Protein AF-A0A8T3W7G0-F1 (afdb_monomer_lite)

Secondary structure (DSSP, 8-state):
-TTHHHHHHHHHHHHHTTSSSSHHHHHHHHHHHHHHHHHHHTT--SSHHHHHHHHHTSSS-HHHHHHHHHT-BTTTB--SSSSS---HHHHHHHHHHHHHTT---HHHHHHHHT-EE--SSEEEEEEEE-SS-EEEEEEETTS--EEEEE-TT--EE-S--TTTEEEEGGGTEEEEPGGGTTSEEEEEESS-EEEEEEEEESS-S--EEEEEEEEE-TT-EEEEE----EEEETTEE-HHHHHHHHHHHHHH-TTS--GGGHHHHHHHHT-HHHHTT-HHHHHHHHH--HHHHHHHHT-HHHHHHSS--SSS-HHHHHHHHHHH-TT-S-HHHHHHHHHHS--SSTTTT---SS-HHHHHHHHHHHHS--SS--PPB-SSHHHHHHHT-TTEEE-TTSBEEEPPP---S-HHHHHHHH-TTEEE-TTS-EEE-----BTTBPPPTTEEEETTEEEETTTTTS--SSHHHHHHHH-TTEEE-TTS-EEEPP-S---TTSSS--GGGT-S-BTTB-TT--SGGGSTTT--EE--EEPPTTSTTTTSEEGGGEESS-----BTTBPPPTTEEEETTTTEEEEPP--S-TTSSS--BTBS-BSB--S--GGGGT-SEE--EE--TTSTTTTSEE-TTEE----B-SSHHHHHHHH-SSEEE-TTSBEEETT--EETGGGT-EEE-HHHHHHTT--B-TTEE-STT-EEES-------STTTTTEEEEPTTEEEESSEEE--TT--TT-EEEESSEEEES-SS----HHHHHS--EEESS--TTTEEEEEEEPSTT---EEEEE----S-SSGGG-STT-EEETTEEE------THHHHHHHHHHHHHHHHHHTHHHHHHHHHHHTT---------------------------------------------------PPPPP-------------------PPPPP---SHHHHHHHTTTS--

pLDDT: mean 73.13, std 18.08, range [29.81, 98.44]

Structure (mmCIF, N/CA/C/O backbone):
data_AF-A0A8T3W7G0-F1
#
_entry.id   AF-A0A8T3W7G0-F1
#
loop_
_atom_site.group_PDB
_atom_site.id
_atom_site.type_symbol
_atom_site.label_atom_id
_atom_site.label_alt_id
_atom_site.label_comp_id
_atom_site.label_asym_id
_atom_site.label_entity_id
_atom_site.label_seq_id
_atom_site.pdbx_PDB_ins_code
_atom_site.Cartn_x
_atom_site.Cartn_y
_atom_site.Cartn_z
_atom_site.occupancy
_atom_site.B_iso_or_equiv
_atom_site.auth_seq_id
_atom_site.auth_comp_id
_atom_site.auth_asym_id
_atom_site.auth_atom_id
_atom_site.pdbx_PDB_model_num
ATOM 1 N N . MET A 1 1 ? 11.782 -53.640 -41.001 1.00 47.94 1 MET A N 1
ATOM 2 C CA . MET A 1 1 ? 10.973 -52.915 -39.990 1.00 47.94 1 MET A CA 1
ATOM 3 C C . MET A 1 1 ? 11.774 -52.103 -38.953 1.00 47.94 1 MET A C 1
ATOM 5 O O . MET A 1 1 ? 11.212 -51.154 -38.437 1.00 47.94 1 MET A O 1
ATOM 9 N N . LYS A 1 2 ? 13.072 -52.346 -38.671 1.00 47.50 2 LYS A N 1
ATOM 10 C CA . LYS A 1 2 ? 13.800 -51.604 -37.603 1.00 47.50 2 LYS A CA 1
ATOM 11 C C . LYS A 1 2 ? 14.307 -50.177 -37.926 1.00 47.50 2 LYS A C 1
ATOM 13 O O . LYS A 1 2 ? 14.719 -49.485 -37.009 1.00 47.50 2 LYS A O 1
ATOM 18 N N . LYS A 1 3 ? 14.288 -49.717 -39.188 1.00 45.69 3 LYS A N 1
ATOM 19 C CA . LYS A 1 3 ? 14.789 -48.370 -39.570 1.00 45.69 3 LYS A CA 1
ATOM 20 C C . LYS A 1 3 ? 13.704 -47.288 -39.714 1.00 45.69 3 LYS A C 1
ATOM 22 O O . LYS A 1 3 ? 14.029 -46.114 -39.630 1.00 45.69 3 LYS A O 1
ATOM 27 N N . GLY A 1 4 ? 12.433 -47.667 -39.893 1.00 48.38 4 GLY A N 1
ATOM 28 C CA . GLY A 1 4 ? 11.323 -46.707 -40.011 1.00 48.38 4 GLY A CA 1
ATOM 29 C C . GLY A 1 4 ? 10.913 -46.091 -38.670 1.00 48.38 4 GLY A C 1
ATOM 30 O O . GLY A 1 4 ? 10.711 -44.885 -38.589 1.00 48.38 4 GLY A O 1
ATOM 31 N N . GLY A 1 5 ? 10.874 -46.901 -37.603 1.00 55.25 5 GLY A N 1
ATOM 32 C CA . GLY A 1 5 ? 10.482 -46.439 -36.267 1.00 55.25 5 GLY A CA 1
ATOM 33 C C . GLY A 1 5 ? 11.404 -45.362 -35.688 1.00 55.25 5 GLY A C 1
ATOM 34 O O . GLY A 1 5 ? 10.915 -44.436 -35.061 1.00 55.25 5 GLY A O 1
ATOM 35 N N . VAL A 1 6 ? 12.714 -45.424 -35.957 1.00 58.09 6 VAL A N 1
ATOM 36 C CA . VAL A 1 6 ? 13.671 -44.402 -35.489 1.00 58.09 6 VAL A CA 1
ATOM 37 C C . VAL A 1 6 ? 13.435 -43.058 -36.180 1.00 58.09 6 VAL A C 1
ATOM 39 O O . VAL A 1 6 ? 13.463 -42.029 -35.520 1.00 58.09 6 VAL A O 1
ATOM 42 N N . VAL A 1 7 ? 13.144 -43.053 -37.487 1.00 62.53 7 VAL A N 1
ATOM 43 C CA . VAL A 1 7 ? 12.828 -41.811 -38.214 1.00 62.53 7 VAL A CA 1
ATOM 44 C C . VAL A 1 7 ? 11.517 -41.213 -37.708 1.00 62.53 7 VAL A C 1
ATOM 46 O O . VAL A 1 7 ? 11.458 -40.010 -37.491 1.00 62.53 7 VAL A O 1
ATOM 49 N N . PHE A 1 8 ? 10.495 -42.038 -37.460 1.00 59.75 8 PHE A N 1
ATOM 50 C CA . PHE A 1 8 ? 9.216 -41.559 -36.932 1.00 59.75 8 PHE A CA 1
ATOM 51 C C . PHE A 1 8 ? 9.340 -41.038 -35.491 1.00 59.75 8 PHE A C 1
ATOM 53 O O . PHE A 1 8 ? 8.796 -39.985 -35.185 1.00 59.75 8 PHE A O 1
ATOM 60 N N . LEU A 1 9 ? 10.111 -41.718 -34.632 1.00 62.12 9 LEU A N 1
ATOM 61 C CA . LEU A 1 9 ? 10.384 -41.281 -33.259 1.00 62.12 9 LEU A CA 1
ATOM 62 C C . LEU A 1 9 ? 11.170 -39.963 -33.230 1.00 62.12 9 LEU A C 1
ATOM 64 O O . LEU A 1 9 ? 10.822 -39.073 -32.465 1.00 62.12 9 LEU A O 1
ATOM 68 N N . VAL A 1 10 ? 12.192 -39.809 -34.081 1.00 65.69 10 VAL A N 1
ATOM 69 C CA . VAL A 1 10 ? 12.944 -38.549 -34.202 1.00 65.69 10 VAL A CA 1
ATOM 70 C C . VAL A 1 10 ? 12.051 -37.433 -34.740 1.00 65.69 10 VAL A C 1
ATOM 72 O O . VAL A 1 10 ? 12.089 -36.340 -34.191 1.00 65.69 10 VAL A O 1
ATOM 75 N N . LEU A 1 11 ? 11.198 -37.699 -35.738 1.00 60.66 11 LEU A N 1
ATOM 76 C CA . LEU A 1 11 ? 10.258 -36.698 -36.254 1.00 60.66 11 LEU A CA 1
ATOM 77 C C . LEU A 1 11 ? 9.257 -36.254 -35.172 1.00 60.66 11 LEU A C 1
ATOM 79 O O . LEU A 1 11 ? 9.006 -35.061 -35.013 1.00 60.66 11 LEU A O 1
ATOM 83 N N . PHE A 1 12 ? 8.736 -37.202 -34.388 1.00 59.94 12 PHE A N 1
ATOM 84 C CA . PHE A 1 12 ? 7.802 -36.944 -33.289 1.00 59.94 12 PHE A CA 1
ATOM 85 C C . PHE A 1 12 ? 8.472 -36.196 -32.122 1.00 59.94 12 PHE A C 1
ATOM 87 O O . PHE A 1 12 ? 7.900 -35.245 -31.601 1.00 59.94 12 PHE A O 1
ATOM 94 N N . LEU A 1 13 ? 9.717 -36.541 -31.774 1.00 55.47 13 LEU A N 1
ATOM 95 C CA . LEU A 1 13 ? 10.528 -35.804 -30.796 1.00 55.47 13 LEU A CA 1
ATOM 96 C C . LEU A 1 13 ? 10.877 -34.388 -31.277 1.00 55.47 13 LEU A C 1
ATOM 98 O O . LEU A 1 13 ? 10.836 -33.460 -30.477 1.00 55.47 13 LEU A O 1
ATOM 102 N N . THR A 1 14 ? 11.150 -34.182 -32.572 1.00 55.19 14 THR A N 1
ATOM 103 C CA . THR A 1 14 ? 11.328 -32.821 -33.109 1.00 55.19 14 THR A CA 1
ATOM 104 C C . THR A 1 14 ? 10.027 -32.022 -33.118 1.00 55.19 14 THR A C 1
ATOM 106 O O . THR A 1 14 ? 10.074 -30.827 -32.870 1.00 55.19 14 THR A O 1
ATOM 109 N N . LEU A 1 15 ? 8.867 -32.653 -33.338 1.00 52.75 15 LEU A N 1
ATOM 110 C CA . LEU A 1 15 ? 7.563 -31.980 -33.256 1.00 52.75 15 LEU A CA 1
ATOM 111 C C . LEU A 1 15 ? 7.196 -31.593 -31.814 1.00 52.75 15 LEU A C 1
ATOM 113 O O . LEU A 1 15 ? 6.646 -30.517 -31.603 1.00 52.75 15 LEU A O 1
ATOM 117 N N . LEU A 1 16 ? 7.562 -32.411 -30.822 1.00 47.09 16 LEU A N 1
ATOM 118 C CA . LEU A 1 16 ? 7.404 -32.077 -29.400 1.00 47.09 16 LEU A CA 1
ATOM 119 C C . LEU A 1 16 ? 8.333 -30.937 -28.941 1.00 47.09 16 LEU A C 1
ATOM 121 O O . LEU A 1 16 ? 8.007 -30.244 -27.984 1.00 47.09 16 LEU A O 1
ATOM 125 N N . ALA A 1 17 ? 9.451 -30.698 -29.634 1.00 43.53 17 ALA A N 1
ATOM 126 C CA . ALA A 1 17 ? 10.380 -29.610 -29.320 1.00 43.53 17 ALA A CA 1
ATOM 127 C C . ALA A 1 17 ? 9.919 -28.214 -29.799 1.00 43.53 17 ALA A C 1
ATOM 129 O O . ALA A 1 17 ? 10.539 -27.220 -29.434 1.00 43.53 17 ALA A O 1
ATOM 130 N N . PHE A 1 18 ? 8.844 -28.111 -30.595 1.00 40.91 18 PHE A N 1
ATOM 131 C CA . PHE A 1 18 ? 8.361 -26.833 -31.149 1.00 40.91 18 PHE A CA 1
ATOM 132 C C . PHE A 1 18 ? 7.263 -26.133 -30.327 1.00 40.91 18 PHE A C 1
ATOM 134 O O . PHE A 1 18 ? 6.802 -25.070 -30.730 1.00 40.91 18 PHE A O 1
ATOM 141 N N . VAL A 1 19 ? 6.842 -26.684 -29.183 1.00 41.16 19 VAL A N 1
ATOM 142 C CA . VAL A 1 19 ? 5.737 -26.113 -28.379 1.00 41.16 19 VAL A CA 1
ATOM 143 C C . VAL A 1 19 ? 6.214 -25.057 -27.361 1.00 41.16 19 VAL A C 1
ATOM 145 O O . VAL A 1 19 ? 5.412 -24.257 -26.894 1.00 41.16 19 VAL A O 1
ATOM 148 N N . SER A 1 20 ? 7.516 -24.990 -27.058 1.00 38.31 20 SER A N 1
ATOM 149 C CA . SER A 1 20 ? 8.053 -24.197 -25.932 1.00 38.31 20 SER A CA 1
ATOM 150 C C . SER A 1 20 ? 8.792 -22.903 -26.319 1.00 38.31 20 SER A C 1
ATOM 152 O O . SER A 1 20 ? 9.521 -22.361 -25.494 1.00 38.31 20 SER A O 1
ATOM 154 N N . ALA A 1 21 ? 8.678 -22.431 -27.567 1.00 37.78 21 ALA A N 1
ATOM 155 C CA . ALA A 1 21 ? 9.564 -21.390 -28.117 1.00 37.78 21 ALA A CA 1
ATOM 156 C C . ALA A 1 21 ? 8.918 -20.008 -28.370 1.00 37.78 21 ALA A C 1
ATOM 158 O O . ALA A 1 21 ? 9.632 -19.080 -28.735 1.00 37.78 21 ALA A O 1
ATOM 159 N N . ASP A 1 22 ? 7.599 -19.862 -28.205 1.00 50.66 22 ASP A N 1
ATOM 160 C CA . ASP A 1 22 ? 6.844 -18.673 -28.663 1.00 50.66 22 ASP A CA 1
ATOM 161 C C . ASP A 1 22 ? 6.555 -17.643 -27.544 1.00 50.66 22 ASP A C 1
ATOM 163 O O . ASP A 1 22 ? 6.170 -16.504 -27.806 1.00 50.66 22 ASP A O 1
ATOM 167 N N . GLU A 1 23 ? 6.743 -18.018 -26.270 1.00 52.00 23 GLU A N 1
ATOM 168 C CA . GLU A 1 23 ? 6.421 -17.145 -25.127 1.00 52.00 23 GLU A CA 1
ATOM 169 C C . GLU A 1 23 ? 7.415 -15.983 -24.960 1.00 52.00 23 GLU A C 1
ATOM 171 O O . GLU A 1 23 ? 7.007 -14.864 -24.645 1.00 52.00 23 GLU A O 1
ATOM 176 N N . SER A 1 24 ? 8.708 -16.210 -25.215 1.00 62.31 24 SER A N 1
ATOM 177 C CA . SER A 1 24 ? 9.749 -15.194 -25.012 1.00 62.31 24 SER A CA 1
ATOM 178 C C . SER A 1 24 ? 9.757 -14.100 -26.085 1.00 62.31 24 SER A C 1
ATOM 180 O O . SER A 1 24 ? 10.076 -12.953 -25.777 1.00 62.31 24 SER A O 1
ATOM 182 N N . SER A 1 25 ? 9.381 -14.405 -27.332 1.00 75.50 25 SER A N 1
ATOM 183 C CA . SER A 1 25 ? 9.484 -13.464 -28.460 1.00 75.50 25 SER A CA 1
ATOM 184 C C . SER A 1 25 ? 8.518 -12.284 -28.378 1.00 75.50 25 SER A C 1
ATOM 186 O O . SER A 1 25 ? 8.934 -11.145 -28.591 1.00 75.50 25 SER A O 1
ATOM 188 N N . ASP A 1 26 ? 7.249 -12.531 -28.045 1.00 81.06 26 ASP A N 1
ATOM 189 C CA . ASP A 1 26 ? 6.241 -11.470 -27.910 1.00 81.06 26 ASP A CA 1
ATOM 190 C C . ASP A 1 26 ? 6.548 -10.582 -26.685 1.00 81.06 26 ASP A C 1
ATOM 192 O O . ASP A 1 26 ? 6.463 -9.355 -26.756 1.00 81.06 26 ASP A O 1
ATOM 196 N N . VAL A 1 27 ? 6.988 -11.166 -25.564 1.00 86.00 27 VAL A N 1
ATOM 197 C CA . VAL A 1 27 ? 7.397 -10.397 -24.373 1.00 86.00 27 VAL A CA 1
ATOM 198 C C . VAL A 1 27 ? 8.619 -9.525 -24.688 1.00 86.00 27 VAL A C 1
ATOM 200 O O . VAL A 1 27 ? 8.596 -8.318 -24.435 1.00 86.00 27 VAL A O 1
ATOM 203 N N . GLN A 1 28 ? 9.639 -10.090 -25.343 1.00 85.06 28 GLN A N 1
ATOM 204 C CA . GLN A 1 28 ? 10.830 -9.354 -25.777 1.00 85.06 28 GLN A CA 1
ATOM 205 C C . GLN A 1 28 ? 10.502 -8.233 -26.775 1.00 85.06 28 GLN A C 1
ATOM 207 O O . GLN A 1 28 ? 11.132 -7.176 -26.734 1.00 85.06 28 GLN A O 1
ATOM 212 N N . ASP A 1 29 ? 9.505 -8.405 -27.648 1.00 86.88 29 ASP A N 1
ATOM 213 C CA . ASP A 1 29 ? 9.003 -7.328 -28.508 1.00 86.88 29 ASP A CA 1
ATOM 214 C C . ASP A 1 29 ? 8.464 -6.141 -27.688 1.00 86.88 29 ASP A C 1
ATOM 216 O O . ASP A 1 29 ? 8.715 -4.988 -28.049 1.00 86.88 29 ASP A O 1
ATOM 220 N N . GLY A 1 30 ? 7.790 -6.393 -26.562 1.00 90.81 30 GLY A N 1
ATOM 221 C CA . GLY A 1 30 ? 7.352 -5.355 -25.621 1.00 90.81 30 GLY A CA 1
ATOM 222 C C . GLY A 1 30 ? 8.526 -4.565 -25.033 1.00 90.81 30 GLY A C 1
ATOM 223 O O . GLY A 1 30 ? 8.553 -3.332 -25.130 1.00 90.81 30 GLY A O 1
ATOM 224 N N . TYR A 1 31 ? 9.536 -5.267 -24.510 1.00 89.00 31 TYR A N 1
ATOM 225 C CA . TYR A 1 31 ? 10.785 -4.671 -24.011 1.00 89.00 31 TYR A CA 1
ATOM 226 C C . TYR A 1 31 ? 11.511 -3.852 -25.082 1.00 89.00 31 TYR A C 1
ATOM 228 O O . TYR A 1 31 ? 11.874 -2.695 -24.855 1.00 89.00 31 TYR A O 1
ATOM 236 N N . ASN A 1 32 ? 11.663 -4.413 -26.283 1.00 87.62 32 ASN A N 1
ATOM 237 C CA . ASN A 1 32 ? 12.266 -3.737 -27.431 1.00 87.62 32 ASN A CA 1
ATOM 238 C C . ASN A 1 32 ? 11.495 -2.460 -27.797 1.00 87.62 32 ASN A C 1
ATOM 240 O O . ASN A 1 32 ? 12.108 -1.434 -28.110 1.00 87.62 32 ASN A O 1
ATOM 244 N N . CYS A 1 33 ? 10.160 -2.492 -27.728 1.00 91.81 33 CYS A N 1
ATOM 245 C CA . CYS A 1 33 ? 9.336 -1.319 -27.980 1.00 91.81 33 CYS A CA 1
ATOM 246 C C . CYS A 1 33 ? 9.619 -0.211 -26.959 1.00 91.81 33 CYS A C 1
ATOM 248 O O . CYS A 1 33 ? 9.926 0.917 -27.361 1.00 91.81 33 CYS A O 1
ATOM 250 N N . LEU A 1 34 ? 9.601 -0.529 -25.660 1.00 92.38 34 LEU A N 1
ATOM 251 C CA . LEU A 1 34 ? 9.873 0.430 -24.585 1.00 92.38 34 LEU A CA 1
ATOM 252 C C . LEU A 1 34 ? 11.293 1.015 -24.679 1.00 92.38 34 LEU A C 1
ATOM 254 O O . LEU A 1 34 ? 11.457 2.239 -24.691 1.00 92.38 34 LEU A O 1
ATOM 258 N N . LEU A 1 35 ? 12.307 0.162 -24.855 1.00 88.88 35 LEU A N 1
ATOM 259 C CA . LEU A 1 35 ? 13.700 0.571 -25.063 1.00 88.88 35 LEU A CA 1
ATOM 260 C C . LEU A 1 35 ? 13.852 1.488 -26.285 1.00 88.88 35 LEU A C 1
ATOM 262 O O . LEU A 1 35 ? 14.583 2.477 -26.220 1.00 88.88 35 LEU A O 1
ATOM 266 N N . SER A 1 36 ? 13.119 1.244 -27.378 1.00 85.69 36 SER A N 1
ATOM 267 C CA . SER A 1 36 ? 13.141 2.137 -28.546 1.00 85.69 36 SER A CA 1
ATOM 268 C C . SER A 1 36 ? 12.610 3.541 -28.225 1.00 85.69 36 SER A C 1
ATOM 270 O O . SER A 1 36 ? 13.173 4.536 -28.697 1.00 85.69 36 SER A O 1
ATOM 272 N N . LYS A 1 37 ? 11.571 3.662 -27.380 1.00 90.12 37 LYS A N 1
ATOM 273 C CA . LYS A 1 37 ? 11.037 4.965 -26.940 1.00 90.12 37 LYS A CA 1
ATOM 274 C C . LYS A 1 37 ? 12.015 5.678 -26.010 1.00 90.12 37 LYS A C 1
ATOM 276 O O . LYS A 1 37 ? 12.248 6.873 -26.181 1.00 90.12 37 LYS A O 1
ATOM 281 N N . ILE A 1 38 ? 12.627 4.946 -25.079 1.00 88.94 38 ILE A N 1
ATOM 282 C CA . ILE A 1 38 ? 13.624 5.484 -24.143 1.00 88.94 38 ILE A CA 1
ATOM 283 C C . ILE A 1 38 ? 14.851 5.989 -24.893 1.00 88.94 38 ILE A C 1
ATOM 285 O O . ILE A 1 38 ? 15.254 7.129 -24.677 1.00 88.94 38 ILE A O 1
ATOM 289 N N . ASN A 1 39 ? 15.404 5.196 -25.811 1.00 84.56 39 ASN A N 1
ATOM 290 C CA . ASN A 1 39 ? 16.608 5.554 -26.560 1.00 84.56 39 ASN A CA 1
ATOM 291 C C . ASN A 1 39 ? 16.365 6.711 -27.540 1.00 84.56 39 ASN A C 1
ATOM 293 O O . ASN A 1 39 ? 17.213 7.591 -27.668 1.00 84.56 39 ASN A O 1
ATOM 297 N N . SER A 1 40 ? 15.199 6.762 -28.196 1.00 84.94 40 SER A N 1
ATOM 298 C CA . SER A 1 40 ? 14.859 7.861 -29.116 1.00 84.94 40 SER A CA 1
ATOM 299 C C . SER A 1 40 ? 14.584 9.196 -28.414 1.00 84.94 40 SER A C 1
ATOM 301 O O . SER A 1 40 ? 14.825 10.246 -29.006 1.00 84.94 40 SER A O 1
ATOM 303 N N . GLN A 1 41 ? 14.112 9.175 -27.163 1.00 88.19 41 GLN A N 1
ATOM 304 C CA . GLN A 1 41 ? 13.781 10.381 -26.387 1.00 88.19 41 GLN A CA 1
ATOM 305 C C . GLN A 1 41 ? 14.747 10.650 -25.220 1.00 88.19 41 GLN A C 1
ATOM 307 O O . GLN A 1 41 ? 14.562 11.617 -24.485 1.00 88.19 41 GLN A O 1
ATOM 312 N N . ASN A 1 42 ? 15.771 9.815 -25.018 1.00 86.88 42 ASN A N 1
ATOM 313 C CA . ASN A 1 42 ? 16.686 9.854 -23.868 1.00 86.88 42 ASN A CA 1
ATOM 314 C C . ASN A 1 42 ? 15.945 9.910 -22.506 1.00 86.88 42 ASN A C 1
ATOM 316 O O . ASN A 1 42 ? 16.278 10.717 -21.636 1.00 86.88 42 ASN A O 1
ATOM 320 N N . CYS A 1 43 ? 14.862 9.131 -22.378 1.00 90.69 43 CYS A N 1
ATOM 321 C CA . CYS A 1 43 ? 13.859 9.169 -21.295 1.00 90.69 43 CYS A CA 1
ATOM 322 C C . CYS A 1 43 ? 13.338 10.579 -20.909 1.00 90.69 43 CYS A C 1
ATOM 324 O O . CYS A 1 43 ? 12.854 10.803 -19.799 1.00 90.69 43 CYS A O 1
ATOM 326 N N . ALA A 1 44 ? 13.405 11.561 -21.817 1.00 90.69 44 ALA A N 1
ATOM 327 C CA . ALA A 1 44 ? 12.857 12.907 -21.629 1.00 90.69 44 ALA A CA 1
ATOM 328 C C . ALA A 1 44 ? 11.334 12.945 -21.872 1.00 90.69 44 ALA A C 1
ATOM 330 O O . ALA A 1 44 ? 10.823 13.811 -22.580 1.00 90.69 44 ALA A O 1
ATOM 331 N N . PHE A 1 45 ? 10.621 11.975 -21.298 1.00 90.62 45 PHE A N 1
ATOM 332 C CA . PHE A 1 45 ? 9.175 11.827 -21.422 1.00 90.62 45 PHE A CA 1
ATOM 333 C C . PHE A 1 45 ? 8.413 12.983 -20.760 1.00 90.62 45 PHE A C 1
ATOM 335 O O . PHE A 1 45 ? 8.951 13.706 -19.913 1.00 90.62 45 PHE A O 1
ATOM 342 N N . ALA A 1 46 ? 7.159 13.168 -21.175 1.00 86.00 46 ALA A N 1
ATOM 343 C CA . ALA A 1 46 ? 6.354 14.323 -20.795 1.00 86.00 46 ALA A CA 1
ATOM 344 C C . ALA A 1 46 ? 5.867 14.249 -19.341 1.00 86.00 46 ALA A C 1
ATOM 346 O O . ALA A 1 46 ? 5.833 15.278 -18.662 1.00 86.00 46 ALA A O 1
ATOM 347 N N . THR A 1 47 ? 5.506 13.054 -18.863 1.00 95.31 47 THR A N 1
ATOM 348 C CA . THR A 1 47 ? 4.989 12.845 -17.504 1.00 95.31 47 THR A CA 1
ATOM 349 C C . THR A 1 47 ? 6.001 12.145 -16.600 1.00 95.31 47 THR A C 1
ATOM 351 O O . THR A 1 47 ? 6.882 11.407 -17.050 1.00 95.31 47 THR A O 1
ATOM 354 N N . THR A 1 48 ? 5.863 12.369 -15.295 1.00 95.62 48 THR A N 1
ATOM 355 C CA . THR A 1 48 ? 6.642 11.658 -14.270 1.00 95.62 48 THR A CA 1
ATOM 356 C C . THR A 1 48 ? 6.240 10.183 -14.202 1.00 95.62 48 THR A C 1
ATOM 358 O O . THR A 1 48 ? 7.110 9.327 -14.080 1.00 95.62 48 THR A O 1
ATOM 361 N N . GLU A 1 49 ? 4.948 9.874 -14.370 1.00 95.62 49 GLU A N 1
ATOM 362 C CA . GLU A 1 49 ? 4.409 8.502 -14.390 1.00 95.62 49 GLU A CA 1
ATOM 363 C C . GLU A 1 49 ? 5.067 7.655 -15.500 1.00 95.62 49 GLU A C 1
ATOM 365 O O . GLU A 1 49 ? 5.533 6.546 -15.237 1.00 95.62 49 GLU A O 1
ATOM 370 N N . GLN A 1 50 ? 5.241 8.214 -16.709 1.00 95.88 50 GLN A N 1
ATOM 371 C CA . GLN A 1 50 ? 5.985 7.569 -17.802 1.00 95.88 50 GLN A CA 1
ATOM 372 C C . GLN A 1 50 ? 7.424 7.216 -17.402 1.00 95.88 50 GLN A C 1
ATOM 374 O O . GLN A 1 50 ? 7.894 6.126 -17.723 1.00 95.88 50 GLN A O 1
ATOM 379 N N . LYS A 1 51 ? 8.136 8.117 -16.710 1.00 95.56 51 LYS A N 1
ATOM 380 C CA . LYS A 1 51 ? 9.531 7.903 -16.275 1.00 95.56 51 LYS A CA 1
ATOM 381 C C . LYS A 1 51 ? 9.624 6.877 -15.147 1.00 95.56 51 LYS A C 1
ATOM 383 O O . LYS A 1 51 ? 10.487 6.007 -15.207 1.00 95.56 51 LYS A O 1
ATOM 388 N N . ALA A 1 52 ? 8.735 6.965 -14.158 1.00 96.31 52 ALA A N 1
ATOM 389 C CA . ALA A 1 52 ? 8.683 6.064 -13.010 1.00 96.31 52 ALA A CA 1
ATOM 390 C C . ALA A 1 52 ? 8.384 4.620 -13.432 1.00 96.31 52 ALA A C 1
ATOM 392 O O . ALA A 1 52 ? 9.134 3.712 -13.085 1.00 96.31 52 ALA A O 1
ATOM 393 N N . PHE A 1 53 ? 7.359 4.400 -14.258 1.00 95.88 53 PHE A N 1
ATOM 394 C CA . PHE A 1 53 ? 7.047 3.051 -14.733 1.00 95.88 53 PHE A CA 1
ATOM 395 C C . PHE A 1 53 ? 8.098 2.522 -15.714 1.00 95.88 53 PHE A C 1
ATOM 397 O O . PHE A 1 53 ? 8.445 1.349 -15.642 1.00 95.88 53 PHE A O 1
ATOM 404 N N . SER A 1 54 ? 8.675 3.373 -16.575 1.00 94.75 54 SER A N 1
ATOM 405 C CA . SER A 1 54 ? 9.791 2.962 -17.450 1.00 94.75 54 SER A CA 1
ATOM 406 C C . SER A 1 54 ? 11.034 2.530 -16.671 1.00 94.75 54 SER A C 1
ATOM 408 O O . SER A 1 54 ? 11.809 1.727 -17.182 1.00 94.75 54 SER A O 1
ATOM 410 N N . LEU A 1 55 ? 11.232 3.063 -15.462 1.00 93.06 55 LEU A N 1
ATOM 411 C CA . LEU A 1 55 ? 12.293 2.642 -14.554 1.00 93.06 55 LEU A CA 1
ATOM 412 C C . LEU A 1 55 ? 11.951 1.298 -13.892 1.00 93.06 55 LEU A C 1
ATOM 414 O O . LEU A 1 55 ? 12.738 0.370 -14.010 1.00 93.06 55 LEU A O 1
ATOM 418 N N . LEU A 1 56 ? 10.746 1.160 -13.318 1.00 90.88 56 LEU A N 1
ATOM 419 C CA . LEU A 1 56 ? 10.248 -0.092 -12.714 1.00 90.88 56 LEU A CA 1
ATOM 420 C C . LEU A 1 56 ? 10.254 -1.306 -13.658 1.00 90.88 56 LEU A C 1
ATOM 422 O O . LEU A 1 56 ? 10.316 -2.449 -13.199 1.00 90.88 56 LEU A O 1
ATOM 426 N N . ALA A 1 57 ? 10.112 -1.062 -14.961 1.00 90.62 57 ALA A N 1
ATOM 427 C CA . ALA A 1 57 ? 10.049 -2.095 -15.986 1.00 90.62 57 ALA A CA 1
ATOM 428 C C . ALA A 1 57 ? 11.422 -2.593 -16.467 1.00 90.62 57 ALA A C 1
ATOM 430 O O . ALA A 1 57 ? 11.462 -3.622 -17.129 1.00 90.62 57 ALA A O 1
ATOM 431 N N . LEU A 1 58 ? 12.512 -1.852 -16.224 1.00 83.56 58 LEU A N 1
ATOM 432 C CA . LEU A 1 58 ? 13.809 -2.028 -16.905 1.00 83.56 58 LEU A CA 1
ATOM 433 C C . LEU A 1 58 ? 15.024 -1.937 -15.962 1.00 83.56 58 LEU A C 1
ATOM 435 O O . LEU A 1 58 ? 16.080 -1.495 -16.414 1.00 83.56 58 LEU A O 1
ATOM 439 N N . ASP A 1 59 ? 14.830 -2.250 -14.681 1.00 66.00 59 ASP A N 1
ATOM 440 C CA . ASP A 1 59 ? 15.787 -2.320 -13.560 1.00 66.00 59 ASP A CA 1
ATOM 441 C C . ASP A 1 59 ? 17.275 -2.001 -13.870 1.00 66.00 59 ASP A C 1
ATOM 443 O O . ASP A 1 59 ? 17.928 -2.632 -14.703 1.00 66.00 59 ASP A O 1
ATOM 447 N N . ASP A 1 60 ? 17.842 -1.023 -13.155 1.00 65.38 60 ASP A N 1
ATOM 448 C CA . ASP A 1 60 ? 19.112 -0.323 -13.448 1.00 65.38 60 ASP A CA 1
ATOM 449 C C . ASP A 1 60 ? 19.098 0.483 -14.770 1.00 65.38 60 ASP A C 1
ATOM 451 O O . ASP A 1 60 ? 20.118 0.694 -15.444 1.00 65.38 60 ASP A O 1
ATOM 455 N N . ASN A 1 61 ? 17.931 1.025 -15.149 1.00 78.19 61 ASN A N 1
ATOM 456 C CA . ASN A 1 61 ? 17.834 1.990 -16.248 1.00 78.19 61 ASN A CA 1
ATOM 457 C C . ASN A 1 61 ? 18.355 3.378 -15.831 1.00 78.19 61 ASN A C 1
ATOM 459 O O . ASN A 1 61 ? 17.598 4.326 -15.595 1.00 78.19 61 ASN A O 1
ATOM 463 N N . ALA A 1 62 ? 19.681 3.524 -15.817 1.00 80.44 62 ALA A N 1
ATOM 464 C CA . ALA A 1 62 ? 20.379 4.753 -15.434 1.00 80.44 62 ALA A CA 1
ATOM 465 C C . ALA A 1 62 ? 19.890 6.024 -16.164 1.00 80.44 62 ALA A C 1
ATOM 467 O O . ALA A 1 62 ? 19.958 7.120 -15.600 1.00 80.44 62 ALA A O 1
ATOM 468 N N . ILE A 1 63 ? 19.372 5.908 -17.396 1.00 85.94 63 ILE A N 1
ATOM 469 C CA . ILE A 1 63 ? 18.814 7.043 -18.147 1.00 85.94 63 ILE A CA 1
ATOM 470 C C . ILE A 1 63 ? 17.513 7.518 -17.491 1.00 85.94 63 ILE A C 1
ATOM 472 O O . ILE A 1 63 ? 17.422 8.683 -17.094 1.00 85.94 63 ILE A O 1
ATOM 476 N N . CYS A 1 64 ? 16.516 6.640 -17.345 1.00 90.00 64 CYS A N 1
ATOM 477 C CA . CYS A 1 64 ? 15.243 7.002 -16.723 1.00 90.00 64 CYS A CA 1
ATOM 478 C C . CYS A 1 64 ? 15.408 7.370 -15.246 1.00 90.00 64 CYS A C 1
ATOM 480 O O . CYS A 1 64 ? 14.819 8.361 -14.817 1.00 90.00 64 CYS A O 1
ATOM 482 N N . LYS A 1 65 ? 16.292 6.685 -14.508 1.00 93.31 65 LYS A N 1
ATOM 483 C CA . LYS A 1 65 ? 16.670 7.028 -13.127 1.00 93.31 65 LYS A CA 1
ATOM 484 C C . LYS A 1 65 ? 17.194 8.462 -13.019 1.00 93.31 65 LYS A C 1
ATOM 486 O O . LYS A 1 65 ? 16.660 9.264 -12.255 1.00 93.31 65 LYS A O 1
ATOM 491 N N . THR A 1 66 ? 18.157 8.836 -13.866 1.00 93.12 66 THR A N 1
ATOM 492 C CA . THR A 1 66 ? 18.706 10.205 -13.907 1.00 93.12 66 THR A CA 1
ATOM 493 C C . THR A 1 66 ? 17.640 11.241 -14.280 1.00 93.12 66 THR A C 1
ATOM 495 O O . THR A 1 66 ? 17.601 12.323 -13.695 1.00 93.12 66 THR A O 1
ATOM 498 N N . LYS A 1 67 ? 16.759 10.940 -15.245 1.00 94.44 67 LYS A N 1
ATOM 499 C CA . LYS A 1 67 ? 15.683 11.859 -15.661 1.00 94.44 67 LYS A CA 1
ATOM 500 C C . LYS A 1 67 ? 14.601 12.024 -14.597 1.00 94.44 67 LYS A C 1
ATOM 502 O O . LYS A 1 67 ? 14.122 13.137 -14.417 1.00 94.44 67 LYS A O 1
ATOM 507 N N . LEU A 1 68 ? 14.246 10.960 -13.884 1.00 96.06 68 LEU A N 1
ATOM 508 C CA . LEU A 1 68 ? 13.289 11.008 -12.784 1.00 96.06 68 LEU A CA 1
ATOM 509 C C . LEU A 1 68 ? 13.857 11.804 -11.601 1.00 96.06 68 LEU A C 1
ATOM 511 O O . LEU A 1 68 ? 13.196 12.711 -11.104 1.00 96.06 68 LEU A O 1
ATOM 515 N N . LEU A 1 69 ? 15.110 11.557 -11.208 1.00 95.19 69 LEU A N 1
ATOM 516 C CA . LEU A 1 69 ? 15.788 12.338 -10.166 1.00 95.19 69 LEU A CA 1
ATOM 517 C C . LEU A 1 69 ? 15.923 13.827 -10.531 1.00 95.19 69 LEU A C 1
ATOM 519 O O . LEU A 1 69 ? 15.808 14.675 -9.649 1.00 95.19 69 LEU A O 1
ATOM 523 N N . ALA A 1 70 ? 16.111 14.160 -11.813 1.00 93.69 70 ALA A N 1
ATOM 524 C CA . ALA A 1 70 ? 16.184 15.543 -12.293 1.00 93.69 70 ALA A CA 1
ATOM 525 C C . ALA A 1 70 ? 14.831 16.289 -12.292 1.00 93.69 70 ALA A C 1
ATOM 527 O O . ALA A 1 70 ? 14.821 17.518 -12.232 1.00 93.69 70 ALA A O 1
ATOM 528 N N . ASP A 1 71 ? 13.702 15.575 -12.332 1.00 94.19 71 ASP A N 1
ATOM 529 C CA . ASP A 1 71 ? 12.354 16.155 -12.220 1.00 94.19 71 ASP A CA 1
ATOM 530 C C . ASP A 1 71 ? 11.968 16.502 -10.761 1.00 94.19 71 ASP A C 1
ATOM 532 O O . ASP A 1 71 ? 10.962 17.185 -10.534 1.00 94.19 71 ASP A O 1
ATOM 536 N N . LYS A 1 72 ? 12.747 16.036 -9.770 1.00 95.12 72 LYS A N 1
ATOM 537 C CA . LYS A 1 72 ? 12.469 16.185 -8.332 1.00 95.12 72 LYS A CA 1
ATOM 538 C C . LYS A 1 72 ? 12.479 17.652 -7.897 1.00 95.12 72 LYS A C 1
ATOM 540 O O . LYS A 1 72 ? 13.417 18.402 -8.166 1.00 95.12 72 LYS A O 1
ATOM 545 N N . LYS A 1 73 ? 11.461 18.059 -7.140 1.00 94.75 73 LYS A N 1
ATOM 546 C CA . LYS A 1 73 ? 11.255 19.450 -6.710 1.00 94.75 73 LYS A CA 1
ATOM 547 C C . LYS A 1 73 ? 11.664 19.638 -5.262 1.00 94.75 73 LYS A C 1
ATOM 549 O O . LYS A 1 73 ? 11.177 18.938 -4.378 1.00 94.75 73 LYS A O 1
ATOM 554 N N . ASN A 1 74 ? 12.554 20.605 -5.035 1.00 89.50 74 ASN A N 1
ATOM 555 C CA . ASN A 1 74 ? 13.077 20.985 -3.717 1.00 89.50 74 ASN A CA 1
ATOM 556 C C . ASN A 1 74 ? 13.642 19.809 -2.893 1.00 89.50 74 ASN A C 1
ATOM 558 O O . ASN A 1 74 ? 13.656 19.887 -1.673 1.00 89.50 74 ASN A O 1
ATOM 562 N N . ASP A 1 75 ? 14.087 18.731 -3.553 1.00 90.88 75 ASP A N 1
ATOM 563 C CA . ASP A 1 75 ? 14.488 17.453 -2.936 1.00 90.88 75 ASP A CA 1
ATOM 564 C C . ASP A 1 75 ? 13.359 16.681 -2.202 1.00 90.88 75 ASP A C 1
ATOM 566 O O . ASP A 1 75 ? 13.643 15.705 -1.514 1.00 90.88 75 ASP A O 1
ATOM 570 N N . LEU A 1 76 ? 12.082 17.059 -2.370 1.00 94.50 76 LEU A N 1
ATOM 571 C CA . LEU A 1 76 ? 10.957 16.563 -1.551 1.00 94.50 76 LEU A CA 1
ATOM 572 C C . LEU A 1 76 ? 9.836 15.834 -2.311 1.00 94.50 76 LEU A C 1
ATOM 574 O O . LEU A 1 76 ? 9.201 14.961 -1.733 1.00 94.50 76 LEU A O 1
ATOM 578 N N . CYS A 1 77 ? 9.547 16.190 -3.564 1.00 97.38 77 CYS A N 1
ATOM 579 C CA . CYS A 1 77 ? 8.357 15.687 -4.264 1.00 97.38 77 CYS A CA 1
ATOM 580 C C . CYS A 1 77 ? 8.550 15.626 -5.787 1.00 97.38 77 CYS A C 1
ATOM 582 O O . CYS A 1 77 ? 9.508 16.189 -6.328 1.00 97.38 77 CYS A O 1
ATOM 584 N N . TRP A 1 78 ? 7.573 15.049 -6.485 1.00 97.94 78 TRP A N 1
ATOM 585 C CA . TRP A 1 78 ? 7.396 15.185 -7.932 1.00 97.94 78 TRP A CA 1
ATOM 586 C C . TRP A 1 78 ? 6.027 15.777 -8.262 1.00 97.94 78 TRP A C 1
ATOM 588 O O . TRP A 1 78 ? 5.105 15.730 -7.454 1.00 97.94 78 TRP A O 1
ATOM 598 N N . GLY A 1 79 ? 5.910 16.368 -9.450 1.00 96.69 79 GLY A N 1
ATOM 599 C CA . GLY A 1 79 ? 4.629 16.761 -10.040 1.00 96.69 79 GLY A CA 1
ATOM 600 C C . GLY A 1 79 ? 4.246 15.842 -11.195 1.00 96.69 79 GLY A C 1
ATOM 601 O O . GLY A 1 79 ? 5.082 15.071 -11.670 1.00 96.69 79 GLY A O 1
ATOM 602 N N . LYS A 1 80 ? 3.025 15.985 -11.734 1.00 95.81 80 LYS A N 1
ATOM 603 C CA . LYS A 1 80 ? 2.564 15.202 -12.907 1.00 95.81 80 LYS A CA 1
ATOM 604 C C . LYS A 1 80 ? 3.500 15.317 -14.119 1.00 95.81 80 LYS A C 1
ATOM 606 O O . LYS A 1 80 ? 3.635 14.377 -14.901 1.00 95.81 80 LYS A O 1
ATOM 611 N N . THR A 1 81 ? 4.173 16.458 -14.240 1.00 94.00 81 THR A N 1
ATOM 612 C CA . THR A 1 81 ? 5.273 16.726 -15.172 1.00 94.00 81 THR A CA 1
ATOM 613 C C . THR A 1 81 ? 6.387 17.474 -14.433 1.00 94.00 81 THR A C 1
ATOM 615 O O . THR A 1 81 ? 6.152 18.063 -13.373 1.00 94.00 81 THR A O 1
ATOM 618 N N . SER A 1 82 ? 7.575 17.560 -15.035 1.00 89.44 82 SER A N 1
ATOM 619 C CA . SER A 1 82 ? 8.697 18.353 -14.511 1.00 89.44 82 SER A CA 1
ATOM 620 C C . SER A 1 82 ? 8.364 19.837 -14.280 1.00 89.44 82 SER A C 1
ATOM 622 O O . SER A 1 82 ? 8.970 20.484 -13.424 1.00 89.44 82 SER A O 1
ATOM 624 N N . SER A 1 83 ? 7.376 20.404 -14.984 1.00 89.31 83 SER A N 1
ATOM 625 C CA . SER A 1 83 ? 6.956 21.803 -14.831 1.00 89.31 83 SER A CA 1
ATOM 626 C C . SER A 1 83 ? 5.895 22.022 -13.743 1.00 89.31 83 SER A C 1
ATOM 628 O O . SER A 1 83 ? 5.939 23.049 -13.066 1.00 89.31 83 SER A O 1
ATOM 630 N N . LEU A 1 84 ? 4.998 21.065 -13.491 1.00 93.19 84 LEU A N 1
ATOM 631 C CA . LEU A 1 84 ? 3.878 21.210 -12.543 1.00 93.19 84 LEU A CA 1
ATOM 632 C C . LEU A 1 84 ? 4.290 21.008 -11.074 1.00 93.19 84 LEU A C 1
ATOM 634 O O . LEU A 1 84 ? 5.273 20.332 -10.798 1.00 93.19 84 LEU A O 1
ATOM 638 N N . GLY A 1 85 ? 3.588 21.632 -10.122 1.00 93.88 85 GLY A N 1
ATOM 639 C CA . GLY A 1 85 ? 3.889 21.525 -8.681 1.00 93.88 85 GLY A CA 1
ATOM 640 C C . GLY A 1 85 ? 3.730 20.106 -8.110 1.00 93.88 85 GLY A C 1
ATOM 641 O O . GLY A 1 85 ? 3.287 19.213 -8.828 1.00 93.88 85 GLY A O 1
ATOM 642 N N . CYS A 1 86 ? 4.087 19.913 -6.831 1.00 96.69 86 CYS A N 1
ATOM 643 C CA . CYS A 1 86 ? 3.987 18.612 -6.158 1.00 96.69 86 CYS A CA 1
ATOM 644 C C . CYS A 1 86 ? 2.604 17.969 -6.335 1.00 96.69 86 CYS A C 1
ATOM 646 O O . CYS A 1 86 ? 1.581 18.641 -6.191 1.00 96.69 86 CYS A O 1
ATOM 648 N N . ASP A 1 87 ? 2.594 16.667 -6.582 1.00 97.31 87 ASP A N 1
ATOM 649 C CA . ASP A 1 87 ? 1.421 15.831 -6.798 1.00 97.31 87 ASP A CA 1
ATOM 650 C C . ASP A 1 87 ? 1.625 14.509 -6.049 1.00 97.31 87 ASP A C 1
ATOM 652 O O . ASP A 1 87 ? 2.647 13.839 -6.236 1.00 97.31 87 ASP A O 1
ATOM 656 N N . ILE A 1 88 ? 0.695 14.154 -5.158 1.00 97.81 88 ILE A N 1
ATOM 657 C CA . ILE A 1 88 ? 0.895 13.012 -4.251 1.00 97.81 88 ILE A CA 1
ATOM 658 C C . ILE A 1 88 ? 0.949 11.668 -4.995 1.00 97.81 88 ILE A C 1
ATOM 660 O O . ILE A 1 88 ? 1.826 10.858 -4.697 1.00 97.81 88 ILE A O 1
ATOM 664 N N . LYS A 1 89 ? 0.111 11.462 -6.026 1.00 97.62 89 LYS A N 1
ATOM 665 C CA . LYS A 1 89 ? 0.100 10.237 -6.846 1.00 97.62 89 LYS A CA 1
ATOM 666 C C . LYS A 1 89 ? 1.457 10.012 -7.508 1.00 97.62 89 LYS A C 1
ATOM 668 O O . LYS A 1 89 ? 2.080 8.968 -7.324 1.00 97.62 89 LYS A O 1
ATOM 673 N N . THR A 1 90 ? 1.929 10.990 -8.279 1.00 97.44 90 THR A N 1
ATOM 674 C CA . THR A 1 90 ? 3.191 10.847 -9.019 1.00 97.44 90 THR A CA 1
ATOM 675 C C . THR A 1 90 ? 4.417 10.885 -8.113 1.00 97.44 90 THR A C 1
ATOM 677 O O . THR A 1 90 ? 5.430 10.281 -8.456 1.00 97.44 90 THR A O 1
ATOM 680 N N . THR A 1 91 ? 4.323 11.492 -6.924 1.00 98.31 91 THR A N 1
ATOM 681 C CA . THR A 1 91 ? 5.348 11.347 -5.879 1.00 98.31 91 THR A CA 1
ATOM 682 C C . THR A 1 91 ? 5.409 9.913 -5.351 1.00 98.31 91 THR A C 1
ATOM 684 O O . THR A 1 91 ? 6.497 9.347 -5.319 1.00 98.31 91 THR A O 1
ATOM 687 N N . ALA A 1 92 ? 4.276 9.285 -5.018 1.00 98.44 92 ALA A N 1
ATOM 688 C CA . ALA A 1 92 ? 4.236 7.882 -4.596 1.00 98.44 92 ALA A CA 1
ATOM 689 C C . ALA A 1 92 ? 4.791 6.936 -5.681 1.00 98.44 92 ALA A C 1
ATOM 691 O O . ALA A 1 92 ? 5.637 6.091 -5.397 1.00 98.44 92 ALA A O 1
ATOM 692 N N . GLN A 1 93 ? 4.400 7.126 -6.944 1.00 97.88 93 GLN A N 1
ATOM 693 C CA . GLN A 1 93 ? 4.918 6.338 -8.073 1.00 97.88 93 GLN A CA 1
ATOM 694 C C . GLN A 1 93 ? 6.432 6.521 -8.285 1.00 97.88 93 GLN A C 1
ATOM 696 O O . GLN A 1 93 ? 7.137 5.552 -8.563 1.00 97.88 93 GLN A O 1
ATOM 701 N N . ALA A 1 94 ? 6.951 7.744 -8.134 1.00 98.06 94 ALA A N 1
ATOM 702 C CA . ALA A 1 94 ? 8.386 8.014 -8.223 1.00 98.06 94 ALA A CA 1
ATOM 703 C C . ALA A 1 94 ? 9.169 7.397 -7.051 1.00 98.06 94 ALA A C 1
ATOM 705 O O . ALA A 1 94 ? 10.247 6.849 -7.270 1.00 98.06 94 ALA A O 1
ATOM 706 N N . ILE A 1 95 ? 8.617 7.437 -5.832 1.00 98.00 95 ILE A N 1
ATOM 707 C CA . ILE A 1 95 ? 9.175 6.772 -4.645 1.00 98.00 95 ILE A CA 1
ATOM 708 C C . ILE A 1 95 ? 9.258 5.260 -4.873 1.00 98.00 95 ILE A C 1
ATOM 710 O O . ILE A 1 95 ? 10.326 4.692 -4.679 1.00 98.00 95 ILE A O 1
ATOM 714 N N . LEU A 1 96 ? 8.183 4.623 -5.352 1.00 95.50 96 LEU A N 1
ATOM 715 C CA . LEU A 1 96 ? 8.159 3.189 -5.664 1.00 95.50 96 LEU A CA 1
ATOM 716 C C . LEU A 1 96 ? 9.264 2.801 -6.661 1.00 95.50 96 LEU A C 1
ATOM 718 O O . LEU A 1 96 ? 10.010 1.851 -6.427 1.00 95.50 96 LEU A O 1
ATOM 722 N N . ALA A 1 97 ? 9.399 3.572 -7.745 1.00 94.69 97 ALA A N 1
ATOM 723 C CA . ALA A 1 97 ? 10.415 3.347 -8.770 1.00 94.69 97 ALA A CA 1
ATOM 724 C C . ALA A 1 97 ? 11.849 3.509 -8.246 1.00 94.69 97 ALA A C 1
ATOM 726 O O . ALA A 1 97 ? 12.710 2.686 -8.538 1.00 94.69 97 ALA A O 1
ATOM 727 N N . LEU A 1 98 ? 12.114 4.556 -7.463 1.00 94.81 98 LEU A N 1
ATOM 728 C CA . LEU A 1 98 ? 13.454 4.851 -6.950 1.00 94.81 98 LEU A CA 1
ATOM 729 C C . LEU A 1 98 ? 13.859 3.931 -5.788 1.00 94.81 98 LEU A C 1
ATOM 731 O O . LEU A 1 98 ? 15.023 3.547 -5.701 1.00 94.81 98 LEU A O 1
ATOM 735 N N . TYR A 1 99 ? 12.909 3.522 -4.946 1.00 91.88 99 TYR A N 1
ATOM 736 C CA . TYR A 1 99 ? 13.142 2.562 -3.865 1.00 91.88 99 TYR A CA 1
ATOM 737 C C . TYR A 1 99 ? 13.542 1.183 -4.402 1.00 91.88 99 TYR A C 1
ATOM 739 O O . TYR A 1 99 ? 14.506 0.595 -3.915 1.00 91.88 99 TYR A O 1
ATOM 747 N N . LYS A 1 100 ? 12.862 0.689 -5.452 1.00 85.38 100 LYS A N 1
ATOM 748 C CA . LYS A 1 100 ? 13.233 -0.574 -6.124 1.00 85.38 100 LYS A CA 1
ATOM 749 C C . LYS A 1 100 ? 14.666 -0.527 -6.681 1.00 85.38 100 LYS A C 1
ATOM 751 O O . LYS A 1 100 ? 15.377 -1.523 -6.647 1.00 85.38 100 LYS A O 1
ATOM 756 N N . GLU A 1 101 ? 15.102 0.656 -7.110 1.00 85.75 101 GLU A N 1
ATOM 757 C CA . GLU A 1 101 ? 16.447 0.957 -7.620 1.00 85.75 101 GLU A CA 1
ATOM 758 C C . GLU A 1 101 ? 17.497 1.244 -6.523 1.00 85.75 101 GLU A C 1
ATOM 760 O O . GLU A 1 101 ? 18.590 1.734 -6.836 1.00 85.75 101 GLU A O 1
ATOM 765 N N . GLY A 1 102 ? 17.171 0.996 -5.249 1.00 84.06 102 GLY A N 1
ATOM 766 C CA . GLY A 1 102 ? 18.074 1.161 -4.105 1.00 84.06 102 GLY A CA 1
ATOM 767 C C . GLY A 1 102 ? 18.388 2.609 -3.711 1.00 84.06 102 GLY A C 1
ATOM 768 O O . GLY A 1 102 ? 19.364 2.839 -2.998 1.00 84.06 102 GLY A O 1
ATOM 769 N N . GLU A 1 103 ? 17.614 3.596 -4.171 1.00 89.50 103 GLU A N 1
ATOM 770 C CA . GLU A 1 103 ? 17.805 4.999 -3.779 1.00 89.50 103 GLU A CA 1
ATOM 771 C C . GLU A 1 103 ? 17.190 5.308 -2.408 1.00 89.50 103 GLU A C 1
ATOM 773 O O . GLU A 1 103 ? 16.115 4.817 -2.059 1.00 89.50 103 GLU A O 1
ATOM 778 N N . ASP A 1 104 ? 17.827 6.214 -1.660 1.00 88.31 104 ASP A N 1
ATOM 779 C CA . ASP A 1 104 ? 17.234 6.781 -0.448 1.00 88.31 104 ASP A CA 1
ATOM 780 C C . ASP A 1 104 ? 16.084 7.737 -0.806 1.00 88.31 104 ASP A C 1
ATOM 782 O O . ASP A 1 104 ? 16.286 8.859 -1.283 1.00 88.31 104 ASP A O 1
ATOM 786 N N . VAL A 1 105 ? 14.866 7.265 -0.546 1.00 95.19 105 VAL A N 1
ATOM 787 C CA . VAL A 1 105 ? 13.600 7.983 -0.750 1.00 95.19 105 VAL A CA 1
ATOM 788 C C . VAL A 1 105 ? 13.008 8.553 0.548 1.00 95.19 105 VAL A C 1
ATOM 790 O O . VAL A 1 105 ? 11.886 9.067 0.540 1.00 95.19 105 VAL A O 1
ATOM 793 N N . SER A 1 106 ? 13.725 8.472 1.677 1.00 90.94 106 SER A N 1
ATOM 794 C CA . SER A 1 106 ? 13.172 8.740 3.018 1.00 90.94 106 SER A CA 1
ATOM 795 C C . SER A 1 106 ? 12.587 10.150 3.141 1.00 90.94 106 SER A C 1
ATOM 797 O O . SER A 1 106 ? 11.468 10.325 3.610 1.00 90.94 106 SER A O 1
ATOM 799 N N . LYS A 1 107 ? 13.286 11.168 2.619 1.00 96.06 107 LYS A N 1
ATOM 800 C CA . LYS A 1 107 ? 12.809 12.567 2.624 1.00 96.06 107 LYS A CA 1
ATOM 801 C C . LYS A 1 107 ? 11.489 12.755 1.878 1.00 96.06 107 LYS A C 1
ATOM 803 O O . LYS A 1 107 ? 10.682 13.605 2.249 1.00 96.06 107 LYS A O 1
ATOM 808 N N . GLN A 1 108 ? 11.308 12.027 0.779 1.00 97.56 108 GLN A N 1
ATOM 809 C CA . GLN A 1 108 ? 10.143 12.163 -0.088 1.00 97.56 108 GLN A CA 1
ATOM 810 C C . GLN A 1 108 ? 8.969 11.344 0.459 1.00 97.56 108 GLN A C 1
ATOM 812 O O . GLN A 1 108 ? 7.828 11.798 0.390 1.00 97.56 108 GLN A O 1
ATOM 817 N N . ALA A 1 109 ? 9.250 10.202 1.093 1.00 96.06 109 ALA A N 1
ATOM 818 C CA . ALA A 1 109 ? 8.286 9.446 1.884 1.00 96.06 109 ALA A CA 1
ATOM 819 C C . ALA A 1 109 ? 7.796 10.238 3.113 1.00 96.06 109 ALA A C 1
ATOM 821 O O . ALA A 1 109 ? 6.588 10.352 3.315 1.00 96.06 109 ALA A O 1
ATOM 822 N N . ASP A 1 110 ? 8.692 10.893 3.857 1.00 95.94 110 ASP A N 1
ATOM 823 C CA . ASP A 1 110 ? 8.341 11.796 4.964 1.00 95.94 110 ASP A CA 1
ATOM 824 C C . ASP A 1 110 ? 7.495 12.984 4.487 1.00 95.94 110 ASP A C 1
ATOM 826 O O . ASP A 1 110 ? 6.488 13.339 5.110 1.00 95.94 110 ASP A O 1
ATOM 830 N N . TRP A 1 111 ? 7.860 13.591 3.349 1.00 97.38 111 TRP A N 1
ATOM 831 C CA . TRP A 1 111 ? 7.051 14.642 2.733 1.00 97.38 111 TRP A CA 1
ATOM 832 C C . TRP A 1 111 ? 5.647 14.135 2.384 1.00 97.38 111 TRP A C 1
ATOM 834 O O . TRP A 1 111 ? 4.670 14.814 2.712 1.00 97.38 111 TRP A O 1
ATOM 844 N N . LEU A 1 112 ? 5.537 12.949 1.780 1.00 97.88 112 LEU A N 1
ATOM 845 C CA . LEU A 1 112 ? 4.269 12.340 1.379 1.00 97.88 112 LEU A CA 1
ATOM 846 C C . LEU A 1 112 ? 3.391 12.004 2.594 1.00 97.88 112 LEU A C 1
ATOM 848 O O . LEU A 1 112 ? 2.229 12.402 2.635 1.00 97.88 112 LEU A O 1
ATOM 852 N N . TYR A 1 113 ? 3.959 11.371 3.623 1.00 97.00 113 TYR A N 1
ATOM 853 C CA . TYR A 1 113 ? 3.282 11.063 4.887 1.00 97.00 113 TYR A CA 1
ATOM 854 C C . TYR A 1 113 ? 2.820 12.333 5.625 1.00 97.00 113 TYR A C 1
ATOM 856 O O . TYR A 1 113 ? 1.751 12.360 6.235 1.00 97.00 113 TYR A O 1
ATOM 864 N N . SER A 1 114 ? 3.558 13.443 5.501 1.00 96.31 114 SER A N 1
ATOM 865 C CA . SER A 1 114 ? 3.129 14.740 6.045 1.00 96.31 114 SER A CA 1
ATOM 866 C C . SER A 1 114 ? 1.949 15.389 5.295 1.00 96.31 114 SER A C 1
ATOM 868 O O . SER A 1 114 ? 1.316 16.303 5.836 1.00 96.31 114 SER A O 1
ATOM 870 N N . GLN A 1 115 ? 1.578 14.910 4.096 1.00 97.25 115 GLN A N 1
ATOM 871 C CA . GLN A 1 115 ? 0.414 15.399 3.336 1.00 97.25 115 GLN A CA 1
ATOM 872 C C . GLN A 1 115 ? -0.921 14.847 3.857 1.00 97.25 115 GLN A C 1
ATOM 874 O O . GLN A 1 115 ? -1.816 14.534 3.085 1.00 97.25 115 GLN A O 1
ATOM 879 N N . GLN A 1 116 ? -1.094 14.772 5.173 1.00 95.00 116 GLN A N 1
ATOM 880 C CA . GLN A 1 116 ? -2.305 14.263 5.816 1.00 95.00 116 GLN A CA 1
ATOM 881 C C . GLN A 1 116 ? -3.286 15.377 6.232 1.00 95.00 116 GLN A C 1
ATOM 883 O O . GLN A 1 116 ? -2.888 16.522 6.508 1.00 95.00 116 GLN A O 1
ATOM 888 N N . MET A 1 117 ? -4.578 15.041 6.276 1.00 92.62 117 MET A N 1
ATOM 889 C CA . MET A 1 117 ? -5.655 15.799 6.934 1.00 92.62 117 MET A CA 1
ATOM 890 C C . MET A 1 117 ? -6.799 14.865 7.369 1.00 92.62 117 MET A C 1
ATOM 892 O O . MET A 1 117 ? -6.864 13.721 6.929 1.00 92.62 117 MET A O 1
ATOM 896 N N . VAL A 1 118 ? -7.713 15.354 8.214 1.00 89.50 118 VAL A N 1
ATOM 897 C CA . VAL A 1 118 ? -8.943 14.624 8.573 1.00 89.50 118 VAL A CA 1
ATOM 898 C C . VAL A 1 118 ? -9.937 14.709 7.403 1.00 89.50 118 VAL A C 1
ATOM 900 O O . VAL A 1 118 ? -10.222 15.825 6.956 1.00 89.50 118 VAL A O 1
ATOM 903 N N . PRO A 1 119 ? -10.485 13.584 6.907 1.00 90.56 119 PRO A N 1
ATOM 904 C CA . PRO A 1 119 ? -11.386 13.579 5.761 1.00 90.56 119 PRO A CA 1
ATOM 905 C C . PRO A 1 119 ? -12.748 14.216 6.053 1.00 90.56 119 PRO A C 1
ATOM 907 O O . PRO A 1 119 ? -13.125 14.480 7.200 1.00 90.56 119 PRO A O 1
ATOM 910 N N . GLU A 1 120 ? -13.492 14.467 4.978 1.00 86.25 120 GLU A N 1
ATOM 911 C CA . GLU A 1 120 ? -14.898 14.881 4.987 1.00 86.25 120 GLU A CA 1
ATOM 912 C C . GLU A 1 120 ? -15.753 13.743 4.396 1.00 86.25 120 GLU A C 1
ATOM 914 O O . GLU A 1 120 ? -15.245 12.948 3.605 1.00 86.25 120 GLU A O 1
ATOM 919 N N . GLY A 1 121 ? -17.044 13.669 4.738 1.00 84.69 121 GLY A N 1
ATOM 920 C CA . GLY A 1 121 ? -17.983 12.721 4.112 1.00 84.69 121 GLY A CA 1
ATOM 921 C C . GLY A 1 121 ? -17.933 11.272 4.620 1.00 84.69 121 GLY A C 1
ATOM 922 O O . GLY A 1 121 ? -18.509 10.393 3.982 1.00 84.69 121 GLY A O 1
ATOM 923 N N . ILE A 1 122 ? -17.274 11.021 5.756 1.00 91.06 122 ILE A N 1
ATOM 924 C CA . ILE A 1 122 ? -17.294 9.724 6.448 1.00 91.06 122 ILE A CA 1
ATOM 925 C C . ILE A 1 122 ? -17.988 9.902 7.787 1.00 91.06 122 ILE A C 1
ATOM 927 O O . ILE A 1 122 ? -17.544 10.712 8.601 1.00 91.06 122 ILE A O 1
ATOM 931 N N . ASP A 1 123 ? -19.044 9.127 7.999 1.00 92.19 123 ASP A N 1
ATOM 932 C CA . ASP A 1 123 ? -19.739 9.026 9.274 1.00 92.19 123 ASP A CA 1
ATOM 933 C C . ASP A 1 123 ? -19.156 7.877 10.092 1.00 92.19 123 ASP A C 1
ATOM 935 O O . ASP A 1 123 ? -18.965 6.775 9.576 1.00 92.19 123 ASP A O 1
ATOM 939 N N . TRP A 1 124 ? -18.917 8.139 11.375 1.00 94.50 124 TRP A N 1
ATOM 940 C CA . TRP A 1 124 ? -18.449 7.164 12.358 1.00 94.50 124 TRP A CA 1
ATOM 941 C C . TRP A 1 124 ? -19.526 6.912 13.409 1.00 94.50 124 TRP A C 1
ATOM 943 O O . TRP A 1 124 ? -20.225 7.839 13.823 1.00 94.50 124 TRP A O 1
ATOM 953 N N . PHE A 1 125 ? -19.627 5.674 13.877 1.00 95.69 125 PHE A N 1
ATOM 954 C CA . PHE A 1 125 ? -20.587 5.232 14.879 1.00 95.69 125 PHE A CA 1
ATOM 955 C C . PHE A 1 125 ? -19.881 4.381 15.935 1.00 95.69 125 PHE A C 1
ATOM 957 O O . PHE A 1 125 ? -19.049 3.540 15.608 1.00 95.69 125 PHE A O 1
ATOM 964 N N . LEU A 1 126 ? -20.244 4.570 17.199 1.00 96.88 126 LEU A N 1
ATOM 965 C CA . LEU A 1 126 ? -19.877 3.667 18.284 1.00 96.88 126 LEU A CA 1
ATOM 966 C C . LEU A 1 126 ? -20.959 2.590 18.413 1.00 96.88 126 LEU A C 1
ATOM 968 O O . LEU A 1 126 ? -22.121 2.909 18.695 1.00 96.88 126 LEU A O 1
ATOM 972 N N . GLN A 1 127 ? -20.565 1.332 18.217 1.00 96.38 127 GLN A N 1
ATOM 973 C CA . GLN A 1 127 ? -21.364 0.161 18.560 1.00 96.38 127 GLN A CA 1
ATOM 974 C C . GLN A 1 127 ? -20.994 -0.304 19.971 1.00 96.38 127 GLN A C 1
ATOM 976 O O . GLN A 1 127 ? -19.818 -0.378 20.328 1.00 96.38 127 GLN A O 1
ATOM 981 N N . ILE A 1 128 ? -22.014 -0.624 20.765 1.00 96.31 128 ILE A N 1
ATOM 982 C CA . ILE A 1 128 ? -21.887 -1.250 22.081 1.00 96.31 128 ILE A CA 1
ATOM 983 C C . ILE A 1 128 ? -22.860 -2.429 22.077 1.00 96.31 128 ILE A C 1
ATOM 985 O O . ILE A 1 128 ? -24.033 -2.240 21.760 1.00 96.31 128 ILE A O 1
ATOM 989 N N . GLU A 1 129 ? -22.378 -3.627 22.388 1.00 94.75 129 GLU A N 1
ATOM 990 C CA . GLU A 1 129 ? -23.149 -4.873 22.308 1.00 94.75 129 GLU A CA 1
ATOM 991 C C . GLU A 1 129 ? -23.054 -5.645 23.632 1.00 94.75 129 GLU A C 1
ATOM 993 O O . GLU A 1 129 ? -21.996 -5.686 24.260 1.00 94.75 129 GLU A O 1
ATOM 998 N N . SER A 1 130 ? -24.153 -6.253 24.076 1.00 94.06 130 SER A N 1
ATOM 999 C CA . SER A 1 130 ? -24.243 -6.985 25.348 1.00 94.06 130 SER A CA 1
ATOM 1000 C C . SER A 1 130 ? -25.297 -8.083 25.260 1.00 94.06 130 SER A C 1
ATOM 1002 O O . SER A 1 130 ? -26.342 -7.890 24.640 1.00 94.06 130 SER A O 1
ATOM 1004 N N . SER A 1 131 ? -25.070 -9.236 25.895 1.00 92.00 131 SER A N 1
ATOM 1005 C CA . SER A 1 131 ? -26.027 -10.355 25.850 1.00 92.00 131 SER A CA 1
ATOM 1006 C C . SER A 1 131 ? -27.400 -9.972 26.414 1.00 92.00 131 SER A C 1
ATOM 1008 O O . SER A 1 131 ? -28.420 -10.240 25.782 1.00 92.00 131 SER A O 1
ATOM 1010 N N . ASP A 1 132 ? -27.401 -9.289 27.559 1.00 92.56 132 ASP A N 1
ATOM 1011 C CA . ASP A 1 132 ? -28.587 -8.820 28.276 1.00 92.56 132 ASP A CA 1
ATOM 1012 C C . ASP A 1 132 ? -28.796 -7.301 28.102 1.00 92.56 132 ASP A C 1
ATOM 1014 O O . ASP A 1 132 ? -27.842 -6.588 27.765 1.00 92.56 132 ASP A O 1
ATOM 1018 N N . PRO A 1 133 ? -30.013 -6.772 28.358 1.00 96.88 133 PRO A N 1
ATOM 1019 C CA . PRO A 1 133 ? -30.258 -5.331 28.435 1.00 96.88 133 PRO A CA 1
ATOM 1020 C C . PRO A 1 133 ? -29.355 -4.676 29.484 1.00 96.88 133 PRO A C 1
ATOM 1022 O O . PRO A 1 133 ? -29.265 -5.155 30.615 1.00 96.88 133 PRO A O 1
ATOM 1025 N N . VAL A 1 134 ? -28.701 -3.576 29.115 1.00 97.25 134 VAL A N 1
ATOM 1026 C CA . VAL A 1 134 ? -27.573 -3.016 29.875 1.00 97.25 134 VAL A CA 1
ATOM 1027 C C . VAL A 1 134 ? -27.673 -1.496 29.993 1.00 97.25 134 VAL A C 1
ATOM 1029 O O . VAL A 1 134 ? -28.175 -0.819 29.088 1.00 97.25 134 VAL A O 1
ATOM 1032 N N . THR A 1 135 ? -27.168 -0.935 31.090 1.00 97.75 135 THR A N 1
ATOM 1033 C CA . THR A 1 135 ? -26.928 0.510 31.218 1.00 97.75 135 THR A CA 1
ATOM 1034 C C . THR A 1 135 ? -25.436 0.791 31.111 1.00 97.75 135 THR A C 1
ATOM 1036 O O . THR A 1 135 ? -24.623 0.235 31.850 1.00 97.75 135 THR A O 1
ATOM 1039 N N . CYS A 1 136 ? -25.072 1.688 30.197 1.00 97.62 136 CYS A N 1
ATOM 1040 C CA . CYS A 1 136 ? -23.691 2.059 29.919 1.00 97.62 136 CYS A CA 1
ATOM 1041 C C . CYS A 1 136 ? -23.455 3.550 30.165 1.00 97.62 136 CYS A C 1
ATOM 1043 O O . CYS A 1 136 ? -24.290 4.405 29.864 1.00 97.62 136 CYS A O 1
ATOM 1045 N N . THR A 1 137 ? -22.272 3.868 30.678 1.00 97.75 137 THR A N 1
ATOM 1046 C CA . THR A 1 137 ? -21.738 5.224 30.772 1.00 97.75 137 THR A CA 1
ATOM 1047 C C . THR A 1 137 ? -20.656 5.397 29.713 1.00 97.75 137 THR A C 1
ATOM 1049 O O . THR A 1 137 ? -19.660 4.675 29.718 1.00 97.75 137 THR A O 1
ATOM 1052 N N . VAL A 1 138 ? -20.840 6.366 28.816 1.00 97.12 138 VAL A N 1
ATOM 1053 C CA . VAL A 1 138 ? -19.866 6.724 27.775 1.00 97.12 138 VAL A CA 1
ATOM 1054 C C . VAL A 1 138 ? -19.261 8.077 28.129 1.00 97.12 138 VAL A C 1
ATOM 1056 O O . VAL A 1 138 ? -19.978 9.063 28.298 1.00 97.12 138 VAL A O 1
ATOM 1059 N N . THR A 1 139 ? -17.938 8.133 28.255 1.00 95.75 139 THR A N 1
ATOM 1060 C CA . THR A 1 139 ? -17.195 9.322 28.698 1.00 95.75 139 THR A CA 1
ATOM 1061 C C . THR A 1 139 ? -16.209 9.756 27.614 1.00 95.75 139 THR A C 1
ATOM 1063 O O . THR A 1 139 ? -15.136 9.162 27.505 1.00 95.75 139 THR A O 1
ATOM 1066 N N . PRO A 1 140 ? -16.538 10.767 26.789 1.00 93.06 140 PRO A N 1
ATOM 1067 C CA . PRO A 1 140 ? -15.575 11.361 25.869 1.00 93.06 140 PRO A CA 1
ATOM 1068 C C . PRO A 1 140 ? -14.518 12.171 26.622 1.00 93.06 140 PRO A C 1
ATOM 1070 O O . PRO A 1 140 ? -14.835 12.882 27.577 1.00 93.06 140 PRO A O 1
ATOM 1073 N N . TYR A 1 141 ? -13.279 12.139 26.138 1.00 90.88 141 TYR A N 1
ATOM 1074 C CA . TYR A 1 141 ? -12.174 12.918 26.694 1.00 90.88 141 TYR A CA 1
ATOM 1075 C C . TYR A 1 141 ? -12.502 14.427 26.777 1.00 90.88 141 TYR A C 1
ATOM 1077 O O . TYR A 1 141 ? -13.055 15.012 25.837 1.00 90.88 141 TYR A O 1
ATOM 1085 N N . ASP A 1 142 ? -12.157 15.063 27.901 1.00 88.25 142 ASP A N 1
ATOM 1086 C CA . ASP A 1 142 ? -12.478 16.458 28.263 1.00 88.25 142 ASP A CA 1
ATOM 1087 C C . ASP A 1 142 ? -13.976 16.842 28.213 1.00 88.25 142 ASP A C 1
ATOM 1089 O O . ASP A 1 142 ? -14.315 18.013 28.025 1.00 88.25 142 ASP A O 1
ATOM 1093 N N . LEU A 1 143 ? -14.905 15.888 28.354 1.00 90.50 143 LEU A N 1
ATOM 1094 C CA . LEU A 1 143 ? -16.349 16.157 28.385 1.00 90.50 143 LEU A CA 1
ATOM 1095 C C . LEU A 1 143 ? -17.062 15.386 29.501 1.00 90.50 143 LEU A C 1
ATOM 1097 O O . LEU A 1 143 ? -16.548 14.420 30.060 1.00 90.50 143 LEU A O 1
ATOM 1101 N N . SER A 1 144 ? -18.268 15.842 29.845 1.00 91.62 144 SER A N 1
ATOM 1102 C CA . SER A 1 144 ? -19.115 15.157 30.821 1.00 91.62 144 SER A CA 1
ATOM 1103 C C . SER A 1 144 ? -19.542 13.773 30.309 1.00 91.62 144 SER A C 1
ATOM 1105 O O . SER A 1 144 ? -19.856 13.646 29.121 1.00 91.62 144 SER A O 1
ATOM 1107 N N . PRO A 1 145 ? -19.607 12.755 31.186 1.00 94.50 145 PRO A N 1
ATOM 1108 C CA . PRO A 1 145 ? -20.135 11.447 30.825 1.00 94.50 145 PRO A CA 1
ATOM 1109 C C . PRO A 1 145 ? -21.615 11.536 30.443 1.00 94.50 145 PRO A C 1
ATOM 1111 O O . PRO A 1 145 ? -22.369 12.333 31.009 1.00 94.50 145 PRO A O 1
ATOM 1114 N N . ILE A 1 146 ? -22.031 10.677 29.517 1.00 96.31 146 ILE A N 1
ATOM 1115 C CA . ILE A 1 146 ? -23.436 10.428 29.188 1.00 96.31 146 ILE A CA 1
ATOM 1116 C C . ILE A 1 146 ? -23.832 9.024 29.642 1.00 96.31 146 ILE A C 1
ATOM 1118 O O . ILE A 1 146 ? -23.003 8.113 29.661 1.00 96.31 146 ILE A O 1
ATOM 1122 N N . THR A 1 147 ? -25.105 8.843 29.977 1.00 97.00 147 THR A N 1
ATOM 1123 C CA . THR A 1 147 ? -25.673 7.536 30.326 1.00 97.00 147 THR A CA 1
ATOM 1124 C C . THR A 1 147 ? -26.670 7.124 29.255 1.00 97.00 147 THR A C 1
ATOM 1126 O O . THR A 1 147 ? -27.550 7.906 28.884 1.00 97.00 147 THR A O 1
ATOM 1129 N N . ILE A 1 148 ? -26.522 5.895 28.774 1.00 97.69 148 ILE A N 1
ATOM 1130 C CA . ILE A 1 148 ? -27.383 5.266 27.776 1.00 97.69 148 ILE A CA 1
ATOM 1131 C C . ILE A 1 148 ? -27.896 3.930 28.323 1.00 97.69 148 ILE A C 1
ATOM 1133 O O . ILE A 1 148 ? -27.206 3.269 29.101 1.00 97.69 148 ILE A O 1
ATOM 1137 N N . SER A 1 149 ? -29.074 3.509 27.881 1.00 97.31 149 SER A N 1
ATOM 1138 C CA . SER A 1 149 ? -29.627 2.183 28.163 1.00 97.31 149 SER A CA 1
ATOM 1139 C C . SER A 1 149 ? -29.915 1.467 26.849 1.00 97.31 149 SER A C 1
ATOM 1141 O O . SER A 1 149 ? -30.574 2.033 25.971 1.00 97.31 149 SER A O 1
ATOM 1143 N N . ILE A 1 150 ? -29.418 0.239 26.721 1.00 97.38 150 ILE A N 1
ATOM 1144 C CA . ILE A 1 150 ? -29.582 -0.619 25.546 1.00 97.38 150 ILE A CA 1
ATOM 1145 C C . ILE A 1 150 ? -30.666 -1.650 25.869 1.00 97.38 150 ILE A C 1
ATOM 1147 O O . ILE A 1 150 ? -30.556 -2.397 26.844 1.00 97.38 150 ILE A O 1
ATOM 1151 N N . GLY A 1 151 ? -31.745 -1.644 25.087 1.00 95.31 151 GLY A N 1
ATOM 1152 C CA . GLY A 1 151 ? -32.896 -2.524 25.284 1.00 95.31 151 GLY A CA 1
ATOM 1153 C C . GLY A 1 151 ? -32.652 -3.973 24.854 1.00 95.31 151 GLY A C 1
ATOM 1154 O O . GLY A 1 151 ? -31.666 -4.299 24.196 1.00 95.31 151 GLY A O 1
ATOM 1155 N N . ALA A 1 152 ? -33.610 -4.852 25.164 1.00 94.62 152 ALA A N 1
ATOM 1156 C CA . ALA A 1 152 ? -33.624 -6.232 24.657 1.00 94.62 152 ALA A CA 1
ATOM 1157 C C . ALA A 1 152 ? -33.742 -6.304 23.119 1.00 94.62 152 ALA A C 1
ATOM 1159 O O . ALA A 1 152 ? -33.352 -7.294 22.509 1.00 94.62 152 ALA A O 1
ATOM 1160 N N . ASP A 1 153 ? -34.250 -5.239 22.494 1.00 94.56 153 ASP A N 1
ATOM 1161 C CA . ASP A 1 153 ? -34.304 -5.025 21.045 1.00 94.56 153 ASP A CA 1
ATOM 1162 C C . ASP A 1 153 ? -33.004 -4.436 20.463 1.00 94.56 153 ASP A C 1
ATOM 1164 O O . ASP A 1 153 ? -32.977 -4.069 19.288 1.00 94.56 153 ASP A O 1
ATOM 1168 N N . LYS A 1 154 ? -31.946 -4.329 21.283 1.00 94.75 154 LYS A N 1
ATOM 1169 C CA . LYS A 1 154 ? -30.632 -3.736 20.979 1.00 94.75 154 LYS A CA 1
ATOM 1170 C C . LYS A 1 154 ? -30.660 -2.244 20.637 1.00 94.75 154 LYS A C 1
ATOM 1172 O O . LYS A 1 154 ? -29.659 -1.706 20.170 1.00 94.75 154 LYS A O 1
ATOM 1177 N N . LYS A 1 155 ? -31.772 -1.542 20.883 1.00 95.94 155 LYS A N 1
ATOM 1178 C CA . LYS A 1 155 ? -31.857 -0.099 20.625 1.00 95.94 155 LYS A CA 1
ATOM 1179 C C . LYS A 1 155 ? -31.360 0.711 21.807 1.00 95.94 155 LYS A C 1
ATOM 1181 O O . LYS A 1 155 ? -31.642 0.412 22.967 1.00 95.94 155 LYS A O 1
ATOM 1186 N N . ILE A 1 156 ? -30.642 1.777 21.485 1.00 96.56 156 ILE A N 1
ATOM 1187 C CA . ILE A 1 156 ? -30.088 2.725 22.439 1.00 96.56 156 ILE A CA 1
ATOM 1188 C C . ILE A 1 156 ? -31.149 3.773 22.778 1.00 96.56 156 ILE A C 1
ATOM 1190 O O . ILE A 1 156 ? -31.766 4.387 21.905 1.00 96.56 156 ILE A O 1
ATOM 1194 N N . SER A 1 157 ? -31.321 4.020 24.071 1.00 96.00 157 SER A N 1
ATOM 1195 C CA . SER A 1 157 ? -32.143 5.094 24.622 1.00 96.00 157 SER A CA 1
ATOM 1196 C C . SER A 1 157 ? -31.312 5.947 25.582 1.00 96.00 157 SER A C 1
ATOM 1198 O O . SER A 1 157 ? -30.439 5.441 26.285 1.00 96.00 157 SER A O 1
ATOM 1200 N N . ALA A 1 158 ? -31.539 7.261 25.586 1.00 92.81 158 ALA A N 1
ATOM 1201 C CA . ALA A 1 158 ? -30.806 8.201 26.431 1.00 92.81 158 ALA A CA 1
ATOM 1202 C C . ALA A 1 158 ? -31.613 9.487 26.637 1.00 92.81 158 ALA A C 1
ATOM 1204 O O . ALA A 1 158 ? -32.266 9.966 25.710 1.00 92.81 158 ALA A O 1
ATOM 1205 N N . GLY A 1 159 ? -31.531 10.080 27.831 1.00 83.94 159 GLY A N 1
ATOM 1206 C CA . GLY A 1 159 ? -32.131 11.393 28.105 1.00 83.94 159 GLY A CA 1
ATOM 1207 C C . GLY A 1 159 ? -31.305 12.572 27.573 1.00 83.94 159 GLY A C 1
ATOM 1208 O O . GLY A 1 159 ? -31.850 13.646 27.329 1.00 83.94 159 GLY A O 1
ATOM 1209 N N . ASN A 1 160 ? -29.992 12.386 27.399 1.00 90.50 160 ASN A N 1
ATOM 1210 C CA . ASN A 1 160 ? -29.064 13.383 26.866 1.00 90.50 160 ASN A CA 1
ATOM 1211 C C . ASN A 1 160 ? -27.827 12.676 26.278 1.00 90.50 160 ASN A C 1
ATOM 1213 O O . ASN A 1 160 ? -27.195 11.884 26.973 1.00 90.50 160 ASN A O 1
ATOM 1217 N N . LEU A 1 161 ? -27.479 12.977 25.023 1.00 92.25 161 LEU A N 1
ATOM 1218 C CA . LEU A 1 161 ? -26.316 12.422 24.309 1.00 92.25 161 LEU A CA 1
ATOM 1219 C C . LEU A 1 161 ? -25.093 13.364 24.282 1.00 92.25 161 LEU A C 1
ATOM 1221 O O . LEU A 1 161 ? -24.060 13.045 23.688 1.00 92.25 161 LEU A O 1
ATOM 1225 N N . GLY A 1 162 ? -25.176 14.520 24.946 1.00 91.75 162 GLY A N 1
ATOM 1226 C CA . GLY A 1 162 ? -24.114 15.522 24.954 1.00 91.75 162 GLY A CA 1
ATOM 1227 C C . GLY A 1 162 ? -23.883 16.144 23.573 1.00 91.75 162 GLY A C 1
ATOM 1228 O O . GLY A 1 162 ? -24.792 16.233 22.753 1.00 91.75 162 GLY A O 1
ATOM 1229 N N . SER A 1 163 ? -22.658 16.612 23.322 1.00 93.69 163 SER A N 1
ATOM 1230 C CA . SER A 1 163 ? -22.263 17.231 22.046 1.00 93.69 163 SER A CA 1
ATOM 1231 C C . SER A 1 163 ? -21.539 16.285 21.081 1.00 93.69 163 SER A C 1
ATOM 1233 O O . SER A 1 163 ? -21.439 16.599 19.896 1.00 93.69 163 SER A O 1
ATOM 1235 N N . CYS A 1 164 ? -21.026 15.146 21.564 1.00 94.06 164 CYS A N 1
ATOM 1236 C CA . CYS A 1 164 ? -20.282 14.197 20.731 1.00 94.06 164 CYS A CA 1
ATOM 1237 C C . CYS A 1 164 ? -21.146 13.154 20.030 1.00 94.06 164 CYS A C 1
ATOM 1239 O O . CYS A 1 164 ? -20.646 12.552 19.086 1.00 94.06 164 CYS A O 1
ATOM 1241 N N . PHE A 1 165 ? -22.389 12.920 20.458 1.00 95.94 165 PHE A N 1
ATOM 1242 C CA . PHE A 1 165 ? -23.190 11.815 19.935 1.00 95.94 165 PHE A CA 1
ATOM 1243 C C . PHE A 1 165 ? -24.585 12.244 19.493 1.00 95.94 165 PHE A C 1
ATOM 1245 O O . PHE A 1 165 ? -25.204 13.147 20.053 1.00 95.94 165 PHE A O 1
ATOM 1252 N N . THR A 1 166 ? -25.090 11.528 18.499 1.00 96.00 166 THR A N 1
ATOM 1253 C CA . THR A 1 166 ? -26.480 11.544 18.032 1.00 96.00 166 THR A CA 1
ATOM 1254 C C . THR A 1 166 ? -26.921 10.099 17.790 1.00 96.00 166 THR A C 1
ATOM 1256 O O . THR A 1 166 ? -26.076 9.211 17.678 1.00 96.00 166 THR A O 1
ATOM 1259 N N . PHE A 1 167 ? -28.224 9.819 17.744 1.00 95.25 167 PHE A N 1
ATOM 1260 C CA . PHE A 1 167 ? -28.685 8.471 17.406 1.00 95.25 167 PHE A CA 1
ATOM 1261 C C . PHE A 1 167 ? -28.452 8.194 15.917 1.00 95.25 167 PHE A C 1
ATOM 1263 O O . PHE A 1 167 ? -28.986 8.900 15.064 1.00 95.25 167 PHE A O 1
ATOM 1270 N N . GLY A 1 168 ? -27.668 7.161 15.616 1.00 90.88 168 GLY A N 1
ATOM 1271 C CA . GLY A 1 168 ? -27.462 6.649 14.266 1.00 90.88 168 GLY A CA 1
ATOM 1272 C C . GLY A 1 168 ? -28.366 5.452 13.981 1.00 90.88 168 GLY A C 1
ATOM 1273 O O . GLY A 1 168 ? -28.730 4.712 14.895 1.00 90.88 168 GLY A O 1
ATOM 1274 N N . GLN A 1 169 ? -28.708 5.258 12.703 1.00 88.69 169 GLN A N 1
ATOM 1275 C CA . GLN A 1 169 ? -29.289 4.018 12.162 1.00 88.69 169 GLN A CA 1
ATOM 1276 C C . GLN A 1 169 ? -30.436 3.446 13.016 1.00 88.69 169 GLN A C 1
ATOM 1278 O O . GLN A 1 169 ? -30.293 2.425 13.678 1.00 88.69 169 GLN A O 1
ATOM 1283 N N . GLN A 1 170 ? -31.579 4.141 13.044 1.00 90.38 170 GLN A N 1
ATOM 1284 C CA . GLN A 1 170 ? -32.773 3.757 13.825 1.00 90.38 170 GLN A CA 1
ATOM 1285 C C . GLN A 1 170 ? -32.522 3.509 15.331 1.00 90.38 170 GLN A C 1
ATOM 1287 O O . GLN A 1 170 ? -33.253 2.750 15.972 1.00 90.38 170 GLN A O 1
ATOM 1292 N N . ASN A 1 171 ? -31.520 4.196 15.888 1.00 94.31 171 ASN A N 1
ATOM 1293 C CA . ASN A 1 171 ? -31.057 4.128 17.275 1.00 94.31 171 ASN A CA 1
ATOM 1294 C C . ASN A 1 171 ? -30.297 2.841 17.642 1.00 94.31 171 ASN A C 1
ATOM 1296 O O . ASN A 1 171 ? -30.145 2.566 18.829 1.00 94.31 171 ASN A O 1
ATOM 1300 N N . TYR A 1 172 ? -29.796 2.066 16.676 1.00 93.94 172 TYR A N 1
ATOM 1301 C CA . TYR A 1 172 ? -28.922 0.924 16.979 1.00 93.94 172 TYR A CA 1
ATOM 1302 C C . TYR A 1 172 ? -27.511 1.350 17.413 1.00 93.94 172 TYR A C 1
ATOM 1304 O O . TYR A 1 172 ? -26.896 0.660 18.219 1.00 93.94 172 TYR A O 1
ATOM 1312 N N . TRP A 1 173 ? -27.008 2.499 16.941 1.00 95.88 173 TRP A N 1
ATOM 1313 C CA . TRP A 1 173 ? -25.644 2.968 17.232 1.00 95.88 173 TRP A CA 1
ATOM 1314 C C . TRP A 1 173 ? -25.600 4.447 17.632 1.00 95.88 173 TRP A C 1
ATOM 1316 O O . TRP A 1 173 ? -26.521 5.218 17.345 1.00 95.88 173 TRP A O 1
ATOM 1326 N N . LEU A 1 174 ? -24.504 4.874 18.263 1.00 96.56 174 LEU A N 1
ATOM 1327 C CA . LEU A 1 174 ? -24.236 6.289 18.533 1.00 96.56 174 LEU A CA 1
ATOM 1328 C C . LEU A 1 174 ? -23.407 6.887 17.393 1.00 96.56 174 LEU A C 1
ATOM 1330 O O . LEU A 1 174 ? -22.208 6.637 17.317 1.00 96.56 174 LEU A O 1
ATOM 1334 N N . GLN A 1 175 ? -24.012 7.700 16.525 1.00 95.44 175 GLN A N 1
ATOM 1335 C CA . GLN A 1 175 ? -23.279 8.451 15.502 1.00 95.44 175 GLN A CA 1
ATOM 1336 C C . GLN A 1 175 ? -22.433 9.538 16.165 1.00 95.44 175 GLN A C 1
ATOM 1338 O O . GLN A 1 175 ? -22.946 10.373 16.919 1.00 95.44 175 GLN A O 1
ATOM 1343 N N . ILE A 1 176 ? -21.139 9.527 15.869 1.00 94.75 176 ILE A N 1
ATOM 1344 C CA . ILE A 1 176 ? -20.131 10.387 16.476 1.00 94.75 176 ILE A CA 1
ATOM 1345 C C . ILE A 1 176 ? -20.023 11.680 15.665 1.00 94.75 176 ILE A C 1
ATOM 1347 O O . ILE A 1 176 ? -19.831 11.674 14.449 1.00 94.75 176 ILE A O 1
ATOM 1351 N N . ASN A 1 177 ? -20.119 12.816 16.348 1.00 91.81 177 ASN A N 1
ATOM 1352 C CA . ASN A 1 177 ? -19.932 14.129 15.750 1.00 91.81 177 ASN A CA 1
ATOM 1353 C C . ASN A 1 177 ? -18.461 14.321 15.342 1.00 91.81 177 ASN A C 1
ATOM 1355 O O . ASN A 1 177 ? -17.552 14.072 16.136 1.00 91.81 177 ASN A O 1
ATOM 1359 N N . ARG A 1 178 ? -18.222 14.844 14.133 1.00 87.12 178 ARG A N 1
ATOM 1360 C CA . ARG A 1 178 ? -16.884 15.121 13.578 1.00 87.12 178 ARG A CA 1
ATOM 1361 C C . ARG A 1 178 ? -15.994 15.983 14.483 1.00 87.12 178 ARG A C 1
ATOM 1363 O O . ARG A 1 178 ? -14.778 15.811 14.481 1.00 87.12 178 ARG A O 1
ATOM 1370 N N . ALA A 1 179 ? -16.578 16.849 15.315 1.00 87.81 179 ALA A N 1
ATOM 1371 C CA . ALA A 1 179 ? -15.849 17.620 16.329 1.00 87.81 179 ALA A CA 1
ATOM 1372 C C . ALA A 1 179 ? -15.180 16.756 17.425 1.00 87.81 179 ALA A C 1
ATOM 1374 O O . ALA A 1 179 ? -14.363 17.268 18.192 1.00 87.81 179 ALA A O 1
ATOM 1375 N N . CYS A 1 180 ? -15.513 15.465 17.508 1.00 90.56 180 CYS A N 1
ATOM 1376 C CA . CYS A 1 180 ? -15.018 14.526 18.511 1.00 90.56 180 CYS A CA 1
ATOM 1377 C C . CYS A 1 180 ? -14.163 13.379 17.945 1.00 90.56 180 CYS A C 1
ATOM 1379 O O . CYS A 1 180 ? -13.795 12.506 18.718 1.00 90.56 180 CYS A O 1
ATOM 1381 N N . TYR A 1 181 ? -13.800 13.357 16.653 1.00 86.88 181 TYR A N 1
ATOM 1382 C CA . TYR A 1 181 ? -13.036 12.224 16.087 1.00 86.88 181 TYR A CA 1
ATOM 1383 C C . TYR A 1 181 ? -11.668 12.024 16.756 1.00 86.88 181 TYR A C 1
ATOM 1385 O O . TYR A 1 181 ? -11.323 10.912 17.130 1.00 86.88 181 TYR A O 1
ATOM 1393 N N . ASN A 1 182 ? -10.944 13.107 17.047 1.00 80.44 182 ASN A N 1
ATOM 1394 C CA . ASN A 1 182 ? -9.656 13.037 17.748 1.00 80.44 182 ASN A CA 1
ATOM 1395 C C . ASN A 1 182 ? -9.791 12.876 19.280 1.00 80.44 182 ASN A C 1
ATOM 1397 O O . ASN A 1 182 ? -8.868 13.238 20.012 1.00 80.44 182 ASN A O 1
ATOM 1401 N N . LYS A 1 183 ? -10.939 12.408 19.788 1.00 88.50 183 LYS A N 1
ATOM 1402 C CA . LYS A 1 183 ? -11.160 12.136 21.214 1.00 88.50 183 LYS A CA 1
ATOM 1403 C C . LYS A 1 183 ? -11.184 10.637 21.468 1.00 88.50 183 LYS A C 1
ATOM 1405 O O . LYS A 1 183 ? -11.695 9.862 20.668 1.00 88.50 183 LYS A O 1
ATOM 1410 N N . GLU A 1 184 ? -10.650 10.254 22.618 1.00 93.62 184 GLU A N 1
ATOM 1411 C CA . GLU A 1 184 ? -10.877 8.934 23.190 1.00 93.62 184 GLU A CA 1
ATOM 1412 C C . GLU A 1 184 ? -12.246 8.900 23.883 1.00 93.62 184 GLU A C 1
ATOM 1414 O O . GLU A 1 184 ? -12.666 9.883 24.507 1.00 93.62 184 GLU A O 1
ATOM 1419 N N . PHE A 1 185 ? -12.939 7.774 23.767 1.00 94.44 185 PHE A N 1
ATOM 1420 C CA . PHE A 1 185 ? -14.200 7.484 24.432 1.00 94.44 185 PHE A CA 1
ATOM 1421 C C . PHE A 1 185 ? -13.979 6.313 25.386 1.00 94.44 185 PHE A C 1
ATOM 1423 O O . PHE A 1 185 ? -13.630 5.224 24.944 1.00 94.44 185 PHE A O 1
ATOM 1430 N N . GLN A 1 186 ? -14.197 6.520 26.684 1.00 97.38 186 GLN A N 1
ATOM 1431 C CA . GLN A 1 186 ? -14.196 5.441 27.672 1.00 97.38 186 GLN A CA 1
ATOM 1432 C C . GLN A 1 186 ? -15.631 4.932 27.860 1.00 97.38 186 GLN A C 1
ATOM 1434 O O . GLN A 1 186 ? -16.503 5.709 28.263 1.00 97.38 186 GLN A O 1
ATOM 1439 N N . ILE A 1 187 ? -15.874 3.644 27.626 1.00 97.88 187 ILE A N 1
ATOM 1440 C CA . ILE A 1 187 ? -17.175 2.991 27.830 1.00 97.88 187 ILE A CA 1
ATOM 1441 C C . ILE A 1 187 ? -17.086 2.084 29.059 1.00 97.88 187 ILE A C 1
ATOM 1443 O O . ILE A 1 187 ? -16.080 1.410 29.265 1.00 97.88 187 ILE A O 1
ATOM 1447 N N . GLN A 1 188 ? -18.127 2.085 29.891 1.00 98.06 188 GLN A N 1
ATOM 1448 C CA . GLN A 1 188 ? -18.274 1.216 31.061 1.00 98.06 188 GLN A CA 1
ATOM 1449 C C . GLN A 1 188 ? -19.749 0.836 31.219 1.00 98.06 188 GLN A C 1
ATOM 1451 O O . GLN A 1 188 ? -20.598 1.726 31.201 1.00 98.06 188 GLN A O 1
ATOM 1456 N N . CYS A 1 189 ? -20.061 -0.447 31.402 1.00 97.56 189 CYS A N 1
ATOM 1457 C CA . CYS A 1 189 ? -21.440 -0.939 31.478 1.00 97.56 189 CYS A CA 1
ATOM 1458 C C . CYS A 1 189 ? -21.696 -1.795 32.728 1.00 97.56 189 CYS A C 1
ATOM 1460 O O . CYS A 1 189 ? -20.780 -2.412 33.275 1.00 97.56 189 CYS A O 1
ATOM 1462 N N . ASP A 1 190 ? -22.955 -1.856 33.169 1.00 96.75 190 ASP A N 1
ATOM 1463 C CA . ASP A 1 190 ? -23.384 -2.610 34.358 1.00 96.75 190 ASP A CA 1
ATOM 1464 C C . ASP A 1 190 ? -23.543 -4.130 34.133 1.00 96.75 190 ASP A C 1
ATOM 1466 O O . ASP A 1 190 ? -23.888 -4.857 35.067 1.00 96.75 190 ASP A O 1
ATOM 1470 N N . SER A 1 191 ? -23.225 -4.620 32.934 1.00 94.44 191 SER A N 1
ATOM 1471 C CA . SER A 1 191 ? -23.085 -6.035 32.555 1.00 94.44 191 SER A CA 1
ATOM 1472 C C . SER A 1 191 ? -21.894 -6.204 31.599 1.00 94.44 191 SER A C 1
ATOM 1474 O O . SER A 1 191 ? -21.280 -5.214 31.208 1.00 94.44 191 SER A O 1
ATOM 1476 N N . GLY A 1 192 ? -21.530 -7.443 31.244 1.00 93.88 192 GLY A N 1
ATOM 1477 C CA . GLY A 1 192 ? -20.466 -7.697 30.262 1.00 93.88 192 GLY A CA 1
ATOM 1478 C C . GLY A 1 192 ? -20.840 -7.199 28.861 1.00 93.88 192 GLY A C 1
ATOM 1479 O O . GLY A 1 192 ? -21.993 -7.340 28.450 1.00 93.88 192 GLY A O 1
ATOM 1480 N N . PHE A 1 193 ? -19.879 -6.609 28.149 1.00 97.00 193 PHE A N 1
ATOM 1481 C CA . PHE A 1 193 ? -20.122 -5.902 26.891 1.00 97.00 193 PHE A CA 1
ATOM 1482 C C . PHE A 1 193 ? -18.925 -5.932 25.926 1.00 97.00 193 PHE A C 1
ATOM 1484 O O . PHE A 1 193 ? -17.782 -6.191 26.313 1.00 97.00 193 PHE A O 1
ATOM 1491 N N . LEU A 1 194 ? -19.220 -5.638 24.662 1.00 96.12 194 LEU A N 1
ATOM 1492 C CA . LEU A 1 194 ? -18.290 -5.442 23.552 1.00 96.12 194 LEU A CA 1
ATOM 1493 C C . LEU A 1 194 ? -18.420 -4.013 23.012 1.00 96.12 194 LEU A C 1
ATOM 1495 O O . LEU A 1 194 ? -19.513 -3.443 23.042 1.00 96.12 194 LEU A O 1
ATOM 1499 N N . THR A 1 195 ? -17.336 -3.459 22.468 1.00 96.31 195 THR A N 1
ATOM 1500 C CA . THR A 1 195 ? -17.350 -2.201 21.704 1.00 96.31 195 THR A CA 1
ATOM 1501 C C . THR A 1 195 ? -16.551 -2.316 20.410 1.00 96.31 195 THR A C 1
ATOM 1503 O O . THR A 1 195 ? -15.551 -3.029 20.348 1.00 96.31 195 THR A O 1
ATOM 1506 N N . ASN A 1 196 ? -17.025 -1.634 19.368 1.00 94.81 196 ASN A N 1
ATOM 1507 C CA . ASN A 1 196 ? -16.365 -1.514 18.066 1.00 94.81 196 ASN A CA 1
ATOM 1508 C C . ASN A 1 196 ? -16.761 -0.162 17.433 1.00 94.81 196 ASN A C 1
ATOM 1510 O O . ASN A 1 196 ? -17.805 0.418 17.766 1.00 94.81 196 ASN A O 1
ATOM 1514 N N . LEU A 1 197 ? -15.932 0.351 16.524 1.00 94.75 197 LEU A N 1
ATOM 1515 C CA . LEU A 1 197 ? -16.218 1.535 15.722 1.00 94.75 197 LEU A CA 1
ATOM 1516 C C . LEU A 1 197 ? -16.665 1.139 14.311 1.00 94.75 197 LEU A C 1
ATOM 1518 O O . LEU A 1 197 ? -15.902 0.590 13.522 1.00 94.75 197 LEU A O 1
ATOM 1522 N N . LEU A 1 198 ? -17.886 1.518 13.951 1.00 95.00 198 LEU A N 1
ATOM 1523 C CA . LEU A 1 198 ? -18.417 1.347 12.601 1.00 95.00 198 LEU A CA 1
ATOM 1524 C C . LEU A 1 198 ? -18.251 2.642 11.808 1.00 95.00 198 LEU A C 1
ATOM 1526 O O . LEU A 1 198 ? -18.326 3.735 12.373 1.00 95.00 198 LEU A O 1
ATOM 1530 N N . TYR A 1 199 ? -18.082 2.552 10.494 1.00 94.50 199 TYR A N 1
ATOM 1531 C CA . TYR A 1 199 ? -17.995 3.735 9.641 1.00 94.50 199 TYR A CA 1
ATOM 1532 C C . TYR A 1 199 ? -18.544 3.494 8.237 1.00 94.50 199 TYR A C 1
ATOM 1534 O O . TYR A 1 199 ? -18.608 2.367 7.750 1.00 94.50 199 TYR A O 1
ATOM 1542 N N . LYS A 1 200 ? -18.963 4.568 7.569 1.00 92.94 200 LYS A N 1
ATOM 1543 C CA . LYS A 1 200 ? -19.460 4.522 6.187 1.00 92.94 200 LYS A CA 1
ATOM 1544 C C . LYS A 1 200 ? -19.236 5.842 5.463 1.00 92.94 200 LYS A C 1
ATOM 1546 O O . LYS A 1 200 ? -19.110 6.895 6.087 1.00 92.94 200 LYS A O 1
ATOM 1551 N N . GLU A 1 201 ? -19.256 5.795 4.137 1.00 91.44 201 GLU A N 1
ATOM 1552 C CA . GLU A 1 201 ? -19.464 7.000 3.330 1.00 91.44 201 GLU A CA 1
ATOM 1553 C C . GLU A 1 201 ? -20.898 7.506 3.570 1.00 91.44 201 GLU A C 1
ATOM 1555 O O . GLU A 1 201 ? -21.833 6.705 3.701 1.00 91.44 201 GLU A O 1
ATOM 1560 N N . GLY A 1 202 ? -21.076 8.824 3.702 1.00 82.12 202 GLY A N 1
ATOM 1561 C CA . GLY A 1 202 ? -22.312 9.415 4.232 1.00 82.12 202 GLY A CA 1
ATOM 1562 C C . GLY A 1 202 ? -23.606 8.938 3.557 1.00 82.12 202 GLY A C 1
ATOM 1563 O O . GLY A 1 202 ? -24.586 8.637 4.242 1.00 82.12 202 GLY A O 1
ATOM 1564 N N . SER A 1 203 ? -23.609 8.769 2.234 1.00 79.50 203 SER A N 1
ATOM 1565 C CA . SER A 1 203 ? -24.768 8.282 1.468 1.00 79.50 203 SER A CA 1
ATOM 1566 C C . SER A 1 203 ? -24.790 6.765 1.256 1.00 79.50 203 SER A C 1
ATOM 1568 O O . SER A 1 203 ? -25.857 6.194 1.033 1.00 79.50 203 SER A O 1
ATOM 1570 N N . SER A 1 204 ? -23.636 6.106 1.365 1.00 88.25 204 SER A N 1
ATOM 1571 C CA . SER A 1 204 ? -23.486 4.673 1.104 1.00 88.25 204 SER A CA 1
ATOM 1572 C C . SER A 1 204 ? -24.304 3.800 2.074 1.00 88.25 204 SER A C 1
ATOM 1574 O O . SER A 1 204 ? -24.349 4.094 3.279 1.00 88.25 204 SER A O 1
ATOM 1576 N N . PRO A 1 205 ? -24.952 2.721 1.587 1.00 87.81 205 PRO A N 1
ATOM 1577 C CA . PRO A 1 205 ? -25.601 1.724 2.437 1.00 87.81 205 PRO A CA 1
ATOM 1578 C C . PRO A 1 205 ? -24.584 0.792 3.115 1.00 87.81 205 PRO A C 1
ATOM 1580 O O . PRO A 1 205 ? -24.893 0.196 4.143 1.00 87.81 205 PRO A O 1
ATOM 1583 N N . THR A 1 206 ? -23.376 0.679 2.557 1.00 89.88 206 THR A N 1
ATOM 1584 C CA . THR A 1 206 ? -22.311 -0.197 3.049 1.00 89.88 206 THR A CA 1
ATOM 1585 C C . THR A 1 206 ? -21.711 0.372 4.327 1.00 89.88 206 THR A C 1
ATOM 1587 O O . THR A 1 206 ? -21.211 1.498 4.341 1.00 89.88 206 THR A O 1
ATOM 1590 N N . ILE A 1 207 ? -21.740 -0.421 5.395 1.00 91.00 207 ILE A N 1
ATOM 1591 C CA . ILE A 1 207 ? -21.140 -0.091 6.688 1.00 91.00 207 ILE A CA 1
ATOM 1592 C C . ILE A 1 207 ? -19.937 -1.001 6.889 1.00 91.00 207 ILE A C 1
ATOM 1594 O O . ILE A 1 207 ? -20.050 -2.221 6.803 1.00 91.00 207 ILE A O 1
ATOM 1598 N N . PHE A 1 208 ? -18.793 -0.390 7.157 1.00 91.38 208 PHE A N 1
ATOM 1599 C CA . PHE A 1 208 ? -17.557 -1.073 7.490 1.00 91.38 208 PHE A CA 1
ATOM 1600 C C . PHE A 1 208 ? -17.427 -1.179 9.009 1.00 91.38 208 PHE A C 1
ATOM 1602 O O . PHE A 1 208 ? -17.770 -0.251 9.745 1.00 91.38 208 PHE A O 1
ATOM 1609 N N . VAL A 1 209 ? -16.907 -2.315 9.460 1.00 90.56 209 VAL A N 1
ATOM 1610 C CA . VAL A 1 209 ? -16.569 -2.597 10.858 1.00 90.56 209 VAL A CA 1
ATOM 1611 C C . VAL A 1 209 ? -15.076 -2.309 11.042 1.00 90.56 209 VAL A C 1
ATOM 1613 O O . VAL A 1 209 ? -14.288 -2.637 10.149 1.00 90.56 209 VAL A O 1
ATOM 1616 N N . SER A 1 210 ? -14.650 -1.674 12.141 1.00 83.81 210 SER A N 1
ATOM 1617 C CA . SER A 1 210 ? -13.214 -1.527 12.404 1.00 83.81 210 SER A CA 1
ATOM 1618 C C . SER A 1 210 ? -12.602 -2.873 12.805 1.00 83.81 210 SER A C 1
ATOM 1620 O O . SER A 1 210 ? -13.263 -3.752 13.361 1.00 83.81 210 SER A O 1
ATOM 1622 N N . SER A 1 211 ? -11.312 -3.040 12.514 1.00 72.88 211 SER A N 1
ATOM 1623 C CA . SER A 1 211 ? -10.572 -4.285 12.756 1.00 72.88 211 SER A CA 1
ATOM 1624 C C . SER A 1 211 ? -10.376 -4.626 14.237 1.00 72.88 211 SER A C 1
ATOM 1626 O O . SER A 1 211 ? -9.970 -5.740 14.553 1.00 72.88 211 SER A O 1
ATOM 1628 N N . GLU A 1 212 ? -10.623 -3.680 15.145 1.00 80.50 212 GLU A N 1
ATOM 1629 C CA . GLU A 1 212 ? -10.433 -3.845 16.585 1.00 80.50 212 GLU A CA 1
ATOM 1630 C C . GLU A 1 212 ? -11.802 -3.895 17.276 1.00 80.50 212 GLU A C 1
ATOM 1632 O O . GLU A 1 212 ? -12.599 -2.965 17.175 1.00 80.50 212 GLU A O 1
ATOM 1637 N N . THR A 1 213 ? -12.073 -4.994 17.987 1.00 90.00 213 THR A N 1
ATOM 1638 C CA . THR A 1 213 ? -13.233 -5.126 18.880 1.00 90.00 213 THR A CA 1
ATOM 1639 C C . THR A 1 213 ? -12.725 -5.276 20.303 1.00 90.00 213 THR A C 1
ATOM 1641 O O . THR A 1 213 ? -11.966 -6.201 20.599 1.00 90.00 213 THR A O 1
ATOM 1644 N N . HIS A 1 214 ? -13.157 -4.396 21.196 1.00 91.75 214 HIS A N 1
ATOM 1645 C CA . HIS A 1 214 ? -12.810 -4.459 22.609 1.00 91.75 214 HIS A CA 1
ATOM 1646 C C . HIS A 1 214 ? -13.908 -5.164 23.405 1.00 91.75 214 HIS A C 1
ATOM 1648 O O . HIS A 1 214 ? -15.080 -5.152 23.032 1.00 91.75 214 HIS A O 1
ATOM 1654 N N . SER A 1 215 ? -13.532 -5.774 24.528 1.00 95.38 215 SER A N 1
ATOM 1655 C CA . SER A 1 215 ? -14.465 -6.429 25.446 1.00 95.38 215 SER A CA 1
ATOM 1656 C C . SER A 1 215 ? -14.161 -6.050 26.887 1.00 95.38 215 SER A C 1
ATOM 1658 O O . SER A 1 215 ? -13.007 -5.800 27.245 1.00 95.38 215 SER A O 1
ATOM 1660 N N . ALA A 1 216 ? -15.192 -6.023 27.725 1.00 94.69 216 ALA A N 1
ATOM 1661 C CA . ALA A 1 216 ? -15.035 -5.880 29.161 1.00 94.69 216 ALA A CA 1
ATOM 1662 C C . ALA A 1 216 ? -16.142 -6.622 29.918 1.00 94.69 216 ALA A C 1
ATOM 1664 O O . ALA A 1 216 ? -17.295 -6.704 29.492 1.00 94.69 216 ALA A O 1
ATOM 1665 N N . ALA A 1 217 ? -15.785 -7.155 31.086 1.00 94.62 217 ALA A N 1
ATOM 1666 C CA . ALA A 1 217 ? -16.760 -7.650 32.049 1.00 94.62 217 ALA A CA 1
ATOM 1667 C C . ALA A 1 217 ? -17.576 -6.488 32.652 1.00 94.62 217 ALA A C 1
ATOM 1669 O O . ALA A 1 217 ? -17.230 -5.317 32.483 1.00 94.62 217 ALA A O 1
ATOM 1670 N N . LYS A 1 218 ? -18.627 -6.830 33.409 1.00 94.06 218 LYS A N 1
ATOM 1671 C CA . LYS A 1 218 ? -19.394 -5.885 34.233 1.00 94.06 218 LYS A CA 1
ATOM 1672 C C . LYS A 1 218 ? -18.468 -4.932 35.000 1.00 94.06 218 LYS A C 1
ATOM 1674 O O . LYS A 1 218 ? -17.487 -5.374 35.595 1.00 94.06 218 LYS A O 1
ATOM 1679 N N . ASP A 1 219 ? -18.807 -3.645 34.987 1.00 92.62 219 ASP A N 1
ATOM 1680 C CA . ASP A 1 219 ? -18.066 -2.535 35.600 1.00 92.62 219 ASP A CA 1
ATOM 1681 C C . ASP A 1 219 ? -16.629 -2.332 35.059 1.00 92.62 219 ASP A C 1
ATOM 1683 O O . ASP A 1 219 ? -15.953 -1.381 35.459 1.00 92.62 219 ASP A O 1
ATOM 1687 N N . GLY A 1 220 ? -16.172 -3.164 34.117 1.00 94.25 220 GLY A N 1
ATOM 1688 C CA . GLY A 1 220 ? -14.942 -2.993 33.350 1.00 94.25 220 GLY A CA 1
ATOM 1689 C C . GLY A 1 220 ? -15.054 -1.898 32.286 1.00 94.25 220 GLY A C 1
ATOM 1690 O O . GLY A 1 220 ? -16.118 -1.319 32.068 1.00 94.25 220 GLY A O 1
ATOM 1691 N N . LYS A 1 221 ? -13.931 -1.588 31.631 1.00 96.25 221 LYS A N 1
ATOM 1692 C CA . LYS A 1 221 ? -13.815 -0.454 30.706 1.00 96.25 221 LYS A CA 1
ATOM 1693 C C . LYS A 1 221 ? -13.249 -0.868 29.356 1.00 96.25 221 LYS A C 1
ATOM 1695 O O . LYS A 1 221 ? -12.257 -1.591 29.322 1.00 96.25 221 LYS A O 1
ATOM 1700 N N . THR A 1 222 ? -13.807 -0.315 28.285 1.00 97.12 222 THR A N 1
ATOM 1701 C CA . THR A 1 222 ? -13.184 -0.283 26.955 1.00 97.12 222 THR A CA 1
ATOM 1702 C C . THR A 1 222 ? -12.870 1.161 26.554 1.00 97.12 222 THR A C 1
ATOM 1704 O O . THR A 1 222 ? -13.390 2.113 27.151 1.00 97.12 222 THR A O 1
ATOM 1707 N N . PHE A 1 223 ? -11.980 1.323 25.576 1.00 95.00 223 PHE A N 1
ATOM 1708 C CA . PHE A 1 223 ? -11.495 2.616 25.098 1.00 95.00 223 PHE A CA 1
ATOM 1709 C C . PHE A 1 223 ? -11.523 2.624 23.572 1.00 95.00 223 PHE A C 1
ATOM 1711 O O . PHE A 1 223 ? -10.905 1.772 22.946 1.00 95.00 223 PHE A O 1
ATOM 1718 N N . GLU A 1 224 ? -12.221 3.592 22.984 1.00 94.12 224 GLU A N 1
ATOM 1719 C CA . GLU A 1 224 ? -12.383 3.716 21.532 1.00 94.12 224 GLU A CA 1
ATOM 1720 C C . GLU A 1 224 ? -11.852 5.067 21.043 1.00 94.12 224 GLU A C 1
ATOM 1722 O O . GLU A 1 224 ? -12.016 6.090 21.712 1.00 94.12 224 GLU A O 1
ATOM 1727 N N . ASN A 1 225 ? -11.216 5.101 19.871 1.00 89.25 225 ASN A N 1
ATOM 1728 C CA . ASN A 1 225 ? -10.608 6.311 19.311 1.00 89.25 225 ASN A CA 1
ATOM 1729 C C . ASN A 1 225 ? -10.671 6.291 17.776 1.00 89.25 225 ASN A C 1
ATOM 1731 O O . ASN A 1 225 ? -10.209 5.337 17.152 1.00 89.25 225 ASN A O 1
ATOM 1735 N N . ILE A 1 226 ? -11.204 7.349 17.154 1.00 88.81 226 ILE A N 1
ATOM 1736 C CA . ILE A 1 226 ? -11.291 7.417 15.689 1.00 88.81 226 ILE A CA 1
ATOM 1737 C C . ILE A 1 226 ? -9.969 7.917 15.108 1.00 88.81 226 ILE A C 1
ATOM 1739 O O . ILE A 1 226 ? -9.632 9.098 15.188 1.00 88.81 226 ILE A O 1
ATOM 1743 N N . LYS A 1 227 ? -9.266 7.027 14.407 1.00 80.56 227 LYS A N 1
ATOM 1744 C CA . LYS A 1 227 ? -8.101 7.372 13.584 1.00 80.56 227 LYS A CA 1
ATOM 1745 C C . LYS A 1 227 ? -8.502 7.305 12.115 1.00 80.56 227 LYS A C 1
ATOM 1747 O O . LYS A 1 227 ? -8.439 6.251 11.497 1.00 80.56 227 LYS A O 1
ATOM 1752 N N . SER A 1 228 ? -8.940 8.442 11.575 1.00 87.31 228 SER A N 1
ATOM 1753 C CA . SER A 1 228 ? -9.331 8.582 10.169 1.00 87.31 228 SER A CA 1
ATOM 1754 C C . SER A 1 228 ? -8.620 9.776 9.539 1.00 87.31 228 SER A C 1
ATOM 1756 O O . SER A 1 228 ? -8.814 10.919 9.957 1.00 87.31 228 SER A O 1
ATOM 1758 N N . LEU A 1 229 ? -7.781 9.502 8.544 1.00 91.62 229 LEU A N 1
ATOM 1759 C CA . LEU A 1 229 ? -6.972 10.464 7.805 1.00 91.62 229 LEU A CA 1
ATOM 1760 C C . LEU A 1 229 ? -7.108 10.220 6.298 1.00 91.62 229 LEU A C 1
ATOM 1762 O O . LEU A 1 229 ? -7.447 9.130 5.850 1.00 91.62 229 LEU A O 1
ATOM 1766 N N . CYS A 1 230 ? -6.821 11.242 5.502 1.00 95.81 230 CYS A N 1
ATOM 1767 C CA . CYS A 1 230 ? -6.660 11.138 4.057 1.00 95.81 230 CYS A CA 1
ATOM 1768 C C . CYS A 1 230 ? -5.367 11.836 3.630 1.00 95.81 230 CYS A C 1
ATOM 1770 O O . CYS A 1 230 ? -4.909 12.772 4.295 1.00 95.81 230 CYS A O 1
ATOM 1772 N N . PHE A 1 231 ? -4.807 11.418 2.495 1.00 97.81 231 PHE A N 1
ATOM 1773 C CA . PHE A 1 231 ? -3.775 12.197 1.818 1.00 97.81 231 PHE A CA 1
ATOM 1774 C C . PHE A 1 231 ? -4.428 13.370 1.084 1.00 97.81 231 PHE A C 1
ATOM 1776 O O . PHE A 1 231 ? -5.465 13.204 0.439 1.00 97.81 231 PHE A O 1
ATOM 1783 N N . LYS A 1 232 ? -3.844 14.562 1.197 1.00 96.56 232 LYS A N 1
ATOM 1784 C CA . LYS A 1 232 ? -4.374 15.802 0.626 1.00 96.56 232 LYS A CA 1
ATOM 1785 C C . LYS A 1 232 ? -3.566 16.267 -0.574 1.00 96.56 232 LYS A C 1
ATOM 1787 O O . LYS A 1 232 ? -2.337 16.274 -0.547 1.00 96.56 232 LYS A O 1
ATOM 1792 N N . GLN A 1 233 ? -4.274 16.781 -1.569 1.00 95.12 233 GLN A N 1
ATOM 1793 C CA . GLN A 1 233 ? -3.703 17.547 -2.666 1.00 95.12 233 GLN A CA 1
ATOM 1794 C C . GLN A 1 233 ? -4.254 18.975 -2.565 1.00 95.12 233 GLN A C 1
ATOM 1796 O O . GLN A 1 233 ? -5.435 19.233 -2.795 1.00 95.12 233 GLN A O 1
ATOM 1801 N N . GLY A 1 234 ? -3.409 19.920 -2.147 1.00 91.31 234 GLY A N 1
ATOM 1802 C CA . GLY A 1 234 ? -3.855 21.275 -1.807 1.00 91.31 234 GLY A CA 1
ATOM 1803 C C . GLY A 1 234 ? -4.685 21.303 -0.516 1.00 91.31 234 GLY A C 1
ATOM 1804 O O . GLY A 1 234 ? -4.139 21.108 0.569 1.00 91.31 234 GLY A O 1
ATOM 1805 N N . THR A 1 235 ? -5.986 21.585 -0.626 1.00 91.81 235 THR A N 1
ATOM 1806 C CA . THR A 1 235 ? -6.913 21.757 0.515 1.00 91.81 235 THR A CA 1
ATOM 1807 C C . THR A 1 235 ? -7.954 20.644 0.656 1.00 91.81 235 THR A C 1
ATOM 1809 O O . THR A 1 235 ? -8.798 20.722 1.543 1.00 91.81 235 THR A O 1
ATOM 1812 N N . SER A 1 236 ? -7.926 19.635 -0.214 1.00 94.31 236 SER A N 1
ATOM 1813 C CA . SER A 1 236 ? -8.884 18.524 -0.246 1.00 94.31 236 SER A CA 1
ATOM 1814 C C . SER A 1 236 ? -8.165 17.182 -0.209 1.00 94.31 236 SER A C 1
ATOM 1816 O O . SER A 1 236 ? -7.040 17.073 -0.702 1.00 94.31 236 SER A O 1
ATOM 1818 N N . CYS A 1 237 ? -8.833 16.150 0.311 1.00 95.69 237 CYS A N 1
ATOM 1819 C CA . CYS A 1 237 ? -8.390 14.772 0.124 1.00 95.69 237 CYS A CA 1
ATOM 1820 C C . CYS A 1 237 ? -8.288 14.442 -1.374 1.00 95.69 237 CYS A C 1
ATOM 1822 O O . CYS A 1 237 ? -9.174 14.811 -2.147 1.00 95.69 237 CYS A O 1
ATOM 1824 N N . ASP A 1 238 ? -7.242 13.726 -1.769 1.00 97.00 238 ASP A N 1
ATOM 1825 C CA . ASP A 1 238 ? -7.085 13.150 -3.104 1.00 97.00 238 ASP A CA 1
ATOM 1826 C C . ASP A 1 238 ? -7.108 11.625 -2.958 1.00 97.00 238 ASP A C 1
ATOM 1828 O O . ASP A 1 238 ? -6.256 11.025 -2.301 1.00 97.00 238 ASP A O 1
ATOM 1832 N N . TYR A 1 239 ? -8.159 11.019 -3.510 1.00 97.19 239 TYR A N 1
ATOM 1833 C CA . TYR A 1 239 ? -8.477 9.613 -3.306 1.00 97.19 239 TYR A CA 1
ATOM 1834 C C . TYR A 1 239 ? -7.529 8.688 -4.082 1.00 97.19 239 TYR A C 1
ATOM 1836 O O . TYR A 1 239 ? -6.928 7.796 -3.489 1.00 97.19 239 TYR A O 1
ATOM 1844 N N . GLU A 1 240 ? -7.326 8.937 -5.380 1.00 97.44 240 GLU A N 1
ATOM 1845 C CA . GLU A 1 240 ? -6.410 8.152 -6.222 1.00 97.44 240 GLU A CA 1
ATOM 1846 C C . GLU A 1 240 ? -4.964 8.287 -5.731 1.00 97.44 240 GLU A C 1
ATOM 1848 O O . GLU A 1 240 ? -4.244 7.296 -5.588 1.00 97.44 240 GLU A O 1
ATOM 1853 N N . GLY A 1 241 ? -4.543 9.514 -5.417 1.00 97.88 241 GLY A N 1
ATOM 1854 C CA . GLY A 1 241 ? -3.240 9.765 -4.823 1.00 97.88 241 GLY A CA 1
ATOM 1855 C C . GLY A 1 241 ? -3.091 9.124 -3.446 1.00 97.88 241 GLY A C 1
ATOM 1856 O O . GLY A 1 241 ? -2.009 8.636 -3.125 1.00 97.88 241 GLY A O 1
ATOM 1857 N N . GLY A 1 242 ? -4.165 9.059 -2.657 1.00 98.06 242 GLY A N 1
ATOM 1858 C CA . GLY A 1 242 ? -4.198 8.379 -1.364 1.00 98.06 242 GLY A CA 1
ATOM 1859 C C . GLY A 1 242 ? -4.050 6.860 -1.457 1.00 98.06 242 GLY A C 1
ATOM 1860 O O . GLY A 1 242 ? -3.299 6.296 -0.664 1.00 98.06 242 GLY A O 1
ATOM 1861 N N . LEU A 1 243 ? -4.684 6.214 -2.443 1.00 98.19 243 LEU A N 1
ATOM 1862 C CA . LEU A 1 243 ? -4.520 4.779 -2.723 1.00 98.19 243 LEU A CA 1
ATOM 1863 C C . LEU A 1 243 ? -3.051 4.443 -3.032 1.00 98.19 243 LEU A C 1
ATOM 1865 O O . LEU A 1 243 ? -2.457 3.590 -2.371 1.00 98.19 243 LEU A O 1
ATOM 1869 N N . TRP A 1 244 ? -2.435 5.178 -3.967 1.00 98.12 244 TRP A N 1
ATOM 1870 C CA . TRP A 1 244 ? -1.009 5.031 -4.286 1.00 98.12 244 TRP A CA 1
ATOM 1871 C C . TRP A 1 244 ? -0.105 5.336 -3.084 1.00 98.12 244 TRP A C 1
ATOM 1873 O O . TRP A 1 244 ? 0.855 4.609 -2.843 1.00 98.12 244 TRP A O 1
ATOM 1883 N N . SER A 1 245 ? -0.404 6.387 -2.314 1.00 98.31 245 SER A N 1
ATOM 1884 C CA . SER A 1 245 ? 0.422 6.797 -1.170 1.00 98.31 245 SER A CA 1
ATOM 1885 C C . SER A 1 245 ? 0.406 5.764 -0.046 1.00 98.31 245 SER A C 1
ATOM 1887 O O . SER A 1 245 ? 1.469 5.410 0.454 1.00 98.31 245 SER A O 1
ATOM 1889 N N . ALA A 1 246 ? -0.767 5.244 0.327 1.00 95.88 246 ALA A N 1
ATOM 1890 C CA . ALA A 1 246 ? -0.886 4.220 1.363 1.00 95.88 246 ALA A CA 1
ATOM 1891 C C . ALA A 1 246 ? -0.193 2.910 0.954 1.00 95.88 246 ALA A C 1
ATOM 1893 O O . ALA A 1 246 ? 0.579 2.365 1.741 1.00 95.88 246 ALA A O 1
ATOM 1894 N N . MET A 1 247 ? -0.398 2.451 -0.287 1.00 93.75 247 MET A N 1
ATOM 1895 C CA . MET A 1 247 ? 0.259 1.250 -0.814 1.00 93.75 247 MET A CA 1
ATOM 1896 C C . MET A 1 247 ? 1.790 1.387 -0.795 1.00 93.75 247 MET A C 1
ATOM 1898 O O . MET A 1 247 ? 2.486 0.517 -0.279 1.00 93.75 247 MET A O 1
ATOM 1902 N N . VAL A 1 248 ? 2.329 2.501 -1.306 1.00 94.94 248 VAL A N 1
ATOM 1903 C CA . VAL A 1 248 ? 3.785 2.703 -1.387 1.00 94.94 248 VAL A CA 1
ATOM 1904 C C . VAL A 1 248 ? 4.411 2.918 -0.009 1.00 94.94 248 VAL A C 1
ATOM 1906 O O . VAL A 1 248 ? 5.453 2.332 0.268 1.00 94.94 248 VAL A O 1
ATOM 1909 N N . LEU A 1 249 ? 3.794 3.707 0.876 1.00 91.19 249 LEU A N 1
ATOM 1910 C CA . LEU A 1 249 ? 4.332 3.943 2.222 1.00 91.19 249 LEU A CA 1
ATOM 1911 C C . LEU A 1 249 ? 4.347 2.660 3.066 1.00 91.19 249 LEU A C 1
ATOM 1913 O O . LEU A 1 249 ? 5.337 2.415 3.752 1.00 91.19 249 LEU A O 1
ATOM 1917 N N . GLY A 1 250 ? 3.308 1.821 2.963 1.00 82.56 250 GLY A N 1
ATOM 1918 C CA . GLY A 1 250 ? 3.276 0.503 3.604 1.00 82.56 250 GLY A CA 1
ATOM 1919 C C . GLY A 1 250 ? 4.306 -0.478 3.037 1.00 82.56 250 GLY A C 1
ATOM 1920 O O . GLY A 1 250 ? 4.875 -1.264 3.789 1.00 82.56 250 GLY A O 1
ATOM 1921 N N . TYR A 1 251 ? 4.587 -0.403 1.732 1.00 82.75 251 TYR A N 1
ATOM 1922 C CA . TYR A 1 251 ? 5.582 -1.248 1.067 1.00 82.75 251 TYR A CA 1
ATOM 1923 C C . TYR A 1 251 ? 7.030 -0.900 1.455 1.00 82.75 251 TYR A C 1
ATOM 1925 O O . TYR A 1 251 ? 7.828 -1.799 1.711 1.00 82.75 251 TYR A O 1
ATOM 1933 N N . ILE A 1 252 ? 7.392 0.388 1.511 1.00 80.06 252 ILE A N 1
ATOM 1934 C CA . ILE A 1 252 ? 8.801 0.796 1.686 1.00 80.06 252 ILE A CA 1
ATOM 1935 C C . ILE A 1 252 ? 9.311 0.726 3.133 1.00 80.06 252 ILE A C 1
ATOM 1937 O O . ILE A 1 252 ? 10.524 0.617 3.337 1.00 80.06 252 ILE A O 1
ATOM 1941 N N . SER A 1 253 ? 8.438 0.854 4.143 1.00 75.31 253 SER A N 1
ATOM 1942 C CA . SER A 1 253 ? 8.854 0.826 5.552 1.00 75.31 253 SER A CA 1
ATOM 1943 C C . SER A 1 253 ? 7.693 0.599 6.533 1.00 75.31 253 SER A C 1
ATOM 1945 O O . SER A 1 253 ? 6.723 1.357 6.505 1.00 75.31 253 SER A O 1
ATOM 1947 N N . PRO A 1 254 ? 7.829 -0.321 7.512 1.00 64.06 254 PRO A N 1
ATOM 1948 C CA . PRO A 1 254 ? 6.829 -0.522 8.565 1.00 64.06 254 PRO A CA 1
ATOM 1949 C C . PRO A 1 254 ? 6.715 0.661 9.546 1.00 64.06 254 PRO A C 1
ATOM 1951 O O . PRO A 1 254 ? 5.830 0.665 10.398 1.00 64.06 254 PRO A O 1
ATOM 1954 N N . ASN A 1 255 ? 7.596 1.666 9.454 1.00 75.75 255 ASN A N 1
ATOM 1955 C CA . ASN A 1 255 ? 7.544 2.858 10.305 1.00 75.75 255 ASN A CA 1
ATOM 1956 C C . ASN A 1 255 ? 6.421 3.833 9.905 1.00 75.75 255 ASN A C 1
ATOM 1958 O O . ASN A 1 255 ? 6.010 4.654 10.729 1.00 75.75 255 ASN A O 1
ATOM 1962 N N . TYR A 1 256 ? 5.919 3.768 8.666 1.00 83.44 256 TYR A N 1
ATOM 1963 C CA . TYR A 1 256 ? 4.788 4.585 8.228 1.00 83.44 256 TYR A CA 1
ATOM 1964 C C . TYR A 1 256 ? 3.476 3.891 8.594 1.00 83.44 256 TYR A C 1
ATOM 1966 O O . TYR A 1 256 ? 3.068 2.916 7.966 1.00 83.44 256 TYR A O 1
ATOM 1974 N N . ASN A 1 257 ? 2.788 4.404 9.615 1.00 83.50 257 ASN A N 1
ATOM 1975 C CA . ASN A 1 257 ? 1.502 3.851 10.024 1.00 83.50 257 ASN A CA 1
ATOM 1976 C C . ASN A 1 257 ? 0.402 4.252 9.028 1.00 83.50 257 ASN A C 1
ATOM 1978 O O . ASN A 1 257 ? -0.148 5.351 9.107 1.00 83.50 257 ASN A O 1
ATOM 1982 N N . ILE A 1 258 ? 0.071 3.349 8.104 1.00 90.06 258 ILE A N 1
ATOM 1983 C CA . ILE A 1 258 ? -0.976 3.573 7.099 1.00 90.06 258 ILE A CA 1
ATOM 1984 C C . ILE A 1 258 ? -2.397 3.259 7.596 1.00 90.06 258 ILE A C 1
ATOM 1986 O O . ILE A 1 258 ? -3.360 3.671 6.950 1.00 90.06 258 ILE A O 1
ATOM 1990 N N . ALA A 1 259 ? -2.560 2.592 8.746 1.00 85.62 259 ALA A N 1
ATOM 1991 C CA . ALA A 1 259 ? -3.873 2.178 9.254 1.00 85.62 259 ALA A CA 1
ATOM 1992 C C . ALA A 1 259 ? -4.889 3.336 9.408 1.00 85.62 259 ALA A C 1
ATOM 1994 O O . ALA A 1 259 ? -6.040 3.150 9.016 1.00 85.62 259 ALA A O 1
ATOM 1995 N N . PRO A 1 260 ? -4.516 4.560 9.850 1.00 89.62 260 PRO A N 1
ATOM 1996 C CA . PRO A 1 260 ? -5.443 5.695 9.897 1.00 89.62 260 PRO A CA 1
ATOM 1997 C C . PRO A 1 260 ? -6.028 6.114 8.539 1.00 89.62 260 PRO A C 1
ATOM 1999 O O . PRO A 1 260 ? -7.055 6.789 8.503 1.00 89.62 260 PRO A O 1
ATOM 2002 N N . PHE A 1 261 ? -5.388 5.759 7.422 1.00 93.06 261 PHE A N 1
ATOM 2003 C CA . PHE A 1 261 ? -5.855 6.105 6.075 1.00 93.06 261 PHE A CA 1
ATOM 2004 C C . PHE A 1 261 ? -6.822 5.060 5.506 1.00 93.06 261 PHE A C 1
ATOM 2006 O O . PHE A 1 261 ? -7.649 5.380 4.650 1.00 93.06 261 PHE A O 1
ATOM 2013 N N . VAL A 1 262 ? -6.759 3.823 6.006 1.00 92.12 262 VAL A N 1
ATOM 2014 C CA . VAL A 1 262 ? -7.540 2.680 5.516 1.00 92.12 262 VAL A CA 1
ATOM 2015 C C . VAL A 1 262 ? -9.058 2.939 5.549 1.00 92.12 262 VAL A C 1
ATOM 2017 O O . VAL A 1 262 ? -9.674 2.775 4.495 1.00 92.12 262 VAL A O 1
ATOM 2020 N N . PRO A 1 263 ? -9.673 3.466 6.633 1.00 92.62 263 PRO A N 1
ATOM 2021 C CA . PRO A 1 263 ? -11.110 3.757 6.646 1.00 92.62 263 PRO A CA 1
ATOM 2022 C C . PRO A 1 263 ? -11.559 4.745 5.563 1.00 92.62 263 PRO A C 1
ATOM 2024 O O . PRO A 1 263 ? -12.651 4.610 5.014 1.00 92.62 263 PRO A O 1
ATOM 2027 N N . TYR A 1 264 ? -10.716 5.728 5.216 1.00 94.19 264 TYR A N 1
ATOM 2028 C CA . TYR A 1 264 ? -11.022 6.679 4.144 1.00 94.19 264 TYR A CA 1
ATOM 2029 C C . TYR A 1 264 ? -10.980 6.024 2.764 1.00 94.19 264 TYR A C 1
ATOM 2031 O O . TYR A 1 264 ? -11.870 6.246 1.938 1.00 94.19 264 TYR A O 1
ATOM 2039 N N . LEU A 1 265 ? -9.976 5.180 2.532 1.00 95.75 265 LEU A N 1
ATOM 2040 C CA . LEU A 1 265 ? -9.819 4.465 1.272 1.00 95.75 265 LEU A CA 1
ATOM 2041 C C . LEU A 1 265 ? -10.931 3.414 1.087 1.00 95.75 265 LEU A C 1
ATOM 2043 O O . LEU A 1 265 ? -11.523 3.357 0.007 1.00 95.75 265 LEU A O 1
ATOM 2047 N N . GLN A 1 266 ? -11.287 2.667 2.139 1.00 94.25 266 GLN A N 1
ATOM 2048 C CA . GLN A 1 266 ? -12.383 1.689 2.129 1.00 94.25 266 GLN A CA 1
ATOM 2049 C C . GLN A 1 266 ? -13.750 2.359 1.938 1.00 94.25 266 GLN A C 1
ATOM 2051 O O . GLN A 1 266 ? -14.443 2.036 0.974 1.00 94.25 266 GLN A O 1
ATOM 2056 N N . ALA A 1 267 ? -14.120 3.349 2.760 1.00 94.12 267 ALA A N 1
ATOM 2057 C CA . ALA A 1 267 ? -15.401 4.048 2.613 1.00 94.12 267 ALA A CA 1
ATOM 2058 C C . ALA A 1 267 ? -15.542 4.693 1.223 1.00 94.12 267 ALA A C 1
ATOM 2060 O O . ALA A 1 267 ? -16.564 4.530 0.551 1.00 94.12 267 ALA A O 1
ATOM 2061 N N . GLY A 1 268 ? -14.482 5.357 0.749 1.00 94.38 268 GLY A N 1
ATOM 2062 C CA . GLY A 1 268 ? -14.456 5.994 -0.565 1.00 94.38 268 GLY A CA 1
ATOM 2063 C C . GLY A 1 268 ? -14.514 5.027 -1.753 1.00 94.38 268 GLY A C 1
ATOM 2064 O O . GLY A 1 268 ? -14.865 5.476 -2.842 1.00 94.38 268 GLY A O 1
ATOM 2065 N N . SER A 1 269 ? -14.243 3.727 -1.570 1.00 93.75 269 SER A N 1
ATOM 2066 C CA . SER A 1 269 ? -14.366 2.729 -2.651 1.00 93.75 269 SER A CA 1
ATOM 2067 C C . SER A 1 269 ? -15.817 2.459 -3.046 1.00 93.75 269 SER A C 1
ATOM 2069 O O . SER A 1 269 ? -16.084 2.074 -4.178 1.00 93.75 269 SER A O 1
ATOM 2071 N N . THR A 1 270 ? -16.763 2.747 -2.145 1.00 92.31 270 THR A N 1
ATOM 2072 C CA . THR A 1 270 ? -18.207 2.586 -2.386 1.00 92.31 270 THR A CA 1
ATOM 2073 C C . THR A 1 270 ? -18.817 3.706 -3.236 1.00 92.31 270 THR A C 1
ATOM 2075 O O . THR A 1 270 ? -20.010 3.685 -3.530 1.00 92.31 270 THR A O 1
ATOM 2078 N N . LYS A 1 271 ? -18.011 4.698 -3.638 1.00 90.81 271 LYS A N 1
ATOM 2079 C CA . LYS A 1 271 ? -18.443 5.804 -4.492 1.00 90.81 271 LYS A CA 1
ATOM 2080 C C . LYS A 1 271 ? -18.259 5.450 -5.965 1.00 90.81 271 LYS A C 1
ATOM 2082 O O . LYS A 1 271 ? -17.136 5.217 -6.408 1.00 90.81 271 LYS A O 1
ATOM 2087 N N . THR A 1 272 ? -19.329 5.565 -6.745 1.00 88.69 272 THR A N 1
ATOM 2088 C CA . THR A 1 272 ? -19.318 5.329 -8.201 1.00 88.69 272 THR A CA 1
ATOM 2089 C C . THR A 1 272 ? -18.272 6.173 -8.943 1.00 88.69 272 THR A C 1
ATOM 2091 O O . THR A 1 272 ? -17.606 5.703 -9.861 1.00 88.69 272 THR A O 1
ATOM 2094 N N . GLU A 1 273 ? -18.034 7.411 -8.496 1.00 90.81 273 GLU A N 1
ATOM 2095 C CA . GLU A 1 273 ? -17.009 8.308 -9.053 1.00 90.81 273 GLU A CA 1
ATOM 2096 C C . GLU A 1 273 ? -15.561 7.802 -8.889 1.00 90.81 273 GLU A C 1
ATOM 2098 O O . GLU A 1 273 ? -14.670 8.272 -9.608 1.00 90.81 273 GLU A O 1
ATOM 2103 N N . ASN A 1 274 ? -15.331 6.854 -7.973 1.00 93.88 274 ASN A N 1
ATOM 2104 C CA . ASN A 1 274 ? -14.031 6.268 -7.646 1.00 93.88 274 ASN A CA 1
ATOM 2105 C C . ASN A 1 274 ? -13.814 4.864 -8.232 1.00 93.88 274 ASN A C 1
ATOM 2107 O O . ASN A 1 274 ? -12.666 4.421 -8.268 1.00 93.88 274 ASN A O 1
ATOM 2111 N N . GLU A 1 275 ? -14.852 4.185 -8.739 1.00 90.25 275 GLU A N 1
ATOM 2112 C CA . GLU A 1 275 ? -14.745 2.850 -9.365 1.00 90.25 275 GLU A CA 1
ATOM 2113 C C . GLU A 1 275 ? -13.646 2.807 -10.437 1.00 90.25 275 GLU A C 1
ATOM 2115 O O . GLU A 1 275 ? -12.834 1.883 -10.481 1.00 90.25 275 GLU A O 1
ATOM 2120 N N . LYS A 1 276 ? -13.549 3.881 -11.230 1.00 92.00 276 LYS A N 1
ATOM 2121 C CA . LYS A 1 276 ? -12.548 4.096 -12.289 1.00 92.00 276 LYS A CA 1
ATOM 2122 C C . LYS A 1 276 ? -11.080 4.004 -11.841 1.00 92.00 276 LYS A C 1
ATOM 2124 O O . LYS A 1 276 ? -10.205 3.955 -12.697 1.00 92.00 276 LYS A O 1
ATOM 2129 N N . TYR A 1 277 ? -10.796 4.035 -10.538 1.00 94.81 277 TYR A N 1
ATOM 2130 C CA . TYR A 1 277 ? -9.447 3.889 -9.978 1.00 94.81 277 TYR A CA 1
ATOM 2131 C C . TYR A 1 277 ? -9.103 2.443 -9.588 1.00 94.81 277 TYR A C 1
ATOM 2133 O O . TYR A 1 277 ? -8.028 2.210 -9.044 1.00 94.81 277 TYR A O 1
ATOM 2141 N N . LEU A 1 278 ? -10.015 1.492 -9.829 1.00 93.56 278 LEU A N 1
ATOM 2142 C CA . LEU A 1 278 ? -9.942 0.100 -9.378 1.00 93.56 278 LEU A CA 1
ATOM 2143 C C . LEU A 1 278 ? -9.535 -0.016 -7.887 1.00 93.56 278 LEU A C 1
ATOM 2145 O O . LEU A 1 278 ? -8.522 -0.645 -7.571 1.00 93.56 278 LEU A O 1
ATOM 2149 N N . PRO A 1 279 ? -10.286 0.585 -6.936 1.00 95.75 279 PRO A N 1
ATOM 2150 C CA . PRO A 1 279 ? -9.819 0.707 -5.552 1.00 95.75 279 PRO A CA 1
ATOM 2151 C C . PRO A 1 279 ? -9.568 -0.635 -4.860 1.00 95.75 279 PRO A C 1
ATOM 2153 O O . PRO A 1 279 ? -8.679 -0.722 -4.018 1.00 95.75 279 PRO A O 1
ATOM 2156 N N . ALA A 1 280 ? -10.306 -1.681 -5.247 1.00 92.44 280 ALA A N 1
ATOM 2157 C CA . ALA A 1 280 ? -10.143 -3.035 -4.725 1.00 92.44 280 ALA A CA 1
ATOM 2158 C C . ALA A 1 280 ? -8.713 -3.581 -4.908 1.00 92.44 280 ALA A C 1
ATOM 2160 O O . ALA A 1 280 ? -8.213 -4.229 -3.998 1.00 92.44 280 ALA A O 1
ATOM 2161 N N . ALA A 1 281 ? -8.019 -3.254 -6.008 1.00 91.38 281 ALA A N 1
ATOM 2162 C CA . ALA A 1 281 ? -6.622 -3.647 -6.229 1.00 91.38 281 ALA A CA 1
ATOM 2163 C C . ALA A 1 281 ? -5.704 -3.114 -5.111 1.00 91.38 281 ALA A C 1
ATOM 2165 O O . ALA A 1 281 ? -5.039 -3.869 -4.402 1.00 91.38 281 ALA A O 1
ATOM 2166 N N . PHE A 1 282 ? -5.734 -1.798 -4.887 1.00 94.62 282 PHE A N 1
ATOM 2167 C CA . PHE A 1 282 ? -4.964 -1.158 -3.819 1.00 94.62 282 PHE A CA 1
ATOM 2168 C C . PHE A 1 282 ? -5.404 -1.621 -2.431 1.00 94.62 282 PHE A C 1
ATOM 2170 O O . PHE A 1 282 ? -4.563 -1.884 -1.579 1.00 94.62 282 PHE A O 1
ATOM 2177 N N . LEU A 1 283 ? -6.711 -1.720 -2.186 1.00 92.38 283 LEU A N 1
ATOM 2178 C CA . LEU A 1 283 ? -7.245 -2.098 -0.881 1.00 92.38 283 LEU A CA 1
ATOM 2179 C C . LEU A 1 283 ? -6.916 -3.548 -0.524 1.00 92.38 283 LEU A C 1
ATOM 2181 O O . LEU A 1 283 ? -6.596 -3.804 0.635 1.00 92.38 283 LEU A O 1
ATOM 2185 N N . TYR A 1 284 ? -6.889 -4.465 -1.493 1.00 87.31 284 TYR A N 1
ATOM 2186 C CA . TYR A 1 284 ? -6.337 -5.804 -1.297 1.00 87.31 284 TYR A CA 1
ATOM 2187 C C . TYR A 1 284 ? -4.854 -5.730 -0.908 1.00 87.31 284 TYR A C 1
ATOM 2189 O O . TYR A 1 284 ? -4.484 -6.215 0.157 1.00 87.31 284 TYR A O 1
ATOM 2197 N N . SER A 1 285 ? -4.028 -5.012 -1.678 1.00 82.00 285 SER A N 1
ATOM 2198 C CA . SER A 1 285 ? -2.596 -4.841 -1.371 1.00 82.00 285 SER A CA 1
ATOM 2199 C C . SER A 1 285 ? -2.313 -4.158 -0.021 1.00 82.00 285 SER A C 1
ATOM 2201 O O . SER A 1 285 ? -1.234 -4.356 0.533 1.00 82.00 285 SER A O 1
ATOM 2203 N N . ILE A 1 286 ? -3.232 -3.331 0.488 1.00 84.56 286 ILE A N 1
ATOM 2204 C CA . ILE A 1 286 ? -3.087 -2.581 1.747 1.00 84.56 286 ILE A CA 1
ATOM 2205 C C . ILE A 1 286 ? -3.614 -3.367 2.957 1.00 84.56 286 ILE A C 1
ATOM 2207 O O . ILE A 1 286 ? -3.070 -3.228 4.050 1.00 84.56 286 ILE A O 1
ATOM 2211 N N . THR A 1 287 ? -4.686 -4.149 2.793 1.00 81.25 287 THR A N 1
ATOM 2212 C CA . THR A 1 287 ? -5.417 -4.781 3.914 1.00 81.25 287 THR A CA 1
ATOM 2213 C C . THR A 1 287 ? -5.338 -6.305 3.942 1.00 81.25 287 THR A C 1
ATOM 2215 O O . THR A 1 287 ? -5.718 -6.899 4.946 1.00 81.25 287 THR A O 1
ATOM 2218 N N . ALA A 1 288 ? -4.910 -6.941 2.846 1.00 75.88 288 ALA A N 1
ATOM 2219 C CA . ALA A 1 288 ? -5.043 -8.378 2.592 1.00 75.88 288 ALA A CA 1
ATOM 2220 C C . ALA A 1 288 ? -6.480 -8.928 2.776 1.00 75.88 288 ALA A C 1
ATOM 2222 O O . ALA A 1 288 ? -6.665 -10.129 2.960 1.00 75.88 288 ALA A O 1
ATOM 2223 N N . SER A 1 289 ? -7.514 -8.072 2.736 1.00 78.12 289 SER A N 1
ATOM 2224 C CA . SER A 1 289 ? -8.902 -8.516 2.901 1.00 78.12 289 SER A CA 1
ATOM 2225 C C . SER A 1 289 ? -9.395 -9.276 1.671 1.00 78.12 289 SER A C 1
ATOM 2227 O O . SER A 1 289 ? -9.410 -8.751 0.551 1.00 78.12 289 SER A O 1
ATOM 2229 N N . ASN A 1 290 ? -9.875 -10.497 1.912 1.00 77.75 290 ASN A N 1
ATOM 2230 C CA . ASN A 1 290 ? -10.463 -11.364 0.898 1.00 77.75 290 ASN A CA 1
ATOM 2231 C C . ASN A 1 290 ? -11.675 -10.721 0.192 1.00 77.75 290 ASN A C 1
ATOM 2233 O O . ASN A 1 290 ? -11.910 -10.994 -0.980 1.00 77.75 290 ASN A O 1
ATOM 2237 N N . ASP A 1 291 ? -12.397 -9.798 0.835 1.00 83.62 291 ASP A N 1
ATOM 2238 C CA . ASP A 1 291 ? -13.517 -9.092 0.196 1.00 83.62 291 ASP A CA 1
ATOM 2239 C C . ASP A 1 291 ? -13.055 -8.275 -1.019 1.00 83.62 291 ASP A C 1
ATOM 2241 O O . ASP A 1 291 ? -13.741 -8.222 -2.042 1.00 83.62 291 ASP A O 1
ATOM 2245 N N . PHE A 1 292 ? -11.872 -7.655 -0.941 1.00 85.81 292 PHE A N 1
ATOM 2246 C CA . PHE A 1 292 ? -11.304 -6.915 -2.068 1.00 85.81 292 PHE A CA 1
ATOM 2247 C C . PHE A 1 292 ? -10.691 -7.846 -3.113 1.00 85.81 292 PHE A C 1
ATOM 2249 O O . PHE A 1 292 ? -10.817 -7.565 -4.303 1.00 85.81 292 PHE A O 1
ATOM 2256 N N . TYR A 1 293 ? -10.118 -8.982 -2.705 1.00 82.31 293 TYR A N 1
ATOM 2257 C CA . TYR A 1 293 ? -9.699 -10.042 -3.630 1.00 82.31 293 TYR A CA 1
ATOM 2258 C C . TYR A 1 293 ? -10.872 -10.524 -4.496 1.00 82.31 293 TYR A C 1
ATOM 2260 O O . TYR A 1 293 ? -10.801 -10.514 -5.728 1.00 82.31 293 TYR A O 1
ATOM 2268 N N . LEU A 1 294 ? -11.996 -10.853 -3.854 1.00 82.44 294 LEU A N 1
ATOM 2269 C CA . LEU A 1 294 ? -13.224 -11.271 -4.523 1.00 82.44 294 LEU A CA 1
ATOM 2270 C C . LEU A 1 294 ? -13.817 -10.154 -5.396 1.00 82.44 294 LEU A C 1
ATOM 2272 O O . LEU A 1 294 ? -14.309 -10.449 -6.481 1.00 82.44 294 LEU A O 1
ATOM 2276 N N . GLN A 1 295 ? -13.714 -8.878 -5.007 1.00 85.00 295 GLN A N 1
ATOM 2277 C CA . GLN A 1 295 ? -14.110 -7.752 -5.871 1.00 85.00 295 GLN A CA 1
ATOM 2278 C C . GLN A 1 295 ? -13.224 -7.602 -7.119 1.00 85.00 295 GLN A C 1
ATOM 2280 O O . GLN A 1 295 ? -13.738 -7.254 -8.184 1.00 85.00 295 GLN A O 1
ATOM 2285 N N . ILE A 1 296 ? -11.916 -7.876 -7.028 1.00 84.62 296 ILE A N 1
ATOM 2286 C CA . ILE A 1 296 ? -11.023 -7.885 -8.198 1.00 84.62 296 ILE A CA 1
ATOM 2287 C C . ILE A 1 296 ? -11.451 -9.003 -9.158 1.00 84.62 296 ILE A C 1
ATOM 2289 O O . ILE A 1 296 ? -11.658 -8.738 -10.344 1.00 84.62 296 ILE A O 1
ATOM 2293 N N . LEU A 1 297 ? -11.633 -10.233 -8.664 1.00 81.50 297 LEU A N 1
ATOM 2294 C CA . LEU A 1 297 ? -12.004 -11.387 -9.495 1.00 81.50 297 LEU A CA 1
ATOM 2295 C C . LEU A 1 297 ? -13.446 -11.324 -10.027 1.00 81.50 297 LEU A C 1
ATOM 2297 O O . LEU A 1 297 ? -13.697 -11.692 -11.173 1.00 81.50 297 LEU A O 1
ATOM 2301 N N . GLY A 1 298 ? -14.386 -10.826 -9.226 1.00 72.12 298 GLY A N 1
ATOM 2302 C CA . GLY A 1 298 ? -15.801 -10.667 -9.575 1.00 72.12 298 GLY A CA 1
ATOM 2303 C C . GLY A 1 298 ? -16.094 -9.496 -10.519 1.00 72.12 298 GLY A C 1
ATOM 2304 O O . GLY A 1 298 ? -17.251 -9.249 -10.864 1.00 72.12 298 GLY A O 1
ATOM 2305 N N . HIS A 1 299 ? -15.074 -8.751 -10.954 1.00 74.25 299 HIS A N 1
ATOM 2306 C CA . HIS A 1 299 ? -15.263 -7.621 -11.852 1.00 74.25 299 HIS A CA 1
ATOM 2307 C C . HIS A 1 299 ? -15.789 -8.076 -13.227 1.00 74.25 299 HIS A C 1
ATOM 2309 O O . HIS A 1 299 ? -15.127 -8.831 -13.941 1.00 74.25 299 HIS A O 1
ATOM 2315 N N . LYS A 1 300 ? -16.952 -7.549 -13.642 1.00 57.69 300 LYS A N 1
ATOM 2316 C CA . LYS A 1 300 ? -17.759 -8.013 -14.797 1.00 57.69 300 LYS A CA 1
ATOM 2317 C C . LYS A 1 300 ? -16.971 -8.294 -16.087 1.00 57.69 300 LYS A C 1
ATOM 2319 O O . LYS A 1 300 ? -17.264 -9.256 -16.789 1.00 57.69 300 LYS A O 1
ATOM 2324 N N . ASN A 1 301 ? -15.964 -7.473 -16.396 1.00 56.72 301 ASN A N 1
ATOM 2325 C CA . ASN A 1 301 ? -15.150 -7.632 -17.607 1.00 56.72 301 ASN A CA 1
ATOM 2326 C C . ASN A 1 301 ? -14.129 -8.784 -17.531 1.00 56.72 301 ASN A C 1
ATOM 2328 O O . ASN A 1 301 ? -13.829 -9.376 -18.567 1.00 56.72 301 ASN A O 1
ATOM 2332 N N . PHE A 1 302 ? -13.629 -9.139 -16.343 1.00 59.31 302 PHE A N 1
ATOM 2333 C CA . PHE A 1 302 ? -12.593 -10.164 -16.195 1.00 59.31 302 PHE A CA 1
ATOM 2334 C C . PHE A 1 302 ? -13.130 -11.567 -16.502 1.00 59.31 302 PHE A C 1
ATOM 2336 O O . PHE A 1 302 ? -12.502 -12.307 -17.257 1.00 59.31 302 PHE A O 1
ATOM 2343 N N . PHE A 1 303 ? -14.325 -11.894 -15.999 1.00 51.66 303 PHE A N 1
ATOM 2344 C CA . PHE A 1 303 ? -14.924 -13.228 -16.119 1.00 51.66 303 PHE A CA 1
ATOM 2345 C C . PHE A 1 303 ? -15.147 -13.683 -17.575 1.00 51.66 303 PHE A C 1
ATOM 2347 O O . PHE A 1 303 ? -15.002 -14.864 -17.882 1.00 51.66 303 PHE A O 1
ATOM 2354 N N . PHE A 1 304 ? -15.456 -12.747 -18.484 1.00 52.03 304 PHE A N 1
ATOM 2355 C CA . PHE A 1 304 ? -15.745 -13.049 -19.894 1.00 52.03 304 PHE A CA 1
ATOM 2356 C C . PHE A 1 304 ? -14.648 -12.622 -20.873 1.00 52.03 304 PHE A C 1
ATOM 2358 O O . PHE A 1 304 ? -14.469 -13.275 -21.899 1.00 52.03 304 PHE A O 1
ATOM 2365 N N . ASN A 1 305 ? -13.918 -11.539 -20.583 1.00 57.81 305 ASN A N 1
ATOM 2366 C CA . ASN A 1 305 ? -12.939 -10.967 -21.513 1.00 57.81 305 ASN A CA 1
ATOM 2367 C C . ASN A 1 305 ? -11.479 -11.123 -21.055 1.00 57.81 305 ASN A C 1
ATOM 2369 O O . ASN A 1 305 ? -10.578 -10.757 -21.806 1.00 57.81 305 ASN A O 1
ATOM 2373 N N . GLU A 1 306 ? -11.233 -11.674 -19.861 1.00 74.12 306 GLU A N 1
ATOM 2374 C CA . GLU A 1 306 ? -9.897 -11.962 -19.305 1.00 74.12 306 GLU A CA 1
ATOM 2375 C C . GLU A 1 306 ? -9.030 -10.706 -19.032 1.00 74.12 306 GLU A C 1
ATOM 2377 O O . GLU A 1 306 ? -7.820 -10.817 -18.808 1.00 74.12 306 GLU A O 1
ATOM 2382 N N . TYR A 1 307 ? -9.660 -9.520 -18.994 1.00 83.75 307 TYR A N 1
ATOM 2383 C CA . TYR A 1 307 ? -9.049 -8.215 -18.701 1.00 83.75 307 TYR A CA 1
ATOM 2384 C C . TYR A 1 307 ? -9.954 -7.310 -17.839 1.00 83.75 307 TYR A C 1
ATOM 2386 O O . TYR A 1 307 ? -11.181 -7.440 -17.838 1.00 83.75 307 TYR A O 1
ATOM 2394 N N . TRP A 1 308 ? -9.356 -6.336 -17.148 1.00 87.56 308 TRP A N 1
ATOM 2395 C CA . TRP A 1 308 ? -10.057 -5.250 -16.452 1.00 87.56 308 TRP A CA 1
ATOM 2396 C C . TRP A 1 308 ? -10.070 -3.988 -17.313 1.00 87.56 308 TRP A C 1
ATOM 2398 O O . TRP A 1 308 ? -9.128 -3.715 -18.049 1.00 87.56 308 TRP A O 1
ATOM 2408 N N . SER A 1 309 ? -11.163 -3.232 -17.241 1.00 87.06 309 SER A N 1
ATOM 2409 C CA . SER A 1 309 ? -11.358 -1.979 -17.977 1.00 87.06 309 SER A CA 1
ATOM 2410 C C . SER A 1 309 ? -12.415 -1.164 -17.245 1.00 87.06 309 SER A C 1
ATOM 2412 O O . SER A 1 309 ? -13.608 -1.419 -17.412 1.00 87.06 309 SER A O 1
ATOM 2414 N N . VAL A 1 310 ? -11.957 -0.248 -16.399 1.00 85.88 310 VAL A N 1
ATOM 2415 C CA . VAL A 1 310 ? -12.743 0.558 -15.453 1.00 85.88 310 VAL A CA 1
ATOM 2416 C C . VAL A 1 310 ? -12.373 2.041 -15.561 1.00 85.88 310 VAL A C 1
ATOM 2418 O O . VAL A 1 310 ? -13.255 2.894 -15.523 1.00 85.88 310 VAL A O 1
ATOM 2421 N N . SER A 1 311 ? -11.093 2.367 -15.782 1.00 86.06 311 SER A N 1
ATOM 2422 C CA . SER A 1 311 ? -10.629 3.736 -16.059 1.00 86.06 311 SER A CA 1
ATOM 2423 C C . SER A 1 311 ? -10.867 4.176 -17.508 1.00 86.06 311 SER A C 1
ATOM 2425 O O . SER A 1 311 ? -10.768 5.362 -17.828 1.00 86.06 311 SER A O 1
ATOM 2427 N N . GLY A 1 312 ? -11.165 3.218 -18.392 1.00 84.75 312 GLY A N 1
ATOM 2428 C CA . GLY A 1 312 ? -11.152 3.392 -19.846 1.00 84.75 312 GLY A CA 1
ATOM 2429 C C . GLY A 1 312 ? -9.808 3.038 -20.495 1.00 84.75 312 GLY A C 1
ATOM 2430 O O . GLY A 1 312 ? -9.682 3.160 -21.712 1.00 84.75 312 GLY A O 1
ATOM 2431 N N . ASP A 1 313 ? -8.823 2.575 -19.719 1.00 90.94 313 ASP A N 1
ATOM 2432 C CA . ASP A 1 313 ? -7.556 2.043 -20.222 1.00 90.94 313 ASP A CA 1
ATOM 2433 C C . ASP A 1 313 ? -7.339 0.606 -19.735 1.00 90.94 313 ASP A C 1
ATOM 2435 O O . ASP A 1 313 ? -6.797 0.349 -18.657 1.00 90.94 313 ASP A O 1
ATOM 2439 N N . LYS A 1 314 ? -7.752 -0.358 -20.563 1.00 90.75 314 LYS A N 1
ATOM 2440 C CA . LYS A 1 314 ? -7.744 -1.775 -20.182 1.00 90.75 314 LYS A CA 1
ATOM 2441 C C . LYS A 1 314 ? -6.348 -2.355 -19.964 1.00 90.75 314 LYS A C 1
ATOM 2443 O O . LYS A 1 314 ? -6.213 -3.370 -19.285 1.00 90.75 314 LYS A O 1
ATOM 2448 N N . TYR A 1 315 ? -5.304 -1.743 -20.525 1.00 93.69 315 TYR A N 1
ATOM 2449 C CA . TYR A 1 315 ? -3.932 -2.194 -20.292 1.00 93.69 315 TYR A CA 1
ATOM 2450 C C . TYR A 1 315 ? -3.436 -1.744 -18.923 1.00 93.69 315 TYR A C 1
ATOM 2452 O O . TYR A 1 315 ? -2.865 -2.557 -18.200 1.00 93.69 315 TYR A O 1
ATOM 2460 N N . TYR A 1 316 ? -3.694 -0.488 -18.551 1.00 93.88 316 TYR A N 1
ATOM 2461 C CA . TYR A 1 316 ? -3.380 0.020 -17.218 1.00 93.88 316 TYR A CA 1
ATOM 2462 C C . TYR A 1 316 ? -4.178 -0.703 -16.132 1.00 93.88 316 TYR A C 1
ATOM 2464 O O . TYR A 1 316 ? -3.584 -1.183 -15.172 1.00 93.88 316 TYR A O 1
ATOM 2472 N N . ASP A 1 317 ? -5.492 -0.848 -16.309 1.00 92.31 317 ASP A N 1
ATOM 2473 C CA . ASP A 1 317 ? -6.371 -1.457 -15.304 1.00 92.31 317 ASP A CA 1
ATOM 2474 C C . ASP A 1 317 ? -6.036 -2.937 -15.078 1.00 92.31 317 ASP A C 1
ATOM 2476 O O . ASP A 1 317 ? -5.971 -3.399 -13.941 1.00 92.31 317 ASP A O 1
ATOM 2480 N N . THR A 1 318 ? -5.754 -3.681 -16.154 1.00 92.50 318 THR A N 1
ATOM 2481 C CA . THR A 1 318 ? -5.332 -5.088 -16.057 1.00 92.50 318 THR A CA 1
ATOM 2482 C C . THR A 1 318 ? -3.940 -5.216 -15.444 1.00 92.50 318 THR A C 1
ATOM 2484 O O . THR A 1 318 ? -3.726 -6.097 -14.617 1.00 92.50 318 THR A O 1
ATOM 2487 N N . ALA A 1 319 ? -2.995 -4.337 -15.798 1.00 93.56 319 ALA A N 1
ATOM 2488 C CA . ALA A 1 319 ? -1.671 -4.325 -15.175 1.00 93.56 319 ALA A CA 1
ATOM 2489 C C . ALA A 1 319 ? -1.739 -3.956 -13.685 1.00 93.56 319 ALA A C 1
ATOM 2491 O O . ALA A 1 319 ? -0.979 -4.511 -12.898 1.00 93.56 319 ALA A O 1
ATOM 2492 N N . LEU A 1 320 ? -2.654 -3.069 -13.286 1.00 93.69 320 LEU A N 1
ATOM 2493 C CA . LEU A 1 320 ? -2.885 -2.698 -11.891 1.00 93.69 320 LEU A CA 1
ATOM 2494 C C . LEU A 1 320 ? -3.498 -3.854 -11.094 1.00 93.69 320 LEU A C 1
ATOM 2496 O O . LEU A 1 320 ? -2.985 -4.181 -10.029 1.00 93.69 320 LEU A O 1
ATOM 2500 N N . ALA A 1 321 ? -4.542 -4.501 -11.623 1.00 90.56 321 ALA A N 1
ATOM 2501 C CA . ALA A 1 321 ? -5.135 -5.688 -11.009 1.00 90.56 321 ALA A CA 1
ATOM 2502 C C . ALA A 1 321 ? -4.065 -6.765 -10.776 1.00 90.56 321 ALA A C 1
ATOM 2504 O O . ALA A 1 321 ? -3.828 -7.177 -9.643 1.00 90.56 321 ALA A O 1
ATOM 2505 N N . VAL A 1 322 ? -3.352 -7.145 -11.843 1.00 89.81 322 VAL A N 1
ATOM 2506 C CA . VAL A 1 322 ? -2.276 -8.145 -11.812 1.00 89.81 322 VAL A CA 1
ATOM 2507 C C . VAL A 1 322 ? -1.170 -7.779 -10.821 1.00 89.81 322 VAL A C 1
ATOM 2509 O O . VAL A 1 322 ? -0.738 -8.654 -10.081 1.00 89.81 322 VAL A O 1
ATOM 2512 N N . TYR A 1 323 ? -0.729 -6.516 -10.781 1.00 88.50 323 TYR A N 1
ATOM 2513 C CA . TYR A 1 323 ? 0.326 -6.051 -9.868 1.00 88.50 323 TYR A CA 1
ATOM 2514 C C . TYR A 1 323 ? 0.007 -6.343 -8.398 1.00 88.50 323 TYR A C 1
ATOM 2516 O O . TYR A 1 323 ? 0.899 -6.645 -7.612 1.00 88.50 323 TYR A O 1
ATOM 2524 N N . THR A 1 324 ? -1.274 -6.250 -8.038 1.00 81.69 324 THR A N 1
ATOM 2525 C CA . THR A 1 324 ? -1.750 -6.439 -6.663 1.00 81.69 324 THR A CA 1
ATOM 2526 C C . THR A 1 324 ? -2.130 -7.883 -6.326 1.00 81.69 324 THR A C 1
ATOM 2528 O O . THR A 1 324 ? -2.368 -8.181 -5.162 1.00 81.69 324 THR A O 1
ATOM 2531 N N . LEU A 1 325 ? -2.181 -8.790 -7.309 1.00 77.06 325 LEU A N 1
ATOM 2532 C CA . LEU A 1 325 ? -2.558 -10.192 -7.111 1.00 77.06 325 LEU A CA 1
ATOM 2533 C C . LEU A 1 325 ? -1.319 -11.075 -6.898 1.00 77.06 325 LEU A C 1
ATOM 2535 O O . LEU A 1 325 ? -0.451 -11.175 -7.760 1.00 77.06 325 LEU A O 1
ATOM 2539 N N . GLU A 1 326 ? -1.281 -11.803 -5.782 1.00 54.72 326 GLU A N 1
ATOM 2540 C CA . GLU A 1 326 ? -0.138 -12.640 -5.367 1.00 54.72 326 GLU A CA 1
ATOM 2541 C C . GLU A 1 326 ? 0.234 -13.755 -6.351 1.00 54.72 326 GLU A C 1
ATOM 2543 O O . GLU A 1 326 ? 1.403 -14.110 -6.481 1.00 54.72 326 GLU A O 1
ATOM 2548 N N . GLN A 1 327 ? -0.755 -14.300 -7.063 1.00 59.91 327 GLN A N 1
ATOM 2549 C CA . GLN A 1 327 ? -0.553 -15.339 -8.080 1.00 59.91 327 GLN A CA 1
ATOM 2550 C C . GLN A 1 327 ? 0.021 -14.773 -9.397 1.00 59.91 327 GLN A C 1
ATOM 2552 O O . GLN A 1 327 ? 0.286 -15.522 -10.340 1.00 59.91 327 GLN A O 1
ATOM 2557 N N . GLY A 1 328 ? 0.191 -13.448 -9.485 1.00 65.88 328 GLY A N 1
ATOM 2558 C CA . GLY A 1 328 ? 0.538 -12.734 -10.706 1.00 65.88 328 GLY A CA 1
ATOM 2559 C C . GLY A 1 328 ? -0.522 -12.894 -11.800 1.00 65.88 328 GLY A C 1
ATOM 2560 O O . GLY A 1 328 ? -1.688 -13.211 -11.555 1.00 65.88 328 GLY A O 1
ATOM 2561 N N . ALA A 1 329 ? -0.120 -12.669 -13.052 1.00 73.38 329 ALA A N 1
ATOM 2562 C CA . ALA A 1 329 ? -1.025 -12.838 -14.182 1.00 73.38 329 ALA A CA 1
ATOM 2563 C C . ALA A 1 329 ? -1.288 -14.318 -14.481 1.00 73.38 329 ALA A C 1
ATOM 2565 O O . ALA A 1 329 ? -0.358 -15.080 -14.773 1.00 73.38 329 ALA A O 1
ATOM 2566 N N . SER A 1 330 ? -2.572 -14.685 -14.536 1.00 78.88 330 SER A N 1
ATOM 2567 C CA . SER A 1 330 ? -3.008 -15.972 -15.082 1.00 78.88 330 SER A CA 1
ATOM 2568 C C . SER A 1 330 ? -2.476 -16.175 -16.507 1.00 78.88 330 SER A C 1
ATOM 2570 O O . SER A 1 330 ? -2.284 -15.208 -17.254 1.00 78.88 330 SER A O 1
ATOM 2572 N N . GLN A 1 331 ? -2.290 -17.431 -16.931 1.00 80.88 331 GLN A N 1
ATOM 2573 C CA . GLN A 1 331 ? -1.824 -17.712 -18.293 1.00 80.88 331 GLN A CA 1
ATOM 2574 C C . GLN A 1 331 ? -2.760 -17.108 -19.353 1.00 80.88 331 GLN A C 1
ATOM 2576 O O . GLN A 1 331 ? -2.292 -16.513 -20.316 1.00 80.88 331 GLN A O 1
ATOM 2581 N N . LYS A 1 332 ? -4.078 -17.162 -19.123 1.00 81.12 332 LYS A N 1
ATOM 2582 C CA . LYS A 1 332 ? -5.106 -16.504 -19.947 1.00 81.12 332 LYS A CA 1
ATOM 2583 C C . LYS A 1 332 ? -4.861 -14.997 -20.093 1.00 81.12 332 LYS A C 1
ATOM 2585 O O . LYS A 1 332 ? -4.804 -14.484 -21.207 1.00 81.12 332 LYS A O 1
ATOM 2590 N N . THR A 1 333 ? -4.612 -14.298 -18.986 1.00 85.50 333 THR A N 1
ATOM 2591 C CA . THR A 1 333 ? -4.303 -12.858 -18.980 1.00 85.50 333 THR A CA 1
ATOM 2592 C C . THR A 1 333 ? -2.988 -12.553 -19.710 1.00 85.50 333 THR A C 1
ATOM 2594 O O . THR A 1 333 ? -2.928 -11.611 -20.502 1.00 85.50 333 THR A O 1
ATOM 2597 N N . LYS A 1 334 ? -1.945 -13.378 -19.528 1.00 87.12 334 LYS A N 1
ATOM 2598 C CA . LYS A 1 334 ? -0.685 -13.275 -20.292 1.00 87.12 334 LYS A CA 1
ATOM 2599 C C . LYS A 1 334 ? -0.927 -13.461 -21.793 1.00 87.12 334 LYS A C 1
ATOM 2601 O O . LYS A 1 334 ? -0.426 -12.679 -22.599 1.00 87.12 334 LYS A O 1
ATOM 2606 N N . ASP A 1 335 ? -1.706 -14.468 -22.176 1.00 86.06 335 ASP A N 1
ATOM 2607 C CA . ASP A 1 335 ? -2.076 -14.762 -23.564 1.00 86.06 335 ASP A CA 1
ATOM 2608 C C . ASP A 1 335 ? -2.887 -13.619 -24.190 1.00 86.06 335 ASP A C 1
ATOM 2610 O O . ASP A 1 335 ? -2.669 -13.267 -25.352 1.00 86.06 335 ASP A O 1
ATOM 2614 N N . TRP A 1 336 ? -3.801 -13.012 -23.428 1.00 89.56 336 TRP A N 1
ATOM 2615 C CA . TRP A 1 336 ? -4.549 -11.826 -23.839 1.00 89.56 336 TRP A CA 1
ATOM 2616 C C . TRP A 1 336 ? -3.617 -10.643 -24.118 1.00 89.56 336 TRP A C 1
ATOM 2618 O O . TRP A 1 336 ? -3.662 -10.082 -25.217 1.00 89.56 336 TRP A O 1
ATOM 2628 N N . PHE A 1 337 ? -2.703 -10.314 -23.199 1.00 91.38 337 PHE A N 1
ATOM 2629 C CA . PHE A 1 337 ? -1.721 -9.253 -23.433 1.00 91.38 337 PHE A CA 1
ATOM 2630 C C . PHE A 1 337 ? -0.891 -9.520 -24.699 1.00 91.38 337 PHE A C 1
ATOM 2632 O O . PHE A 1 337 ? -0.755 -8.612 -25.521 1.00 91.38 337 PHE A O 1
ATOM 2639 N N . ARG A 1 338 ? -0.400 -10.750 -24.920 1.00 89.56 338 ARG A N 1
ATOM 2640 C CA . ARG A 1 338 ? 0.363 -11.112 -26.137 1.00 89.56 338 ARG A CA 1
ATOM 2641 C C . ARG A 1 338 ? -0.458 -10.939 -27.425 1.00 89.56 338 ARG A C 1
ATOM 2643 O O . ARG A 1 338 ? 0.047 -10.375 -28.398 1.00 89.56 338 ARG A O 1
ATOM 2650 N N . LYS A 1 339 ? -1.746 -11.310 -27.429 1.00 89.50 339 LYS A N 1
ATOM 2651 C CA . LYS A 1 339 ? -2.670 -11.075 -28.565 1.00 89.50 339 LYS A CA 1
ATOM 2652 C C . LYS A 1 339 ? -2.881 -9.584 -28.857 1.00 89.50 339 LYS A C 1
ATOM 2654 O O . LYS A 1 339 ? -2.963 -9.203 -30.022 1.00 89.50 339 LYS A O 1
ATOM 2659 N N . MET A 1 340 ? -2.959 -8.752 -27.817 1.00 90.31 340 MET A N 1
ATOM 2660 C CA . MET A 1 340 ? -3.286 -7.322 -27.923 1.00 90.31 340 MET A CA 1
ATOM 2661 C C . MET A 1 340 ? -2.092 -6.405 -28.241 1.00 90.31 340 MET A C 1
ATOM 2663 O O . MET A 1 340 ? -2.285 -5.217 -28.511 1.00 90.31 340 MET A O 1
ATOM 2667 N N . GLN A 1 341 ? -0.861 -6.922 -28.240 1.00 91.81 341 GLN A N 1
ATOM 2668 C CA . GLN A 1 341 ? 0.312 -6.157 -28.665 1.00 91.81 341 GLN A CA 1
ATOM 2669 C C . GLN A 1 341 ? 0.203 -5.668 -30.112 1.00 91.81 341 GLN A C 1
ATOM 2671 O O . GLN A 1 341 ? -0.236 -6.379 -31.019 1.00 91.81 341 GLN A O 1
ATOM 2676 N N . THR A 1 342 ? 0.732 -4.475 -30.369 1.00 92.62 342 THR A N 1
ATOM 2677 C CA . THR A 1 342 ? 0.843 -3.942 -31.729 1.00 92.62 342 THR A CA 1
ATOM 2678 C C . THR A 1 342 ? 1.802 -4.801 -32.557 1.00 92.62 342 THR A C 1
ATOM 2680 O O . THR A 1 342 ? 2.995 -4.846 -32.281 1.00 92.62 342 THR A O 1
ATOM 2683 N N . LYS A 1 343 ? 1.321 -5.464 -33.615 1.00 89.25 343 LYS A N 1
ATOM 2684 C CA . LYS A 1 343 ? 2.144 -6.420 -34.389 1.00 89.25 343 LYS A CA 1
ATOM 2685 C C . LYS A 1 343 ? 2.990 -5.812 -35.525 1.00 89.25 343 LYS A C 1
ATOM 2687 O O . LYS A 1 343 ? 3.721 -6.539 -36.193 1.00 89.25 343 LYS A O 1
ATOM 2692 N N . SER A 1 344 ? 2.931 -4.497 -35.783 1.00 86.31 344 SER A N 1
ATOM 2693 C CA . SER A 1 344 ? 3.754 -3.857 -36.832 1.00 86.31 344 SER A CA 1
ATOM 2694 C C . SER A 1 344 ? 3.962 -2.346 -36.650 1.00 86.31 344 SER A C 1
ATOM 2696 O O . SER A 1 344 ? 3.212 -1.683 -35.938 1.00 86.31 344 SER A O 1
ATOM 2698 N N . GLY A 1 345 ? 4.963 -1.789 -37.344 1.00 87.38 345 GLY A N 1
ATOM 2699 C CA . GLY A 1 345 ? 5.270 -0.353 -37.344 1.00 87.38 345 GLY A CA 1
ATOM 2700 C C . GLY A 1 345 ? 6.214 0.083 -36.218 1.00 87.38 345 GLY A C 1
ATOM 2701 O O . GLY A 1 345 ? 6.844 -0.743 -35.566 1.00 87.38 345 GLY A O 1
ATOM 2702 N N . ALA A 1 346 ? 6.312 1.398 -35.996 1.00 82.69 346 ALA A N 1
ATOM 2703 C CA . ALA A 1 346 ? 7.208 2.011 -35.002 1.00 82.69 346 ALA A CA 1
ATOM 2704 C C . ALA A 1 346 ? 6.788 1.786 -33.533 1.00 82.69 346 ALA A C 1
ATOM 2706 O O . ALA A 1 346 ? 7.475 2.240 -32.618 1.00 82.69 346 ALA A O 1
ATOM 2707 N N . ASP A 1 347 ? 5.659 1.108 -33.323 1.00 87.62 347 ASP A N 1
ATOM 2708 C CA . ASP A 1 347 ? 5.121 0.713 -32.023 1.00 87.62 347 ASP A CA 1
ATOM 2709 C C . ASP A 1 347 ? 5.040 -0.823 -31.886 1.00 87.62 347 ASP A C 1
ATOM 2711 O O . ASP A 1 347 ? 4.322 -1.308 -31.016 1.00 87.62 347 ASP A O 1
ATOM 2715 N N . LYS A 1 348 ? 5.716 -1.605 -32.752 1.00 90.56 348 LYS A N 1
ATOM 2716 C CA . LYS A 1 348 ? 5.704 -3.079 -32.677 1.00 90.56 348 LYS A CA 1
ATOM 2717 C C . LYS A 1 348 ? 6.100 -3.543 -31.269 1.00 90.56 348 LYS A C 1
ATOM 2719 O O . LYS A 1 348 ? 7.159 -3.153 -30.797 1.00 90.56 348 LYS A O 1
ATOM 2724 N N . GLY A 1 349 ? 5.257 -4.363 -30.641 1.00 90.81 349 GLY A N 1
ATOM 2725 C CA . GLY A 1 349 ? 5.407 -4.859 -29.269 1.00 90.81 349 GLY A CA 1
ATOM 2726 C C . GLY A 1 349 ? 4.716 -4.012 -28.193 1.00 90.81 349 GLY A C 1
ATOM 2727 O O . GLY A 1 349 ? 4.351 -4.545 -27.152 1.00 90.81 349 GLY A O 1
ATOM 2728 N N . CYS A 1 350 ? 4.455 -2.723 -28.434 1.00 94.56 350 CYS A N 1
ATOM 2729 C CA . CYS A 1 350 ? 3.790 -1.862 -27.453 1.00 94.56 350 CYS A CA 1
ATOM 2730 C C . CYS A 1 350 ? 2.277 -2.131 -27.348 1.00 94.56 350 CYS A C 1
ATOM 2732 O O . CYS A 1 350 ? 1.593 -2.414 -28.345 1.00 94.56 350 CYS A O 1
ATOM 2734 N N . TRP A 1 351 ? 1.735 -1.903 -26.149 1.00 94.75 351 TRP A N 1
ATOM 2735 C CA . TRP A 1 351 ? 0.298 -1.891 -25.867 1.00 94.75 351 TRP A CA 1
ATOM 2736 C C . TRP A 1 351 ? -0.264 -0.480 -26.059 1.00 94.75 351 TRP A C 1
ATOM 2738 O O . TRP A 1 351 ? 0.088 0.458 -25.342 1.00 94.75 351 TRP A O 1
ATOM 2748 N N . ARG A 1 352 ? -1.095 -0.311 -27.095 1.00 87.19 352 ARG A N 1
ATOM 2749 C CA . ARG A 1 352 ? -1.547 1.002 -27.580 1.00 87.19 352 ARG A CA 1
ATOM 2750 C C . ARG A 1 352 ? -2.996 1.290 -27.227 1.00 87.19 352 ARG A C 1
ATOM 2752 O O . ARG A 1 352 ? -3.914 0.878 -27.928 1.00 87.19 352 ARG A O 1
ATOM 2759 N N . GLU A 1 353 ? -3.156 2.069 -26.177 1.00 80.56 353 GLU A N 1
ATOM 2760 C CA . GLU A 1 353 ? -4.351 2.816 -25.789 1.00 80.56 353 GLU A CA 1
ATOM 2761 C C . GLU A 1 353 ? -3.850 3.954 -24.896 1.00 80.56 353 GLU A C 1
ATOM 2763 O O . GLU A 1 353 ? -2.790 3.789 -24.290 1.00 80.56 353 GLU A O 1
ATOM 2768 N N . GLY A 1 354 ? -4.506 5.118 -24.898 1.00 81.56 354 GLY A N 1
ATOM 2769 C CA . GLY A 1 354 ? -4.076 6.271 -24.096 1.00 81.56 354 GLY A CA 1
ATOM 2770 C C . GLY A 1 354 ? -2.560 6.536 -24.132 1.00 81.56 354 GLY A C 1
ATOM 2771 O O . GLY A 1 354 ? -1.980 6.834 -25.182 1.00 81.56 354 GLY A O 1
ATOM 2772 N N . ASP A 1 355 ? -1.916 6.409 -22.970 1.00 87.56 355 ASP A N 1
ATOM 2773 C CA . ASP A 1 355 ? -0.470 6.558 -22.805 1.00 87.56 355 ASP A CA 1
ATOM 2774 C C . ASP A 1 355 ? 0.276 5.241 -23.088 1.00 87.56 355 ASP A C 1
ATOM 2776 O O . ASP A 1 355 ? 0.494 4.400 -22.216 1.00 87.56 355 ASP A O 1
ATOM 2780 N N . THR A 1 356 ? 0.727 5.090 -24.335 1.00 92.56 356 THR A N 1
ATOM 2781 C CA . THR A 1 356 ? 1.454 3.897 -24.804 1.00 92.56 356 THR A CA 1
ATOM 2782 C C . THR A 1 356 ? 2.754 3.624 -24.032 1.00 92.56 356 THR A C 1
ATOM 2784 O O . THR A 1 356 ? 3.129 2.460 -23.888 1.00 92.56 356 THR A O 1
ATOM 2787 N N . ILE A 1 357 ? 3.455 4.656 -23.539 1.00 94.56 357 ILE A N 1
ATOM 2788 C CA . ILE A 1 357 ? 4.725 4.478 -22.807 1.00 94.56 357 ILE A CA 1
ATOM 2789 C C . ILE A 1 357 ? 4.425 3.972 -21.400 1.00 94.56 357 ILE A C 1
ATOM 2791 O O . ILE A 1 357 ? 4.962 2.938 -21.005 1.00 94.56 357 ILE A O 1
ATOM 2795 N N . ARG A 1 358 ? 3.520 4.655 -20.686 1.00 95.12 358 ARG A N 1
ATOM 2796 C CA . ARG A 1 358 ? 3.039 4.238 -19.362 1.00 95.12 358 ARG A CA 1
ATOM 2797 C C . ARG A 1 358 ? 2.524 2.802 -19.396 1.00 95.12 358 ARG A C 1
ATOM 2799 O O . ARG A 1 358 ? 2.943 1.993 -18.577 1.00 95.12 358 ARG A O 1
ATOM 2806 N N . ASN A 1 359 ? 1.649 2.491 -20.351 1.00 95.44 359 ASN A N 1
ATOM 2807 C CA . ASN A 1 359 ? 1.018 1.180 -20.453 1.00 95.44 359 ASN A CA 1
ATOM 2808 C C . ASN A 1 359 ? 2.032 0.093 -20.779 1.00 95.44 359 ASN A C 1
ATOM 2810 O O . ASN A 1 359 ? 2.056 -0.921 -20.098 1.00 95.44 359 ASN A O 1
ATOM 2814 N N . THR A 1 360 ? 2.907 0.306 -21.766 1.00 95.56 360 THR A N 1
ATOM 2815 C CA . THR A 1 360 ? 3.917 -0.705 -22.111 1.00 95.56 360 THR A CA 1
ATOM 2816 C C . THR A 1 360 ? 4.856 -0.964 -20.937 1.00 95.56 360 THR A C 1
ATOM 2818 O O . THR A 1 360 ? 5.128 -2.118 -20.632 1.00 95.56 360 THR A O 1
ATOM 2821 N N . ALA A 1 361 ? 5.295 0.077 -20.229 1.00 95.12 361 ALA A N 1
ATOM 2822 C CA . ALA A 1 361 ? 6.151 -0.092 -19.063 1.00 95.12 361 ALA A CA 1
ATOM 2823 C C . ALA A 1 361 ? 5.440 -0.792 -17.893 1.00 95.12 361 ALA A C 1
ATOM 2825 O O . ALA A 1 361 ? 5.961 -1.764 -17.353 1.00 95.12 361 ALA A O 1
ATOM 2826 N N . PHE A 1 362 ? 4.235 -0.351 -17.524 1.00 94.75 362 PHE A N 1
ATOM 2827 C CA . PHE A 1 362 ? 3.525 -0.925 -16.382 1.00 94.75 362 PHE A CA 1
ATOM 2828 C C . PHE A 1 362 ? 3.035 -2.355 -16.654 1.00 94.75 362 PHE A C 1
ATOM 2830 O O . PHE A 1 362 ? 3.144 -3.201 -15.778 1.00 94.75 362 PHE A O 1
ATOM 2837 N N . VAL A 1 363 ? 2.603 -2.675 -17.881 1.00 94.69 363 VAL A N 1
ATOM 2838 C CA . VAL A 1 363 ? 2.276 -4.056 -18.280 1.00 94.69 363 VAL A CA 1
ATOM 2839 C C . VAL A 1 363 ? 3.487 -4.975 -18.136 1.00 94.69 363 VAL A C 1
ATOM 2841 O O . VAL A 1 363 ? 3.357 -6.042 -17.543 1.00 94.69 363 VAL A O 1
ATOM 2844 N N . LEU A 1 364 ? 4.664 -4.571 -18.629 1.00 92.50 364 LEU A N 1
ATOM 2845 C CA . LEU A 1 364 ? 5.886 -5.367 -18.469 1.00 92.50 364 LEU A CA 1
ATOM 2846 C C . LEU A 1 364 ? 6.224 -5.561 -16.986 1.00 92.50 364 LEU A C 1
ATOM 2848 O O . LEU A 1 364 ? 6.396 -6.695 -16.555 1.00 92.50 364 LEU A O 1
ATOM 2852 N N . HIS A 1 365 ? 6.215 -4.483 -16.196 1.00 91.06 365 HIS A N 1
ATOM 2853 C CA . HIS A 1 365 ? 6.496 -4.544 -14.761 1.00 91.06 365 HIS A CA 1
ATOM 2854 C C . HIS A 1 365 ? 5.542 -5.469 -13.988 1.00 91.06 365 HIS A C 1
ATOM 2856 O O . HIS A 1 365 ? 5.998 -6.257 -13.166 1.00 91.06 365 HIS A O 1
ATOM 2862 N N . SER A 1 366 ? 4.233 -5.389 -14.235 1.00 90.94 366 SER A N 1
ATOM 2863 C CA . SER A 1 366 ? 3.235 -6.140 -13.464 1.00 90.94 366 SER A CA 1
ATOM 2864 C C . SER A 1 366 ? 3.085 -7.594 -13.911 1.00 90.94 366 SER A C 1
ATOM 2866 O O . SER A 1 366 ? 2.863 -8.476 -13.089 1.00 90.94 366 SER A O 1
ATOM 2868 N N . VAL A 1 367 ? 3.159 -7.859 -15.219 1.00 89.56 367 VAL A N 1
ATOM 2869 C CA . VAL A 1 367 ? 2.825 -9.169 -15.814 1.00 89.56 367 VAL A CA 1
ATOM 2870 C C . VAL A 1 367 ? 4.066 -10.047 -15.992 1.00 89.56 367 VAL A C 1
ATOM 2872 O O . VAL A 1 367 ? 3.975 -11.274 -15.884 1.00 89.56 367 VAL A O 1
ATOM 2875 N N . TRP A 1 368 ? 5.216 -9.420 -16.253 1.00 87.31 368 TRP A N 1
ATOM 2876 C CA . TRP A 1 368 ? 6.510 -10.062 -16.484 1.00 87.31 368 TRP A CA 1
ATOM 2877 C C . TRP A 1 368 ? 7.651 -9.325 -15.747 1.00 87.31 368 TRP A C 1
ATOM 2879 O O . TRP A 1 368 ? 8.632 -8.960 -16.391 1.00 87.31 368 TRP A O 1
ATOM 2889 N N . PRO A 1 369 ? 7.565 -9.086 -14.420 1.00 72.56 369 PRO A N 1
ATOM 2890 C CA . PRO A 1 369 ? 8.660 -8.460 -13.674 1.00 72.56 369 PRO A CA 1
ATOM 2891 C C . PRO A 1 369 ? 9.963 -9.244 -13.889 1.00 72.56 369 PRO A C 1
ATOM 2893 O O . PRO A 1 369 ? 10.021 -10.439 -13.596 1.00 72.56 369 PRO A O 1
ATOM 2896 N N . GLU A 1 370 ? 11.002 -8.587 -14.417 1.00 58.75 370 GLU A N 1
ATOM 2897 C CA . GLU A 1 370 ? 12.259 -9.267 -14.740 1.00 58.75 370 GLU A CA 1
ATOM 2898 C C . GLU A 1 370 ? 12.917 -9.846 -13.481 1.00 58.75 370 GLU A C 1
ATOM 2900 O O . GLU A 1 370 ? 13.345 -9.118 -12.588 1.00 58.75 370 GLU A O 1
ATOM 2905 N N . SER A 1 371 ? 13.134 -11.161 -13.465 1.00 42.31 371 SER A N 1
ATOM 2906 C CA . SER A 1 371 ? 14.238 -11.762 -12.712 1.00 42.31 371 SER A CA 1
ATOM 2907 C C . SER A 1 371 ? 15.463 -11.856 -13.632 1.00 42.31 371 SER A C 1
ATOM 2909 O O . SER A 1 371 ? 15.891 -12.954 -13.989 1.00 42.31 371 SER A O 1
ATOM 2911 N N . ALA A 1 372 ? 15.979 -10.684 -14.024 1.00 32.66 372 ALA A N 1
ATOM 2912 C CA . ALA A 1 372 ? 16.956 -10.444 -15.095 1.00 32.66 372 ALA A CA 1
ATOM 2913 C C . ALA A 1 372 ? 16.480 -10.827 -16.520 1.00 32.66 372 ALA A C 1
ATOM 2915 O O . ALA A 1 372 ? 15.718 -11.782 -16.696 1.00 32.66 372 ALA A O 1
ATOM 2916 N N . PRO A 1 373 ? 16.956 -10.130 -17.570 1.00 40.47 373 PRO A N 1
ATOM 2917 C CA . PRO A 1 373 ? 16.618 -10.486 -18.938 1.00 40.47 373 PRO A CA 1
ATOM 2918 C C . PRO A 1 373 ? 17.356 -11.764 -19.351 1.00 40.47 373 PRO A C 1
ATOM 2920 O O . PRO A 1 373 ? 18.590 -11.831 -19.315 1.00 40.47 373 PRO A O 1
ATOM 2923 N N . VAL A 1 374 ? 16.607 -12.755 -19.844 1.00 41.59 374 VAL A N 1
ATOM 2924 C CA . VAL A 1 374 ? 17.170 -13.786 -20.726 1.00 41.59 374 VAL A CA 1
ATOM 2925 C C . VAL A 1 374 ? 17.628 -13.058 -21.984 1.00 41.59 374 VAL A C 1
ATOM 2927 O O . VAL A 1 374 ? 16.817 -12.624 -22.799 1.00 41.59 374 VAL A O 1
ATOM 2930 N N . SER A 1 375 ? 18.932 -12.822 -22.089 1.00 44.28 375 SER A N 1
ATOM 2931 C CA . SER A 1 375 ? 19.456 -11.918 -23.107 1.00 44.28 375 SER A CA 1
ATOM 2932 C C . SER A 1 375 ? 19.288 -12.498 -24.525 1.00 44.28 375 SER A C 1
ATOM 2934 O O . SER A 1 375 ? 19.267 -13.719 -24.692 1.00 44.28 375 SER A O 1
ATOM 2936 N N . PRO A 1 376 ? 19.202 -11.657 -25.569 1.00 51.72 376 PRO A N 1
ATOM 2937 C CA . PRO A 1 376 ? 19.052 -12.124 -26.941 1.00 51.72 376 PRO A CA 1
ATOM 2938 C C . PRO A 1 376 ? 20.293 -12.887 -27.418 1.00 51.72 376 PRO A C 1
ATOM 2940 O O . PRO A 1 376 ? 21.424 -12.456 -27.172 1.00 51.72 376 PRO A O 1
ATOM 2943 N N . GLU A 1 377 ? 20.065 -13.963 -28.181 1.00 52.53 377 GLU A N 1
ATOM 2944 C CA . GLU A 1 377 ? 21.136 -14.749 -28.797 1.00 52.53 377 GLU A CA 1
ATOM 2945 C C . GLU A 1 377 ? 22.056 -13.870 -29.661 1.00 52.53 377 GLU A C 1
ATOM 2947 O O . GLU A 1 377 ? 21.641 -13.223 -30.629 1.00 52.53 377 GLU A O 1
ATOM 2952 N N . CYS A 1 378 ? 23.342 -13.866 -29.325 1.00 64.94 378 CYS A N 1
ATOM 2953 C CA . CYS A 1 378 ? 24.380 -13.100 -29.988 1.00 64.94 378 CYS A CA 1
ATOM 2954 C C . CYS A 1 378 ? 25.439 -14.016 -30.603 1.00 64.94 378 CYS A C 1
ATOM 2956 O O . CYS A 1 378 ? 25.847 -15.029 -30.043 1.00 64.94 378 CYS A O 1
ATOM 2958 N N . THR A 1 379 ? 25.940 -13.621 -31.774 1.00 69.38 379 THR A N 1
ATOM 2959 C CA . THR A 1 379 ? 27.039 -14.325 -32.461 1.00 69.38 379 THR A CA 1
ATOM 2960 C C . THR A 1 379 ? 28.385 -13.617 -32.299 1.00 69.38 379 THR A C 1
ATOM 2962 O O . THR A 1 379 ? 29.422 -14.155 -32.682 1.00 69.38 379 THR A O 1
ATOM 2965 N N . ASN A 1 380 ? 28.384 -12.380 -31.790 1.00 74.88 380 ASN A N 1
ATOM 2966 C CA . ASN A 1 380 ? 29.575 -11.569 -31.540 1.00 74.88 380 ASN A CA 1
ATOM 2967 C C . ASN A 1 380 ? 29.249 -10.331 -30.683 1.00 74.88 380 ASN A C 1
ATOM 2969 O O . ASN A 1 380 ? 28.110 -9.864 -30.629 1.00 74.88 380 ASN A O 1
ATOM 2973 N N . ASN A 1 381 ? 30.290 -9.735 -30.093 1.00 68.44 381 ASN A N 1
ATOM 2974 C CA . ASN A 1 381 ? 30.195 -8.505 -29.298 1.00 68.44 381 ASN A CA 1
ATOM 2975 C C . ASN A 1 381 ? 29.579 -7.321 -30.061 1.00 68.44 381 ASN A C 1
ATOM 2977 O O . ASN A 1 381 ? 28.894 -6.506 -29.451 1.00 68.44 381 ASN A O 1
ATOM 2981 N N . GLN A 1 382 ? 29.798 -7.218 -31.378 1.00 72.69 382 GLN A N 1
ATOM 2982 C CA . GLN A 1 382 ? 29.255 -6.131 -32.202 1.00 72.69 382 GLN A CA 1
ATOM 2983 C C . GLN A 1 382 ? 27.720 -6.092 -32.143 1.00 72.69 382 GLN A C 1
ATOM 2985 O O . GLN A 1 382 ? 27.134 -5.014 -32.092 1.00 72.69 382 GLN A O 1
ATOM 2990 N N . THR A 1 383 ? 27.093 -7.271 -32.081 1.00 72.69 383 THR A N 1
ATOM 2991 C CA . THR A 1 383 ? 25.638 -7.444 -31.972 1.00 72.69 383 THR A CA 1
ATOM 2992 C C . THR A 1 383 ? 25.131 -6.831 -30.663 1.00 72.69 383 THR A C 1
ATOM 2994 O O . THR A 1 383 ? 24.334 -5.895 -30.696 1.00 72.69 383 THR A O 1
ATOM 2997 N N . CYS A 1 384 ? 25.686 -7.240 -29.517 1.00 59.22 384 CYS A N 1
ATOM 2998 C CA . CYS A 1 384 ? 25.319 -6.695 -28.203 1.00 59.22 384 CYS A CA 1
ATOM 2999 C C . CYS A 1 384 ? 25.609 -5.194 -28.067 1.00 59.22 384 CYS A C 1
ATOM 3001 O O . CYS A 1 384 ? 24.815 -4.459 -27.484 1.00 59.22 384 CYS A O 1
ATOM 3003 N N . VAL A 1 385 ? 26.718 -4.717 -28.642 1.00 62.78 385 VAL A N 1
ATOM 3004 C CA . VAL A 1 385 ? 27.067 -3.288 -28.639 1.00 62.78 385 VAL A CA 1
ATOM 3005 C C . VAL A 1 385 ? 26.092 -2.457 -29.478 1.00 62.78 385 VAL A C 1
ATOM 3007 O O . VAL A 1 385 ? 25.858 -1.298 -29.144 1.00 62.78 385 VAL A O 1
ATOM 3010 N N . SER A 1 386 ? 25.502 -3.037 -30.530 1.00 62.53 386 SER A N 1
ATOM 3011 C CA . SER A 1 386 ? 24.479 -2.380 -31.358 1.00 62.53 386 SER A CA 1
ATOM 3012 C C . SER A 1 386 ? 23.061 -2.430 -30.776 1.00 62.53 386 SER A C 1
ATOM 3014 O O . SER A 1 386 ? 22.278 -1.525 -31.046 1.00 62.53 386 SER A O 1
ATOM 3016 N N . LEU A 1 387 ? 22.739 -3.457 -29.978 1.00 52.75 387 LEU A N 1
ATOM 3017 C CA . LEU A 1 387 ? 21.440 -3.611 -29.309 1.00 52.75 387 LEU A CA 1
ATOM 3018 C C . LEU A 1 387 ? 21.345 -2.791 -28.015 1.00 52.75 387 LEU A C 1
ATOM 3020 O O . LEU A 1 387 ? 20.304 -2.199 -27.742 1.00 52.75 387 LEU A O 1
ATOM 3024 N N . TYR A 1 388 ? 22.434 -2.744 -27.242 1.00 65.69 388 TYR A N 1
ATOM 3025 C CA . TYR A 1 388 ? 22.493 -2.074 -25.944 1.00 65.69 388 TYR A CA 1
ATOM 3026 C C . TYR A 1 388 ? 23.418 -0.853 -25.996 1.00 65.69 388 TYR A C 1
ATOM 3028 O O . TYR A 1 388 ? 22.959 0.267 -26.200 1.00 65.69 388 TYR A O 1
ATOM 3036 N N . ASN A 1 389 ? 24.723 -1.057 -25.782 1.00 57.75 389 ASN A N 1
ATOM 3037 C CA . ASN A 1 389 ? 25.798 -0.073 -25.949 1.00 57.75 389 ASN A CA 1
ATOM 3038 C C . ASN A 1 389 ? 27.171 -0.746 -25.718 1.00 57.75 389 ASN A C 1
ATOM 3040 O O . ASN A 1 389 ? 27.270 -1.949 -25.466 1.00 57.75 389 ASN A O 1
ATOM 3044 N N . SER A 1 390 ? 28.253 0.039 -25.748 1.00 60.84 390 SER A N 1
ATOM 3045 C CA . SER A 1 390 ? 29.636 -0.417 -25.532 1.00 60.84 390 SER A CA 1
ATOM 3046 C C . SER A 1 390 ? 29.895 -1.157 -24.212 1.00 60.84 390 SER A C 1
ATOM 3048 O O . SER A 1 390 ? 30.916 -1.842 -24.109 1.00 60.84 390 SER A O 1
ATOM 3050 N N . SER A 1 391 ? 29.008 -1.046 -23.221 1.00 48.34 391 SER A N 1
ATOM 3051 C CA . SER A 1 391 ? 29.103 -1.713 -21.917 1.00 48.34 391 SER A CA 1
ATOM 3052 C C . SER A 1 391 ? 28.576 -3.150 -21.915 1.00 48.34 391 SER A C 1
ATOM 3054 O O . SER A 1 391 ? 28.504 -3.740 -20.848 1.00 48.34 391 SER A O 1
ATOM 3056 N N . TYR A 1 392 ? 28.232 -3.735 -23.066 1.00 69.88 392 TYR A N 1
ATOM 3057 C CA . TYR A 1 392 ? 27.795 -5.134 -23.184 1.00 69.88 392 TYR A CA 1
ATOM 3058 C C . TYR A 1 392 ? 28.764 -5.966 -24.042 1.00 69.88 392 TYR A C 1
ATOM 3060 O O . TYR A 1 392 ? 29.506 -5.433 -24.876 1.00 69.88 392 TYR A O 1
ATOM 3068 N N . TYR A 1 393 ? 28.802 -7.276 -23.804 1.00 66.12 393 TYR A N 1
ATOM 3069 C CA . TYR A 1 393 ? 29.583 -8.266 -24.549 1.00 66.12 393 TYR A CA 1
ATOM 3070 C C . TYR A 1 393 ? 28.781 -9.558 -24.731 1.00 66.12 393 TYR A C 1
ATOM 3072 O O . TYR A 1 393 ? 27.821 -9.804 -24.014 1.00 66.12 393 TYR A O 1
ATOM 3080 N N . CYS A 1 394 ? 29.169 -10.366 -25.709 1.00 66.69 394 CYS A N 1
ATOM 3081 C CA . CYS A 1 394 ? 28.559 -11.652 -26.003 1.00 66.69 394 CYS A CA 1
ATOM 3082 C C . CYS A 1 394 ? 29.296 -12.761 -25.235 1.00 66.69 394 CYS A C 1
ATOM 3084 O O . CYS A 1 394 ? 30.518 -12.883 -25.362 1.00 66.69 394 CYS A O 1
ATOM 3086 N N . SER A 1 395 ? 28.576 -13.536 -24.426 1.00 64.50 395 SER A N 1
ATOM 3087 C CA . SER A 1 395 ? 29.108 -14.673 -23.673 1.00 64.50 395 SER A CA 1
ATOM 3088 C C . SER A 1 395 ? 29.377 -15.878 -24.581 1.00 64.50 395 SER A C 1
ATOM 3090 O O . SER A 1 395 ? 28.972 -15.910 -25.744 1.00 64.50 395 SER A O 1
ATOM 3092 N N . ALA A 1 396 ? 30.058 -16.894 -24.042 1.00 56.34 396 ALA A N 1
ATOM 3093 C CA . ALA A 1 396 ? 30.279 -18.158 -24.747 1.00 56.34 396 ALA A CA 1
ATOM 3094 C C . ALA A 1 396 ? 28.963 -18.894 -25.071 1.00 56.34 396 ALA A C 1
ATOM 3096 O O . ALA A 1 396 ? 28.871 -19.551 -26.104 1.00 56.34 396 ALA A O 1
ATOM 3097 N N . ASP A 1 397 ? 27.943 -18.715 -24.230 1.00 56.56 397 ASP A N 1
ATOM 3098 C CA . ASP A 1 397 ? 26.597 -19.285 -24.374 1.00 56.56 397 ASP A CA 1
ATOM 3099 C C . ASP A 1 397 ? 25.685 -18.427 -25.268 1.00 56.56 397 ASP A C 1
ATOM 3101 O O . ASP A 1 397 ? 24.465 -18.556 -25.220 1.00 56.56 397 ASP A O 1
ATOM 3105 N N . GLY A 1 398 ? 26.260 -17.494 -26.035 1.00 65.38 398 GLY A N 1
ATOM 3106 C CA . GLY A 1 398 ? 25.520 -16.619 -26.939 1.00 65.38 398 GLY A CA 1
ATOM 3107 C C . GLY A 1 398 ? 24.670 -15.561 -26.238 1.00 65.38 398 GLY A C 1
ATOM 3108 O O . GLY A 1 398 ? 23.727 -15.076 -26.843 1.00 65.38 398 GLY A O 1
ATOM 3109 N N . ASN A 1 399 ? 24.974 -15.175 -24.995 1.00 65.75 399 ASN A N 1
ATOM 3110 C CA . ASN A 1 399 ? 24.176 -14.199 -24.246 1.00 65.75 399 ASN A CA 1
ATOM 3111 C C . ASN A 1 399 ? 24.834 -12.805 -24.191 1.00 65.75 399 ASN A C 1
ATOM 3113 O O . ASN A 1 399 ? 26.013 -12.677 -23.860 1.00 65.75 399 ASN A O 1
ATOM 3117 N N . CYS A 1 400 ? 24.081 -11.738 -24.467 1.00 55.38 400 CYS A N 1
ATOM 3118 C CA . CYS A 1 400 ? 24.513 -10.355 -24.261 1.00 55.38 400 CYS A CA 1
ATOM 3119 C C . CYS A 1 400 ? 24.556 -9.983 -22.770 1.00 55.38 400 CYS A C 1
ATOM 3121 O O . CYS A 1 400 ? 23.592 -9.468 -22.209 1.00 55.38 400 CYS A O 1
ATOM 3123 N N . LEU A 1 401 ? 25.714 -10.175 -22.142 1.00 53.25 401 LEU A N 1
ATOM 3124 C CA . LEU A 1 401 ? 25.973 -9.824 -20.749 1.00 53.25 401 LEU A CA 1
ATOM 3125 C C . LEU A 1 401 ? 26.582 -8.421 -20.625 1.00 53.25 401 LEU A C 1
ATOM 3127 O O . LEU A 1 401 ? 27.373 -7.976 -21.464 1.00 53.25 401 LEU A O 1
ATOM 3131 N N . ARG A 1 402 ? 26.256 -7.714 -19.542 1.00 53.84 402 ARG A N 1
ATOM 3132 C CA . ARG A 1 402 ? 26.897 -6.436 -19.211 1.00 53.84 402 ARG A CA 1
ATOM 3133 C C . ARG A 1 402 ? 28.351 -6.692 -18.806 1.00 53.84 402 ARG A C 1
ATOM 3135 O O . ARG A 1 402 ? 28.645 -7.563 -17.992 1.00 53.84 402 ARG A O 1
ATOM 3142 N N . LYS A 1 403 ? 29.276 -5.913 -19.361 1.00 50.44 403 LYS A N 1
ATOM 3143 C CA . LYS A 1 403 ? 30.650 -5.805 -18.862 1.00 50.44 403 LYS A CA 1
ATOM 3144 C C . LYS A 1 403 ? 30.582 -5.175 -17.468 1.00 50.44 403 LYS A C 1
ATOM 3146 O O . LYS A 1 403 ? 30.017 -4.080 -17.366 1.00 50.44 403 LYS A O 1
ATOM 3151 N N . PRO A 1 404 ? 31.171 -5.790 -16.428 1.00 42.47 404 PRO A N 1
ATOM 3152 C CA . PRO A 1 404 ? 31.392 -5.102 -15.163 1.00 42.47 404 PRO A CA 1
ATOM 3153 C C . PRO A 1 404 ? 32.097 -3.768 -15.437 1.00 42.47 404 PRO A C 1
ATOM 3155 O O . PRO A 1 404 ? 33.063 -3.725 -16.206 1.00 42.47 404 PRO A O 1
ATOM 3158 N N . GLN A 1 405 ? 31.583 -2.669 -14.882 1.00 39.03 405 GLN A N 1
ATOM 3159 C CA . GLN A 1 405 ? 32.321 -1.405 -14.911 1.00 39.03 405 GLN A CA 1
ATOM 3160 C C . GLN A 1 405 ? 33.558 -1.548 -14.007 1.00 39.03 405 GLN A C 1
ATOM 3162 O O . GLN A 1 405 ? 33.474 -2.232 -12.989 1.00 39.03 405 GLN A O 1
ATOM 3167 N N . PRO A 1 406 ? 34.709 -0.959 -14.372 1.00 46.47 406 PRO A N 1
ATOM 3168 C CA . PRO A 1 406 ? 35.948 -1.168 -13.637 1.00 46.47 406 PRO A CA 1
ATOM 3169 C C . PRO A 1 406 ? 35.907 -0.402 -12.313 1.00 46.47 406 PRO A C 1
ATOM 3171 O O . PRO A 1 406 ? 35.904 0.829 -12.303 1.00 46.47 406 PRO A O 1
ATOM 3174 N N . GLU A 1 407 ? 35.901 -1.124 -11.197 1.00 55.66 407 GLU A N 1
ATOM 3175 C CA . GLU A 1 407 ? 35.862 -0.517 -9.866 1.00 55.66 407 GLU A CA 1
ATOM 3176 C C . GLU A 1 407 ? 37.206 0.110 -9.475 1.00 55.66 407 GLU A C 1
ATOM 3178 O O . GLU A 1 407 ? 37.228 1.117 -8.775 1.00 55.66 407 GLU A O 1
ATOM 3183 N N . CYS A 1 408 ? 38.338 -0.408 -9.966 1.00 62.47 408 CYS A N 1
ATOM 3184 C CA . CYS A 1 408 ? 39.660 0.096 -9.600 1.00 62.47 408 CYS A CA 1
ATOM 3185 C C . CYS A 1 408 ? 40.410 0.809 -10.732 1.00 62.47 408 CYS A C 1
ATOM 3187 O O . CYS A 1 408 ? 40.526 0.336 -11.860 1.00 62.47 408 CYS A O 1
ATOM 3189 N N . THR A 1 409 ? 41.001 1.954 -10.381 1.00 64.31 409 THR A N 1
ATOM 3190 C CA . THR A 1 409 ? 41.880 2.754 -11.258 1.00 64.31 409 THR A CA 1
ATOM 3191 C C . THR A 1 409 ? 43.358 2.675 -10.863 1.00 64.31 409 THR A C 1
ATOM 3193 O O . THR A 1 409 ? 44.229 3.082 -11.628 1.00 64.31 409 THR A O 1
ATOM 3196 N N . SER A 1 410 ? 43.663 2.166 -9.664 1.00 74.62 410 SER A N 1
ATOM 3197 C CA . SER A 1 410 ? 45.026 1.926 -9.175 1.00 74.62 410 SER A CA 1
ATOM 3198 C C . SER A 1 410 ? 45.022 1.026 -7.935 1.00 74.62 410 SER A C 1
ATOM 3200 O O . SER A 1 410 ? 44.013 0.925 -7.235 1.00 74.62 410 SER A O 1
ATOM 3202 N N . ASN A 1 411 ? 46.175 0.435 -7.602 1.00 72.44 411 ASN A N 1
ATOM 3203 C CA . ASN A 1 411 ? 46.349 -0.291 -6.337 1.00 72.44 411 ASN A CA 1
ATOM 3204 C C . ASN A 1 411 ? 46.100 0.618 -5.125 1.00 72.44 411 ASN A C 1
ATOM 3206 O O . ASN A 1 411 ? 45.464 0.184 -4.176 1.00 72.44 411 ASN A O 1
ATOM 3210 N N . ALA A 1 412 ? 46.523 1.887 -5.178 1.00 75.38 412 ALA A N 1
ATOM 3211 C CA . ALA A 1 412 ? 46.290 2.846 -4.098 1.00 75.38 412 ALA A CA 1
ATOM 3212 C C . ALA A 1 412 ? 44.789 3.052 -3.819 1.00 75.38 412 ALA A C 1
ATOM 3214 O O . ALA A 1 412 ? 44.378 3.095 -2.663 1.00 75.38 412 ALA A O 1
ATOM 3215 N N . TRP A 1 413 ? 43.962 3.099 -4.871 1.00 81.69 413 TRP A N 1
ATOM 3216 C CA . TRP A 1 413 ? 42.507 3.180 -4.731 1.00 81.69 413 TRP A CA 1
ATOM 3217 C C . TRP A 1 413 ? 41.926 1.923 -4.059 1.00 81.69 413 TRP A C 1
ATOM 3219 O O . TRP A 1 413 ? 41.127 2.047 -3.133 1.00 81.69 413 TRP A O 1
ATOM 3229 N N . CYS A 1 414 ? 42.378 0.721 -4.438 1.00 64.19 414 CYS A N 1
ATOM 3230 C CA . CYS A 1 414 ? 41.977 -0.513 -3.748 1.00 64.19 414 CYS A CA 1
ATOM 3231 C C . CYS A 1 414 ? 42.415 -0.532 -2.280 1.00 64.19 414 CYS A C 1
ATOM 3233 O O . CYS A 1 414 ? 41.637 -0.900 -1.404 1.00 64.19 414 CYS A O 1
ATOM 3235 N N . GLN A 1 415 ? 43.646 -0.104 -1.998 1.00 77.25 415 GLN A N 1
ATOM 3236 C CA . GLN A 1 415 ? 44.227 -0.161 -0.659 1.00 77.25 415 GLN A CA 1
ATOM 3237 C C . GLN A 1 415 ? 43.557 0.803 0.324 1.00 77.25 415 GLN A C 1
ATOM 3239 O O . GLN A 1 415 ? 43.426 0.464 1.499 1.00 77.25 415 GLN A O 1
ATOM 3244 N N . SER A 1 416 ? 43.088 1.966 -0.143 1.00 68.81 416 SER A N 1
ATOM 3245 C CA . SER A 1 416 ? 42.317 2.904 0.683 1.00 68.81 416 SER A CA 1
ATOM 3246 C C . SER A 1 416 ? 40.886 2.449 0.981 1.00 68.81 416 SER A C 1
ATOM 3248 O O . SER A 1 416 ? 40.366 2.836 2.022 1.00 68.81 416 SER A O 1
ATOM 3250 N N . ASN A 1 417 ? 40.255 1.652 0.110 1.00 59.44 417 ASN A N 1
ATOM 3251 C CA . ASN A 1 417 ? 38.851 1.239 0.274 1.00 59.44 417 ASN A CA 1
ATOM 3252 C C . ASN A 1 417 ? 38.686 -0.168 0.880 1.00 59.44 417 ASN A C 1
ATOM 3254 O O . ASN A 1 417 ? 37.766 -0.387 1.661 1.00 59.44 417 ASN A O 1
ATOM 3258 N N . TYR A 1 418 ? 39.588 -1.106 0.569 1.00 57.59 418 TYR A N 1
ATOM 3259 C CA . TYR A 1 418 ? 39.496 -2.519 0.979 1.00 57.59 418 TYR A CA 1
ATOM 3260 C C . TYR A 1 418 ? 40.672 -2.977 1.867 1.00 57.59 418 TYR A C 1
ATOM 3262 O O . TYR A 1 418 ? 40.668 -4.090 2.391 1.00 57.59 418 TYR A O 1
ATOM 3270 N N . GLY A 1 419 ? 41.670 -2.114 2.088 1.00 59.09 419 GLY A N 1
ATOM 3271 C CA . GLY A 1 419 ? 42.842 -2.382 2.927 1.00 59.09 419 GLY A CA 1
ATOM 3272 C C . GLY A 1 419 ? 44.096 -2.780 2.140 1.00 59.09 419 GLY A C 1
ATOM 3273 O O . GLY A 1 419 ? 44.044 -3.153 0.969 1.00 59.09 419 GLY A O 1
ATOM 3274 N N . SER A 1 420 ? 45.258 -2.718 2.800 1.00 73.56 420 SER A N 1
ATOM 3275 C CA . SER A 1 420 ? 46.600 -2.782 2.182 1.00 73.56 420 SER A CA 1
ATOM 3276 C C . SER A 1 420 ? 46.881 -3.989 1.277 1.00 73.56 420 SER A C 1
ATOM 3278 O O . SER A 1 420 ? 47.789 -3.927 0.449 1.00 73.56 420 SER A O 1
ATOM 3280 N N . ASN A 1 421 ? 46.123 -5.074 1.433 1.00 62.41 421 ASN A N 1
ATOM 3281 C CA . ASN A 1 421 ? 46.372 -6.369 0.799 1.00 62.41 421 ASN A CA 1
ATOM 3282 C C . ASN A 1 421 ? 45.554 -6.580 -0.491 1.00 62.41 421 ASN A C 1
ATOM 3284 O O . ASN A 1 421 ? 45.530 -7.692 -1.018 1.00 62.41 421 ASN A O 1
ATOM 3288 N N . TYR A 1 422 ? 44.882 -5.538 -0.990 1.00 70.75 422 TYR A N 1
ATOM 3289 C CA . TYR A 1 422 ? 44.139 -5.566 -2.249 1.00 70.75 422 TYR A CA 1
ATOM 3290 C C . TYR A 1 422 ? 44.889 -4.822 -3.354 1.00 70.75 422 TYR A C 1
ATOM 3292 O O . TYR A 1 422 ? 45.358 -3.700 -3.160 1.00 70.75 422 TYR A O 1
ATOM 3300 N N . ILE A 1 423 ? 44.969 -5.432 -4.535 1.00 72.25 423 ILE A N 1
ATOM 3301 C CA . ILE A 1 423 ? 45.579 -4.842 -5.733 1.00 72.25 423 ILE A CA 1
ATOM 3302 C C . ILE A 1 423 ? 44.564 -4.760 -6.869 1.00 72.25 423 ILE A C 1
ATOM 3304 O O . ILE A 1 423 ? 43.628 -5.552 -6.949 1.00 72.25 423 ILE A O 1
ATOM 3308 N N . CYS A 1 424 ? 44.757 -3.795 -7.761 1.00 67.31 424 CYS A N 1
ATOM 3309 C CA . CYS A 1 424 ? 43.919 -3.618 -8.931 1.00 67.31 424 CYS A CA 1
ATOM 3310 C C . CYS A 1 424 ? 44.349 -4.602 -10.025 1.00 67.31 424 CYS A C 1
ATOM 3312 O O . CYS A 1 424 ? 45.477 -4.552 -10.519 1.00 67.31 424 CYS A O 1
ATOM 3314 N N . SER A 1 425 ? 43.458 -5.525 -10.380 1.00 66.62 425 SER A N 1
ATOM 3315 C CA . SER A 1 425 ? 43.679 -6.479 -11.470 1.00 66.62 425 SER A CA 1
ATOM 3316 C C . SER A 1 425 ? 43.664 -5.785 -12.844 1.00 66.62 425 SER A C 1
ATOM 3318 O O . SER A 1 425 ? 43.013 -4.750 -12.999 1.00 66.62 425 SER A O 1
ATOM 3320 N N . PRO A 1 426 ? 44.302 -6.360 -13.886 1.00 51.66 426 PRO A N 1
ATOM 3321 C CA . PRO A 1 426 ? 44.223 -5.842 -15.260 1.00 51.66 426 PRO A CA 1
ATOM 3322 C C . PRO A 1 426 ? 42.795 -5.728 -15.823 1.00 51.66 426 PRO A C 1
ATOM 3324 O O . PRO A 1 426 ? 42.579 -5.040 -16.817 1.00 51.66 426 PRO A O 1
ATOM 3327 N N . GLN A 1 427 ? 41.832 -6.416 -15.205 1.00 56.16 427 GLN A N 1
ATOM 3328 C CA . GLN A 1 427 ? 40.410 -6.413 -15.541 1.00 56.16 427 GLN A CA 1
ATOM 3329 C C . GLN A 1 427 ? 39.604 -5.336 -14.787 1.00 56.16 427 GLN A C 1
ATOM 3331 O O . GLN A 1 427 ? 38.413 -5.201 -15.048 1.00 56.16 427 GLN A O 1
ATOM 3336 N N . GLY A 1 428 ? 40.226 -4.560 -13.890 1.00 59.91 428 GLY A N 1
ATOM 3337 C CA . GLY A 1 428 ? 39.577 -3.444 -13.189 1.00 59.91 428 GLY A CA 1
ATOM 3338 C C . GLY A 1 428 ? 38.915 -3.791 -11.851 1.00 59.91 428 GLY A C 1
ATOM 3339 O O . GLY A 1 428 ? 38.180 -2.962 -11.328 1.00 59.91 428 GLY A O 1
ATOM 3340 N N . ASN A 1 429 ? 39.198 -4.962 -11.268 1.00 67.62 429 ASN A N 1
ATOM 3341 C CA . ASN A 1 429 ? 38.658 -5.385 -9.966 1.00 67.62 429 ASN A CA 1
ATOM 3342 C C . ASN A 1 429 ? 39.726 -5.336 -8.860 1.00 67.62 429 ASN A C 1
ATOM 3344 O O . ASN A 1 429 ? 40.870 -5.741 -9.104 1.00 67.62 429 ASN A O 1
ATOM 3348 N N . CYS A 1 430 ? 39.356 -4.929 -7.640 1.00 56.56 430 CYS A N 1
ATOM 3349 C CA . CYS A 1 430 ? 40.219 -5.039 -6.459 1.00 56.56 430 CYS A CA 1
ATOM 3350 C C . CYS A 1 430 ? 40.267 -6.487 -5.958 1.00 56.56 430 CYS A C 1
ATOM 3352 O O . CYS A 1 430 ? 39.304 -6.982 -5.380 1.00 56.56 430 CYS A O 1
ATOM 3354 N N . VAL A 1 431 ? 41.397 -7.168 -6.152 1.00 66.50 431 VAL A N 1
ATOM 3355 C CA . VAL A 1 431 ? 41.579 -8.570 -5.751 1.00 66.50 431 VAL A CA 1
ATOM 3356 C C . VAL A 1 431 ? 42.497 -8.689 -4.539 1.00 66.50 431 VAL A C 1
ATOM 3358 O O . VAL A 1 431 ? 43.520 -8.007 -4.441 1.00 66.50 431 VAL A O 1
ATOM 3361 N N . LEU A 1 432 ? 42.118 -9.570 -3.614 1.00 57.69 432 LEU A N 1
ATOM 3362 C CA . LEU A 1 432 ? 42.875 -9.889 -2.407 1.00 57.69 432 LEU A CA 1
ATOM 3363 C C . LEU A 1 432 ? 44.128 -10.685 -2.804 1.00 57.69 432 LEU A C 1
ATOM 3365 O O . LEU A 1 432 ? 44.035 -11.668 -3.541 1.00 57.69 432 LEU A O 1
ATOM 3369 N N . GLN A 1 433 ? 45.305 -10.263 -2.345 1.00 55.94 433 GLN A N 1
ATOM 3370 C CA . GLN A 1 433 ? 46.583 -10.871 -2.716 1.00 55.94 433 GLN A CA 1
ATOM 3371 C C . GLN A 1 433 ? 46.756 -12.266 -2.073 1.00 55.94 433 GLN A C 1
ATOM 3373 O O . GLN A 1 433 ? 47.335 -12.396 -0.996 1.00 55.94 433 GLN A O 1
ATOM 3378 N N . GLN A 1 434 ? 46.249 -13.311 -2.737 1.00 45.81 434 GLN A N 1
ATOM 3379 C CA . GLN A 1 434 ? 46.401 -14.723 -2.351 1.00 45.81 434 GLN A CA 1
ATOM 3380 C C . GLN A 1 434 ? 47.391 -15.484 -3.259 1.00 45.81 434 GLN A C 1
ATOM 3382 O O . GLN A 1 434 ? 47.505 -15.161 -4.446 1.00 45.81 434 GLN A O 1
ATOM 3387 N N . PRO A 1 435 ? 48.101 -16.505 -2.731 1.00 44.69 435 PRO A N 1
ATOM 3388 C CA . PRO A 1 435 ? 49.084 -17.276 -3.493 1.00 44.69 435 PRO A CA 1
ATOM 3389 C C . PRO A 1 435 ? 48.445 -18.093 -4.630 1.00 44.69 435 PRO A C 1
ATOM 3391 O O . PRO A 1 435 ? 47.366 -18.663 -4.496 1.00 44.69 435 PRO A O 1
ATOM 3394 N N . GLN A 1 436 ? 49.141 -18.139 -5.763 1.00 55.91 436 GLN A N 1
ATOM 3395 C CA . GLN A 1 436 ? 48.743 -18.706 -7.053 1.00 55.91 436 GLN A CA 1
ATOM 3396 C C . GLN A 1 436 ? 49.383 -20.072 -7.388 1.00 55.91 436 GLN A C 1
ATOM 3398 O O . GLN A 1 436 ? 49.075 -20.620 -8.444 1.00 55.91 436 GLN A O 1
ATOM 3403 N N . CYS A 1 437 ? 50.258 -20.645 -6.549 1.00 60.16 437 CYS A N 1
ATOM 3404 C CA . CYS A 1 437 ? 50.818 -21.988 -6.784 1.00 60.16 437 CYS A CA 1
ATOM 3405 C C . CYS A 1 437 ? 51.118 -22.779 -5.501 1.00 60.16 437 CYS A C 1
ATOM 3407 O O . CYS A 1 437 ? 51.354 -22.208 -4.437 1.00 60.16 437 CYS A O 1
ATOM 3409 N N . SER A 1 438 ? 51.098 -24.110 -5.610 1.00 58.69 438 SER A N 1
ATOM 3410 C CA . SER A 1 438 ? 51.368 -25.059 -4.517 1.00 58.69 438 SER A CA 1
ATOM 3411 C C . SER A 1 438 ? 51.830 -26.419 -5.066 1.00 58.69 438 SER A C 1
ATOM 3413 O O . SER A 1 438 ? 51.820 -26.645 -6.276 1.00 58.69 438 SER A O 1
ATOM 3415 N N . ALA A 1 439 ? 52.173 -27.371 -4.190 1.00 55.22 439 ALA A N 1
ATOM 3416 C CA . ALA A 1 439 ? 52.502 -28.745 -4.596 1.00 55.22 439 ALA A CA 1
ATOM 3417 C C . ALA A 1 439 ? 51.346 -29.482 -5.313 1.00 55.22 439 ALA A C 1
ATOM 3419 O O . ALA A 1 439 ? 51.597 -30.404 -6.085 1.00 55.22 439 ALA A O 1
ATOM 3420 N N . SER A 1 440 ? 50.092 -29.073 -5.083 1.00 52.88 440 SER A N 1
ATOM 3421 C CA . SER A 1 440 ? 48.899 -29.600 -5.760 1.00 52.88 440 SER A CA 1
ATOM 3422 C C . SER A 1 440 ? 48.451 -28.765 -6.968 1.00 52.88 440 SER A C 1
ATOM 3424 O O . SER A 1 440 ? 47.573 -29.205 -7.707 1.00 52.88 440 SER A O 1
ATOM 3426 N N . ASN A 1 441 ? 49.056 -27.595 -7.201 1.00 67.44 441 ASN A N 1
ATOM 3427 C CA . ASN A 1 441 ? 48.806 -26.746 -8.367 1.00 67.44 441 ASN A CA 1
ATOM 3428 C C . ASN A 1 441 ? 50.128 -26.115 -8.870 1.00 67.44 441 ASN A C 1
ATOM 3430 O O . ASN A 1 441 ? 50.453 -24.979 -8.497 1.00 67.44 441 ASN A O 1
ATOM 3434 N N . PRO A 1 442 ? 50.937 -26.866 -9.643 1.00 61.09 442 PRO A N 1
ATOM 3435 C CA . PRO A 1 442 ? 52.265 -26.441 -10.074 1.00 61.09 442 PRO A CA 1
ATOM 3436 C C . PRO A 1 442 ? 52.228 -25.453 -11.249 1.00 61.09 442 PRO A C 1
ATOM 3438 O O . PRO A 1 442 ? 51.340 -25.483 -12.100 1.00 61.09 442 PRO A O 1
ATOM 3441 N N . CYS A 1 443 ? 53.251 -24.601 -11.327 1.00 63.84 443 CYS A N 1
ATOM 3442 C CA . CYS A 1 443 ? 53.403 -23.612 -12.393 1.00 63.84 443 CYS A CA 1
ATOM 3443 C C . CYS A 1 443 ? 53.687 -24.244 -13.773 1.00 63.84 443 CYS A C 1
ATOM 3445 O O . CYS A 1 443 ? 54.259 -25.335 -13.847 1.00 63.84 443 CYS A O 1
ATOM 3447 N N . PRO A 1 444 ? 53.382 -23.542 -14.885 1.00 70.06 444 PRO A N 1
ATOM 3448 C CA . PRO A 1 444 ? 53.788 -23.962 -16.225 1.00 70.06 444 PRO A CA 1
ATOM 3449 C C . PRO A 1 444 ? 55.307 -24.158 -16.326 1.00 70.06 444 PRO A C 1
ATOM 3451 O O . PRO A 1 444 ? 56.070 -23.400 -15.736 1.00 70.06 444 PRO A O 1
ATOM 3454 N N . ASN A 1 445 ? 55.762 -25.115 -17.144 1.00 62.62 445 ASN A N 1
ATOM 3455 C CA . ASN A 1 445 ? 57.162 -25.579 -17.198 1.00 62.62 445 ASN A CA 1
ATOM 3456 C C . ASN A 1 445 ? 58.245 -24.491 -17.404 1.00 62.62 445 ASN A C 1
ATOM 3458 O O . ASN A 1 445 ? 59.420 -24.747 -17.129 1.00 62.62 445 ASN A O 1
ATOM 3462 N N . THR A 1 446 ? 57.878 -23.299 -17.878 1.00 54.91 446 THR A N 1
ATOM 3463 C CA . THR A 1 446 ? 58.740 -22.114 -18.059 1.00 54.91 446 THR A CA 1
ATOM 3464 C C . THR A 1 446 ? 58.905 -21.248 -16.796 1.00 54.91 446 THR A C 1
ATOM 3466 O O . THR A 1 446 ? 59.607 -20.235 -16.834 1.00 54.91 446 THR A O 1
ATOM 3469 N N . GLN A 1 447 ? 58.254 -21.609 -15.690 1.00 69.00 447 GLN A N 1
ATOM 3470 C CA . GLN A 1 447 ? 58.200 -20.866 -14.429 1.00 69.00 447 GLN A CA 1
ATOM 3471 C C . GLN A 1 447 ? 58.491 -21.786 -13.225 1.00 69.00 447 GLN A C 1
ATOM 3473 O O . GLN A 1 447 ? 58.279 -22.996 -13.303 1.00 69.00 447 GLN A O 1
ATOM 3478 N N . ASP A 1 448 ? 58.973 -21.200 -12.130 1.00 64.75 448 ASP A N 1
ATOM 3479 C CA . ASP A 1 448 ? 59.141 -21.821 -10.810 1.00 64.75 448 ASP A CA 1
ATOM 3480 C C . ASP A 1 448 ? 58.105 -21.247 -9.832 1.00 64.75 448 ASP A C 1
ATOM 3482 O O . ASP A 1 448 ? 57.693 -20.095 -9.973 1.00 64.75 448 ASP A O 1
ATOM 3486 N N . CYS A 1 449 ? 57.696 -22.028 -8.829 1.00 57.31 449 CYS A N 1
ATOM 3487 C CA . CYS A 1 449 ? 56.838 -21.552 -7.741 1.00 57.31 449 CYS A CA 1
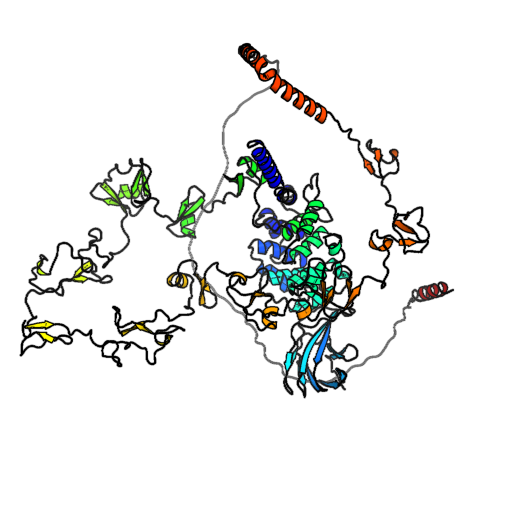ATOM 3488 C C . CYS A 1 449 ? 57.709 -21.067 -6.574 1.00 57.31 449 CYS A C 1
ATOM 3490 O O . CYS A 1 449 ? 58.414 -21.873 -5.969 1.00 57.31 449 CYS A O 1
ATOM 3492 N N . VAL A 1 450 ? 57.657 -19.772 -6.251 1.00 57.34 450 VAL A N 1
ATOM 3493 C CA . VAL A 1 450 ? 58.381 -19.167 -5.117 1.00 57.34 450 VAL A CA 1
ATOM 3494 C C . VAL A 1 450 ? 57.369 -18.449 -4.231 1.00 57.34 450 VAL A C 1
ATOM 3496 O O . VAL A 1 450 ? 56.620 -17.611 -4.727 1.00 57.34 450 VAL A O 1
ATOM 3499 N N . ASP A 1 451 ? 57.299 -18.822 -2.950 1.00 51.84 451 ASP A N 1
ATOM 3500 C CA . ASP A 1 451 ? 56.338 -18.311 -1.953 1.00 51.84 451 ASP A CA 1
ATOM 3501 C C . ASP A 1 451 ? 54.886 -18.229 -2.462 1.00 51.84 451 ASP A C 1
ATOM 3503 O O . ASP A 1 451 ? 54.131 -17.297 -2.180 1.00 51.84 451 ASP A O 1
ATOM 3507 N N . GLY A 1 452 ? 54.492 -19.232 -3.251 1.00 55.94 452 GLY A N 1
ATOM 3508 C CA . GLY A 1 452 ? 53.162 -19.319 -3.834 1.00 55.94 452 GLY A CA 1
ATOM 3509 C C . GLY A 1 452 ? 52.926 -18.411 -5.044 1.00 55.94 452 GLY A C 1
ATOM 3510 O O . GLY A 1 452 ? 51.772 -18.181 -5.382 1.00 55.94 452 GLY A O 1
ATOM 3511 N N . VAL A 1 453 ? 53.952 -17.906 -5.735 1.00 51.88 453 VAL A N 1
ATOM 3512 C CA . VAL A 1 453 ? 53.802 -17.177 -7.010 1.00 51.88 453 VAL A CA 1
ATOM 3513 C C . VAL A 1 453 ? 54.643 -17.818 -8.118 1.00 51.88 453 VAL A C 1
ATOM 3515 O O . VAL A 1 453 ? 55.812 -18.144 -7.918 1.00 51.88 453 VAL A O 1
ATOM 3518 N N . CYS A 1 454 ? 54.057 -17.974 -9.310 1.00 57.56 454 CYS A N 1
ATOM 3519 C CA . CYS A 1 454 ? 54.762 -18.472 -10.491 1.00 57.56 454 CYS A CA 1
ATOM 3520 C C . CYS A 1 454 ? 55.643 -17.386 -11.123 1.00 57.56 454 CYS A C 1
ATOM 3522 O O . CYS A 1 454 ? 55.135 -16.412 -11.683 1.00 57.56 454 CYS A O 1
ATOM 3524 N N . VAL A 1 455 ? 56.963 -17.570 -11.083 1.00 59.44 455 VAL A N 1
ATOM 3525 C CA . VAL A 1 455 ? 57.962 -16.634 -11.627 1.00 59.44 455 VAL A CA 1
ATOM 3526 C C . VAL A 1 455 ? 58.769 -17.273 -12.766 1.00 59.44 455 VAL A C 1
ATOM 3528 O O . VAL A 1 455 ? 59.100 -18.452 -12.686 1.00 59.44 455 VAL A O 1
ATOM 3531 N N . PRO A 1 456 ? 59.110 -16.556 -13.855 1.00 59.47 456 PRO A N 1
ATOM 3532 C CA . PRO A 1 456 ? 59.936 -17.102 -14.937 1.00 59.47 456 PRO A CA 1
ATOM 3533 C C . PRO A 1 456 ? 61.289 -17.649 -14.457 1.00 59.47 456 PRO A C 1
ATOM 3535 O O . PRO A 1 456 ? 62.043 -16.933 -13.800 1.00 59.47 456 PRO A O 1
ATOM 3538 N N . LYS A 1 457 ? 61.646 -18.866 -14.895 1.00 57.78 457 LYS A N 1
ATOM 3539 C CA . LYS A 1 457 ? 62.906 -19.572 -14.553 1.00 57.78 457 LYS A CA 1
ATOM 3540 C C . LYS A 1 457 ? 64.198 -18.792 -14.842 1.00 57.78 457 LYS A C 1
ATOM 3542 O O . LYS A 1 457 ? 65.249 -19.098 -14.295 1.00 57.78 457 LYS A O 1
ATOM 3547 N N . ASN A 1 458 ? 64.128 -17.770 -15.694 1.00 49.91 458 ASN A N 1
ATOM 3548 C CA . ASN A 1 458 ? 65.267 -16.907 -16.009 1.00 49.91 458 ASN A CA 1
ATOM 3549 C C . ASN A 1 458 ? 65.538 -15.824 -14.941 1.00 49.91 458 ASN A C 1
ATOM 3551 O O . ASN A 1 458 ? 66.576 -15.170 -15.007 1.00 49.91 458 ASN A O 1
ATOM 3555 N N . ILE A 1 459 ? 64.633 -15.605 -13.978 1.00 46.97 459 ILE A N 1
ATOM 3556 C CA . ILE A 1 459 ? 64.775 -14.566 -12.937 1.00 46.97 459 ILE A CA 1
ATOM 3557 C C . ILE A 1 459 ? 65.490 -15.112 -11.691 1.00 46.97 459 ILE A C 1
ATOM 3559 O O . ILE A 1 459 ? 66.254 -14.387 -11.060 1.00 46.97 459 ILE A O 1
ATOM 3563 N N . THR A 1 460 ? 65.345 -16.404 -11.386 1.00 45.91 460 THR A N 1
ATOM 3564 C CA . THR A 1 460 ? 65.999 -17.087 -10.251 1.00 45.91 460 THR A CA 1
ATOM 3565 C C . THR A 1 460 ? 67.513 -17.296 -10.421 1.00 45.91 460 THR A C 1
ATOM 3567 O O . THR A 1 460 ? 68.170 -17.719 -9.474 1.00 45.91 460 THR A O 1
ATOM 3570 N N . GLN A 1 461 ? 68.097 -16.967 -11.584 1.00 47.72 461 GLN A N 1
ATOM 3571 C CA . GLN A 1 461 ? 69.545 -17.078 -11.843 1.00 47.72 461 GLN A CA 1
ATOM 3572 C C . GLN A 1 461 ? 70.341 -15.766 -11.721 1.00 47.72 461 GLN A C 1
ATOM 3574 O O . GLN A 1 461 ? 71.572 -15.808 -11.747 1.00 47.72 461 GLN A O 1
ATOM 3579 N N . GLN A 1 462 ? 69.700 -14.599 -11.577 1.00 53.12 462 GLN A N 1
ATOM 3580 C CA . GLN A 1 462 ? 70.440 -13.358 -11.315 1.00 53.12 462 GLN A CA 1
ATOM 3581 C C . GLN A 1 462 ? 70.703 -13.200 -9.819 1.00 53.12 462 GLN A C 1
ATOM 3583 O O . GLN A 1 462 ? 69.918 -12.589 -9.097 1.00 53.12 462 GLN A O 1
ATOM 3588 N N . GLY A 1 463 ? 71.834 -13.755 -9.376 1.00 58.62 463 GLY A N 1
ATOM 3589 C CA . GLY A 1 463 ? 72.294 -13.641 -7.997 1.00 58.62 463 GLY A CA 1
ATOM 3590 C C . GLY A 1 463 ? 72.355 -12.180 -7.543 1.00 58.62 463 GLY A C 1
ATOM 3591 O O . GLY A 1 463 ? 73.064 -11.364 -8.140 1.00 58.62 463 GLY A O 1
ATOM 3592 N N . CYS A 1 464 ? 71.610 -11.839 -6.494 1.00 67.31 464 CYS A N 1
ATOM 3593 C CA . CYS A 1 464 ? 71.690 -10.521 -5.884 1.00 67.31 464 CYS A CA 1
ATOM 3594 C C . CYS A 1 464 ? 73.056 -10.340 -5.214 1.00 67.31 464 CYS A C 1
ATOM 3596 O O . CYS A 1 464 ? 73.614 -11.265 -4.625 1.00 67.31 464 CYS A O 1
ATOM 3598 N N . THR A 1 465 ? 73.598 -9.126 -5.294 1.00 71.50 465 THR A N 1
ATOM 3599 C CA . THR A 1 465 ? 74.860 -8.760 -4.622 1.00 71.50 465 THR A CA 1
ATOM 3600 C C . THR A 1 465 ? 74.647 -7.802 -3.449 1.00 71.50 465 THR A C 1
ATOM 3602 O O . THR A 1 465 ? 75.560 -7.561 -2.665 1.00 71.50 465 THR A O 1
ATOM 3605 N N . SER A 1 466 ? 73.434 -7.260 -3.297 1.00 71.81 466 SER A N 1
ATOM 3606 C CA . SER A 1 466 ? 73.035 -6.435 -2.154 1.00 71.81 466 SER A CA 1
ATOM 3607 C C . SER A 1 466 ? 71.517 -6.433 -1.961 1.00 71.81 466 SER A C 1
ATOM 3609 O O . SER A 1 466 ? 70.754 -6.565 -2.920 1.00 71.81 466 SER A O 1
ATOM 3611 N N . SER A 1 467 ? 71.059 -6.208 -0.727 1.00 69.44 467 SER A N 1
ATOM 3612 C CA . SER A 1 467 ? 69.628 -6.056 -0.416 1.00 69.44 467 SER A CA 1
ATOM 3613 C C . SER A 1 467 ? 68.973 -4.895 -1.171 1.00 69.44 467 SER A C 1
ATOM 3615 O O . SER A 1 467 ? 67.803 -4.981 -1.526 1.00 69.44 467 SER A O 1
ATOM 3617 N N . THR A 1 468 ? 69.720 -3.838 -1.503 1.00 75.06 468 THR A N 1
ATOM 3618 C CA . THR A 1 468 ? 69.226 -2.710 -2.311 1.00 75.06 468 THR A CA 1
ATOM 3619 C C . THR A 1 468 ? 68.771 -3.152 -3.705 1.00 75.06 468 THR A C 1
ATOM 3621 O O . THR A 1 468 ? 67.774 -2.645 -4.213 1.00 75.06 468 THR A O 1
ATOM 3624 N N . GLN A 1 469 ? 69.452 -4.138 -4.300 1.00 73.44 469 GLN A N 1
ATOM 3625 C CA . GLN A 1 469 ? 69.073 -4.730 -5.585 1.00 73.44 469 GLN A CA 1
ATOM 3626 C C . GLN A 1 469 ? 67.743 -5.496 -5.476 1.00 73.44 469 GLN A C 1
ATOM 3628 O O . GLN A 1 469 ? 66.892 -5.378 -6.354 1.00 73.44 469 GLN A O 1
ATOM 3633 N N . CYS A 1 470 ? 67.522 -6.207 -4.365 1.00 67.44 470 CYS A N 1
ATOM 3634 C CA . CYS A 1 470 ? 66.252 -6.875 -4.071 1.00 67.44 470 CYS A CA 1
ATOM 3635 C C . CYS A 1 470 ? 65.107 -5.880 -3.845 1.00 67.44 470 CYS A C 1
ATOM 3637 O O . CYS A 1 470 ? 64.025 -6.063 -4.397 1.00 67.44 470 CYS A O 1
ATOM 3639 N N . VAL A 1 471 ? 65.348 -4.795 -3.098 1.00 72.19 471 VAL A N 1
ATOM 3640 C CA . VAL A 1 471 ? 64.342 -3.745 -2.860 1.00 72.19 471 VAL A CA 1
ATOM 3641 C C . VAL A 1 471 ? 63.935 -3.040 -4.156 1.00 72.19 471 VAL A C 1
ATOM 3643 O O . VAL A 1 471 ? 62.759 -2.738 -4.345 1.00 72.19 471 VAL A O 1
ATOM 3646 N N . ALA A 1 472 ? 64.879 -2.809 -5.072 1.00 64.25 472 ALA A N 1
ATOM 3647 C CA . ALA A 1 472 ? 64.596 -2.189 -6.366 1.00 64.25 472 ALA A CA 1
ATOM 3648 C C . ALA A 1 472 ? 63.751 -3.075 -7.305 1.00 64.25 472 ALA A C 1
ATOM 3650 O O . ALA A 1 472 ? 63.024 -2.542 -8.140 1.00 64.25 472 ALA A O 1
ATOM 3651 N N . LEU A 1 473 ? 63.841 -4.405 -7.174 1.00 61.47 473 LEU A N 1
ATOM 3652 C CA . LEU A 1 473 ? 63.114 -5.368 -8.013 1.00 61.47 473 LEU A CA 1
ATOM 3653 C C . LEU A 1 473 ? 61.768 -5.808 -7.413 1.00 61.47 473 LEU A C 1
ATOM 3655 O O . LEU A 1 473 ? 60.807 -5.991 -8.155 1.00 61.47 473 LEU A O 1
ATOM 3659 N N . PHE A 1 474 ? 61.690 -5.971 -6.088 1.00 67.50 474 PHE A N 1
ATOM 3660 C CA . PHE A 1 474 ? 60.553 -6.604 -5.396 1.00 67.50 474 PHE A CA 1
ATOM 3661 C C . PHE A 1 474 ? 59.890 -5.714 -4.326 1.00 67.50 474 PHE A C 1
ATOM 3663 O O . PHE A 1 474 ? 58.925 -6.126 -3.678 1.00 67.50 474 PHE A O 1
ATOM 3670 N N . GLY A 1 475 ? 60.363 -4.475 -4.163 1.00 62.88 475 GLY A N 1
ATOM 3671 C CA . GLY A 1 475 ? 59.821 -3.490 -3.228 1.00 62.88 475 GLY A CA 1
ATOM 3672 C C . GLY A 1 475 ? 60.420 -3.562 -1.820 1.00 62.88 475 GLY A C 1
ATOM 3673 O O . GLY A 1 475 ? 61.331 -4.335 -1.528 1.00 62.88 475 GLY A O 1
ATOM 3674 N N . ALA A 1 476 ? 59.918 -2.715 -0.919 1.00 58.88 476 ALA A N 1
ATOM 3675 C CA . ALA A 1 476 ? 60.410 -2.647 0.456 1.00 58.88 476 ALA A CA 1
ATOM 3676 C C . ALA A 1 476 ? 60.250 -3.984 1.214 1.00 58.88 476 ALA A C 1
ATOM 3678 O O . ALA A 1 476 ? 59.323 -4.756 0.962 1.00 58.88 476 ALA A O 1
ATOM 3679 N N . ASN A 1 477 ? 61.138 -4.208 2.189 1.00 61.97 477 ASN A N 1
ATOM 3680 C CA . ASN A 1 477 ? 61.224 -5.396 3.055 1.00 61.97 477 ASN A CA 1
ATOM 3681 C C . ASN A 1 477 ? 61.774 -6.679 2.396 1.00 61.97 477 ASN A C 1
ATOM 3683 O O . ASN A 1 477 ? 61.587 -7.763 2.944 1.00 61.97 477 ASN A O 1
ATOM 3687 N N . TRP A 1 478 ? 62.486 -6.574 1.269 1.00 73.69 478 TRP A N 1
ATOM 3688 C CA . TRP A 1 478 ? 63.262 -7.679 0.686 1.00 73.69 478 TRP A CA 1
ATOM 3689 C C . TRP A 1 478 ? 64.767 -7.502 0.930 1.00 73.69 478 TRP A C 1
ATOM 3691 O O . TRP A 1 478 ? 65.316 -6.423 0.718 1.00 73.69 478 TRP A O 1
ATOM 3701 N N . ILE A 1 479 ? 65.443 -8.568 1.355 1.00 71.06 479 ILE A N 1
ATOM 3702 C CA . ILE A 1 479 ? 66.886 -8.612 1.622 1.00 71.06 479 ILE A CA 1
ATOM 3703 C C . ILE A 1 479 ? 67.578 -9.642 0.730 1.00 71.06 479 ILE A C 1
ATOM 3705 O O . ILE A 1 479 ? 66.963 -10.615 0.302 1.00 71.06 479 ILE A O 1
ATOM 3709 N N . CYS A 1 480 ? 68.866 -9.436 0.460 1.00 72.88 480 CYS A N 1
ATOM 3710 C CA . CYS A 1 480 ? 69.691 -10.416 -0.234 1.00 72.88 480 CYS A CA 1
ATOM 3711 C C . CYS A 1 480 ? 70.307 -11.380 0.789 1.00 72.88 480 CYS A C 1
ATOM 3713 O O . CYS A 1 480 ? 71.027 -10.951 1.693 1.00 72.88 480 CYS A O 1
ATOM 3715 N N . LEU A 1 481 ? 70.008 -12.670 0.660 1.00 69.75 481 LEU A N 1
ATOM 3716 C CA . LEU A 1 481 ? 70.588 -13.741 1.466 1.00 69.75 481 LEU A CA 1
ATOM 3717 C C . LEU A 1 481 ? 72.005 -14.079 0.978 1.00 69.75 481 LEU A C 1
ATOM 3719 O O . LEU A 1 481 ? 72.357 -13.830 -0.174 1.00 69.75 481 LEU A O 1
ATOM 3723 N N . GLN A 1 482 ? 72.827 -14.700 1.832 1.00 59.72 482 GLN A N 1
ATOM 3724 C CA . GLN A 1 482 ? 74.232 -14.997 1.495 1.00 59.72 482 GLN A CA 1
ATOM 3725 C C . GLN A 1 482 ? 74.424 -15.986 0.330 1.00 59.72 482 GLN A C 1
ATOM 3727 O O . GLN A 1 482 ? 75.507 -16.046 -0.242 1.00 59.72 482 GLN A O 1
ATOM 3732 N N . ASN A 1 483 ? 73.383 -16.726 -0.060 1.00 63.84 483 ASN A N 1
ATOM 3733 C CA . ASN A 1 483 ? 73.377 -17.568 -1.260 1.00 63.84 483 ASN A CA 1
ATOM 3734 C C . ASN A 1 483 ? 73.064 -16.784 -2.559 1.00 63.84 483 ASN A C 1
ATOM 3736 O O . ASN A 1 483 ? 72.908 -17.400 -3.610 1.00 63.84 483 ASN A O 1
ATOM 3740 N N . GLY A 1 484 ? 72.928 -15.453 -2.497 1.00 65.12 484 GLY A N 1
ATOM 3741 C CA . GLY A 1 484 ? 72.603 -14.603 -3.644 1.00 65.12 484 GLY A CA 1
ATOM 3742 C C . GLY A 1 484 ? 71.120 -14.593 -4.031 1.00 65.12 484 GLY A C 1
ATOM 3743 O O . GLY A 1 484 ? 70.802 -14.202 -5.150 1.00 65.12 484 GLY A O 1
ATOM 3744 N N . THR A 1 485 ? 70.199 -15.001 -3.151 1.00 72.62 485 THR A N 1
ATOM 3745 C CA . THR A 1 485 ? 68.746 -14.949 -3.424 1.00 72.62 485 THR A CA 1
ATOM 3746 C C . THR A 1 485 ? 68.044 -13.840 -2.639 1.00 72.62 485 THR A C 1
ATOM 3748 O O . THR A 1 485 ? 68.407 -13.537 -1.503 1.00 72.62 485 THR A O 1
ATOM 3751 N N . CYS A 1 486 ? 67.039 -13.206 -3.249 1.00 67.31 486 CYS A N 1
ATOM 3752 C CA . CYS A 1 486 ? 66.216 -12.194 -2.588 1.00 67.31 486 CYS A CA 1
ATOM 3753 C C . CYS A 1 486 ? 65.098 -12.862 -1.777 1.00 67.31 486 CYS A C 1
ATOM 3755 O O . CYS A 1 486 ? 64.312 -13.614 -2.345 1.00 67.31 486 CYS A O 1
ATOM 3757 N N . ALA A 1 487 ? 64.988 -12.548 -0.485 1.00 68.62 487 ALA A N 1
ATOM 3758 C CA . ALA A 1 487 ? 63.951 -13.068 0.411 1.00 68.62 487 ALA A CA 1
ATOM 3759 C C . ALA A 1 487 ? 63.292 -11.949 1.229 1.00 68.62 487 ALA A C 1
ATOM 3761 O O . ALA A 1 487 ? 63.911 -10.918 1.507 1.00 68.62 487 ALA A O 1
ATOM 3762 N N . ARG A 1 488 ? 62.027 -12.132 1.616 1.00 61.12 488 ARG A N 1
ATOM 3763 C CA . ARG A 1 488 ? 61.249 -11.124 2.349 1.00 61.12 488 ARG A CA 1
ATOM 3764 C C . ARG A 1 488 ? 61.476 -11.239 3.858 1.00 61.12 488 ARG A C 1
ATOM 3766 O O . ARG A 1 488 ? 61.473 -12.336 4.405 1.00 61.12 488 ARG A O 1
ATOM 3773 N N . GLN A 1 489 ? 61.653 -10.114 4.545 1.00 56.25 489 GLN A N 1
ATOM 3774 C CA . GLN A 1 489 ? 61.896 -10.093 5.989 1.00 56.25 489 GLN A CA 1
ATOM 3775 C C . GLN A 1 489 ? 60.583 -10.369 6.765 1.00 56.25 489 GLN A C 1
ATOM 3777 O O . GLN A 1 489 ? 59.606 -9.640 6.558 1.00 56.25 489 GLN A O 1
ATOM 3782 N N . PRO A 1 490 ? 60.514 -11.405 7.630 1.00 47.28 490 PRO A N 1
ATOM 3783 C CA . PRO A 1 490 ? 59.271 -11.821 8.287 1.00 47.28 490 PRO A CA 1
ATOM 3784 C C . PRO A 1 490 ? 58.877 -10.924 9.474 1.00 47.28 490 PRO A C 1
ATOM 3786 O O . PRO A 1 490 ? 59.724 -10.343 10.150 1.00 47.28 490 PRO A O 1
ATOM 3789 N N . THR A 1 491 ? 57.568 -10.826 9.736 1.00 46.31 491 THR A N 1
ATOM 3790 C CA . THR A 1 491 ? 56.953 -9.870 10.684 1.00 46.31 491 THR A CA 1
ATOM 3791 C C . THR A 1 491 ? 56.083 -10.544 11.762 1.00 46.31 491 THR A C 1
ATOM 3793 O O . THR A 1 491 ? 55.005 -10.047 12.098 1.00 46.31 491 THR A O 1
ATOM 3796 N N . GLN A 1 492 ? 56.503 -11.701 12.280 1.00 48.91 492 GLN A N 1
ATOM 3797 C CA . GLN A 1 492 ? 55.833 -12.429 13.371 1.00 48.91 492 GLN A CA 1
ATOM 3798 C C . GLN A 1 492 ? 56.878 -13.018 14.342 1.00 48.91 492 GLN A C 1
ATOM 3800 O O . GLN A 1 492 ? 57.955 -13.401 13.884 1.00 48.91 492 GLN A O 1
ATOM 3805 N N . PRO A 1 493 ? 56.594 -13.088 15.658 1.00 49.91 493 PRO A N 1
ATOM 3806 C CA . PRO A 1 493 ? 57.426 -13.816 16.619 1.00 49.91 493 PRO A CA 1
ATOM 3807 C C . PRO A 1 493 ? 57.255 -15.351 16.484 1.00 49.91 493 PRO A C 1
ATOM 3809 O O . PRO A 1 493 ? 56.289 -15.784 15.851 1.00 49.91 493 PRO A O 1
ATOM 3812 N N . PRO A 1 494 ? 58.153 -16.170 17.080 1.00 53.56 494 PRO A N 1
ATOM 3813 C CA . PRO A 1 494 ? 58.134 -17.639 16.956 1.00 53.56 494 PRO A CA 1
ATOM 3814 C C . PRO A 1 494 ? 56.867 -18.305 17.537 1.00 53.56 494 PRO A C 1
ATOM 3816 O O . PRO A 1 494 ? 56.074 -17.642 18.219 1.00 53.56 494 PRO A O 1
ATOM 3819 N N . ARG A 1 495 ? 56.660 -19.610 17.310 1.00 60.66 495 ARG A N 1
ATOM 3820 C CA . ARG A 1 495 ? 55.434 -20.331 17.720 1.00 60.66 495 ARG A CA 1
ATOM 3821 C C . ARG A 1 495 ? 55.736 -21.634 18.460 1.00 60.66 495 ARG A C 1
ATOM 3823 O O . ARG A 1 495 ? 55.644 -22.714 17.903 1.00 60.66 495 ARG A O 1
ATOM 3830 N N . CYS A 1 496 ? 55.948 -21.514 19.766 1.00 62.22 496 CYS A N 1
ATOM 3831 C CA . CYS A 1 496 ? 56.200 -22.684 20.599 1.00 62.22 496 CYS A CA 1
ATOM 3832 C C . CYS A 1 496 ? 55.022 -23.641 20.770 1.00 62.22 496 CYS A C 1
ATOM 3834 O O . CYS A 1 496 ? 53.911 -23.219 21.095 1.00 62.22 496 CYS A O 1
ATOM 3836 N N . GLY A 1 497 ? 55.346 -24.928 20.767 1.00 65.56 497 GLY A N 1
ATOM 3837 C CA . GLY A 1 497 ? 54.481 -26.058 21.061 1.00 65.56 497 GLY A CA 1
ATOM 3838 C C . GLY A 1 497 ? 53.883 -26.729 19.826 1.00 65.56 497 GLY A C 1
ATOM 3839 O O . GLY A 1 497 ? 52.923 -27.480 19.996 1.00 65.56 497 GLY A O 1
ATOM 3840 N N . ASP A 1 498 ? 54.387 -26.462 18.616 1.00 72.50 498 ASP A N 1
ATOM 3841 C CA . ASP A 1 498 ? 53.871 -27.076 17.381 1.00 72.50 498 ASP A CA 1
ATOM 3842 C C . ASP A 1 498 ? 54.505 -28.440 17.037 1.00 72.50 498 ASP A C 1
ATOM 3844 O O . ASP A 1 498 ? 53.987 -29.182 16.197 1.00 72.50 498 ASP A O 1
ATOM 3848 N N . GLY A 1 499 ? 55.570 -28.811 17.751 1.00 69.44 499 GLY A N 1
ATOM 3849 C CA . GLY A 1 499 ? 56.292 -30.071 17.626 1.00 69.44 499 GLY A CA 1
ATOM 3850 C C . GLY A 1 499 ? 57.559 -30.014 16.770 1.00 69.44 499 GLY A C 1
ATOM 3851 O O . GLY A 1 499 ? 58.279 -31.016 16.739 1.00 69.44 499 GLY A O 1
ATOM 3852 N N . ASN A 1 500 ? 57.877 -28.895 16.112 1.00 74.25 500 ASN A N 1
ATOM 3853 C CA . ASN A 1 500 ? 59.057 -28.732 15.251 1.00 74.25 500 ASN A CA 1
ATOM 3854 C C . ASN A 1 500 ? 59.994 -27.648 15.797 1.00 74.25 500 ASN A C 1
ATOM 3856 O O . ASN A 1 500 ? 59.537 -26.681 16.379 1.00 74.25 500 ASN A O 1
ATOM 3860 N N . ILE A 1 501 ? 61.311 -27.793 15.608 1.00 76.19 501 ILE A N 1
ATOM 3861 C CA . ILE A 1 501 ? 62.282 -26.763 16.023 1.00 76.19 501 ILE A CA 1
ATOM 3862 C C . ILE A 1 501 ? 62.637 -25.908 14.806 1.00 76.19 501 ILE A C 1
ATOM 3864 O O . ILE A 1 501 ? 63.492 -26.303 14.002 1.00 76.19 501 ILE A O 1
ATOM 3868 N N . ASP A 1 502 ? 62.024 -24.732 14.677 1.00 75.56 502 ASP A N 1
ATOM 3869 C CA . ASP A 1 502 ? 62.244 -23.849 13.531 1.00 75.56 502 ASP A CA 1
ATOM 3870 C C . ASP A 1 502 ? 63.525 -23.018 13.702 1.00 75.56 502 ASP A C 1
ATOM 3872 O O . ASP A 1 502 ? 63.540 -21.861 14.136 1.00 75.56 502 ASP A O 1
ATOM 3876 N N . LEU A 1 503 ? 64.649 -23.610 13.287 1.00 67.19 503 LEU A N 1
ATOM 3877 C CA . LEU A 1 503 ? 65.981 -22.988 13.330 1.00 67.19 503 LEU A CA 1
ATOM 3878 C C . LEU A 1 503 ? 66.042 -21.631 12.599 1.00 67.19 503 LEU A C 1
ATOM 3880 O O . LEU A 1 503 ? 66.821 -20.759 12.982 1.00 67.19 503 LEU A O 1
ATOM 3884 N N . THR A 1 504 ? 65.207 -21.415 11.578 1.00 60.69 504 THR A N 1
ATOM 3885 C CA . THR A 1 504 ? 65.086 -20.135 10.852 1.00 60.69 504 THR A CA 1
ATOM 3886 C C . THR A 1 504 ? 64.416 -19.020 11.659 1.00 60.69 504 THR A C 1
ATOM 3888 O O . THR A 1 504 ? 64.551 -17.852 11.297 1.00 60.69 504 THR A O 1
ATOM 3891 N N . LEU A 1 505 ? 63.729 -19.356 12.755 1.00 62.56 505 LEU A N 1
ATOM 3892 C CA . LEU A 1 505 ? 63.147 -18.424 13.728 1.00 62.56 505 LEU A CA 1
ATOM 3893 C C . LEU A 1 505 ? 63.954 -18.366 15.040 1.00 62.56 505 LEU A C 1
ATOM 3895 O O . LEU A 1 505 ? 63.537 -17.719 16.001 1.00 62.56 505 LEU A O 1
ATOM 3899 N N . ASN A 1 506 ? 65.151 -18.968 15.046 1.00 64.75 506 ASN A N 1
ATOM 3900 C CA . ASN A 1 506 ? 66.102 -18.994 16.160 1.00 64.75 506 ASN A CA 1
ATOM 3901 C C . ASN A 1 506 ? 65.598 -19.765 17.402 1.00 64.75 506 ASN A C 1
ATOM 3903 O O . ASN A 1 506 ? 66.008 -19.486 18.534 1.00 64.75 506 ASN A O 1
ATOM 3907 N N . GLU A 1 507 ? 64.729 -20.752 17.185 1.00 80.44 507 GLU A N 1
ATOM 3908 C CA . GLU A 1 507 ? 64.293 -21.702 18.207 1.00 80.44 507 GLU A CA 1
ATOM 3909 C C . GLU A 1 507 ? 65.398 -22.730 18.502 1.00 80.44 507 GLU A C 1
ATOM 3911 O O . GLU A 1 507 ? 66.184 -23.103 17.630 1.00 80.44 507 GLU A O 1
ATOM 3916 N N . THR A 1 508 ? 65.482 -23.188 19.752 1.00 82.12 508 THR A N 1
ATOM 3917 C CA . THR A 1 508 ? 66.439 -24.236 20.180 1.00 82.12 508 THR A CA 1
ATOM 3918 C C . THR A 1 508 ? 65.755 -25.475 20.753 1.00 82.12 508 THR A C 1
ATOM 3920 O O . THR A 1 508 ? 66.389 -26.520 20.872 1.00 82.12 508 THR A O 1
ATOM 3923 N N . CYS A 1 509 ? 64.464 -25.374 21.061 1.00 82.62 509 CYS A N 1
ATOM 3924 C CA . CYS A 1 509 ? 63.567 -26.475 21.379 1.00 82.62 509 CYS A CA 1
ATOM 3925 C C . CYS A 1 509 ? 62.127 -26.045 21.089 1.00 82.62 509 CYS A C 1
ATOM 3927 O O . CYS A 1 509 ? 61.834 -24.849 21.087 1.00 82.62 509 CYS A O 1
ATOM 3929 N N . ASP A 1 510 ? 61.240 -27.021 20.931 1.00 82.62 510 ASP A N 1
ATOM 3930 C CA . ASP A 1 510 ? 59.802 -26.812 20.834 1.00 82.62 510 ASP A CA 1
ATOM 3931 C C . ASP A 1 510 ? 59.078 -27.824 21.728 1.00 82.62 510 ASP A C 1
ATOM 3933 O O . ASP A 1 510 ? 59.171 -29.034 21.527 1.00 82.62 510 ASP A O 1
ATOM 3937 N N . GLY A 1 511 ? 58.407 -27.342 22.778 1.00 76.25 511 GLY A N 1
ATOM 3938 C CA . GLY A 1 511 ? 57.700 -28.194 23.737 1.00 76.25 511 GLY A CA 1
ATOM 3939 C C . GLY A 1 511 ? 58.572 -29.326 24.313 1.00 76.25 511 GLY A C 1
ATOM 3940 O O . GLY A 1 511 ? 59.489 -29.090 25.108 1.00 76.25 511 GLY A O 1
ATOM 3941 N N . ALA A 1 512 ? 58.257 -30.565 23.924 1.00 72.56 512 ALA A N 1
ATOM 3942 C CA . ALA A 1 512 ? 59.006 -31.776 24.280 1.00 72.56 512 ALA A CA 1
ATOM 3943 C C . ALA A 1 512 ? 60.027 -32.219 23.208 1.00 72.56 512 ALA A C 1
ATOM 3945 O O . ALA A 1 512 ? 60.822 -33.123 23.463 1.00 72.56 512 ALA A O 1
ATOM 3946 N N . ASN A 1 513 ? 60.024 -31.606 22.022 1.00 78.94 513 ASN A N 1
ATOM 3947 C CA . ASN A 1 513 ? 61.014 -31.846 20.981 1.00 78.94 513 ASN A CA 1
ATOM 3948 C C . ASN A 1 513 ? 62.258 -30.981 21.237 1.00 78.94 513 ASN A C 1
ATOM 3950 O O . ASN A 1 513 ? 62.232 -29.752 21.159 1.00 78.94 513 ASN A O 1
ATOM 3954 N N . TRP A 1 514 ? 63.361 -31.637 21.590 1.00 80.44 514 TRP A N 1
ATOM 3955 C CA . TRP A 1 514 ? 64.632 -31.001 21.962 1.00 80.44 514 TRP A CA 1
ATOM 3956 C C . TRP A 1 514 ? 65.747 -31.261 20.931 1.00 80.44 514 TRP A C 1
ATOM 3958 O O . TRP A 1 514 ? 66.913 -30.921 21.153 1.00 80.44 514 TRP A O 1
ATOM 3968 N N . GLY A 1 515 ? 65.403 -31.878 19.795 1.00 80.81 515 GLY A N 1
ATOM 3969 C CA . GLY A 1 515 ? 66.346 -32.213 18.734 1.00 80.81 515 GLY A CA 1
ATOM 3970 C C . GLY A 1 515 ? 67.433 -33.167 19.231 1.00 80.81 515 GLY A C 1
ATOM 3971 O O . GLY A 1 515 ? 67.144 -34.244 19.744 1.00 80.81 515 GLY A O 1
ATOM 3972 N N . ALA A 1 516 ? 68.699 -32.772 19.078 1.00 76.19 516 ALA A N 1
ATOM 3973 C CA . ALA A 1 516 ? 69.847 -33.579 19.497 1.00 76.19 516 ALA A CA 1
ATOM 3974 C C . ALA A 1 516 ? 70.171 -33.495 21.006 1.00 76.19 516 ALA A C 1
ATOM 3976 O O . ALA A 1 516 ? 71.021 -34.245 21.488 1.00 76.19 516 ALA A O 1
ATOM 3977 N N . ILE A 1 517 ? 69.539 -32.587 21.759 1.00 80.00 517 ILE A N 1
ATOM 3978 C CA . ILE A 1 517 ? 69.753 -32.436 23.204 1.00 80.00 517 ILE A CA 1
ATOM 3979 C C . ILE A 1 517 ? 68.753 -33.325 23.943 1.00 80.00 517 ILE A C 1
ATOM 3981 O O . ILE A 1 517 ? 67.553 -33.098 23.877 1.00 80.00 517 ILE A O 1
ATOM 3985 N N . THR A 1 518 ? 69.231 -34.323 24.686 1.00 77.06 518 THR A N 1
ATOM 3986 C CA . THR A 1 518 ? 68.352 -35.305 25.352 1.00 77.06 518 THR A CA 1
ATOM 3987 C C . THR A 1 518 ? 68.204 -35.103 26.861 1.00 77.06 518 THR A C 1
ATOM 3989 O O . THR A 1 518 ? 67.331 -35.709 27.475 1.00 77.06 518 THR A O 1
ATOM 3992 N N . SER A 1 519 ? 69.052 -34.286 27.492 1.00 80.44 519 SER A N 1
ATOM 3993 C CA . SER A 1 519 ? 68.987 -33.993 28.931 1.00 80.44 519 SER A CA 1
ATOM 3994 C C . SER A 1 519 ? 69.777 -32.729 29.298 1.00 80.44 519 SER A C 1
ATOM 3996 O O . SER A 1 519 ? 70.531 -32.188 28.488 1.00 80.44 519 SER A O 1
ATOM 3998 N N . CYS A 1 520 ? 69.675 -32.300 30.562 1.00 79.75 520 CYS A N 1
ATOM 3999 C CA . CYS A 1 520 ? 70.510 -31.236 31.128 1.00 79.75 520 CYS A CA 1
ATOM 4000 C C . CYS A 1 520 ? 72.019 -31.466 30.928 1.00 79.75 520 CYS A C 1
ATOM 4002 O O . CYS A 1 520 ? 72.746 -30.505 30.684 1.00 79.75 520 CYS A O 1
ATOM 4004 N N . SER A 1 521 ? 72.496 -32.715 31.005 1.00 77.00 521 SER A N 1
ATOM 4005 C CA . SER A 1 521 ? 73.922 -33.044 30.857 1.00 77.00 521 SER A CA 1
ATOM 4006 C C . SER A 1 521 ? 74.414 -33.061 29.408 1.00 77.00 521 SER A C 1
ATOM 4008 O O . SER A 1 521 ? 75.621 -33.048 29.175 1.00 77.00 521 SER A O 1
ATOM 4010 N N . SER A 1 522 ? 73.508 -33.028 28.426 1.00 76.31 522 SER A N 1
ATOM 4011 C CA . SER A 1 522 ? 73.846 -32.854 27.007 1.00 76.31 522 SER A CA 1
ATOM 4012 C C . SER A 1 522 ? 74.129 -31.391 26.628 1.00 76.31 522 SER A C 1
ATOM 4014 O O . SER A 1 522 ? 74.649 -31.130 25.544 1.00 76.31 522 SER A O 1
ATOM 4016 N N . LEU A 1 523 ? 73.803 -30.423 27.494 1.00 77.06 523 LEU A N 1
ATOM 4017 C CA . LEU A 1 523 ? 74.098 -29.005 27.274 1.00 77.06 523 LEU A CA 1
ATOM 4018 C C . LEU A 1 523 ? 75.552 -28.688 27.650 1.00 77.06 523 LEU A C 1
ATOM 4020 O O . LEU A 1 523 ? 76.001 -29.009 28.749 1.00 77.06 523 LEU A O 1
ATOM 4024 N N . GLN A 1 524 ? 76.269 -27.946 26.798 1.00 66.12 524 GLN A N 1
ATOM 4025 C CA . GLN A 1 524 ? 77.689 -27.594 27.004 1.00 66.12 524 GLN A CA 1
ATOM 4026 C C . GLN A 1 524 ? 77.971 -26.611 28.168 1.00 66.12 524 GLN A C 1
ATOM 4028 O O . GLN A 1 524 ? 79.043 -26.020 28.240 1.00 66.12 524 GLN A O 1
ATOM 4033 N N . GLN A 1 525 ? 77.021 -26.423 29.089 1.00 68.00 525 GLN A N 1
ATOM 4034 C CA . GLN A 1 525 ? 77.099 -25.482 30.215 1.00 68.00 525 GLN A CA 1
ATOM 4035 C C . GLN A 1 525 ? 77.408 -26.155 31.569 1.00 68.00 525 GLN A C 1
ATOM 4037 O O . GLN A 1 525 ? 77.428 -25.479 32.593 1.00 68.00 525 GLN A O 1
ATOM 4042 N N . GLY A 1 526 ? 77.686 -27.467 31.592 1.00 60.53 526 GLY A N 1
ATOM 4043 C CA . GLY A 1 526 ? 78.242 -28.151 32.771 1.00 60.53 526 GLY A CA 1
ATOM 4044 C C . GLY A 1 526 ? 77.232 -28.601 33.835 1.00 60.53 526 GLY A C 1
ATOM 4045 O O . GLY A 1 526 ? 77.590 -28.711 35.007 1.00 60.53 526 GLY A O 1
ATOM 4046 N N . PHE A 1 527 ? 75.978 -28.866 33.456 1.00 74.69 527 PHE A N 1
ATOM 4047 C CA . PHE A 1 527 ? 74.997 -29.495 34.348 1.00 74.69 527 PHE A CA 1
ATOM 4048 C C . PHE A 1 527 ? 75.208 -31.013 34.421 1.00 74.69 527 PHE A C 1
ATOM 4050 O O . PHE A 1 527 ? 75.506 -31.651 33.416 1.00 74.69 527 PHE A O 1
ATOM 4057 N N . ASN A 1 528 ? 75.007 -31.608 35.601 1.00 70.50 528 ASN A N 1
ATOM 4058 C CA . ASN A 1 528 ? 75.252 -33.041 35.816 1.00 70.50 528 ASN A CA 1
ATOM 4059 C C . ASN A 1 528 ? 73.960 -33.870 35.857 1.00 70.50 528 ASN A C 1
ATOM 4061 O O . ASN A 1 528 ? 73.994 -35.064 35.568 1.00 70.50 528 ASN A O 1
ATOM 4065 N N . ASN A 1 529 ? 72.829 -33.270 36.242 1.00 58.03 529 ASN A N 1
ATOM 4066 C CA . ASN A 1 529 ? 71.533 -33.947 36.322 1.00 58.03 529 ASN A CA 1
ATOM 4067 C C . ASN A 1 529 ? 70.364 -32.936 36.285 1.00 58.03 529 ASN A C 1
ATOM 4069 O O . ASN A 1 529 ? 70.580 -31.734 36.127 1.00 58.03 529 ASN A O 1
ATOM 4073 N N . GLY A 1 530 ? 69.130 -33.409 36.460 1.00 71.81 530 GLY A N 1
ATOM 4074 C CA . GLY A 1 530 ? 67.925 -32.577 36.562 1.00 71.81 530 GLY A CA 1
ATOM 4075 C C . GLY A 1 530 ? 67.026 -32.627 35.325 1.00 71.81 530 GLY A C 1
ATOM 4076 O O . GLY A 1 530 ? 67.290 -33.356 34.368 1.00 71.81 530 GLY A O 1
ATOM 4077 N N . THR A 1 531 ? 65.939 -31.858 35.366 1.00 74.62 531 THR A N 1
ATOM 4078 C CA . THR A 1 531 ? 64.895 -31.841 34.331 1.00 74.62 531 THR A CA 1
ATOM 4079 C C . THR A 1 531 ? 65.089 -30.651 33.401 1.00 74.62 531 THR A C 1
ATOM 4081 O O . THR A 1 531 ? 64.938 -29.499 33.812 1.00 74.62 531 THR A O 1
ATOM 4084 N N . LEU A 1 532 ? 65.398 -30.934 32.137 1.00 79.94 532 LEU A N 1
ATOM 4085 C CA . LEU A 1 532 ? 65.391 -29.934 31.077 1.00 79.94 532 LEU A CA 1
ATOM 4086 C C . LEU A 1 532 ? 63.955 -29.749 30.570 1.00 79.94 532 LEU A C 1
ATOM 4088 O O . LEU A 1 532 ? 63.162 -30.687 30.575 1.00 79.94 532 LEU A O 1
ATOM 4092 N N . SER A 1 533 ? 63.606 -28.537 30.154 1.00 81.38 533 SER A N 1
ATOM 4093 C CA . SER A 1 533 ? 62.324 -28.234 29.509 1.00 81.38 533 SER A CA 1
ATOM 4094 C C . SER A 1 533 ? 62.512 -27.103 28.502 1.00 81.38 533 SER A C 1
ATOM 4096 O O . SER A 1 533 ? 63.556 -26.449 28.500 1.00 81.38 533 SER A O 1
ATOM 4098 N N . CYS A 1 534 ? 61.517 -26.852 27.656 1.00 82.56 534 CYS A N 1
ATOM 4099 C CA . CYS A 1 534 ? 61.484 -25.658 26.819 1.00 82.56 534 CYS A CA 1
ATOM 4100 C C . CYS A 1 534 ? 60.602 -24.577 27.462 1.00 82.56 534 CYS A C 1
ATOM 4102 O O . CYS A 1 534 ? 59.608 -24.903 28.114 1.00 82.56 534 CYS A O 1
ATOM 4104 N N . TYR A 1 535 ? 60.935 -23.293 27.300 1.00 81.69 535 TYR A N 1
ATOM 4105 C CA . TYR A 1 535 ? 60.039 -22.215 27.734 1.00 81.69 535 TYR A CA 1
ATOM 4106 C C . TYR A 1 535 ? 58.758 -22.195 26.886 1.00 81.69 535 TYR A C 1
ATOM 4108 O O . TYR A 1 535 ? 58.823 -22.066 25.663 1.00 81.69 535 TYR A O 1
ATOM 4116 N N . SER A 1 536 ? 57.607 -22.268 27.559 1.00 72.81 536 SER A N 1
AT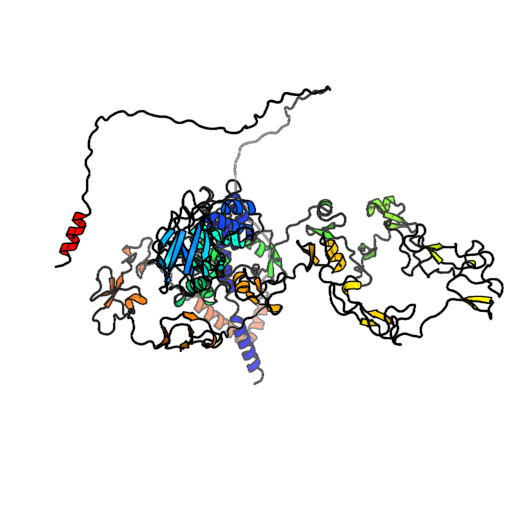OM 4117 C CA . SER A 1 536 ? 56.264 -22.259 26.968 1.00 72.81 536 SER A CA 1
ATOM 4118 C C . SER A 1 536 ? 55.998 -21.036 26.082 1.00 72.81 536 SER A C 1
ATOM 4120 O O . SER A 1 536 ? 56.548 -19.955 26.322 1.00 72.81 536 SER A O 1
ATOM 4122 N N . SER A 1 537 ? 55.089 -21.171 25.110 1.00 65.31 537 SER A N 1
ATOM 4123 C CA . SER A 1 537 ? 54.635 -20.037 24.296 1.00 65.31 537 SER A CA 1
ATOM 4124 C C . SER A 1 537 ? 54.079 -18.910 25.174 1.00 65.31 537 SER A C 1
ATOM 4126 O O . SER A 1 537 ? 53.320 -19.164 26.111 1.00 65.31 537 SER A O 1
ATOM 4128 N N . GLY A 1 538 ? 54.446 -17.666 24.869 1.00 66.38 538 GLY A N 1
ATOM 4129 C CA . GLY A 1 538 ? 54.098 -16.481 25.662 1.00 66.38 538 GLY A CA 1
ATOM 4130 C C . GLY A 1 538 ? 55.125 -16.090 26.733 1.00 66.38 538 GLY A C 1
ATOM 4131 O O . GLY A 1 538 ? 55.034 -14.994 27.284 1.00 66.38 538 GLY A O 1
ATOM 4132 N N . ALA A 1 539 ? 56.141 -16.916 27.009 1.00 68.19 539 ALA A N 1
ATOM 4133 C CA . ALA A 1 539 ? 57.289 -16.496 27.814 1.00 68.19 539 ALA A CA 1
ATOM 4134 C C . ALA A 1 539 ? 58.221 -15.562 27.015 1.00 68.19 539 ALA A C 1
ATOM 4136 O O . ALA A 1 539 ? 58.429 -15.746 25.817 1.00 68.19 539 ALA A O 1
ATOM 4137 N N . SER A 1 540 ? 58.889 -14.616 27.687 1.00 68.69 540 SER A N 1
ATOM 4138 C CA . SER A 1 540 ? 59.847 -13.684 27.051 1.00 68.69 540 SER A CA 1
ATOM 4139 C C . SER A 1 540 ? 61.091 -14.351 26.440 1.00 68.69 540 SER A C 1
ATOM 4141 O O . SER A 1 540 ? 61.864 -13.696 25.744 1.00 68.69 540 SER A O 1
ATOM 4143 N N . LYS A 1 541 ? 61.279 -15.650 26.700 1.00 74.44 541 LYS A N 1
ATOM 4144 C CA . LYS A 1 541 ? 62.308 -16.523 26.123 1.00 74.44 541 LYS A CA 1
ATOM 4145 C C . LYS A 1 541 ? 61.712 -17.811 25.531 1.00 74.44 541 LYS A C 1
ATOM 4147 O O . LYS A 1 541 ? 62.367 -18.851 25.589 1.00 74.44 541 LYS A O 1
ATOM 4152 N N . GLN A 1 542 ? 60.467 -17.776 25.041 1.00 77.12 542 GLN A N 1
ATOM 4153 C CA . GLN A 1 542 ? 59.825 -18.956 24.445 1.00 77.12 542 GLN A CA 1
ATOM 4154 C C . GLN A 1 542 ? 60.738 -19.633 23.407 1.00 77.12 542 GLN A C 1
ATOM 4156 O O . GLN A 1 542 ? 61.524 -18.967 22.732 1.00 77.12 542 GLN A O 1
ATOM 4161 N N . CYS A 1 543 ? 60.635 -20.954 23.309 1.00 76.88 543 CYS A N 1
ATOM 4162 C CA . CYS A 1 543 ? 61.382 -21.791 22.354 1.00 76.88 543 CYS A CA 1
ATOM 4163 C C . CYS A 1 543 ? 62.897 -21.782 22.566 1.00 76.88 543 CYS A C 1
ATOM 4165 O O . CYS A 1 543 ? 63.699 -22.077 21.675 1.00 76.88 543 CYS A O 1
ATOM 4167 N N . THR A 1 544 ? 63.296 -21.471 23.800 1.00 85.25 544 THR A N 1
ATOM 4168 C CA . THR A 1 544 ? 64.647 -21.712 24.287 1.00 85.25 544 THR A CA 1
ATOM 4169 C C . THR A 1 544 ? 64.648 -22.633 25.496 1.00 85.25 544 THR A C 1
ATOM 4171 O O . THR A 1 544 ? 63.665 -22.721 26.239 1.00 85.25 544 THR A O 1
ATOM 4174 N N . PHE A 1 545 ? 65.756 -23.353 25.670 1.00 86.25 545 PHE A N 1
ATOM 4175 C CA . PHE A 1 545 ? 65.926 -24.297 26.768 1.00 86.25 545 PHE A CA 1
ATOM 4176 C C . PHE A 1 545 ? 65.822 -23.601 28.130 1.00 86.25 545 PHE A C 1
ATOM 4178 O O . PHE A 1 545 ? 66.636 -22.746 28.488 1.00 86.25 545 PHE A O 1
ATOM 4185 N N . ASN A 1 546 ? 64.841 -24.022 28.921 1.00 82.25 546 ASN A N 1
ATOM 4186 C CA . ASN A 1 546 ? 64.672 -23.627 30.307 1.00 82.25 546 ASN A CA 1
ATOM 4187 C C . ASN A 1 546 ? 65.500 -24.549 31.212 1.00 82.25 546 ASN A C 1
ATOM 4189 O O . ASN A 1 546 ? 65.088 -25.659 31.557 1.00 82.25 546 ASN A O 1
ATOM 4193 N N . THR A 1 547 ? 66.674 -24.066 31.611 1.00 83.44 547 THR A N 1
ATOM 4194 C CA . THR A 1 547 ? 67.639 -24.806 32.435 1.00 83.44 547 THR A CA 1
ATOM 4195 C C . THR A 1 547 ? 67.409 -24.669 33.944 1.00 83.44 547 THR A C 1
ATOM 4197 O O . THR A 1 547 ? 68.213 -25.178 34.718 1.00 83.44 547 THR A O 1
ATOM 4200 N N . THR A 1 548 ? 66.326 -24.031 34.416 1.00 78.62 548 THR A N 1
ATOM 4201 C CA . THR A 1 548 ? 66.088 -23.860 35.870 1.00 78.62 548 THR A CA 1
ATOM 4202 C C . THR A 1 548 ? 65.810 -25.166 36.619 1.00 78.62 548 THR A C 1
ATOM 4204 O O . THR A 1 548 ? 66.027 -25.223 37.827 1.00 78.62 548 THR A O 1
ATOM 4207 N N . GLY A 1 549 ? 65.384 -26.222 35.917 1.00 67.44 549 GLY A N 1
ATOM 4208 C CA . GLY A 1 549 ? 65.282 -27.582 36.458 1.00 67.44 549 GLY A CA 1
ATOM 4209 C C . GLY A 1 549 ? 66.580 -28.398 36.377 1.00 67.44 549 GLY A C 1
ATOM 4210 O O . GLY A 1 549 ? 66.592 -29.548 36.815 1.00 67.44 549 GLY A O 1
ATOM 4211 N N . CYS A 1 550 ? 67.663 -27.841 35.822 1.00 78.88 550 CYS A N 1
ATOM 4212 C CA . CYS A 1 550 ? 68.965 -28.496 35.724 1.00 78.88 550 CYS A CA 1
ATOM 4213 C C . CYS A 1 550 ? 69.827 -28.211 36.957 1.00 78.88 550 CYS A C 1
ATOM 4215 O O . CYS A 1 550 ? 69.992 -27.066 37.378 1.00 78.88 550 CYS A O 1
ATOM 4217 N N . PHE A 1 551 ? 70.439 -29.258 37.510 1.00 67.06 551 PHE A N 1
ATOM 4218 C CA . PHE A 1 551 ? 71.212 -29.197 38.747 1.00 67.06 551 PHE A CA 1
ATOM 4219 C C . PHE A 1 551 ? 72.619 -29.776 38.551 1.00 67.06 551 PHE A C 1
ATOM 4221 O O . PHE A 1 551 ? 72.844 -30.736 37.812 1.00 67.06 551 PHE A O 1
ATOM 4228 N N . THR A 1 552 ? 73.596 -29.213 39.256 1.00 64.25 552 THR A N 1
ATOM 4229 C CA . THR A 1 552 ? 74.980 -29.715 39.270 1.00 64.25 552 THR A CA 1
ATOM 4230 C C . THR A 1 552 ? 75.237 -30.734 40.393 1.00 64.25 552 THR A C 1
ATOM 4232 O O . THR A 1 552 ? 76.252 -31.431 40.352 1.00 64.25 552 THR A O 1
ATOM 4235 N N . SER A 1 553 ? 74.321 -30.872 41.368 1.00 49.69 553 SER A N 1
ATOM 4236 C CA . SER A 1 553 ? 74.352 -31.877 42.450 1.00 49.69 553 SER A CA 1
ATOM 4237 C C . SER A 1 553 ? 72.964 -32.099 43.106 1.00 49.69 553 SER A C 1
ATOM 4239 O O . SER A 1 553 ? 72.085 -31.256 42.923 1.00 49.69 553 SER A O 1
ATOM 4241 N N . PRO A 1 554 ? 72.727 -33.220 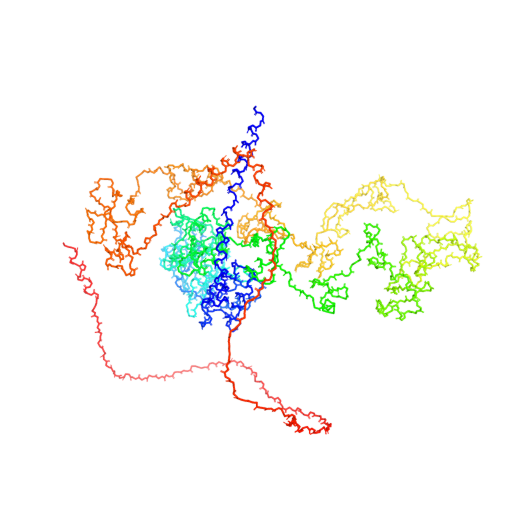43.826 1.00 49.12 554 PRO A N 1
ATOM 4242 C CA . PRO A 1 554 ? 71.386 -33.796 44.023 1.00 49.12 554 PRO A CA 1
ATOM 4243 C C . PRO A 1 554 ? 70.631 -33.369 45.300 1.00 49.12 554 PRO A C 1
ATOM 4245 O O . PRO A 1 554 ? 71.231 -33.051 46.327 1.00 49.12 554 PRO A O 1
ATOM 4248 N N . ARG A 1 555 ? 69.290 -33.485 45.275 1.00 46.59 555 ARG A N 1
ATOM 4249 C CA . ARG A 1 555 ? 68.425 -33.447 46.480 1.00 46.59 555 ARG A CA 1
ATOM 4250 C C . ARG A 1 555 ? 67.324 -34.525 46.559 1.00 46.59 555 ARG A C 1
ATOM 4252 O O . ARG A 1 555 ? 66.582 -34.520 47.545 1.00 46.59 555 ARG A O 1
ATOM 4259 N N . ASP A 1 556 ? 67.282 -35.475 45.621 1.00 56.12 556 ASP A N 1
ATOM 4260 C CA . ASP A 1 556 ? 66.140 -36.386 45.378 1.00 56.12 556 ASP A CA 1
ATOM 4261 C C . ASP A 1 556 ? 66.059 -37.651 46.257 1.00 56.12 556 ASP A C 1
ATOM 4263 O O . ASP A 1 556 ? 65.193 -38.499 46.045 1.00 56.12 556 ASP A O 1
ATOM 4267 N N . GLU A 1 557 ? 66.940 -37.807 47.245 1.00 56.50 557 GLU A N 1
ATOM 4268 C CA . GLU A 1 557 ? 66.880 -38.947 48.169 1.00 56.50 557 GLU A CA 1
ATOM 4269 C C . GLU A 1 557 ? 65.893 -38.684 49.316 1.00 56.50 557 GLU A C 1
ATOM 4271 O O . GLU A 1 557 ? 66.004 -37.669 50.019 1.00 56.50 557 GLU A O 1
ATOM 4276 N N . CYS A 1 558 ? 64.950 -39.609 49.515 1.00 66.88 558 CYS A N 1
ATOM 4277 C CA . CYS A 1 558 ? 64.072 -39.683 50.685 1.00 66.88 558 CYS A CA 1
ATOM 4278 C C . CYS A 1 558 ? 64.399 -40.933 51.508 1.00 66.88 558 CYS A C 1
ATOM 4280 O O . CYS A 1 558 ? 64.795 -41.966 50.970 1.00 66.88 558 CYS A O 1
ATOM 4282 N N . ASN A 1 559 ? 64.251 -40.838 52.826 1.00 72.62 559 ASN A N 1
ATOM 4283 C CA . ASN A 1 559 ? 64.470 -41.946 53.755 1.00 72.62 559 ASN A CA 1
ATOM 4284 C C . ASN A 1 559 ? 63.587 -41.757 55.004 1.00 72.62 559 ASN A C 1
ATOM 4286 O O . ASN A 1 559 ? 62.785 -40.824 55.073 1.00 72.62 559 ASN A O 1
ATOM 4290 N N . SER A 1 560 ? 63.753 -42.612 56.015 1.00 61.16 560 SER A N 1
ATOM 4291 C CA . SER A 1 560 ? 62.979 -42.564 57.265 1.00 61.16 560 SER A CA 1
ATOM 4292 C C . SER A 1 560 ? 63.112 -41.266 58.079 1.00 61.16 560 SER A C 1
ATOM 4294 O O . SER A 1 560 ? 62.315 -41.056 58.990 1.00 61.16 560 SER A O 1
ATOM 4296 N N . THR A 1 561 ? 64.072 -40.387 57.769 1.00 60.25 561 THR A N 1
ATOM 4297 C CA . THR A 1 561 ? 64.280 -39.096 58.450 1.00 60.25 561 THR A CA 1
ATOM 4298 C C . THR A 1 561 ? 64.153 -37.873 57.532 1.00 60.25 561 THR A C 1
ATOM 4300 O O . THR A 1 561 ? 64.273 -36.745 58.010 1.00 60.25 561 THR A O 1
ATOM 4303 N N . LYS A 1 562 ? 63.860 -38.057 56.236 1.00 71.19 562 LYS A N 1
ATOM 4304 C CA . LYS A 1 562 ? 63.688 -36.974 55.255 1.00 71.19 562 LYS A CA 1
ATOM 4305 C C . LYS A 1 562 ? 62.455 -37.229 54.362 1.00 71.19 562 LYS A C 1
ATOM 4307 O O . LYS A 1 562 ? 62.556 -38.008 53.409 1.00 71.19 562 LYS A O 1
ATOM 4312 N N . PRO A 1 563 ? 61.302 -36.593 54.656 1.00 65.19 563 PRO A N 1
ATOM 4313 C CA . PRO A 1 563 ? 60.048 -36.820 53.938 1.00 65.19 563 PRO A CA 1
ATOM 4314 C C . PRO A 1 563 ? 60.007 -36.153 52.553 1.00 65.19 563 PRO A C 1
ATOM 4316 O O . PRO A 1 563 ? 60.764 -35.226 52.258 1.00 65.19 563 PRO A O 1
ATOM 4319 N N . CYS A 1 564 ? 59.086 -36.629 51.714 1.00 64.81 564 CYS A N 1
ATOM 4320 C CA . CYS A 1 564 ? 58.801 -36.084 50.385 1.00 64.81 564 CYS A CA 1
ATOM 4321 C C . CYS A 1 564 ? 57.925 -34.815 50.440 1.00 64.81 564 CYS A C 1
ATOM 4323 O O . CYS A 1 564 ? 57.190 -34.629 51.412 1.00 64.81 564 CYS A O 1
ATOM 4325 N N . PRO A 1 565 ? 57.947 -33.963 49.395 1.00 62.00 565 PRO A N 1
ATOM 4326 C CA . PRO A 1 565 ? 56.983 -32.873 49.237 1.00 62.00 565 PRO A CA 1
ATOM 4327 C C . PRO A 1 565 ? 55.531 -33.371 49.129 1.00 62.00 565 PRO A C 1
ATOM 4329 O O . PRO A 1 565 ? 55.278 -34.496 48.694 1.00 62.00 565 PRO A O 1
ATOM 4332 N N . SER A 1 566 ? 54.574 -32.511 49.492 1.00 53.38 566 SER A N 1
ATOM 4333 C CA . SER A 1 566 ? 53.138 -32.820 49.459 1.00 53.38 566 SER A CA 1
ATOM 4334 C C . SER A 1 566 ? 52.659 -33.285 48.079 1.00 53.38 566 SER A C 1
ATOM 4336 O O . SER A 1 566 ? 53.012 -32.694 47.062 1.00 53.38 566 SER A O 1
ATOM 4338 N N . GLY A 1 567 ? 51.821 -34.327 48.061 1.00 58.38 567 GLY A N 1
ATOM 4339 C CA . GLY A 1 567 ? 51.331 -34.983 46.839 1.00 58.38 567 GLY A CA 1
ATOM 4340 C C . GLY A 1 567 ? 52.148 -36.204 46.392 1.00 58.38 567 GLY A C 1
ATOM 4341 O O . GLY A 1 567 ? 51.784 -36.849 45.410 1.00 58.38 567 GLY A O 1
ATOM 4342 N N . MET A 1 568 ? 53.226 -36.553 47.106 1.00 71.62 568 MET A N 1
ATOM 4343 C CA . MET A 1 568 ? 54.068 -37.720 46.817 1.00 71.62 568 MET A CA 1
ATOM 4344 C C . MET A 1 568 ? 54.346 -38.566 48.067 1.00 71.62 568 MET A C 1
ATOM 4346 O O . MET A 1 568 ? 54.427 -38.050 49.181 1.00 71.62 568 MET A O 1
ATOM 4350 N N . GLN A 1 569 ? 54.568 -39.865 47.870 1.00 67.88 569 GLN A N 1
ATOM 4351 C CA . GLN A 1 569 ? 54.951 -40.825 48.906 1.00 67.88 569 GLN A CA 1
ATOM 4352 C C . GLN A 1 569 ? 56.365 -41.372 48.639 1.00 67.88 569 GLN A C 1
ATOM 4354 O O . GLN A 1 569 ? 56.760 -41.573 47.491 1.00 67.88 569 GLN A O 1
ATOM 4359 N N . CYS A 1 570 ? 57.153 -41.599 49.696 1.00 63.72 570 CYS A N 1
ATOM 4360 C CA . CYS A 1 570 ? 58.504 -42.159 49.575 1.00 63.72 570 CYS A CA 1
ATOM 4361 C C . CYS A 1 570 ? 58.434 -43.674 49.326 1.00 63.72 570 CYS A C 1
ATOM 4363 O O . CYS A 1 570 ? 57.907 -44.417 50.157 1.00 63.72 570 CYS A O 1
ATOM 4365 N N . ASN A 1 571 ? 58.988 -44.143 48.208 1.00 72.31 571 ASN A N 1
ATOM 4366 C CA . ASN A 1 571 ? 59.158 -45.564 47.937 1.00 72.31 571 ASN A CA 1
ATOM 4367 C C . ASN A 1 571 ? 60.425 -46.070 48.642 1.00 72.31 571 ASN A C 1
ATOM 4369 O O . ASN A 1 571 ? 61.543 -45.849 48.174 1.00 72.31 571 ASN A O 1
ATOM 4373 N N . LEU A 1 572 ? 60.240 -46.766 49.766 1.00 63.25 572 LEU A N 1
ATOM 4374 C CA . LEU A 1 572 ? 61.320 -47.271 50.623 1.00 63.25 572 LEU A CA 1
ATOM 4375 C C . LEU A 1 572 ? 62.160 -48.397 49.990 1.00 63.25 572 LEU A C 1
ATOM 4377 O O . LEU A 1 572 ? 63.226 -48.710 50.509 1.00 63.25 572 LEU A O 1
ATOM 4381 N N . ALA A 1 573 ? 61.726 -48.991 48.873 1.00 60.03 573 ALA A N 1
ATOM 4382 C CA . ALA A 1 573 ? 62.548 -49.942 48.119 1.00 60.03 573 ALA A CA 1
ATOM 4383 C C . ALA A 1 573 ? 63.578 -49.243 47.209 1.00 60.03 573 ALA A C 1
ATOM 4385 O O . ALA A 1 573 ? 64.569 -49.855 46.820 1.00 60.03 573 ALA A O 1
ATOM 4386 N N . THR A 1 574 ? 63.354 -47.968 46.867 1.00 61.69 574 THR A N 1
ATOM 4387 C CA . THR A 1 574 ? 64.201 -47.195 45.937 1.00 61.69 574 THR A CA 1
ATOM 4388 C C . THR A 1 574 ? 64.687 -45.854 46.503 1.00 61.69 574 THR A C 1
ATOM 4390 O O . THR A 1 574 ? 65.376 -45.124 45.795 1.00 61.69 574 THR A O 1
ATOM 4393 N N . ASN A 1 575 ? 64.319 -45.509 47.744 1.00 66.56 575 ASN A N 1
ATOM 4394 C CA . ASN A 1 575 ? 64.637 -44.255 48.449 1.00 66.56 575 ASN A CA 1
ATOM 4395 C C . ASN A 1 575 ? 64.334 -42.972 47.643 1.00 66.56 575 ASN A C 1
ATOM 4397 O O . ASN A 1 575 ? 65.089 -41.997 47.677 1.00 66.56 575 ASN A O 1
ATOM 4401 N N . ARG A 1 576 ? 63.217 -42.973 46.897 1.00 66.25 576 ARG A N 1
ATOM 4402 C CA . ARG A 1 576 ? 62.768 -41.856 46.039 1.00 66.25 576 ARG A CA 1
ATOM 4403 C C . ARG A 1 576 ? 61.259 -41.615 46.136 1.00 66.25 576 ARG A C 1
ATOM 4405 O O . ARG A 1 576 ? 60.497 -42.535 46.419 1.00 66.25 576 ARG A O 1
ATOM 4412 N N . CYS A 1 577 ? 60.842 -40.375 45.896 1.00 68.12 577 CYS A N 1
ATOM 4413 C CA . CYS A 1 577 ? 59.446 -39.928 45.963 1.00 68.12 577 CYS A CA 1
ATOM 4414 C C . CYS A 1 577 ? 58.661 -40.256 44.679 1.00 68.12 577 CYS A C 1
ATOM 4416 O O . CYS A 1 577 ? 59.207 -40.114 43.586 1.00 68.12 577 CYS A O 1
ATOM 4418 N N . ALA A 1 578 ? 57.385 -40.642 44.798 1.00 68.12 578 ALA A N 1
ATOM 4419 C CA . ALA A 1 578 ? 56.488 -40.916 43.666 1.00 68.12 578 ALA A CA 1
ATOM 4420 C C . ALA A 1 578 ? 55.030 -40.449 43.928 1.00 68.12 578 ALA A C 1
ATOM 4422 O O . ALA A 1 578 ? 54.630 -40.391 45.093 1.00 68.12 578 ALA A O 1
ATOM 4423 N N . PRO A 1 579 ? 54.223 -40.119 42.894 1.00 53.94 579 PRO A N 1
ATOM 4424 C CA . PRO A 1 579 ? 52.832 -39.666 43.053 1.00 53.94 579 PRO A CA 1
ATOM 4425 C C . PRO A 1 579 ? 51.844 -40.782 43.435 1.00 53.94 579 PRO A C 1
ATOM 4427 O O . PRO A 1 579 ? 52.102 -41.963 43.206 1.00 53.94 579 PRO A O 1
ATOM 4430 N N . ILE A 1 580 ? 50.683 -40.395 43.974 1.00 58.69 580 ILE A N 1
ATOM 4431 C CA . ILE A 1 580 ? 49.585 -41.299 44.357 1.00 58.69 580 ILE A CA 1
ATOM 4432 C C . ILE A 1 580 ? 48.607 -41.451 43.174 1.00 58.69 580 ILE A C 1
ATOM 4434 O O . ILE A 1 580 ? 48.080 -40.452 42.691 1.00 58.69 580 ILE A O 1
ATOM 4438 N N . ASN A 1 581 ? 48.346 -42.683 42.718 1.00 51.56 581 ASN A N 1
ATOM 4439 C CA . ASN A 1 581 ? 47.419 -42.974 41.609 1.00 51.56 581 ASN A CA 1
ATOM 4440 C C . ASN A 1 581 ? 46.003 -43.318 42.106 1.00 51.56 581 ASN A C 1
ATOM 4442 O O . ASN A 1 581 ? 45.855 -44.157 42.994 1.00 51.56 581 ASN A O 1
ATOM 4446 N N . ALA A 1 582 ? 44.973 -42.753 41.466 1.00 48.03 582 ALA A N 1
ATOM 4447 C CA . ALA A 1 582 ? 43.559 -43.041 41.729 1.00 48.03 582 ALA A CA 1
ATOM 4448 C C . ALA A 1 582 ? 42.805 -43.360 40.421 1.00 48.03 582 ALA A C 1
ATOM 4450 O O . ALA A 1 582 ? 42.617 -42.480 39.587 1.00 48.03 582 ALA A O 1
ATOM 4451 N N . THR A 1 583 ? 42.389 -44.619 40.237 1.00 47.50 583 THR A N 1
ATOM 4452 C CA . THR A 1 583 ? 41.688 -45.113 39.026 1.00 47.50 583 THR A CA 1
ATOM 4453 C C . THR A 1 583 ? 40.733 -46.292 39.319 1.00 47.50 583 THR A C 1
ATOM 4455 O O . THR A 1 583 ? 40.593 -47.197 38.501 1.00 47.50 583 THR A O 1
ATOM 4458 N N . SER A 1 584 ? 40.107 -46.346 40.507 1.00 54.25 584 SER A N 1
ATOM 4459 C CA . SER A 1 584 ? 39.535 -47.605 41.038 1.00 54.25 584 SER A CA 1
ATOM 4460 C C . SER A 1 584 ? 38.078 -47.573 41.544 1.00 54.25 584 SER A C 1
ATOM 4462 O O . SER A 1 584 ? 37.625 -48.619 42.010 1.00 54.25 584 SER A O 1
ATOM 4464 N N . LEU A 1 585 ? 37.346 -46.449 41.513 1.00 63.78 585 LEU A N 1
ATOM 4465 C CA . LEU A 1 585 ? 36.067 -46.346 42.250 1.00 63.78 585 LEU A CA 1
ATOM 4466 C C . LEU A 1 585 ? 34.829 -45.859 41.472 1.00 63.78 585 LEU A C 1
ATOM 4468 O O . LEU A 1 585 ? 33.725 -46.078 41.961 1.00 63.78 585 LEU A O 1
ATOM 4472 N N . CYS A 1 586 ? 34.980 -45.368 40.241 1.00 68.25 586 CYS A N 1
ATOM 4473 C CA . CYS A 1 586 ? 33.870 -44.877 39.421 1.00 68.25 586 CYS A CA 1
ATOM 4474 C C . CYS A 1 586 ? 32.711 -45.882 39.205 1.00 68.25 586 CYS A C 1
ATOM 4476 O O . CYS A 1 586 ? 32.863 -46.918 38.541 1.00 68.25 586 CYS A O 1
ATOM 4478 N N . GLY A 1 587 ? 31.519 -45.521 39.683 1.00 68.69 587 GLY A N 1
ATOM 4479 C CA . GLY A 1 587 ? 30.259 -46.264 39.587 1.00 68.69 587 GLY A CA 1
ATOM 4480 C C . GLY A 1 587 ? 29.850 -47.008 40.868 1.00 68.69 587 GLY A C 1
ATOM 4481 O O . GLY A 1 587 ? 29.208 -48.057 40.752 1.00 68.69 587 GLY A O 1
ATOM 4482 N N . ASN A 1 588 ? 30.244 -46.538 42.058 1.00 75.88 588 ASN A N 1
ATOM 4483 C CA . ASN A 1 588 ? 30.101 -47.262 43.335 1.00 75.88 588 ASN A CA 1
ATOM 4484 C C . ASN A 1 588 ? 28.898 -46.848 44.215 1.00 75.88 588 ASN A C 1
ATOM 4486 O O . ASN A 1 588 ? 28.550 -47.564 45.157 1.00 75.88 588 ASN A O 1
ATOM 4490 N N . GLY A 1 589 ? 28.242 -45.731 43.905 1.00 72.62 589 GLY A N 1
ATOM 4491 C CA . GLY A 1 589 ? 27.147 -45.106 44.652 1.00 72.62 589 GLY A CA 1
ATOM 4492 C C . GLY A 1 589 ? 27.480 -43.737 45.279 1.00 72.62 589 GLY A C 1
ATOM 4493 O O . GLY A 1 589 ? 26.540 -43.019 45.662 1.00 72.62 589 GLY A O 1
ATOM 4494 N N . GLN A 1 590 ? 28.762 -43.368 45.398 1.00 73.62 590 GLN A N 1
ATOM 4495 C CA . GLN A 1 590 ? 29.274 -42.137 46.016 1.00 73.62 590 GLN A CA 1
ATOM 4496 C C . GLN A 1 590 ? 30.321 -41.434 45.139 1.00 73.62 590 GLN A C 1
ATOM 4498 O O . GLN A 1 590 ? 31.065 -42.076 44.415 1.00 73.62 590 GLN A O 1
ATOM 4503 N N . VAL A 1 591 ? 30.381 -40.098 45.218 1.00 74.00 591 VAL A N 1
ATOM 4504 C CA . VAL A 1 591 ? 31.371 -39.290 44.484 1.00 74.00 591 VAL A CA 1
ATOM 4505 C C . VAL A 1 591 ? 32.641 -39.180 45.325 1.00 74.00 591 VAL A C 1
ATOM 4507 O O . VAL A 1 591 ? 32.651 -38.472 46.337 1.00 74.00 591 VAL A O 1
ATOM 4510 N N . ASP A 1 592 ? 33.692 -39.891 44.923 1.00 77.00 592 ASP A N 1
ATOM 4511 C CA . ASP A 1 592 ? 34.963 -39.952 45.651 1.00 77.00 592 ASP A CA 1
ATOM 4512 C C . ASP A 1 592 ? 35.907 -38.765 45.328 1.00 77.00 592 ASP A C 1
ATOM 4514 O O . ASP A 1 592 ? 35.767 -38.112 44.289 1.00 77.00 592 ASP A O 1
ATOM 4518 N N . PRO A 1 593 ? 36.901 -38.442 46.188 1.00 65.75 593 PRO A N 1
ATOM 4519 C CA . PRO A 1 593 ? 37.804 -37.306 45.979 1.00 65.75 593 PRO A CA 1
ATOM 4520 C C . PRO A 1 593 ? 38.612 -37.387 44.669 1.00 65.75 593 PRO A C 1
ATOM 4522 O O . PRO A 1 593 ? 39.630 -38.072 44.584 1.00 65.75 593 PRO A O 1
ATOM 4525 N N . GLY A 1 594 ? 38.175 -36.629 43.660 1.00 65.44 594 GLY A N 1
ATOM 4526 C CA . GLY A 1 594 ? 38.750 -36.604 42.309 1.00 65.44 594 GLY A CA 1
ATOM 4527 C C . GLY A 1 594 ? 37.724 -36.869 41.201 1.00 65.44 594 GLY A C 1
ATOM 4528 O O . GLY A 1 594 ? 37.981 -36.540 40.041 1.00 65.44 594 GLY A O 1
ATOM 4529 N N . GLU A 1 595 ? 36.554 -37.397 41.549 1.00 81.25 595 GLU A N 1
ATOM 4530 C CA . GLU A 1 595 ? 35.410 -37.604 40.660 1.00 81.25 595 GLU A CA 1
ATOM 4531 C C . GLU A 1 595 ? 34.465 -36.391 40.704 1.00 81.25 595 GLU A C 1
ATOM 4533 O O . GLU A 1 595 ? 34.359 -35.715 41.728 1.00 81.25 595 GLU A O 1
ATOM 4538 N N . ASP A 1 596 ? 33.787 -36.094 39.591 1.00 81.75 596 ASP A N 1
ATOM 4539 C CA . ASP A 1 596 ? 32.781 -35.018 39.535 1.00 81.75 596 ASP A CA 1
ATOM 4540 C C . ASP A 1 596 ? 31.353 -35.583 39.662 1.00 81.75 596 ASP A C 1
ATOM 4542 O O . ASP A 1 596 ? 30.450 -34.925 40.180 1.00 81.75 596 ASP A O 1
ATOM 4546 N N . CYS A 1 597 ? 31.139 -36.814 39.189 1.00 82.38 597 CYS A N 1
ATOM 4547 C CA . CYS A 1 597 ? 29.878 -37.546 39.268 1.00 82.38 597 CYS A CA 1
ATOM 4548 C C . CYS A 1 597 ? 30.142 -39.050 39.281 1.00 82.38 597 CYS A C 1
ATOM 4550 O O . CYS A 1 597 ? 31.077 -39.508 38.643 1.00 82.38 597 CYS A O 1
ATOM 4552 N N . ASP A 1 598 ? 29.290 -39.826 39.946 1.00 81.00 598 ASP A N 1
ATOM 4553 C CA . ASP A 1 598 ? 29.495 -41.263 40.142 1.00 81.00 598 ASP A CA 1
ATOM 4554 C C . ASP A 1 598 ? 28.474 -42.077 39.328 1.00 81.00 598 ASP A C 1
ATOM 4556 O O . ASP A 1 598 ? 27.403 -42.464 39.800 1.00 81.00 598 ASP A O 1
ATOM 4560 N N . GLY A 1 599 ? 28.737 -42.205 38.023 1.00 73.50 599 GLY A N 1
ATOM 4561 C CA . GLY A 1 599 ? 27.882 -42.894 37.039 1.00 73.50 599 GLY A CA 1
ATOM 4562 C C . GLY A 1 599 ? 26.484 -42.289 36.801 1.00 73.50 599 GLY A C 1
ATOM 4563 O O . GLY A 1 599 ? 25.872 -42.545 35.767 1.00 73.50 599 GLY A O 1
ATOM 4564 N N . THR A 1 600 ? 25.984 -41.458 37.715 1.00 76.25 600 THR A N 1
ATOM 4565 C CA . THR A 1 600 ? 24.711 -40.734 37.658 1.00 76.25 600 THR A CA 1
ATOM 4566 C C . THR A 1 600 ? 24.891 -39.320 38.206 1.00 76.25 600 THR A C 1
ATOM 4568 O O . THR A 1 600 ? 25.631 -39.094 39.164 1.00 76.25 600 THR A O 1
ATOM 4571 N N . VAL A 1 601 ? 24.208 -38.349 37.598 1.00 83.44 601 VAL A N 1
ATOM 4572 C CA . VAL A 1 601 ? 24.221 -36.953 38.055 1.00 83.44 601 VAL A CA 1
ATOM 4573 C C . VAL A 1 601 ? 23.156 -36.766 39.133 1.00 83.44 601 VAL A C 1
ATOM 4575 O O . VAL A 1 601 ? 21.990 -37.090 38.915 1.00 83.44 601 VAL A O 1
ATOM 4578 N N . LYS A 1 602 ? 23.539 -36.224 40.294 1.00 76.44 602 LYS A N 1
ATOM 4579 C CA . LYS A 1 602 ? 22.618 -35.863 41.384 1.00 76.44 602 LYS A CA 1
ATOM 4580 C C . LYS A 1 602 ? 22.638 -34.344 41.579 1.00 76.44 602 LYS A C 1
ATOM 4582 O O . LYS A 1 602 ? 23.694 -33.771 41.813 1.00 76.44 602 LYS A O 1
ATOM 4587 N N . ASN A 1 603 ? 21.465 -33.711 41.502 1.00 70.25 603 ASN A N 1
ATOM 4588 C CA . ASN A 1 603 ? 21.216 -32.289 41.801 1.00 70.25 603 ASN A CA 1
ATOM 4589 C C . ASN A 1 603 ? 22.027 -31.235 41.009 1.00 70.25 603 ASN A C 1
ATOM 4591 O O . ASN A 1 603 ? 22.143 -30.100 41.468 1.00 70.25 603 ASN A O 1
ATOM 4595 N N . ILE A 1 604 ? 22.537 -31.560 39.816 1.00 80.06 604 ILE A N 1
ATOM 4596 C CA . ILE A 1 604 ? 23.150 -30.583 38.899 1.00 80.06 604 ILE A CA 1
ATOM 4597 C C . ILE A 1 604 ? 22.428 -30.616 37.547 1.00 80.06 604 ILE A C 1
ATOM 4599 O O . ILE A 1 604 ? 22.052 -31.679 37.058 1.00 80.06 604 ILE A O 1
ATOM 4603 N N . THR A 1 605 ? 22.229 -29.438 36.957 1.00 84.31 605 THR A N 1
ATOM 4604 C CA . THR A 1 605 ? 21.593 -29.210 35.650 1.00 84.31 605 THR A CA 1
ATOM 4605 C C . THR A 1 605 ? 22.529 -28.421 34.733 1.00 84.31 605 THR A C 1
ATOM 4607 O O . THR A 1 605 ? 23.476 -27.794 35.203 1.00 84.31 605 THR A O 1
ATOM 4610 N N . CYS A 1 606 ? 22.252 -28.399 33.425 1.00 80.75 606 CYS A N 1
ATOM 4611 C CA . CYS A 1 606 ? 23.060 -27.687 32.422 1.00 80.75 606 CYS A CA 1
ATOM 4612 C C . CYS A 1 606 ? 23.328 -26.200 32.755 1.00 80.75 606 CYS A C 1
ATOM 4614 O O . CYS A 1 606 ? 24.412 -25.689 32.471 1.00 80.75 606 CYS A O 1
ATOM 4616 N N . SER A 1 607 ? 22.399 -25.535 33.450 1.00 77.31 607 SER A N 1
ATOM 4617 C CA . SER A 1 607 ? 22.546 -24.154 33.933 1.00 77.31 607 SER A CA 1
ATOM 4618 C C . SER A 1 607 ? 23.738 -23.925 34.868 1.00 77.31 607 SER A C 1
ATOM 4620 O O . SER A 1 607 ? 24.301 -22.833 34.863 1.00 77.31 607 SER A O 1
ATOM 4622 N N . TYR A 1 608 ? 24.190 -24.942 35.612 1.00 81.25 608 TYR A N 1
ATOM 4623 C CA . TYR A 1 608 ? 25.385 -24.851 36.463 1.00 81.25 608 TYR A CA 1
ATOM 4624 C C . TYR A 1 608 ? 26.666 -24.575 35.655 1.00 81.25 608 TYR A C 1
ATOM 4626 O O . TYR A 1 608 ? 27.593 -23.941 36.151 1.00 81.25 608 TYR A O 1
ATOM 4634 N N . PHE A 1 609 ? 26.695 -25.003 34.389 1.00 76.94 609 PHE A N 1
ATOM 4635 C CA . PHE A 1 609 ? 27.800 -24.784 33.454 1.00 76.94 609 PHE A CA 1
ATOM 4636 C C . PHE A 1 609 ? 27.515 -23.648 32.454 1.00 76.94 609 PHE A C 1
ATOM 4638 O O . PHE A 1 609 ? 28.158 -23.563 31.408 1.00 76.94 609 PHE A O 1
ATOM 4645 N N . SER A 1 610 ? 26.561 -22.764 32.770 1.00 70.38 610 SER A N 1
ATOM 4646 C CA . SER A 1 610 ? 26.154 -21.626 31.933 1.00 70.38 610 SER A CA 1
ATOM 4647 C C . SER A 1 610 ? 25.605 -22.031 30.555 1.00 70.38 610 SER A C 1
ATOM 4649 O O . SER A 1 610 ? 25.955 -21.413 29.546 1.00 70.38 610 SER A O 1
ATOM 4651 N N . TYR A 1 611 ? 24.761 -23.065 30.516 1.00 75.94 611 TYR A N 1
ATOM 4652 C CA . TYR A 1 611 ? 23.936 -23.458 29.366 1.00 75.94 611 TYR A CA 1
ATOM 4653 C C . TYR A 1 611 ? 22.452 -23.243 29.694 1.00 75.94 611 TYR A C 1
ATOM 4655 O O . TYR A 1 611 ? 22.017 -23.545 30.806 1.00 75.94 611 TYR A O 1
ATOM 4663 N N . ASP A 1 612 ? 21.673 -22.758 28.733 1.00 73.94 612 ASP A N 1
ATOM 4664 C CA . ASP A 1 612 ? 20.292 -22.303 28.953 1.00 73.94 612 ASP A CA 1
ATOM 4665 C C . ASP A 1 612 ? 19.266 -23.453 28.988 1.00 73.94 612 ASP A C 1
ATOM 4667 O O . ASP A 1 612 ? 18.160 -23.286 29.500 1.00 73.94 612 ASP A O 1
ATOM 4671 N N . GLY A 1 613 ? 19.637 -24.648 28.511 1.00 74.00 613 GLY A N 1
ATOM 4672 C CA . GLY A 1 613 ? 18.785 -25.837 28.569 1.00 74.00 613 GLY A CA 1
ATOM 4673 C C . GLY A 1 613 ? 19.509 -27.157 28.284 1.00 74.00 613 GLY A C 1
ATOM 4674 O O . GLY A 1 613 ? 20.736 -27.219 28.193 1.00 74.00 613 GLY A O 1
ATOM 4675 N N . GLY A 1 614 ? 18.732 -28.231 28.124 1.00 78.81 614 GLY A N 1
ATOM 4676 C CA . GLY A 1 614 ? 19.220 -29.581 27.811 1.00 78.81 614 GLY A CA 1
ATOM 4677 C C . GLY A 1 614 ? 19.360 -30.510 29.022 1.00 78.81 614 GLY A C 1
ATOM 4678 O O . GLY A 1 614 ? 18.915 -30.202 30.128 1.00 78.81 614 GLY A O 1
ATOM 4679 N N . THR A 1 615 ? 19.964 -31.678 28.802 1.00 79.31 615 THR A N 1
ATOM 4680 C CA . THR A 1 615 ? 20.124 -32.735 29.816 1.00 79.31 615 THR A CA 1
ATOM 4681 C C . THR A 1 615 ? 21.605 -33.000 30.046 1.00 79.31 615 THR A C 1
ATOM 4683 O O . THR A 1 615 ? 22.340 -33.234 29.097 1.00 79.31 615 THR A O 1
ATOM 4686 N N . ILE A 1 616 ? 22.049 -32.987 31.302 1.00 84.88 616 ILE A N 1
ATOM 4687 C CA . ILE A 1 616 ? 23.429 -33.320 31.676 1.00 84.88 616 ILE A CA 1
ATOM 4688 C C . ILE A 1 616 ? 23.515 -34.790 32.098 1.00 84.88 616 ILE A C 1
ATOM 4690 O O . ILE A 1 616 ? 22.596 -35.311 32.734 1.00 84.88 616 ILE A O 1
ATOM 4694 N N . SER A 1 617 ? 24.608 -35.467 31.754 1.00 87.50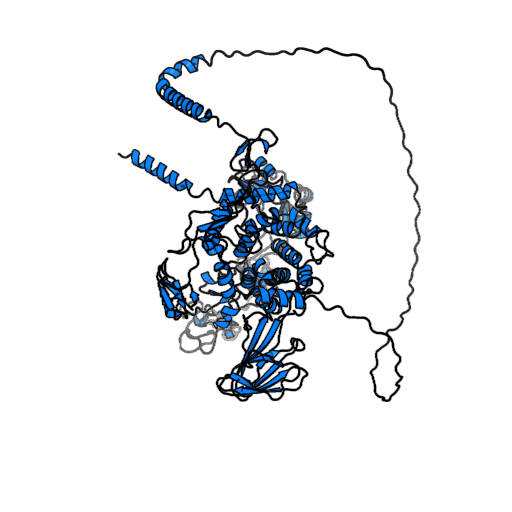 617 SER A N 1
ATOM 4695 C CA . SER A 1 617 ? 24.848 -36.859 32.153 1.00 87.50 617 SER A CA 1
ATOM 4696 C C . SER A 1 617 ? 26.264 -37.048 32.712 1.00 87.50 617 SER A C 1
ATOM 4698 O O . SER A 1 617 ? 27.007 -36.082 32.880 1.00 87.50 617 SER A O 1
ATOM 4700 N N . CYS A 1 618 ? 26.620 -38.275 33.089 1.00 87.62 618 CYS A N 1
ATOM 4701 C CA . CYS A 1 618 ? 27.946 -38.614 33.602 1.00 87.62 618 CYS A CA 1
ATOM 4702 C C . CYS A 1 618 ? 28.635 -39.545 32.601 1.00 87.62 618 CYS A C 1
ATOM 4704 O O . CYS A 1 618 ? 28.014 -40.514 32.153 1.00 87.62 618 CYS A O 1
ATOM 4706 N N . TYR A 1 619 ? 29.895 -39.279 32.248 1.00 82.25 619 TYR A N 1
ATOM 4707 C CA . TYR A 1 619 ? 30.620 -40.114 31.290 1.00 82.25 619 TYR A CA 1
ATOM 4708 C C . TYR A 1 619 ? 30.716 -41.568 31.790 1.00 82.25 619 TYR A C 1
ATOM 4710 O O . TYR A 1 619 ? 31.042 -41.805 32.960 1.00 82.25 619 TYR A O 1
ATOM 4718 N N . PRO A 1 620 ? 30.472 -42.568 30.920 1.00 75.44 620 PRO A N 1
ATOM 4719 C CA . PRO A 1 620 ? 30.428 -43.962 31.333 1.00 75.44 620 PRO A CA 1
ATOM 4720 C C . PRO A 1 620 ? 31.788 -44.435 31.858 1.00 75.44 620 PRO A C 1
ATOM 4722 O O . PRO A 1 620 ? 32.840 -44.090 31.314 1.00 75.44 620 PRO A O 1
ATOM 4725 N N . LYS A 1 621 ? 31.744 -45.304 32.875 1.00 73.94 621 LYS A N 1
ATOM 4726 C CA . LYS A 1 621 ? 32.896 -45.843 33.628 1.00 73.94 621 LYS A CA 1
ATOM 4727 C C . LYS A 1 621 ? 34.023 -46.490 32.804 1.00 73.94 621 LYS A C 1
ATOM 4729 O O . LYS A 1 621 ? 35.115 -46.683 33.318 1.00 73.94 621 LYS A O 1
ATOM 4734 N N . ASN A 1 622 ? 33.762 -46.827 31.540 1.00 68.12 622 ASN A N 1
ATOM 4735 C CA . ASN A 1 622 ? 34.732 -47.433 30.621 1.00 68.12 622 ASN A CA 1
ATOM 4736 C C . ASN A 1 622 ? 35.385 -46.404 29.666 1.00 68.12 622 ASN A C 1
ATOM 4738 O O . ASN A 1 622 ? 36.058 -46.801 28.717 1.00 68.12 622 ASN A O 1
ATOM 4742 N N . SER A 1 623 ? 35.147 -45.102 29.854 1.00 73.81 623 SER A N 1
ATOM 4743 C CA . SER A 1 623 ? 35.731 -44.028 29.036 1.00 73.81 623 SER A CA 1
ATOM 4744 C C . SER A 1 623 ? 36.978 -43.419 29.685 1.00 73.81 623 SER A C 1
ATOM 4746 O O . SER A 1 623 ? 37.171 -43.512 30.895 1.00 73.81 623 SER A O 1
ATOM 4748 N N . SER A 1 624 ? 37.810 -42.730 28.896 1.00 72.12 624 SER A N 1
ATOM 4749 C CA . SER A 1 624 ? 38.968 -41.978 29.411 1.00 72.12 624 SER A CA 1
ATOM 4750 C C . SER A 1 624 ? 38.591 -40.818 30.343 1.00 72.12 624 SER A C 1
ATOM 4752 O O . SER A 1 624 ? 39.449 -40.320 31.062 1.00 72.12 624 SER A O 1
ATOM 4754 N N . ASN A 1 625 ? 37.318 -40.407 30.331 1.00 75.00 625 ASN A N 1
ATOM 4755 C CA . ASN A 1 625 ? 36.759 -39.333 31.152 1.00 75.00 625 ASN A CA 1
ATOM 4756 C C . ASN A 1 625 ? 35.776 -39.887 32.203 1.00 75.00 625 ASN A C 1
ATOM 4758 O O . ASN A 1 625 ? 34.848 -39.187 32.603 1.00 75.00 625 ASN A O 1
ATOM 4762 N N . ALA A 1 626 ? 35.930 -41.155 32.603 1.00 75.94 626 ALA A N 1
ATOM 4763 C CA . ALA A 1 626 ? 35.060 -41.816 33.572 1.00 75.94 626 ALA A CA 1
ATOM 4764 C C . ALA A 1 626 ? 34.830 -40.948 34.824 1.00 75.94 626 ALA A C 1
ATOM 4766 O O . ALA A 1 626 ? 35.770 -40.383 35.383 1.00 75.94 626 ALA A O 1
ATOM 4767 N N . CYS A 1 627 ? 33.568 -40.850 35.249 1.00 76.56 627 CYS A N 1
ATOM 4768 C CA . CYS A 1 627 ? 33.152 -40.069 36.415 1.00 76.56 627 CYS A CA 1
ATOM 4769 C C . CYS A 1 627 ? 33.439 -38.551 36.341 1.00 76.56 627 CYS A C 1
ATOM 4771 O O . CYS A 1 627 ? 33.595 -37.864 37.354 1.00 76.56 627 CYS A O 1
ATOM 4773 N N . LYS A 1 628 ? 33.441 -38.006 35.116 1.00 86.06 628 LYS A N 1
ATOM 4774 C CA . LYS A 1 628 ? 33.329 -36.570 34.813 1.00 86.06 628 LYS A CA 1
ATOM 4775 C C . LYS A 1 628 ? 31.975 -36.249 34.171 1.00 86.06 628 LYS A C 1
ATOM 4777 O O . LYS A 1 628 ? 31.355 -37.120 33.557 1.00 86.06 628 LYS A O 1
ATOM 4782 N N . PHE A 1 629 ? 31.512 -35.005 34.301 1.00 87.44 629 PHE A N 1
ATOM 4783 C CA . PHE A 1 629 ? 30.249 -34.573 33.691 1.00 87.44 629 PHE A CA 1
ATOM 4784 C C . PHE A 1 629 ? 30.323 -34.563 32.159 1.00 87.44 629 PHE A C 1
ATOM 4786 O O . PHE A 1 629 ? 31.241 -33.988 31.573 1.00 87.44 629 PHE A O 1
ATOM 4793 N N . ASP A 1 630 ? 29.307 -35.136 31.516 1.00 85.50 630 ASP A N 1
ATOM 4794 C CA . ASP A 1 630 ? 29.069 -35.020 30.081 1.00 85.50 630 ASP A CA 1
ATOM 4795 C C . ASP A 1 630 ? 28.000 -33.947 29.825 1.00 85.50 630 ASP A C 1
ATOM 4797 O O . ASP A 1 630 ? 26.805 -34.136 30.084 1.00 85.50 630 ASP A O 1
ATOM 4801 N N . VAL A 1 631 ? 28.469 -32.802 29.325 1.00 84.38 631 VAL A N 1
ATOM 4802 C CA . VAL A 1 631 ? 27.666 -31.628 28.954 1.00 84.38 631 VAL A CA 1
ATOM 4803 C C . VAL A 1 631 ? 27.317 -31.587 27.460 1.00 84.38 631 VAL A C 1
ATOM 4805 O O . VAL A 1 631 ? 26.743 -30.603 27.002 1.00 84.38 631 VAL A O 1
ATOM 4808 N N . SER A 1 632 ? 27.626 -32.629 26.677 1.00 81.19 632 SER A N 1
ATOM 4809 C CA . SER A 1 632 ? 27.408 -32.648 25.215 1.00 81.19 632 SER A CA 1
ATOM 4810 C C . SER A 1 632 ? 25.938 -32.533 24.789 1.00 81.19 632 SER A C 1
ATOM 4812 O O . SER A 1 632 ? 25.656 -32.164 23.651 1.00 81.19 632 SER A O 1
ATOM 4814 N N . GLN A 1 633 ? 25.004 -32.830 25.698 1.00 76.75 633 GLN A N 1
ATOM 4815 C CA . GLN A 1 633 ? 23.554 -32.722 25.498 1.00 76.75 633 GLN A CA 1
ATOM 4816 C C . GLN A 1 633 ? 22.944 -31.450 26.134 1.00 76.75 633 GLN A C 1
ATOM 4818 O O . GLN A 1 633 ? 21.721 -31.265 26.116 1.00 76.75 633 GLN A O 1
ATOM 4823 N N . CYS A 1 634 ? 23.780 -30.552 26.669 1.00 81.38 634 CYS A N 1
ATOM 4824 C CA . CYS A 1 634 ? 23.385 -29.207 27.085 1.00 81.38 634 CYS A CA 1
ATOM 4825 C C . CYS A 1 634 ? 23.337 -28.254 25.878 1.00 81.38 634 CYS A C 1
ATOM 4827 O O . CYS A 1 634 ? 24.126 -28.371 24.941 1.00 81.38 634 CYS A O 1
ATOM 4829 N N . ARG A 1 635 ? 22.405 -27.296 25.892 1.00 75.50 635 ARG A N 1
ATOM 4830 C CA . ARG A 1 635 ? 22.155 -26.342 24.797 1.00 75.50 635 ARG A CA 1
ATOM 4831 C C . ARG A 1 635 ? 22.283 -24.914 25.305 1.00 75.50 635 ARG A C 1
ATOM 4833 O O . ARG A 1 635 ? 21.920 -24.638 26.446 1.00 75.50 635 ARG A O 1
ATOM 4840 N N . LYS A 1 636 ? 22.821 -24.030 24.468 1.00 67.31 636 LYS A N 1
ATOM 4841 C CA . LYS A 1 636 ? 23.038 -22.620 24.792 1.00 67.31 636 LYS A CA 1
ATOM 4842 C C . LYS A 1 636 ? 22.363 -21.760 23.736 1.00 67.31 636 LYS A C 1
ATOM 4844 O O . LYS A 1 636 ? 22.834 -21.701 22.601 1.00 67.31 636 LYS A O 1
ATOM 4849 N N . ASP A 1 637 ? 21.257 -21.140 24.112 1.00 59.41 637 ASP A N 1
ATOM 4850 C CA . ASP A 1 637 ? 20.372 -20.442 23.193 1.00 59.41 637 ASP A CA 1
ATOM 4851 C C . ASP A 1 637 ? 20.597 -18.936 23.332 1.00 59.41 637 ASP A C 1
ATOM 4853 O O . ASP A 1 637 ? 20.140 -18.281 24.265 1.00 59.41 637 ASP A O 1
ATOM 4857 N N . SER A 1 638 ? 21.283 -18.393 22.323 1.00 56.72 638 SER A N 1
ATOM 4858 C CA . SER A 1 638 ? 21.769 -17.015 22.160 1.00 56.72 638 SER A CA 1
ATOM 4859 C C . SER A 1 638 ? 23.047 -16.627 22.921 1.00 56.72 638 SER A C 1
ATOM 4861 O O . SER A 1 638 ? 23.113 -16.557 24.142 1.00 56.72 638 SER A O 1
ATOM 4863 N N . VAL A 1 639 ? 24.073 -16.290 22.133 1.00 60.09 639 VAL A N 1
ATOM 4864 C CA . VAL A 1 639 ? 25.260 -15.546 22.569 1.00 60.09 639 VAL A CA 1
ATOM 4865 C C . VAL A 1 639 ? 25.008 -14.070 22.276 1.00 60.09 639 VAL A C 1
ATOM 4867 O O . VAL A 1 639 ? 24.617 -13.737 21.152 1.00 60.09 639 VAL A O 1
ATOM 4870 N N . GLU A 1 640 ? 25.225 -13.212 23.274 1.00 68.06 640 GLU A N 1
ATOM 4871 C CA . GLU A 1 640 ? 25.168 -11.763 23.087 1.00 68.06 640 GLU A CA 1
ATOM 4872 C C . GLU A 1 640 ? 26.367 -11.254 22.273 1.00 68.06 640 GLU A C 1
ATOM 4874 O O . GLU A 1 640 ? 27.493 -11.734 22.420 1.00 68.06 640 GLU A O 1
ATOM 4879 N N . CYS A 1 641 ? 26.124 -10.271 21.412 1.00 75.69 641 CYS A N 1
ATOM 4880 C CA . CYS A 1 641 ? 27.105 -9.669 20.517 1.00 75.69 641 CYS A CA 1
ATOM 4881 C C . CYS A 1 641 ? 26.890 -8.157 20.406 1.00 75.69 641 CYS A C 1
ATOM 4883 O O . CYS A 1 641 ? 25.781 -7.657 20.578 1.00 75.69 641 CYS A O 1
ATOM 4885 N N . LEU A 1 642 ? 27.952 -7.428 20.076 1.00 73.50 642 LEU A N 1
ATOM 4886 C CA . LEU A 1 642 ? 27.901 -6.003 19.735 1.00 73.50 642 LEU A CA 1
ATOM 4887 C C . LEU A 1 642 ? 28.343 -5.749 18.287 1.00 73.50 642 LEU A C 1
ATOM 4889 O O . LEU A 1 642 ? 28.055 -4.693 17.726 1.00 73.50 642 LEU A O 1
ATOM 4893 N N . LEU A 1 643 ? 29.065 -6.695 17.674 1.00 72.00 643 LEU A N 1
ATOM 4894 C CA . LEU A 1 643 ? 29.591 -6.595 16.311 1.00 72.00 643 LEU A CA 1
ATOM 4895 C C . LEU A 1 643 ? 29.570 -7.962 15.607 1.00 72.00 643 LEU A C 1
ATOM 4897 O O . LEU A 1 643 ? 29.958 -8.970 16.193 1.00 72.00 643 LEU A O 1
ATOM 4901 N N . ASN A 1 644 ? 29.243 -7.999 14.307 1.00 73.62 644 ASN A N 1
ATOM 4902 C CA . ASN A 1 644 ? 29.151 -9.237 13.501 1.00 73.62 644 ASN A CA 1
ATOM 4903 C C . ASN A 1 644 ? 30.376 -10.165 13.631 1.00 73.62 644 ASN A C 1
ATOM 4905 O O . ASN A 1 644 ? 30.235 -11.385 13.629 1.00 73.62 644 ASN A O 1
ATOM 4909 N N . LYS A 1 645 ? 31.578 -9.596 13.800 1.00 78.62 645 LYS A N 1
ATOM 4910 C CA . LYS A 1 645 ? 32.837 -10.338 13.994 1.00 78.62 645 LYS A CA 1
ATOM 4911 C C . LYS A 1 645 ? 32.797 -11.326 15.174 1.00 78.62 645 LYS A C 1
ATOM 4913 O O . LYS A 1 645 ? 33.469 -12.349 15.120 1.00 78.62 645 LYS A O 1
ATOM 4918 N N . GLU A 1 646 ? 32.034 -11.024 16.227 1.00 77.69 646 GLU A N 1
ATOM 4919 C CA . GLU A 1 646 ? 31.888 -11.878 17.414 1.00 77.69 646 GLU A CA 1
ATOM 4920 C C . GLU A 1 646 ? 31.042 -13.112 17.080 1.00 77.69 646 GLU A C 1
ATOM 4922 O O . GLU A 1 646 ? 31.401 -14.228 17.443 1.00 77.69 646 GLU A O 1
ATOM 4927 N N . CYS A 1 647 ? 29.994 -12.936 16.273 1.00 70.62 647 CYS A N 1
ATOM 4928 C CA . CYS A 1 647 ? 29.179 -14.033 15.762 1.00 70.62 647 CYS A CA 1
ATOM 4929 C C . CYS A 1 647 ? 29.943 -14.928 14.786 1.00 70.62 647 CYS A C 1
ATOM 4931 O O . CYS A 1 647 ? 29.873 -16.150 14.905 1.00 70.62 647 CYS A O 1
ATOM 4933 N N . VAL A 1 648 ? 30.731 -14.339 13.880 1.00 73.56 648 VAL A N 1
ATOM 4934 C CA . VAL A 1 648 ? 31.589 -15.098 12.955 1.00 73.56 648 VAL A CA 1
ATOM 4935 C C . VAL A 1 648 ? 32.651 -15.911 13.704 1.00 73.56 648 VAL A C 1
ATOM 4937 O O . VAL A 1 648 ? 32.960 -17.029 13.298 1.00 73.56 648 VAL A O 1
ATOM 4940 N N . ALA A 1 649 ? 33.183 -15.395 14.817 1.00 68.25 649 ALA A N 1
ATOM 4941 C CA . ALA A 1 649 ? 34.167 -16.106 15.634 1.00 68.25 649 ALA A CA 1
ATOM 4942 C C . ALA A 1 649 ? 33.588 -17.322 16.386 1.00 68.25 649 ALA A C 1
ATOM 4944 O O . ALA A 1 649 ? 34.331 -18.262 16.659 1.00 68.25 649 ALA A O 1
ATOM 4945 N N . VAL A 1 650 ? 32.289 -17.314 16.713 1.00 66.94 650 VAL A N 1
ATOM 4946 C CA . VAL A 1 650 ? 31.618 -18.405 17.450 1.00 66.94 650 VAL A CA 1
ATOM 4947 C C . VAL A 1 650 ? 30.930 -19.407 16.514 1.00 66.94 650 VAL A C 1
ATOM 4949 O O . VAL A 1 650 ? 31.011 -20.609 16.753 1.00 66.94 650 VAL A O 1
ATOM 4952 N N . TYR A 1 651 ? 30.275 -18.936 15.448 1.00 71.44 651 TYR A N 1
ATOM 4953 C CA . TYR A 1 651 ? 29.413 -19.753 14.576 1.00 71.44 651 TYR A CA 1
ATOM 4954 C C . TYR A 1 651 ? 29.922 -19.905 13.130 1.00 71.44 651 TYR A C 1
ATOM 4956 O O . TYR A 1 651 ? 29.344 -20.662 12.351 1.00 71.44 651 TYR A O 1
ATOM 4964 N N . GLY A 1 652 ? 31.018 -19.233 12.767 1.00 70.06 652 GLY A N 1
ATOM 4965 C CA . GLY A 1 652 ? 31.608 -19.281 11.428 1.00 70.06 652 GLY A CA 1
ATOM 4966 C C . GLY A 1 652 ? 31.058 -18.232 10.455 1.00 70.06 652 GLY A C 1
ATOM 4967 O O . GLY A 1 652 ? 30.243 -17.377 10.799 1.00 70.06 652 GLY A O 1
ATOM 4968 N N . ALA A 1 653 ? 31.554 -18.267 9.216 1.00 68.75 653 ALA A N 1
ATOM 4969 C CA . ALA A 1 653 ? 31.197 -17.293 8.184 1.00 68.75 653 ALA A CA 1
ATOM 4970 C C . ALA A 1 653 ? 29.700 -17.341 7.825 1.00 68.75 653 ALA A C 1
ATOM 4972 O O . ALA A 1 653 ? 29.096 -18.412 7.767 1.00 68.75 653 ALA A O 1
ATOM 4973 N N . GLY A 1 654 ? 29.122 -16.167 7.555 1.00 66.50 654 GLY A N 1
ATOM 4974 C CA . GLY A 1 654 ? 27.687 -16.015 7.322 1.00 66.50 654 GLY A CA 1
ATOM 4975 C C . GLY A 1 654 ? 26.858 -15.996 8.608 1.00 66.50 654 GLY A C 1
ATOM 4976 O O . GLY A 1 654 ? 25.748 -16.515 8.610 1.00 66.50 654 GLY A O 1
ATOM 4977 N N . PHE A 1 655 ? 27.368 -15.416 9.700 1.00 74.69 655 PHE A N 1
ATOM 4978 C CA . PHE A 1 655 ? 26.578 -15.057 10.883 1.00 74.69 655 PHE A CA 1
ATOM 4979 C C . PHE A 1 655 ? 26.817 -13.588 11.263 1.00 74.69 655 PHE A C 1
ATOM 4981 O O . PHE A 1 655 ? 27.955 -13.157 11.438 1.00 74.69 655 PHE A O 1
ATOM 4988 N N . ILE A 1 656 ? 25.735 -12.830 11.423 1.00 79.31 656 ILE A N 1
ATOM 4989 C CA . ILE A 1 656 ? 25.712 -11.406 11.777 1.00 79.31 656 ILE A CA 1
ATOM 4990 C C . ILE A 1 656 ? 25.131 -11.197 13.177 1.00 79.31 656 ILE A C 1
ATOM 4992 O O . ILE A 1 656 ? 24.419 -12.053 13.703 1.00 79.31 656 ILE A O 1
ATOM 4996 N N . CYS A 1 657 ? 25.426 -10.050 13.782 1.00 76.25 657 CYS A N 1
ATOM 4997 C CA . CYS A 1 657 ? 24.809 -9.631 15.031 1.00 76.25 657 CYS A CA 1
ATOM 4998 C C . CYS A 1 657 ? 23.488 -8.912 14.724 1.00 76.25 657 CYS A C 1
ATOM 5000 O O . CYS A 1 657 ? 23.474 -7.913 14.007 1.00 76.25 657 CYS A O 1
ATOM 5002 N N . GLY A 1 658 ? 22.371 -9.442 15.222 1.00 66.00 658 GLY A N 1
ATOM 5003 C CA . GLY A 1 658 ? 21.058 -8.813 15.108 1.00 66.00 658 GLY A CA 1
ATOM 5004 C C . GLY A 1 658 ? 20.920 -7.583 16.008 1.00 66.00 658 GLY A C 1
ATOM 5005 O O . GLY A 1 658 ? 21.656 -7.426 16.978 1.00 66.00 658 GLY A O 1
ATOM 5006 N N . ALA A 1 659 ? 19.935 -6.727 15.716 1.00 65.94 659 ALA A N 1
ATOM 5007 C CA . ALA A 1 659 ? 19.642 -5.516 16.498 1.00 65.94 659 ALA A CA 1
ATOM 5008 C C . ALA A 1 659 ? 19.194 -5.791 17.953 1.00 65.94 659 ALA A C 1
ATOM 5010 O O . ALA A 1 659 ? 19.165 -4.888 18.781 1.00 65.94 659 ALA A O 1
ATOM 5011 N N . ASP A 1 660 ? 18.863 -7.044 18.262 1.00 69.19 660 ASP A N 1
ATOM 5012 C CA . ASP A 1 660 ? 18.629 -7.596 19.597 1.00 69.19 660 ASP A CA 1
ATOM 5013 C C . ASP A 1 660 ? 19.922 -8.045 20.304 1.00 69.19 660 ASP A C 1
ATOM 5015 O O . ASP A 1 660 ? 19.853 -8.757 21.303 1.00 69.19 660 ASP A O 1
ATOM 5019 N N . ASN A 1 661 ? 21.093 -7.654 19.785 1.00 78.38 661 ASN A N 1
ATOM 5020 C CA . ASN A 1 661 ? 22.422 -8.073 20.233 1.00 78.38 661 ASN A CA 1
ATOM 5021 C C . ASN A 1 661 ? 22.608 -9.602 20.219 1.00 78.38 661 ASN A C 1
ATOM 5023 O O . ASN A 1 661 ? 23.302 -10.138 21.074 1.00 78.38 661 ASN A O 1
ATOM 5027 N N . LYS A 1 662 ? 21.996 -10.330 19.270 1.00 75.25 662 LYS A N 1
ATOM 5028 C CA . LYS A 1 662 ? 22.075 -11.805 19.182 1.00 75.25 662 LYS A CA 1
ATOM 5029 C C . LYS A 1 662 ? 22.539 -12.292 17.813 1.00 75.25 662 LYS A C 1
ATOM 5031 O O . LYS A 1 662 ? 22.110 -11.781 16.780 1.00 75.25 662 LYS A O 1
ATOM 5036 N N . CYS A 1 663 ? 23.383 -13.320 17.796 1.00 70.56 663 CYS A N 1
ATOM 5037 C CA . CYS A 1 663 ? 23.937 -13.880 16.561 1.00 70.56 663 CYS A CA 1
ATOM 5038 C C . CYS A 1 663 ? 22.902 -14.637 15.709 1.00 70.56 663 CYS A C 1
ATOM 5040 O O . CYS A 1 663 ? 22.210 -15.522 16.209 1.00 70.56 663 CYS A O 1
ATOM 5042 N N . LYS A 1 664 ? 22.825 -14.312 14.411 1.00 76.50 664 LYS A N 1
ATOM 5043 C CA . LYS A 1 664 ? 21.857 -14.840 13.426 1.00 76.50 664 LYS A CA 1
ATOM 5044 C C . LYS A 1 664 ? 22.544 -15.132 12.092 1.00 76.50 664 LYS A C 1
ATOM 5046 O O . LYS A 1 664 ? 23.516 -14.466 11.754 1.00 76.50 664 LYS A O 1
ATOM 5051 N N . LYS A 1 665 ? 22.066 -16.117 11.326 1.00 67.56 665 LYS A N 1
ATOM 5052 C CA . LYS A 1 665 ? 22.711 -16.529 10.067 1.00 67.56 665 LYS A CA 1
ATOM 5053 C C . LYS A 1 665 ? 22.376 -15.570 8.915 1.00 67.56 665 LYS A C 1
ATOM 5055 O O . LYS A 1 665 ? 21.213 -15.279 8.654 1.00 67.56 665 LYS A O 1
ATOM 5060 N N . GLU A 1 666 ? 23.399 -15.094 8.221 1.00 53.69 666 GLU A N 1
ATOM 5061 C CA . GLU A 1 666 ? 23.311 -14.175 7.086 1.00 53.69 666 GLU A CA 1
ATOM 5062 C C . GLU A 1 666 ? 22.702 -14.886 5.864 1.00 53.69 666 GLU A C 1
ATOM 5064 O O . GLU A 1 666 ? 23.128 -15.980 5.492 1.00 53.69 666 GLU A O 1
ATOM 5069 N N . GLY A 1 667 ? 21.672 -14.287 5.257 1.00 57.41 667 GLY A N 1
ATOM 5070 C CA . GLY A 1 667 ? 21.018 -14.810 4.049 1.00 57.41 667 GLY A CA 1
ATOM 5071 C C . GLY A 1 667 ? 20.074 -16.008 4.243 1.00 57.41 667 GLY A C 1
ATOM 5072 O O . GLY A 1 667 ? 19.507 -16.480 3.263 1.00 57.41 667 GLY A O 1
ATOM 5073 N N . ALA A 1 668 ? 19.864 -16.490 5.472 1.00 41.50 668 ALA A N 1
ATOM 5074 C CA . ALA A 1 668 ? 18.941 -17.590 5.763 1.00 41.50 668 ALA A CA 1
ATOM 5075 C C . ALA A 1 668 ? 17.682 -17.102 6.493 1.00 41.50 668 ALA A C 1
ATOM 5077 O O . ALA A 1 668 ? 17.472 -17.417 7.663 1.00 41.50 668 ALA A O 1
ATOM 5078 N N . ALA A 1 669 ? 16.814 -16.386 5.777 1.00 47.25 669 ALA A N 1
ATOM 5079 C CA . ALA A 1 669 ? 15.394 -16.474 6.088 1.00 47.25 669 ALA A CA 1
ATOM 5080 C C . ALA A 1 669 ? 14.919 -17.826 5.539 1.00 47.25 669 ALA A C 1
ATOM 5082 O O . ALA A 1 669 ? 14.786 -17.978 4.322 1.00 47.25 669 ALA A O 1
ATOM 5083 N N . LEU A 1 670 ? 14.751 -18.838 6.401 1.00 56.84 670 LEU A N 1
ATOM 5084 C CA . LEU A 1 670 ? 14.205 -20.121 5.946 1.00 56.84 670 LEU A CA 1
ATOM 5085 C C . LEU A 1 670 ? 12.823 -19.858 5.341 1.00 56.84 670 LEU A C 1
ATOM 5087 O O . LEU A 1 670 ? 12.048 -19.084 5.902 1.00 56.84 670 LEU A O 1
ATOM 5091 N N . LYS A 1 671 ? 12.481 -20.492 4.216 1.00 66.38 671 LYS A N 1
ATOM 5092 C CA . LYS A 1 671 ? 11.098 -20.413 3.741 1.00 66.38 671 LYS A CA 1
ATOM 5093 C C . LYS A 1 671 ? 10.198 -21.020 4.811 1.00 66.38 671 LYS A C 1
ATOM 5095 O O . LYS A 1 671 ? 10.458 -22.125 5.288 1.00 66.38 671 LYS A O 1
ATOM 5100 N N . CYS A 1 672 ? 9.168 -20.276 5.192 1.00 76.00 672 CYS A N 1
ATOM 5101 C CA . CYS A 1 672 ? 8.251 -20.665 6.258 1.00 76.00 672 CYS A CA 1
ATOM 5102 C C . CYS A 1 672 ? 7.635 -22.052 5.982 1.00 76.00 672 CYS A C 1
ATOM 5104 O O . CYS A 1 672 ? 7.745 -22.962 6.802 1.00 76.00 672 CYS A O 1
ATOM 5106 N N . VAL A 1 673 ? 7.139 -22.240 4.754 1.00 72.06 673 VAL A N 1
ATOM 5107 C CA . VAL A 1 673 ? 6.531 -23.489 4.266 1.00 72.06 673 VAL A CA 1
ATOM 5108 C C . VAL A 1 673 ? 7.521 -24.662 4.279 1.00 72.06 673 VAL A C 1
ATOM 5110 O O . VAL A 1 673 ? 7.195 -25.733 4.784 1.00 72.06 673 VAL A O 1
ATOM 5113 N N . ASP A 1 674 ? 8.765 -24.451 3.830 1.00 73.50 674 ASP A N 1
ATOM 5114 C CA . ASP A 1 674 ? 9.826 -25.477 3.849 1.00 73.50 674 ASP A CA 1
ATOM 5115 C C . ASP A 1 674 ? 10.225 -25.896 5.284 1.00 73.50 674 ASP A C 1
ATOM 5117 O O . ASP A 1 674 ? 10.934 -26.886 5.471 1.00 73.50 674 ASP A O 1
ATOM 5121 N N . SER A 1 675 ? 9.784 -25.141 6.297 1.00 72.06 675 SER A N 1
ATOM 5122 C CA . SER A 1 675 ? 10.060 -25.369 7.722 1.00 72.06 675 SER A CA 1
ATOM 5123 C C . SER A 1 675 ? 8.875 -25.978 8.484 1.00 72.06 675 SER A C 1
ATOM 5125 O O . SER A 1 675 ? 8.980 -26.169 9.694 1.00 72.06 675 SER A O 1
ATOM 5127 N N . GLY A 1 676 ? 7.766 -26.286 7.800 1.00 67.12 676 GLY A N 1
ATOM 5128 C CA . GLY A 1 676 ? 6.538 -26.801 8.419 1.00 67.12 676 GLY A CA 1
ATOM 5129 C C . GLY A 1 676 ? 5.655 -25.729 9.069 1.00 67.12 676 GLY A C 1
ATOM 5130 O O . GLY A 1 676 ? 4.866 -26.056 9.947 1.00 67.12 676 GLY A O 1
ATOM 5131 N N . PHE A 1 677 ? 5.804 -24.466 8.658 1.00 84.12 677 PHE A N 1
ATOM 5132 C CA . PHE A 1 677 ? 5.046 -23.314 9.153 1.00 84.12 677 PHE A CA 1
ATOM 5133 C C . PHE A 1 677 ? 4.256 -22.630 8.021 1.00 84.12 677 PHE A C 1
ATOM 5135 O O . PHE A 1 677 ? 4.507 -22.860 6.836 1.00 84.12 677 PHE A O 1
ATOM 5142 N N . PHE A 1 678 ? 3.330 -21.736 8.375 1.00 80.62 678 PHE A N 1
ATOM 5143 C CA . PHE A 1 678 ? 2.324 -21.189 7.458 1.00 80.62 678 PHE A CA 1
ATOM 5144 C C . PHE A 1 678 ? 2.534 -19.700 7.198 1.00 80.62 678 PHE A C 1
ATOM 5146 O O . PHE A 1 678 ? 2.722 -18.915 8.124 1.00 80.62 678 PHE A O 1
ATOM 5153 N N . CYS A 1 679 ? 2.474 -19.291 5.931 1.00 72.19 679 CYS A N 1
ATOM 5154 C CA . CYS A 1 679 ? 2.490 -17.878 5.561 1.00 72.19 679 CYS A CA 1
ATOM 5155 C C . CYS A 1 679 ? 1.078 -17.300 5.650 1.00 72.19 679 CYS A C 1
ATOM 5157 O O . CYS A 1 679 ? 0.210 -17.703 4.881 1.00 72.19 679 CYS A O 1
ATOM 5159 N N . ARG A 1 680 ? 0.852 -16.365 6.577 1.00 76.69 680 ARG A N 1
ATOM 5160 C CA . ARG A 1 680 ? -0.432 -15.667 6.772 1.00 76.69 680 ARG A CA 1
ATOM 5161 C C . ARG A 1 680 ? -0.199 -14.169 6.983 1.00 76.69 680 ARG A C 1
ATOM 5163 O O . ARG A 1 680 ? 0.928 -13.733 7.219 1.00 76.69 680 ARG A O 1
ATOM 5170 N N . SER A 1 681 ? -1.247 -13.349 6.905 1.00 72.38 681 SER A N 1
ATOM 5171 C CA . SER A 1 681 ? -1.145 -11.948 7.341 1.00 72.38 681 SER A CA 1
ATOM 5172 C C . SER A 1 681 ? -0.827 -11.893 8.838 1.00 72.38 681 SER A C 1
ATOM 5174 O O . SER A 1 681 ? -1.147 -12.822 9.585 1.00 72.38 681 SER A O 1
ATOM 5176 N N . ARG A 1 682 ? -0.181 -10.813 9.295 1.00 72.62 682 ARG A N 1
ATOM 5177 C CA . ARG A 1 682 ? 0.111 -10.619 10.727 1.00 72.62 682 ARG A CA 1
ATOM 5178 C C . ARG A 1 682 ? -1.176 -10.643 11.553 1.00 72.62 682 ARG A C 1
ATOM 5180 O O . ARG A 1 682 ? -1.202 -11.191 12.651 1.00 72.62 682 ARG A O 1
ATOM 5187 N N . GLU A 1 683 ? -2.241 -10.099 10.988 1.00 62.03 683 GLU A N 1
ATOM 5188 C CA . GLU A 1 683 ? -3.580 -10.056 11.554 1.00 62.03 683 GLU A CA 1
ATOM 5189 C C . GLU A 1 683 ? -4.230 -11.446 11.536 1.00 62.03 683 GLU A C 1
ATOM 5191 O O . GLU A 1 683 ? -4.740 -11.862 12.568 1.00 62.03 683 GLU A O 1
ATOM 5196 N N . GLY A 1 684 ? -4.121 -12.213 10.443 1.00 63.09 684 GLY A N 1
ATOM 5197 C CA . GLY A 1 684 ? -4.602 -13.600 10.381 1.00 63.09 684 GLY A CA 1
ATOM 5198 C C . GLY A 1 684 ? -3.921 -14.501 11.413 1.00 63.09 684 GLY A C 1
ATOM 5199 O O . GLY A 1 684 ? -4.593 -15.120 12.228 1.00 63.09 684 GLY A O 1
ATOM 5200 N N . CYS A 1 685 ? -2.585 -14.473 11.479 1.00 72.44 685 CYS A N 1
ATOM 5201 C CA . CYS A 1 685 ? -1.828 -15.230 12.482 1.00 72.44 685 CYS A CA 1
ATOM 5202 C C . CYS A 1 685 ? -2.251 -14.876 13.924 1.00 72.44 685 CYS A C 1
ATOM 5204 O O . CYS A 1 685 ? -2.358 -15.759 14.769 1.00 72.44 685 CYS A O 1
ATOM 5206 N N . ARG A 1 686 ? -2.559 -13.599 14.200 1.00 70.06 686 ARG A N 1
ATOM 5207 C CA . ARG A 1 686 ? -3.051 -13.137 15.512 1.00 70.06 686 ARG A CA 1
ATOM 5208 C C . ARG A 1 686 ? -4.495 -13.538 15.815 1.00 70.06 686 ARG A C 1
ATOM 5210 O O . ARG A 1 686 ? -4.788 -13.840 16.969 1.00 70.06 686 ARG A O 1
ATOM 5217 N N . LEU A 1 687 ? -5.385 -13.510 14.824 1.00 60.69 687 LEU A N 1
ATOM 5218 C CA . LEU A 1 687 ? -6.787 -13.918 14.973 1.00 60.69 687 LEU A CA 1
ATOM 5219 C C . LEU A 1 687 ? -6.898 -15.427 15.232 1.00 60.69 687 LEU A C 1
ATOM 5221 O O . LEU A 1 687 ? -7.672 -15.846 16.090 1.00 60.69 687 LEU A O 1
ATOM 5225 N N . ASP A 1 688 ? -6.047 -16.220 14.580 1.00 59.12 688 ASP A N 1
ATOM 5226 C CA . ASP A 1 688 ? -6.004 -17.683 14.692 1.00 59.12 688 ASP A CA 1
ATOM 5227 C C . ASP A 1 688 ? -5.289 -18.185 15.972 1.00 59.12 688 ASP A C 1
ATOM 5229 O O . ASP A 1 688 ? -5.055 -19.380 16.130 1.00 59.12 688 ASP A O 1
ATOM 5233 N N . SER A 1 689 ? -4.932 -17.290 16.907 1.00 59.19 689 SER A N 1
ATOM 5234 C CA . SER A 1 689 ? -4.118 -17.576 18.112 1.00 59.19 689 SER A CA 1
ATOM 5235 C C . SER A 1 689 ? -2.704 -18.125 17.845 1.00 59.19 689 SER A C 1
ATOM 5237 O O . SER A 1 689 ? -2.044 -18.609 18.768 1.00 59.19 689 SER A O 1
ATOM 5239 N N . GLY A 1 690 ? -2.213 -18.014 16.609 1.00 68.12 690 GLY A N 1
ATOM 5240 C CA . GLY A 1 690 ? -0.855 -18.384 16.222 1.00 68.12 690 GLY A CA 1
ATOM 5241 C C . GLY A 1 690 ? 0.191 -17.330 16.603 1.00 68.12 690 GLY A C 1
ATOM 5242 O O . GLY A 1 690 ? -0.100 -16.156 16.851 1.00 68.12 690 GLY A O 1
ATOM 5243 N N . ASN A 1 691 ? 1.455 -17.748 16.649 1.00 79.94 691 ASN A N 1
ATOM 5244 C CA . ASN A 1 691 ? 2.586 -16.908 17.029 1.00 79.94 691 ASN A CA 1
ATOM 5245 C C . ASN A 1 691 ? 3.483 -16.608 15.825 1.00 79.94 691 ASN A C 1
ATOM 5247 O O . ASN A 1 691 ? 4.069 -17.508 15.221 1.00 79.94 691 ASN A O 1
ATOM 5251 N N . GLU A 1 692 ? 3.687 -15.318 15.551 1.00 84.44 692 GLU A N 1
ATOM 5252 C CA . GLU A 1 692 ? 4.592 -14.849 14.499 1.00 84.44 692 GLU A CA 1
ATOM 5253 C C . GLU A 1 692 ? 6.036 -15.351 14.722 1.00 84.44 692 GLU A C 1
ATOM 5255 O O . GLU A 1 692 ? 6.709 -14.999 15.698 1.00 84.44 692 GLU A O 1
ATOM 5260 N N . LYS A 1 693 ? 6.543 -16.164 13.789 1.00 77.88 693 LYS A N 1
ATOM 5261 C CA . LYS A 1 693 ? 7.919 -16.672 13.772 1.00 77.88 693 LYS A CA 1
ATOM 5262 C C . LYS A 1 693 ? 8.826 -15.742 12.979 1.00 77.88 693 LYS A C 1
ATOM 5264 O O . LYS A 1 693 ? 8.857 -15.743 11.750 1.00 77.88 693 LYS A O 1
ATOM 5269 N N . SER A 1 694 ? 9.634 -14.979 13.708 1.00 69.81 694 SER A N 1
ATOM 5270 C CA . SER A 1 694 ? 10.732 -14.208 13.121 1.00 69.81 694 SER A CA 1
ATOM 5271 C C . SER A 1 694 ? 11.853 -15.121 12.594 1.00 69.81 694 SER A C 1
ATOM 5273 O O . SER A 1 694 ? 12.085 -16.208 13.119 1.00 69.81 694 SER A O 1
ATOM 5275 N N . GLY A 1 695 ? 12.561 -14.673 11.550 1.00 64.44 695 GLY A N 1
ATOM 5276 C CA . GLY A 1 695 ? 13.655 -15.431 10.920 1.00 64.44 695 GLY A CA 1
ATOM 5277 C C . GLY A 1 695 ? 13.242 -16.345 9.759 1.00 64.44 695 GLY A C 1
ATOM 5278 O O . GLY A 1 695 ? 14.101 -17.019 9.193 1.00 64.44 695 GLY A O 1
ATOM 5279 N N . TYR A 1 696 ? 11.967 -16.331 9.367 1.00 76.50 696 TYR A N 1
ATOM 5280 C CA . TYR A 1 696 ? 11.447 -17.050 8.203 1.00 76.50 696 TYR A CA 1
ATOM 5281 C C . TYR A 1 696 ? 10.952 -16.067 7.135 1.00 76.50 696 TYR A C 1
ATOM 5283 O O . TYR A 1 696 ? 10.536 -14.955 7.456 1.00 76.50 696 TYR A O 1
ATOM 5291 N N . SER A 1 697 ? 11.008 -16.467 5.864 1.00 67.88 697 SER A N 1
ATOM 5292 C CA . SER A 1 697 ? 10.502 -15.692 4.726 1.00 67.88 697 SER A CA 1
ATOM 5293 C C . SER A 1 697 ? 9.208 -16.295 4.189 1.00 67.88 697 SER A C 1
ATOM 5295 O O . SER A 1 697 ? 9.089 -17.514 4.021 1.00 67.88 697 SER A O 1
ATOM 5297 N N . CYS A 1 698 ? 8.272 -15.401 3.888 1.00 70.12 698 CYS A N 1
ATOM 5298 C CA . CYS A 1 698 ? 7.046 -15.656 3.152 1.00 70.12 698 CYS A CA 1
ATOM 5299 C C . CYS A 1 698 ? 7.003 -14.788 1.883 1.00 70.12 698 CYS A C 1
ATOM 5301 O O . CYS A 1 698 ? 7.676 -13.754 1.840 1.00 70.12 698 CYS A O 1
ATOM 5303 N N . PRO A 1 699 ? 6.243 -15.184 0.846 1.00 63.09 699 PRO A N 1
ATOM 5304 C CA . PRO A 1 699 ? 5.953 -14.312 -0.290 1.00 63.09 699 PRO A CA 1
ATOM 5305 C C . PRO A 1 699 ? 5.165 -13.066 0.144 1.00 63.09 699 PRO A C 1
ATOM 5307 O O . PRO A 1 699 ? 4.369 -13.128 1.080 1.00 63.09 699 PRO A O 1
ATOM 5310 N N . GLY A 1 700 ? 5.346 -11.948 -0.564 1.00 61.91 700 GLY A N 1
ATOM 5311 C CA . GLY A 1 700 ? 4.568 -10.726 -0.337 1.00 61.91 700 GLY A CA 1
ATOM 5312 C C . GLY A 1 700 ? 4.799 -10.086 1.038 1.00 61.91 700 GLY A C 1
ATOM 5313 O O . GLY A 1 700 ? 5.932 -9.963 1.497 1.00 61.91 700 GLY A O 1
ATOM 5314 N N . THR A 1 701 ? 3.714 -9.644 1.676 1.00 59.88 701 THR A N 1
ATOM 5315 C CA . THR A 1 701 ? 3.699 -8.940 2.974 1.00 59.88 701 THR A CA 1
ATOM 5316 C C . THR A 1 701 ? 3.420 -9.860 4.171 1.00 59.88 701 THR A C 1
ATOM 5318 O O . THR A 1 701 ? 3.240 -9.384 5.293 1.00 59.88 701 THR A O 1
ATOM 5321 N N . PHE A 1 702 ? 3.369 -11.176 3.951 1.00 68.50 702 PHE A N 1
ATOM 5322 C CA . PHE A 1 702 ? 2.988 -12.155 4.966 1.00 68.50 702 PHE A CA 1
ATOM 5323 C C . PHE A 1 702 ? 4.073 -12.426 6.012 1.00 68.50 702 PHE A C 1
ATOM 5325 O O . PHE A 1 702 ? 5.274 -12.309 5.762 1.00 68.50 702 PHE A O 1
ATOM 5332 N N . VAL A 1 703 ? 3.624 -12.862 7.187 1.00 82.44 703 VAL A N 1
ATOM 5333 C CA . VAL A 1 703 ? 4.465 -13.339 8.284 1.00 82.44 703 VAL A CA 1
ATOM 5334 C C . VAL A 1 703 ? 4.353 -14.857 8.414 1.00 82.44 703 VAL A C 1
ATOM 5336 O O . VAL A 1 703 ? 3.384 -15.471 7.966 1.00 82.44 703 VAL A O 1
ATOM 5339 N N . CYS A 1 704 ? 5.356 -15.471 9.033 1.00 83.81 704 CYS A N 1
ATOM 5340 C CA . CYS A 1 704 ? 5.362 -16.905 9.289 1.00 83.81 704 CYS A CA 1
ATOM 5341 C C . CYS A 1 704 ? 4.637 -17.227 10.604 1.00 83.81 704 CYS A C 1
ATOM 5343 O O . CYS A 1 704 ? 4.882 -16.553 11.602 1.00 83.81 704 CYS A O 1
ATOM 5345 N N . CYS A 1 705 ? 3.772 -18.239 10.619 1.00 87.00 705 CYS A N 1
ATOM 5346 C CA . CYS A 1 705 ? 2.893 -18.606 11.734 1.00 87.00 705 CYS A CA 1
ATOM 5347 C C . CYS A 1 705 ? 3.022 -20.106 12.066 1.00 87.00 705 CYS A C 1
ATOM 5349 O O . CYS A 1 705 ? 3.264 -20.906 11.160 1.00 87.00 705 CYS A O 1
ATOM 5351 N N . ASP A 1 706 ? 2.896 -20.498 13.338 1.00 86.19 706 ASP A N 1
ATOM 5352 C CA . ASP A 1 706 ? 3.169 -21.874 13.797 1.00 86.19 706 ASP A CA 1
ATOM 5353 C C . ASP A 1 706 ? 1.992 -22.843 13.854 1.00 86.19 706 ASP A C 1
ATOM 5355 O O . ASP A 1 706 ? 2.235 -24.048 13.837 1.00 86.19 706 ASP A O 1
ATOM 5359 N N . GLU A 1 707 ? 0.760 -22.352 13.899 1.00 71.31 707 GLU A N 1
ATOM 5360 C CA . GLU A 1 707 ? -0.432 -23.199 13.963 1.00 71.31 707 GLU A CA 1
ATOM 5361 C C . GLU A 1 707 ? -1.110 -23.314 12.592 1.00 71.31 707 GLU A C 1
ATOM 5363 O O . GLU A 1 707 ? -1.280 -22.318 11.882 1.00 71.31 707 GLU A O 1
ATOM 5368 N N . ASP A 1 708 ? -1.545 -24.531 12.254 1.00 58.47 708 ASP A N 1
ATOM 5369 C CA . ASP A 1 708 ? -2.505 -24.779 11.177 1.00 58.47 708 ASP A CA 1
ATOM 5370 C C . ASP A 1 708 ? -3.836 -25.188 11.789 1.00 58.47 708 ASP A C 1
ATOM 5372 O O . ASP A 1 708 ? -4.109 -26.371 12.034 1.00 58.47 708 ASP A O 1
ATOM 5376 N N . LEU A 1 709 ? -4.690 -24.200 12.047 1.00 49.25 709 LEU A N 1
ATOM 5377 C CA . LEU A 1 709 ? -6.089 -24.504 12.281 1.00 49.25 709 LEU A CA 1
ATOM 5378 C C . LEU A 1 709 ? -6.737 -24.863 10.948 1.00 49.25 709 LEU A C 1
ATOM 5380 O O . LEU A 1 709 ? -7.287 -24.027 10.229 1.00 49.25 709 LEU A O 1
ATOM 5384 N N . THR A 1 710 ? -6.684 -26.171 10.703 1.00 44.66 710 THR A N 1
ATOM 5385 C CA . THR A 1 710 ? -7.622 -26.955 9.901 1.00 44.66 710 THR A CA 1
ATOM 5386 C C . THR A 1 710 ? -9.063 -26.667 10.334 1.00 44.66 710 THR A C 1
ATOM 5388 O O . THR A 1 710 ? -9.744 -27.465 10.977 1.00 44.66 710 THR A O 1
ATOM 5391 N N . THR A 1 711 ? -9.568 -25.511 9.911 1.00 48.19 711 THR A N 1
ATOM 5392 C CA . THR A 1 711 ? -10.926 -25.485 9.383 1.00 48.19 711 THR A CA 1
ATOM 5393 C C . THR A 1 711 ? -10.924 -26.455 8.211 1.00 48.19 711 THR A C 1
ATOM 5395 O O . THR A 1 711 ? -10.048 -26.405 7.348 1.00 48.19 711 THR A O 1
ATOM 5398 N N . ASP A 1 712 ? -11.829 -27.429 8.252 1.00 53.94 712 ASP A N 1
ATOM 5399 C CA . ASP A 1 712 ? -11.995 -28.359 7.147 1.00 53.94 712 ASP A CA 1
ATOM 5400 C C . ASP A 1 712 ? -12.422 -27.544 5.923 1.00 53.94 712 ASP A C 1
ATOM 5402 O O . ASP A 1 712 ? -13.567 -27.106 5.832 1.00 53.94 712 ASP A O 1
ATOM 5406 N N . ASN A 1 713 ? -11.478 -27.321 5.007 1.00 65.19 713 ASN A N 1
ATOM 5407 C CA . ASN A 1 713 ? -11.694 -26.588 3.764 1.00 65.19 713 ASN A CA 1
ATOM 5408 C C . ASN A 1 713 ? -12.620 -27.345 2.795 1.00 65.19 713 ASN A C 1
ATOM 5410 O O . ASN A 1 713 ? -12.829 -26.894 1.668 1.00 65.19 713 ASN A O 1
ATOM 5414 N N . SER A 1 714 ? -13.189 -28.491 3.183 1.00 74.50 714 SER A N 1
ATOM 5415 C CA . SER A 1 714 ? -14.364 -29.026 2.509 1.00 74.50 714 SER A CA 1
ATOM 5416 C C . SER A 1 714 ? -15.539 -28.046 2.609 1.00 74.50 714 SER A C 1
ATOM 5418 O O . SER A 1 714 ? -15.727 -27.344 3.603 1.00 74.50 714 SER A O 1
ATOM 5420 N N . CYS A 1 715 ? -16.388 -28.027 1.584 1.00 78.25 715 CYS A N 1
ATOM 5421 C CA . CYS A 1 715 ? -17.569 -27.167 1.579 1.00 78.25 715 CYS A CA 1
ATOM 5422 C C . CYS A 1 715 ? -18.485 -27.410 2.797 1.00 78.25 715 CYS A C 1
ATOM 5424 O O . CYS A 1 715 ? -19.009 -26.474 3.401 1.00 78.25 715 CYS A O 1
ATOM 5426 N N . SER A 1 716 ? -18.593 -28.674 3.220 1.00 75.38 716 SER A N 1
ATOM 5427 C CA . SER A 1 716 ? -19.343 -29.084 4.408 1.00 75.38 716 SER A CA 1
ATOM 5428 C C . SER A 1 716 ? -18.718 -28.579 5.712 1.00 75.38 716 SER A C 1
ATOM 5430 O O . SER A 1 716 ? -19.451 -28.214 6.628 1.00 75.38 716 SER A O 1
ATOM 5432 N N . GLY A 1 717 ? -17.385 -28.520 5.798 1.00 70.25 717 GLY A N 1
ATOM 5433 C CA . GLY A 1 717 ? -16.661 -27.975 6.951 1.00 70.25 717 GLY A CA 1
ATOM 5434 C C . GLY A 1 717 ? -16.860 -26.468 7.130 1.00 70.25 717 GLY A C 1
ATOM 5435 O O . GLY A 1 717 ? -16.906 -25.979 8.258 1.00 70.25 717 GLY A O 1
ATOM 5436 N N . MET A 1 718 ? -17.099 -25.751 6.030 1.00 74.88 718 MET A N 1
ATOM 5437 C CA . MET A 1 718 ? -17.477 -24.332 6.014 1.00 74.88 718 MET A CA 1
ATOM 5438 C C . MET A 1 718 ? -19.001 -24.099 6.072 1.00 74.88 718 MET A C 1
ATOM 5440 O O . MET A 1 718 ? -19.466 -22.976 5.882 1.00 74.88 718 MET A O 1
ATOM 5444 N N . ASN A 1 719 ? -19.781 -25.142 6.388 1.00 80.75 719 ASN A N 1
ATOM 5445 C CA . ASN A 1 719 ? -21.240 -25.105 6.534 1.00 80.75 719 ASN A CA 1
ATOM 5446 C C . ASN A 1 719 ? -21.963 -24.584 5.268 1.00 80.75 719 ASN A C 1
ATOM 5448 O O . ASN A 1 719 ? -22.912 -23.798 5.356 1.00 80.75 719 ASN A O 1
ATOM 5452 N N . GLY A 1 720 ? -21.486 -25.019 4.096 1.00 83.62 720 GLY A N 1
ATOM 5453 C CA . GLY A 1 720 ? -22.072 -24.746 2.785 1.00 83.62 720 GLY A CA 1
ATOM 5454 C C . GLY A 1 720 ? -22.384 -26.003 1.971 1.00 83.62 720 GLY A C 1
ATOM 5455 O O . GLY A 1 720 ? -21.915 -27.106 2.271 1.00 83.62 720 GLY A O 1
ATOM 5456 N N . ASP A 1 721 ? -23.159 -25.803 0.907 1.00 91.94 721 ASP A N 1
ATOM 5457 C CA . ASP A 1 721 ? -23.588 -26.834 -0.040 1.00 91.94 721 ASP A CA 1
ATOM 5458 C C . ASP A 1 721 ? -22.787 -26.759 -1.349 1.00 91.94 721 ASP A C 1
ATOM 5460 O O . ASP A 1 721 ? -22.470 -25.676 -1.842 1.00 91.94 721 ASP A O 1
ATOM 5464 N N . ILE A 1 722 ? -22.462 -27.908 -1.947 1.00 91.44 722 ILE A N 1
ATOM 5465 C CA . ILE A 1 722 ? -21.791 -27.953 -3.256 1.00 91.44 722 ILE A CA 1
ATOM 5466 C C . ILE A 1 722 ? -22.846 -27.854 -4.358 1.00 91.44 722 ILE A C 1
ATOM 5468 O O . ILE A 1 722 ? -23.665 -28.760 -4.500 1.00 91.44 722 ILE A O 1
ATOM 5472 N N . CYS A 1 723 ? -22.789 -26.796 -5.166 1.00 87.50 723 CYS A N 1
ATOM 5473 C CA . CYS A 1 723 ? -23.635 -26.650 -6.346 1.00 87.50 723 CYS A CA 1
ATOM 5474 C C . CYS A 1 723 ? -22.974 -27.309 -7.559 1.00 87.50 723 CYS A C 1
ATOM 5476 O O . CYS A 1 723 ? -21.785 -27.097 -7.831 1.00 87.50 723 CYS A O 1
ATOM 5478 N N . GLU A 1 724 ? -23.756 -28.090 -8.300 1.00 84.75 724 GLU A N 1
ATOM 5479 C CA . GLU A 1 724 ? -23.321 -28.739 -9.537 1.00 84.75 724 GLU A CA 1
ATOM 5480 C C . GLU A 1 724 ? -23.276 -27.774 -10.731 1.00 84.75 724 GLU A C 1
ATOM 5482 O O . GLU A 1 724 ? -23.814 -26.672 -10.699 1.00 84.75 724 GLU A O 1
ATOM 5487 N N . SER A 1 725 ? -22.682 -28.216 -11.842 1.00 75.62 725 SER A N 1
ATOM 5488 C CA . SER A 1 725 ? -22.471 -27.418 -13.071 1.00 75.62 725 SER A CA 1
ATOM 5489 C C . SER A 1 725 ? -23.717 -26.774 -13.717 1.00 75.62 725 SER A C 1
ATOM 5491 O O . SER A 1 725 ? -23.589 -25.964 -14.634 1.00 75.62 725 SER A O 1
ATOM 5493 N N . ASN A 1 726 ? -24.919 -27.148 -13.274 1.00 73.94 726 ASN A N 1
ATOM 5494 C CA . ASN A 1 726 ? -26.221 -26.652 -13.731 1.00 73.94 726 ASN A CA 1
ATOM 5495 C C . ASN A 1 726 ? -27.006 -25.905 -12.628 1.00 73.94 726 ASN A C 1
ATOM 5497 O O . ASN A 1 726 ? -28.206 -25.646 -12.789 1.00 73.94 726 ASN A O 1
ATOM 5501 N N . GLU A 1 727 ? -26.348 -25.607 -11.510 1.00 78.50 727 GLU A N 1
ATOM 5502 C CA . GLU A 1 727 ? -26.884 -24.966 -10.312 1.00 78.50 727 GLU A CA 1
ATOM 5503 C C . GLU A 1 727 ? -26.038 -23.737 -9.944 1.00 78.50 727 GLU A C 1
ATOM 5505 O O . GLU A 1 727 ? -24.850 -23.662 -10.257 1.00 78.50 727 GLU A O 1
ATOM 5510 N N . PHE A 1 728 ? -26.650 -22.749 -9.297 1.00 80.12 728 PHE A N 1
ATOM 5511 C CA . PHE A 1 728 ? -25.974 -21.545 -8.818 1.00 80.12 728 PHE A CA 1
ATOM 5512 C C . PHE A 1 728 ? -26.307 -21.294 -7.347 1.00 80.12 728 PHE A C 1
ATOM 5514 O O . PHE A 1 728 ? -27.373 -21.669 -6.864 1.00 80.12 728 PHE A O 1
ATOM 5521 N N . CYS A 1 729 ? -25.381 -20.656 -6.634 1.00 80.50 729 CYS A N 1
ATOM 5522 C CA . CYS A 1 729 ? -25.576 -20.271 -5.242 1.00 80.50 729 CYS A CA 1
ATOM 5523 C C . CYS A 1 729 ? -26.508 -19.055 -5.169 1.00 80.50 729 CYS A C 1
ATOM 5525 O O . CYS A 1 729 ? -26.127 -17.964 -5.599 1.00 80.50 729 CYS A O 1
ATOM 5527 N N . GLN A 1 730 ? -27.719 -19.237 -4.647 1.00 82.44 730 GLN A N 1
ATOM 5528 C CA . GLN A 1 730 ? -28.676 -18.160 -4.408 1.00 82.44 730 GLN A CA 1
ATOM 5529 C C . GLN A 1 730 ? -28.589 -17.686 -2.956 1.00 82.44 730 GLN A C 1
ATOM 5531 O O . GLN A 1 730 ? -28.531 -18.503 -2.038 1.00 82.44 730 GLN A O 1
ATOM 5536 N N . ASP A 1 731 ? -28.558 -16.364 -2.768 1.00 76.88 731 ASP A N 1
ATOM 5537 C CA . ASP A 1 731 ? -28.484 -15.662 -1.475 1.00 76.88 731 ASP A CA 1
ATOM 5538 C C . ASP A 1 731 ? -27.297 -16.043 -0.557 1.00 76.88 731 ASP A C 1
ATOM 5540 O O . ASP A 1 731 ? -27.254 -15.639 0.604 1.00 76.88 731 ASP A O 1
ATOM 5544 N N . GLY A 1 732 ? -26.294 -16.754 -1.088 1.00 76.00 732 GLY A N 1
ATOM 5545 C CA . GLY A 1 732 ? -25.084 -17.178 -0.375 1.00 76.00 732 GLY A CA 1
ATOM 5546 C C . GLY A 1 732 ? -23.779 -16.731 -1.030 1.00 76.00 732 GLY A C 1
ATOM 5547 O O . GLY A 1 732 ? -23.749 -16.156 -2.119 1.00 76.00 732 GLY A O 1
ATOM 5548 N N . LEU A 1 733 ? -22.672 -17.026 -0.353 1.00 61.59 733 LEU A N 1
ATOM 5549 C CA . LEU A 1 733 ? -21.315 -16.747 -0.810 1.00 61.59 733 LEU A CA 1
ATOM 5550 C C . LEU A 1 733 ? -20.734 -17.955 -1.542 1.00 61.59 733 LEU A C 1
ATOM 5552 O O . LEU A 1 733 ? -20.682 -19.055 -0.992 1.00 61.59 733 LEU A O 1
ATOM 5556 N N . ILE A 1 734 ? -20.232 -17.730 -2.759 1.00 72.44 734 ILE A N 1
ATOM 5557 C CA . ILE A 1 734 ? -19.424 -18.728 -3.463 1.00 72.44 734 ILE A CA 1
ATOM 5558 C C . ILE A 1 734 ? -17.994 -18.672 -2.927 1.00 72.44 734 ILE A C 1
ATOM 5560 O O . ILE A 1 734 ? -17.325 -17.644 -3.046 1.00 72.44 734 ILE A O 1
ATOM 5564 N N . ILE A 1 735 ? -17.518 -19.787 -2.378 1.00 67.38 735 ILE A N 1
ATOM 5565 C CA . ILE A 1 735 ? -16.161 -19.929 -1.842 1.00 67.38 735 ILE A CA 1
ATOM 5566 C C . ILE A 1 735 ? -15.404 -21.089 -2.504 1.00 67.38 735 ILE A C 1
ATOM 5568 O O . ILE A 1 735 ? -15.997 -21.996 -3.094 1.00 67.38 735 ILE A O 1
ATOM 5572 N N . SER A 1 736 ? -14.074 -21.057 -2.408 1.00 69.12 736 SER A N 1
ATOM 5573 C CA . SER A 1 736 ? -13.217 -22.173 -2.820 1.00 69.12 736 SER A CA 1
ATOM 5574 C C . SER A 1 736 ? -13.157 -23.215 -1.707 1.00 69.12 736 SER A C 1
ATOM 5576 O O . SER A 1 736 ? -12.975 -22.855 -0.549 1.00 69.12 736 SER A O 1
ATOM 5578 N N . ALA A 1 737 ? -13.278 -24.492 -2.065 1.00 74.56 737 ALA A N 1
ATOM 5579 C CA . ALA A 1 737 ? -13.213 -25.615 -1.138 1.00 74.56 737 ALA A CA 1
ATOM 5580 C C . ALA A 1 737 ? -12.413 -26.779 -1.746 1.00 74.56 737 ALA A C 1
ATOM 5582 O O . ALA A 1 737 ? -12.477 -27.026 -2.953 1.00 74.56 737 ALA A O 1
ATOM 5583 N N . ASP A 1 738 ? -11.683 -27.515 -0.910 1.00 72.19 738 ASP A N 1
ATOM 5584 C CA . ASP A 1 738 ? -10.711 -28.536 -1.342 1.00 72.19 738 ASP A CA 1
ATOM 5585 C C . ASP A 1 738 ? -11.373 -29.808 -1.906 1.00 72.19 738 ASP A C 1
ATOM 5587 O O . ASP A 1 738 ? -10.717 -30.635 -2.541 1.00 72.19 738 ASP A O 1
ATOM 5591 N N . ASN A 1 739 ? -12.684 -29.971 -1.698 1.00 77.19 739 ASN A N 1
ATOM 5592 C CA . ASN A 1 739 ? -13.473 -31.104 -2.184 1.00 77.19 739 ASN A CA 1
ATOM 5593 C C . ASN A 1 739 ? -14.256 -30.829 -3.486 1.00 77.19 739 ASN A C 1
ATOM 5595 O O . ASN A 1 739 ? -15.109 -31.637 -3.854 1.00 77.19 739 ASN A O 1
ATOM 5599 N N . LEU A 1 740 ? -13.977 -29.723 -4.185 1.00 78.62 740 LEU A N 1
ATOM 5600 C CA . LEU A 1 740 ? -14.631 -29.362 -5.449 1.00 78.62 740 LEU A CA 1
ATOM 5601 C C . LEU A 1 740 ? -13.948 -30.006 -6.669 1.00 78.62 740 LEU A C 1
ATOM 5603 O O . LEU A 1 740 ? -12.724 -29.998 -6.807 1.00 78.62 740 LEU A O 1
ATOM 5607 N N . THR A 1 741 ? -14.745 -30.511 -7.612 1.00 78.50 741 THR A N 1
ATOM 5608 C CA . THR A 1 741 ? -14.275 -30.890 -8.959 1.00 78.50 741 THR A CA 1
ATOM 5609 C C . THR A 1 741 ? -14.359 -29.707 -9.936 1.00 78.50 741 THR A C 1
ATOM 5611 O O . THR A 1 741 ? -14.923 -28.664 -9.613 1.00 78.50 741 THR A O 1
ATOM 5614 N N . SER A 1 742 ? -13.807 -29.830 -11.155 1.00 65.69 742 SER A N 1
ATOM 5615 C CA . SER A 1 742 ? -13.610 -28.698 -12.092 1.00 65.69 742 SER A CA 1
ATOM 5616 C C . SER A 1 742 ? -14.887 -28.091 -12.711 1.00 65.69 742 SER A C 1
ATOM 5618 O O . SER A 1 742 ? -14.815 -27.443 -13.757 1.00 65.69 742 SER A O 1
ATOM 5620 N N . SER A 1 743 ? -16.051 -28.347 -12.122 1.00 68.75 743 SER A N 1
ATOM 5621 C CA . SER A 1 743 ? -17.360 -27.831 -12.529 1.00 68.75 743 SER A CA 1
ATOM 5622 C C . SER A 1 743 ? -18.337 -27.707 -11.349 1.00 68.75 743 SER A C 1
ATOM 5624 O O . SER A 1 743 ? -19.545 -27.708 -11.565 1.00 68.75 743 SER A O 1
ATOM 5626 N N . GLN A 1 744 ? -17.820 -27.646 -10.119 1.00 80.19 744 GLN A N 1
ATOM 5627 C CA . GLN A 1 744 ? -18.582 -27.501 -8.878 1.00 80.19 744 GLN A CA 1
ATOM 5628 C C . GLN A 1 744 ? -18.145 -26.230 -8.140 1.00 80.19 744 GLN A C 1
ATOM 5630 O O . GLN A 1 744 ? -16.991 -25.811 -8.247 1.00 80.19 744 GLN A O 1
ATOM 5635 N N . VAL A 1 745 ? -19.052 -25.637 -7.365 1.00 82.62 745 VAL A N 1
ATOM 5636 C CA . VAL A 1 745 ? -18.776 -24.469 -6.509 1.00 82.62 745 VAL A CA 1
ATOM 5637 C C . VAL A 1 745 ? -19.356 -24.681 -5.114 1.00 82.62 745 VAL A C 1
ATOM 5639 O O . VAL A 1 745 ? -20.385 -25.335 -4.979 1.00 82.62 745 VAL A O 1
ATOM 5642 N N . CYS A 1 746 ? -18.722 -24.140 -4.073 1.00 87.38 746 CYS A N 1
ATOM 5643 C CA . CYS A 1 746 ? -19.250 -24.221 -2.711 1.00 87.38 746 CYS A CA 1
ATOM 5644 C C . CYS A 1 746 ? -20.074 -22.976 -2.363 1.00 87.38 746 CYS A C 1
ATOM 5646 O O . CYS A 1 746 ? -19.582 -21.863 -2.531 1.00 87.38 746 CYS A O 1
ATOM 5648 N N . CYS A 1 747 ? -21.294 -23.165 -1.866 1.00 89.31 747 CYS A N 1
ATOM 5649 C CA . CYS A 1 747 ? -22.260 -22.131 -1.509 1.00 89.31 747 CYS A CA 1
ATOM 5650 C C . CYS A 1 747 ? -22.454 -22.072 0.012 1.00 89.31 747 CYS A C 1
ATOM 5652 O O . CYS A 1 747 ? -23.140 -22.916 0.587 1.00 89.31 747 CYS A O 1
ATOM 5654 N N . VAL A 1 748 ? -21.862 -21.080 0.680 1.00 83.12 748 VAL A N 1
ATOM 5655 C CA . VAL A 1 748 ? -21.994 -20.880 2.134 1.00 83.12 748 VAL A CA 1
ATOM 5656 C C . VAL A 1 748 ? -23.045 -19.818 2.432 1.00 83.12 748 VAL A C 1
ATOM 5658 O O . VAL A 1 748 ? -22.987 -18.706 1.911 1.00 83.12 748 VAL A O 1
ATOM 5661 N N . GLY A 1 749 ? -24.000 -20.147 3.304 1.00 73.25 749 GLY A N 1
ATOM 5662 C CA . GLY A 1 749 ? -25.052 -19.219 3.738 1.00 73.25 749 GLY A CA 1
ATOM 5663 C C . GLY A 1 749 ? -26.187 -18.991 2.730 1.00 73.25 749 GLY A C 1
ATOM 5664 O O . GLY A 1 749 ? -27.028 -18.135 2.981 1.00 73.25 749 GLY A O 1
ATOM 5665 N N . GLY A 1 750 ? -26.231 -19.757 1.638 1.00 82.06 750 GLY A N 1
ATOM 5666 C CA . GLY A 1 750 ? -27.302 -19.742 0.636 1.00 82.06 750 GLY A CA 1
ATOM 5667 C C . GLY A 1 750 ? -27.680 -21.150 0.181 1.00 82.06 750 GLY A C 1
ATOM 5668 O O . GLY A 1 750 ? -27.277 -22.129 0.806 1.00 82.06 750 GLY A O 1
ATOM 5669 N N . THR A 1 751 ? -28.438 -21.259 -0.910 1.00 88.38 751 THR A N 1
ATOM 5670 C CA . THR A 1 751 ? -28.916 -22.545 -1.448 1.00 88.38 751 THR A CA 1
ATOM 5671 C C . THR A 1 751 ? -28.585 -22.715 -2.925 1.00 88.38 751 THR A C 1
ATOM 5673 O O . THR A 1 751 ? -28.693 -21.771 -3.704 1.00 88.38 751 THR A O 1
ATOM 5676 N N . CYS A 1 752 ? -28.232 -23.936 -3.330 1.00 87.94 752 CYS A N 1
ATOM 5677 C CA . CYS A 1 752 ? -28.015 -24.277 -4.735 1.00 87.94 752 CYS A CA 1
ATOM 5678 C C . CYS A 1 752 ? -29.349 -24.392 -5.490 1.00 87.94 752 CYS A C 1
ATOM 5680 O O . CYS A 1 752 ? -30.104 -25.346 -5.289 1.00 87.94 752 CYS A O 1
ATOM 5682 N N . GLU A 1 753 ? -29.633 -23.443 -6.381 1.00 85.94 753 GLU A N 1
ATOM 5683 C CA . GLU A 1 753 ? -30.813 -23.467 -7.250 1.00 85.94 753 GLU A CA 1
ATOM 5684 C C . GLU A 1 753 ? -30.445 -23.842 -8.690 1.00 85.94 753 GLU A C 1
ATOM 5686 O O . GLU A 1 753 ? -29.435 -23.403 -9.241 1.00 85.94 753 GLU A O 1
ATOM 5691 N N . LYS A 1 754 ? -31.278 -24.670 -9.331 1.00 75.19 754 LYS A N 1
ATOM 5692 C CA . LYS A 1 754 ? -31.109 -25.026 -10.749 1.00 75.19 754 LYS A CA 1
ATOM 5693 C C . LYS A 1 754 ? -31.427 -23.819 -11.610 1.00 75.19 754 LYS A C 1
ATOM 5695 O O . LYS A 1 754 ? -32.414 -23.137 -11.358 1.00 75.19 754 LYS A O 1
ATOM 5700 N N . SER A 1 755 ? -30.644 -23.595 -12.666 1.00 59.09 755 SER A N 1
ATOM 5701 C CA . SER A 1 755 ? -30.902 -22.492 -13.597 1.00 59.09 755 SER A CA 1
ATOM 5702 C C . SER A 1 755 ? -32.274 -22.663 -14.272 1.00 59.09 755 SER A C 1
ATOM 5704 O O . SER A 1 755 ? -32.445 -23.456 -15.199 1.00 59.09 755 SER A O 1
ATOM 5706 N N . GLY A 1 756 ? -33.276 -21.963 -13.734 1.00 47.16 756 GLY A N 1
ATOM 5707 C CA . GLY A 1 756 ? -34.684 -22.160 -14.048 1.00 47.16 756 GLY A CA 1
ATOM 5708 C C . GLY A 1 756 ? -35.555 -21.058 -13.447 1.00 47.16 756 GLY A C 1
ATOM 5709 O O . GLY A 1 756 ? -35.974 -21.145 -12.301 1.00 47.16 756 GLY A O 1
ATOM 5710 N N . THR A 1 757 ? -35.876 -20.058 -14.275 1.00 47.12 757 THR A N 1
ATOM 5711 C CA . THR A 1 757 ? -36.885 -18.999 -14.046 1.00 47.12 757 THR A CA 1
ATOM 5712 C C . THR A 1 757 ? -36.672 -18.069 -12.838 1.00 47.12 757 THR A C 1
ATOM 5714 O O . THR A 1 757 ? -37.252 -18.285 -11.781 1.00 47.12 757 THR A O 1
ATOM 5717 N N . GLY A 1 758 ? -35.946 -16.954 -13.033 1.00 34.81 758 GLY A N 1
ATOM 5718 C CA . GLY A 1 758 ? -35.760 -15.955 -11.965 1.00 34.81 758 GLY A CA 1
ATOM 5719 C C . GLY A 1 758 ? -35.169 -14.579 -12.326 1.00 34.81 758 GLY A C 1
ATOM 5720 O O . GLY A 1 758 ? -34.649 -13.923 -11.434 1.00 34.81 758 GLY A O 1
ATOM 5721 N N . GLY A 1 759 ? -35.223 -14.111 -13.581 1.00 36.59 759 GLY A N 1
ATOM 5722 C CA . GLY A 1 759 ? -34.738 -12.762 -13.941 1.00 36.59 759 GLY A CA 1
ATOM 5723 C C . GLY A 1 759 ? -34.134 -12.682 -15.343 1.00 36.59 759 GLY A C 1
ATOM 5724 O O . GLY A 1 759 ? -32.971 -13.016 -15.541 1.00 36.59 759 GLY A O 1
ATOM 5725 N N . SER A 1 760 ? -34.938 -12.259 -16.320 1.00 39.09 760 SER A N 1
ATOM 5726 C CA . SER A 1 760 ? -34.561 -12.228 -17.738 1.00 39.09 760 SER A CA 1
ATOM 5727 C C . SER A 1 760 ? -33.749 -10.974 -18.085 1.00 39.09 760 SER A C 1
ATOM 5729 O O . SER A 1 760 ? -34.274 -9.862 -18.035 1.00 39.09 760 SER A O 1
ATOM 5731 N N . TYR A 1 761 ? -32.482 -11.158 -18.463 1.00 47.41 761 TYR A N 1
ATOM 5732 C CA . TYR A 1 761 ? -31.750 -10.227 -19.326 1.00 47.41 761 TYR A CA 1
ATOM 5733 C C . TYR A 1 761 ? -31.649 -10.874 -20.707 1.00 47.41 761 TYR A C 1
ATOM 5735 O O . TYR A 1 761 ? -31.262 -12.038 -20.810 1.00 47.41 761 TYR A O 1
ATOM 5743 N N . THR A 1 762 ? -31.999 -10.146 -21.769 1.00 56.94 762 THR A N 1
ATOM 5744 C CA . THR A 1 762 ? -32.026 -10.727 -23.123 1.00 56.94 762 THR A CA 1
ATOM 5745 C C . THR A 1 762 ? -30.651 -10.706 -23.794 1.00 56.94 762 THR A C 1
ATOM 5747 O O . THR A 1 762 ? -29.838 -9.808 -23.556 1.00 56.94 762 THR A O 1
ATOM 5750 N N . ASP A 1 763 ? -30.410 -11.649 -24.712 1.00 64.81 763 ASP A N 1
ATOM 5751 C CA . ASP A 1 763 ? -29.162 -11.746 -25.487 1.00 64.81 763 ASP A CA 1
ATOM 5752 C C . ASP A 1 763 ? -28.781 -10.435 -26.201 1.00 64.81 763 ASP A C 1
ATOM 5754 O O . ASP A 1 763 ? -27.597 -10.130 -26.368 1.00 64.81 763 ASP A O 1
ATOM 5758 N N . CYS A 1 764 ? -29.779 -9.648 -26.616 1.00 70.69 764 CYS A N 1
ATOM 5759 C CA . CYS A 1 764 ? -29.584 -8.351 -27.260 1.00 70.69 764 CYS A CA 1
ATOM 5760 C C . CYS A 1 764 ? -28.882 -7.331 -26.346 1.00 70.69 764 CYS A C 1
ATOM 5762 O O . CYS A 1 764 ? -27.961 -6.632 -26.778 1.00 70.69 764 CYS A O 1
ATOM 5764 N N . GLU A 1 765 ? -29.297 -7.263 -25.082 1.00 62.19 765 GLU A N 1
ATOM 5765 C CA . GLU A 1 765 ? -28.758 -6.322 -24.096 1.00 62.19 765 GLU A CA 1
ATOM 5766 C C . GLU A 1 765 ? -27.392 -6.790 -23.580 1.00 62.19 765 GLU A C 1
ATOM 5768 O O . GLU A 1 765 ? -26.480 -5.978 -23.410 1.00 62.19 765 GLU A O 1
ATOM 5773 N N . TRP A 1 766 ? -27.230 -8.104 -23.389 1.00 49.69 766 TRP A N 1
ATOM 5774 C CA . TRP A 1 766 ? -26.034 -8.694 -22.791 1.00 49.69 766 TRP A CA 1
ATOM 5775 C C . TRP A 1 766 ? -24.852 -8.845 -23.764 1.00 49.69 766 TRP A C 1
ATOM 5777 O O . TRP A 1 766 ? -23.735 -8.450 -23.432 1.00 49.69 766 TRP A O 1
ATOM 5787 N N . TYR A 1 767 ? -25.063 -9.389 -24.970 1.00 45.78 767 TYR A N 1
ATOM 5788 C CA . TYR A 1 767 ? -23.950 -9.783 -25.853 1.00 45.78 767 TYR A CA 1
ATOM 5789 C C . TYR A 1 767 ? -23.519 -8.727 -26.876 1.00 45.78 767 TYR A C 1
ATOM 5791 O O . TYR A 1 767 ? -22.386 -8.779 -27.355 1.00 45.78 767 TYR A O 1
ATOM 5799 N N . VAL A 1 768 ? -24.403 -7.799 -27.257 1.00 54.44 768 VAL A N 1
ATOM 5800 C CA . VAL A 1 768 ? -24.140 -6.830 -28.344 1.00 54.44 768 VAL A CA 1
ATOM 5801 C C . VAL A 1 768 ? -24.412 -5.371 -27.965 1.00 54.44 768 VAL A C 1
ATOM 5803 O O . VAL A 1 768 ? -24.293 -4.495 -28.820 1.00 54.44 768 VAL A O 1
ATOM 5806 N N . SER A 1 769 ? -24.757 -5.101 -26.698 1.00 62.75 769 SER A N 1
ATOM 5807 C CA . SER A 1 769 ? -25.157 -3.770 -26.204 1.00 62.75 769 SER A CA 1
ATOM 5808 C C . SER A 1 769 ? -26.252 -3.114 -27.061 1.00 62.75 769 SER A C 1
ATOM 5810 O O . SER A 1 769 ? -26.258 -1.898 -27.265 1.00 62.75 769 SER A O 1
ATOM 5812 N N . GLY A 1 770 ? -27.153 -3.934 -27.606 1.00 76.75 770 GLY A N 1
ATOM 5813 C CA . GLY A 1 770 ? -28.295 -3.486 -28.390 1.00 76.75 770 GLY A CA 1
ATOM 5814 C C . GLY A 1 770 ? -29.489 -3.137 -27.511 1.00 76.75 770 GLY A C 1
ATOM 5815 O O . GLY A 1 770 ? -29.506 -3.382 -26.307 1.00 76.75 770 GLY A O 1
ATOM 5816 N N . THR A 1 771 ? -30.515 -2.564 -28.129 1.00 81.88 771 THR A N 1
ATOM 5817 C CA . THR A 1 771 ? -31.810 -2.322 -27.484 1.00 81.88 771 THR A CA 1
ATOM 5818 C C . THR A 1 771 ? -32.895 -3.056 -28.256 1.00 81.88 771 THR A C 1
ATOM 5820 O O . THR A 1 771 ? -32.999 -2.898 -29.475 1.00 81.88 771 THR A O 1
ATOM 5823 N N . CYS A 1 772 ? -33.720 -3.833 -27.555 1.00 84.06 772 CYS A N 1
ATOM 5824 C CA . CYS A 1 772 ? -34.908 -4.449 -28.137 1.00 84.06 772 CYS A CA 1
ATOM 5825 C C . CYS A 1 772 ? -35.979 -3.389 -28.419 1.00 84.06 772 CYS A C 1
ATOM 5827 O O . CYS A 1 772 ? -36.358 -2.617 -27.537 1.00 84.06 772 CYS A O 1
ATOM 5829 N N . LYS A 1 773 ? -36.433 -3.318 -29.674 1.00 84.44 773 LYS A N 1
ATOM 5830 C CA . LYS A 1 773 ? -37.476 -2.393 -30.143 1.00 84.44 773 LYS A CA 1
ATOM 5831 C C . LYS A 1 773 ? -38.321 -3.077 -31.212 1.00 84.44 773 LYS A C 1
ATOM 5833 O O . LYS A 1 773 ? -37.809 -3.904 -31.957 1.00 84.44 773 LYS A O 1
ATOM 5838 N N . SER A 1 774 ? -39.569 -2.659 -31.395 1.00 84.81 774 SER A N 1
ATOM 5839 C CA . SER A 1 774 ? -40.442 -3.197 -32.454 1.00 84.81 774 SER A CA 1
ATOM 5840 C C . SER A 1 774 ? -39.928 -2.952 -33.884 1.00 84.81 774 SER A C 1
ATOM 5842 O O . SER A 1 774 ? -40.237 -3.710 -34.803 1.00 84.81 774 SER A O 1
ATOM 5844 N N . SER A 1 775 ? -39.097 -1.924 -34.087 1.00 84.94 775 SER A N 1
ATOM 5845 C CA . SER A 1 775 ? -38.326 -1.703 -35.317 1.00 84.94 775 SER A CA 1
ATOM 5846 C C . SER A 1 775 ? -37.137 -0.772 -35.068 1.00 84.94 775 SER A C 1
ATOM 5848 O O . SER A 1 775 ? -37.275 0.191 -34.315 1.00 84.94 775 SER A O 1
ATOM 5850 N N . CYS A 1 776 ? -36.011 -1.005 -35.745 1.00 87.25 776 CYS A N 1
ATOM 5851 C CA . CYS A 1 776 ? -34.820 -0.151 -35.650 1.00 87.25 776 CYS A CA 1
ATOM 5852 C C . CYS A 1 776 ? -34.931 1.109 -36.517 1.00 87.25 776 CYS A C 1
ATOM 5854 O O . CYS A 1 776 ? -35.495 1.062 -37.616 1.00 87.25 776 CYS A O 1
ATOM 5856 N N . ASP A 1 777 ? -34.325 2.216 -36.082 1.00 83.00 777 ASP A N 1
ATOM 5857 C CA . ASP A 1 777 ? -34.236 3.434 -36.893 1.00 83.00 777 ASP A CA 1
ATOM 5858 C C . ASP A 1 777 ? -33.364 3.196 -38.137 1.00 83.00 777 ASP A C 1
ATOM 5860 O O . ASP A 1 777 ? -32.145 3.052 -38.067 1.00 83.00 777 ASP A O 1
ATOM 5864 N N . SER A 1 778 ? -33.988 3.204 -39.315 1.00 72.81 778 SER A N 1
ATOM 5865 C CA . SER A 1 778 ? -33.308 2.948 -40.592 1.00 72.81 778 SER A CA 1
ATOM 5866 C C . SER A 1 778 ? -32.124 3.880 -40.909 1.00 72.81 778 SER A C 1
ATOM 5868 O O . SER A 1 778 ? -31.275 3.513 -41.730 1.00 72.81 778 SER A O 1
ATOM 5870 N N . THR A 1 779 ? -32.028 5.052 -40.274 1.00 64.88 779 THR A N 1
ATOM 5871 C CA . THR A 1 779 ? -30.987 6.058 -40.529 1.00 64.88 779 THR A CA 1
ATOM 5872 C C . THR A 1 779 ? -29.752 5.884 -39.648 1.00 64.88 779 THR A C 1
ATOM 5874 O O . THR A 1 779 ? -28.636 5.994 -40.157 1.00 64.88 779 THR A O 1
ATOM 5877 N N . ILE A 1 780 ? -29.936 5.562 -38.364 1.00 71.25 780 ILE A N 1
ATOM 5878 C CA . ILE A 1 780 ? -28.863 5.518 -37.354 1.00 71.25 780 ILE A CA 1
ATOM 5879 C C . ILE A 1 780 ? -28.681 4.154 -36.678 1.00 71.25 780 ILE A C 1
ATOM 5881 O O . ILE A 1 780 ? -27.682 3.966 -35.993 1.00 71.25 780 ILE A O 1
ATOM 5885 N N . GLU A 1 781 ? -29.572 3.188 -36.901 1.00 82.06 781 GLU A N 1
ATOM 5886 C CA . GLU A 1 781 ? -29.512 1.840 -36.322 1.00 82.06 781 GLU A CA 1
ATOM 5887 C C . GLU A 1 781 ? -29.560 0.747 -37.402 1.00 82.06 781 GLU A C 1
ATOM 5889 O O . GLU A 1 781 ? -30.066 0.946 -38.511 1.00 82.06 781 GLU A O 1
ATOM 5894 N N . GLU A 1 782 ? -29.043 -0.438 -37.096 1.00 82.94 782 GLU A N 1
ATOM 5895 C CA . GLU A 1 782 ? -29.224 -1.652 -37.891 1.00 82.94 782 GLU A CA 1
ATOM 5896 C C . GLU A 1 782 ? -29.777 -2.803 -37.052 1.00 82.94 782 GLU A C 1
ATOM 5898 O O . GLU A 1 782 ? -29.510 -2.913 -35.855 1.00 82.94 782 GLU A O 1
ATOM 5903 N N . LYS A 1 783 ? -30.584 -3.649 -37.704 1.00 85.69 783 LYS A N 1
ATOM 5904 C CA . LYS A 1 783 ? -31.127 -4.866 -37.106 1.00 85.69 783 LYS A CA 1
ATOM 5905 C C . LYS A 1 783 ? -30.076 -5.966 -37.177 1.00 85.69 783 LYS A C 1
ATOM 5907 O O . LYS A 1 783 ? -29.631 -6.310 -38.273 1.00 85.69 783 LYS A O 1
ATOM 5912 N N . VAL A 1 784 ? -29.769 -6.566 -36.035 1.00 80.56 784 VAL A N 1
ATOM 5913 C CA . VAL A 1 784 ? -28.929 -7.767 -35.947 1.00 80.56 784 VAL A CA 1
ATOM 5914 C C . VAL A 1 784 ? -29.774 -9.026 -35.722 1.00 80.56 784 VAL A C 1
ATOM 5916 O O . VAL A 1 784 ? -30.988 -8.960 -35.521 1.00 80.56 784 VAL A O 1
ATOM 5919 N N . SER A 1 785 ? -29.148 -10.194 -35.872 1.00 71.06 785 SER A N 1
ATOM 5920 C CA . SER A 1 785 ? -29.800 -11.513 -35.897 1.00 71.06 785 SER A CA 1
ATOM 5921 C C . SER A 1 785 ? -30.107 -12.108 -34.519 1.00 71.06 785 SER A C 1
ATOM 5923 O O . SER A 1 785 ? -30.712 -13.173 -34.448 1.00 71.06 785 SER A O 1
ATOM 5925 N N . GLN A 1 786 ? -29.652 -11.464 -33.447 1.00 75.25 786 GLN A N 1
ATOM 5926 C CA . GLN A 1 786 ? -29.883 -11.856 -32.061 1.00 75.25 786 GLN A CA 1
ATOM 5927 C C . GLN A 1 786 ? -31.362 -11.668 -31.698 1.00 75.25 786 GLN A C 1
ATOM 5929 O O . GLN A 1 786 ? -31.988 -10.682 -32.099 1.00 75.25 786 GLN A O 1
ATOM 5934 N N . GLY A 1 787 ? -31.912 -12.626 -30.952 1.00 68.06 787 GLY A N 1
ATOM 5935 C CA . GLY A 1 787 ? -33.295 -12.581 -30.492 1.00 68.06 787 GLY A CA 1
ATOM 5936 C C . GLY A 1 787 ? -33.509 -11.535 -29.398 1.00 68.06 787 GLY A C 1
ATOM 5937 O O . GLY A 1 787 ? -32.652 -11.323 -28.541 1.00 68.06 787 GLY A O 1
ATOM 5938 N N . CYS A 1 788 ? -34.680 -10.907 -29.434 1.00 75.75 788 CYS A N 1
ATOM 5939 C CA . CYS A 1 788 ? -35.331 -10.407 -28.229 1.00 75.75 788 CYS A CA 1
ATOM 5940 C C . CYS A 1 788 ? -36.142 -11.556 -27.604 1.00 75.75 788 CYS A C 1
ATOM 5942 O O . CYS A 1 788 ? -36.316 -12.592 -28.244 1.00 75.75 788 CYS A O 1
ATOM 5944 N N . GLU A 1 789 ? -36.594 -11.384 -26.360 1.00 79.44 789 GLU A N 1
ATOM 5945 C CA . GLU A 1 789 ? -37.211 -12.425 -25.521 1.00 79.44 789 GLU A CA 1
ATOM 5946 C C . GLU A 1 789 ? -38.225 -13.327 -26.259 1.00 79.44 789 GLU A C 1
ATOM 5948 O O . GLU A 1 789 ? -39.036 -12.837 -27.056 1.00 79.44 789 GLU A O 1
ATOM 5953 N N . ASP A 1 790 ? -38.174 -14.639 -25.990 1.00 54.69 790 ASP A N 1
ATOM 5954 C CA . ASP A 1 790 ? -38.942 -15.671 -26.701 1.00 54.69 790 ASP A CA 1
ATOM 5955 C C . ASP A 1 790 ? -40.455 -15.384 -26.686 1.00 54.69 790 ASP A C 1
ATOM 5957 O O . ASP A 1 790 ? -41.136 -15.500 -25.667 1.00 54.69 790 ASP A O 1
ATOM 5961 N N . GLY A 1 791 ? -40.994 -15.034 -27.858 1.00 58.31 791 GLY A N 1
ATOM 5962 C CA . GLY A 1 791 ? -42.407 -14.693 -28.057 1.00 58.31 791 GLY A CA 1
ATOM 5963 C C . GLY A 1 791 ? -42.690 -13.203 -28.281 1.00 58.31 791 GLY A C 1
ATOM 5964 O O . GLY A 1 791 ? -43.806 -12.860 -28.676 1.00 58.31 791 GLY A O 1
ATOM 5965 N N . SER A 1 792 ? -41.703 -12.320 -28.105 1.00 67.50 792 SER A N 1
ATOM 5966 C CA . SER A 1 792 ? -41.804 -10.916 -28.522 1.00 67.50 792 SER A CA 1
ATOM 5967 C C . SER A 1 792 ? -41.703 -10.767 -30.050 1.00 67.50 792 SER A C 1
ATOM 5969 O O . SER A 1 792 ? -41.037 -11.542 -30.736 1.00 67.50 792 SER A O 1
ATOM 5971 N N . SER A 1 793 ? -42.362 -9.747 -30.610 1.00 71.94 793 SER A N 1
ATOM 5972 C CA . SER A 1 793 ? -42.203 -9.358 -32.024 1.00 71.94 793 SER A CA 1
ATOM 5973 C C . SER A 1 793 ? -41.016 -8.417 -32.264 1.00 71.94 793 SER A C 1
ATOM 5975 O O . SER A 1 793 ? -40.849 -7.903 -33.373 1.00 71.94 793 SER A O 1
ATOM 5977 N N . ASP A 1 794 ? -40.240 -8.144 -31.218 1.00 83.50 794 ASP A N 1
ATOM 5978 C CA . ASP A 1 794 ? -39.231 -7.098 -31.207 1.00 83.50 794 ASP A CA 1
ATOM 5979 C C . ASP A 1 794 ? -37.914 -7.570 -31.824 1.00 83.50 794 ASP A C 1
ATOM 5981 O O . ASP A 1 794 ? -37.622 -8.758 -31.975 1.00 83.50 794 ASP A O 1
ATOM 5985 N N . VAL A 1 795 ? -37.123 -6.598 -32.260 1.00 84.69 795 VAL A N 1
ATOM 5986 C CA . VAL A 1 795 ? -35.890 -6.804 -33.005 1.00 84.69 795 VAL A CA 1
ATOM 5987 C C . VAL A 1 795 ? -34.736 -6.119 -32.289 1.00 84.69 795 VAL A C 1
ATOM 5989 O O . VAL A 1 795 ? -34.874 -5.007 -31.779 1.00 84.69 795 VAL A O 1
ATOM 5992 N N . CYS A 1 796 ? -33.584 -6.787 -32.256 1.00 88.94 796 CYS A N 1
ATOM 5993 C CA . CYS A 1 796 ? -32.393 -6.230 -31.637 1.00 88.94 796 CYS A CA 1
ATOM 5994 C C . CYS A 1 796 ? -31.775 -5.146 -32.532 1.00 88.94 796 CYS A C 1
ATOM 5996 O O . CYS A 1 796 ? -31.410 -5.417 -33.684 1.00 88.94 796 CYS A O 1
ATOM 5998 N N . CYS A 1 797 ? -31.663 -3.928 -32.001 1.00 87.44 797 CYS A N 1
ATOM 5999 C CA . CYS A 1 797 ? -31.180 -2.750 -32.717 1.00 87.44 797 CYS A CA 1
ATOM 6000 C C . CYS A 1 797 ? -29.859 -2.245 -32.132 1.00 87.44 797 CYS A C 1
ATOM 6002 O O . CYS A 1 797 ? -29.764 -2.016 -30.925 1.00 87.44 797 CYS A O 1
ATOM 6004 N N . ILE A 1 798 ? -28.862 -2.024 -32.993 1.00 83.75 798 ILE A N 1
ATOM 6005 C CA . ILE A 1 798 ? -27.563 -1.430 -32.632 1.00 83.75 798 ILE A CA 1
ATOM 6006 C C . ILE A 1 798 ? -27.274 -0.192 -33.486 1.00 83.75 798 ILE A C 1
ATOM 6008 O O . ILE A 1 798 ? -27.719 -0.106 -34.629 1.00 83.75 798 ILE A O 1
ATOM 6012 N N . SER A 1 799 ? -26.503 0.761 -32.962 1.00 79.88 799 SER A N 1
ATOM 6013 C CA . SER A 1 799 ? -26.128 1.980 -33.690 1.00 79.88 799 SER A CA 1
ATOM 6014 C C . SER A 1 799 ? -25.188 1.690 -34.867 1.00 79.88 799 SER A C 1
ATOM 6016 O O . SER A 1 799 ? -24.114 1.113 -34.691 1.00 79.88 799 SER A O 1
ATOM 6018 N N . LYS A 1 800 ? -25.539 2.170 -36.064 1.00 73.00 800 LYS A N 1
ATOM 6019 C CA . LYS A 1 800 ? -24.703 2.090 -37.269 1.00 73.00 800 LYS A CA 1
ATOM 6020 C C . LYS A 1 800 ? -23.401 2.866 -37.082 1.00 73.00 800 LYS A C 1
ATOM 6022 O O . LYS A 1 800 ? -23.401 4.088 -36.923 1.00 73.00 800 LYS A O 1
ATOM 6027 N N . SER A 1 801 ? -22.275 2.169 -37.212 1.00 58.94 801 SER A N 1
ATOM 6028 C CA . SER A 1 801 ? -20.961 2.798 -37.366 1.00 58.94 801 SER A CA 1
ATOM 6029 C C . SER A 1 801 ? -20.937 3.639 -38.649 1.00 58.94 801 SER A C 1
ATOM 6031 O O . SER A 1 801 ? -21.058 3.099 -39.748 1.00 58.94 801 SER A O 1
ATOM 6033 N N . THR A 1 802 ? -20.790 4.962 -38.537 1.00 52.38 802 THR A N 1
ATOM 6034 C CA . THR A 1 802 ? -20.730 5.852 -39.705 1.00 52.38 802 THR A CA 1
ATOM 6035 C C . THR A 1 802 ? -19.409 5.659 -40.471 1.00 52.38 802 THR A C 1
ATOM 6037 O O . THR A 1 802 ? -18.332 5.915 -39.926 1.00 52.38 802 THR A O 1
ATOM 6040 N N . PRO A 1 803 ? -19.440 5.206 -41.741 1.00 50.09 803 PRO A N 1
ATOM 6041 C CA . PRO A 1 803 ? -18.223 4.914 -42.492 1.00 50.09 803 PRO A CA 1
ATOM 6042 C C . PRO A 1 803 ? -17.523 6.192 -42.974 1.00 50.09 803 PRO A C 1
ATOM 6044 O O . PRO A 1 803 ? -18.163 7.157 -43.389 1.00 50.09 803 PRO A O 1
ATOM 6047 N N . ALA A 1 804 ? -16.187 6.175 -42.997 1.00 59.59 804 ALA A N 1
ATOM 6048 C CA . ALA A 1 804 ? -15.365 7.321 -43.400 1.00 59.59 804 ALA A CA 1
ATOM 6049 C C . ALA A 1 804 ? -15.392 7.605 -44.917 1.00 59.59 804 ALA A C 1
ATOM 6051 O O . ALA A 1 804 ? -14.992 8.683 -45.355 1.00 59.59 804 ALA A O 1
ATOM 6052 N N . CYS A 1 805 ? -15.850 6.651 -45.730 1.00 67.44 805 CYS A N 1
ATOM 6053 C CA . CYS A 1 805 ? -16.142 6.844 -47.147 1.00 67.44 805 CYS A CA 1
ATOM 6054 C C . CYS A 1 805 ? -17.314 5.952 -47.583 1.00 67.44 805 CYS A C 1
ATOM 6056 O O . CYS A 1 805 ? -17.508 4.861 -47.052 1.00 67.44 805 CYS A O 1
ATOM 6058 N N . THR A 1 806 ? -18.072 6.394 -48.587 1.00 75.62 806 THR A N 1
ATOM 6059 C CA . THR A 1 806 ? -19.161 5.616 -49.218 1.00 75.62 806 THR A CA 1
ATOM 6060 C C . THR A 1 806 ? -18.914 5.338 -50.704 1.00 75.62 806 THR A C 1
ATOM 6062 O O . THR A 1 806 ? -19.652 4.590 -51.336 1.00 75.62 806 THR A O 1
ATOM 6065 N N . SER A 1 807 ? -17.873 5.941 -51.286 1.00 78.69 807 SER A N 1
ATOM 6066 C CA . SER A 1 807 ? -17.484 5.789 -52.691 1.00 78.69 807 SER A CA 1
ATOM 6067 C C . SER A 1 807 ? -16.014 6.171 -52.892 1.00 78.69 807 SER A C 1
ATOM 6069 O O . SER A 1 807 ? -15.432 6.887 -52.074 1.00 78.69 807 SER A O 1
ATOM 6071 N N . ASN A 1 808 ? -15.407 5.728 -53.998 1.00 77.19 808 ASN A N 1
ATOM 6072 C CA . ASN A 1 808 ? -13.998 6.010 -54.315 1.00 77.19 808 ASN A CA 1
ATOM 6073 C C . ASN A 1 808 ? -13.687 7.514 -54.435 1.00 77.19 808 ASN A C 1
ATOM 6075 O O . ASN A 1 808 ? -12.574 7.927 -54.130 1.00 77.19 808 ASN A O 1
ATOM 6079 N N . SER A 1 809 ? -14.662 8.344 -54.816 1.00 77.38 809 SER A N 1
ATOM 6080 C CA . SER A 1 809 ? -14.529 9.809 -54.854 1.00 77.38 809 SER A CA 1
ATOM 6081 C C . SER A 1 809 ? -14.365 10.459 -53.475 1.00 77.38 809 SER A C 1
ATOM 6083 O O . SER A 1 809 ? -13.903 11.592 -53.402 1.00 77.38 809 SER A O 1
ATOM 6085 N N . GLY A 1 810 ? -14.697 9.756 -52.386 1.00 74.81 810 GLY A N 1
ATOM 6086 C CA . GLY A 1 810 ? -14.407 10.194 -51.016 1.00 74.81 810 GLY A CA 1
ATOM 6087 C C . GLY A 1 810 ? -12.955 9.960 -50.575 1.00 74.81 810 GLY A C 1
ATOM 6088 O O . GLY A 1 810 ? -12.596 10.329 -49.461 1.00 74.81 810 GLY A O 1
ATOM 6089 N N . CYS A 1 811 ? -12.118 9.345 -51.417 1.00 76.56 811 CYS A N 1
ATOM 6090 C CA . CYS A 1 811 ? -10.741 8.983 -51.093 1.00 76.56 811 CYS A CA 1
ATOM 6091 C C . CYS A 1 811 ? -9.730 9.771 -51.941 1.00 76.56 811 CYS A C 1
ATOM 6093 O O . CYS A 1 811 ? -9.670 9.627 -53.161 1.00 76.56 811 CYS A O 1
ATOM 6095 N N . THR A 1 812 ? -8.872 10.560 -51.294 1.00 73.88 812 THR A N 1
ATOM 6096 C CA . THR A 1 812 ? -7.730 11.227 -51.943 1.00 73.88 812 THR A CA 1
ATOM 6097 C C . THR A 1 812 ? -6.537 10.270 -52.139 1.00 73.88 812 THR A C 1
ATOM 6099 O O . THR A 1 812 ? -6.526 9.139 -51.641 1.00 73.88 812 THR A O 1
ATOM 6102 N N . ASP A 1 813 ? -5.521 10.695 -52.902 1.00 73.19 813 ASP A N 1
ATOM 6103 C CA . ASP A 1 813 ? -4.293 9.932 -53.211 1.00 73.19 813 ASP A CA 1
ATOM 6104 C C . ASP A 1 813 ? -4.492 8.560 -53.891 1.00 73.19 813 ASP A C 1
ATOM 6106 O O . ASP A 1 813 ? -3.758 7.601 -53.616 1.00 73.19 813 ASP A O 1
ATOM 6110 N N . GLY A 1 814 ? -5.476 8.452 -54.792 1.00 66.62 814 GLY A N 1
ATOM 6111 C CA . GLY A 1 814 ? -5.663 7.267 -55.644 1.00 66.62 814 GLY A CA 1
ATOM 6112 C C . GLY A 1 814 ? -5.991 5.984 -54.871 1.00 66.62 814 GLY A C 1
ATOM 6113 O O . GLY A 1 814 ? -5.669 4.884 -55.323 1.00 66.62 814 GLY A O 1
ATOM 6114 N N . ARG A 1 815 ? -6.582 6.122 -53.681 1.00 78.12 815 ARG A N 1
ATOM 6115 C CA . ARG A 1 815 ? -7.076 5.012 -52.856 1.00 78.12 815 ARG A CA 1
ATOM 6116 C C . ARG A 1 815 ? -8.506 4.665 -53.261 1.00 78.12 815 ARG A C 1
ATOM 6118 O O . ARG A 1 815 ? -9.241 5.532 -53.722 1.00 78.12 815 ARG A O 1
ATOM 6125 N N . ILE A 1 816 ? -8.911 3.418 -53.044 1.00 80.69 816 ILE A N 1
ATOM 6126 C CA . ILE A 1 816 ? -10.298 2.984 -53.254 1.00 80.69 816 ILE A CA 1
ATOM 6127 C C . ILE A 1 816 ? -11.006 2.813 -51.911 1.00 80.69 816 ILE A C 1
ATOM 6129 O O . ILE A 1 816 ? -10.391 2.413 -50.920 1.00 80.69 816 ILE A O 1
ATOM 6133 N N . CYS A 1 817 ? -12.292 3.143 -51.879 1.00 75.81 817 CYS A N 1
ATOM 6134 C CA . CYS A 1 817 ? -13.145 2.940 -50.723 1.00 75.81 817 CYS A CA 1
ATOM 6135 C C . CYS A 1 817 ? -13.594 1.479 -50.698 1.00 75.81 817 CYS A C 1
ATOM 6137 O O . CYS A 1 817 ? -14.242 1.008 -51.634 1.00 75.81 817 CYS A O 1
ATOM 6139 N N . LYS A 1 818 ? -13.251 0.763 -49.631 1.00 76.56 818 LYS A N 1
ATOM 6140 C CA . LYS A 1 818 ? -13.716 -0.599 -49.385 1.00 76.56 818 LYS A CA 1
ATOM 6141 C C . LYS A 1 818 ? -14.123 -0.713 -47.922 1.00 76.56 818 LYS A C 1
ATOM 6143 O O . LYS A 1 818 ? -13.385 -0.255 -47.052 1.00 76.56 818 LYS A O 1
ATOM 6148 N N . ASP A 1 819 ? -15.310 -1.256 -47.672 1.00 76.25 819 ASP A N 1
ATOM 6149 C CA . ASP A 1 819 ? -15.851 -1.497 -46.327 1.00 76.25 819 ASP A CA 1
ATOM 6150 C C . ASP A 1 819 ? -15.777 -0.241 -45.424 1.00 76.25 819 ASP A C 1
ATOM 6152 O O . ASP A 1 819 ? -15.351 -0.273 -44.270 1.00 76.25 819 ASP A O 1
ATOM 6156 N N . GLY A 1 820 ? -16.121 0.914 -46.008 1.00 70.25 820 GLY A N 1
ATOM 6157 C CA . GLY A 1 820 ? -16.135 2.215 -45.335 1.00 70.25 820 GLY A CA 1
ATOM 6158 C C . GLY A 1 820 ? -14.774 2.890 -45.121 1.00 70.25 820 GLY A C 1
ATOM 6159 O O . GLY A 1 820 ? -14.720 3.921 -44.446 1.00 70.25 820 GLY A O 1
ATOM 6160 N N . LYS A 1 821 ? -13.669 2.338 -45.653 1.00 76.75 821 LYS A N 1
ATOM 6161 C CA . LYS A 1 821 ? -12.292 2.825 -45.429 1.00 76.75 821 LYS A CA 1
ATOM 6162 C C . LYS A 1 821 ? -11.493 2.961 -46.738 1.00 76.75 821 LYS A C 1
ATOM 6164 O O . LYS A 1 821 ? -11.596 2.137 -47.643 1.00 76.75 821 LYS A O 1
ATOM 6169 N N . CYS A 1 822 ? -10.648 3.991 -46.833 1.00 76.56 822 CYS A N 1
ATOM 6170 C CA . CYS A 1 822 ? -9.818 4.263 -48.017 1.00 76.56 822 CYS A CA 1
ATOM 6171 C C . CYS A 1 822 ? -8.500 3.462 -48.009 1.00 76.56 822 CYS A C 1
ATOM 6173 O O . CYS A 1 822 ? -7.538 3.840 -47.329 1.00 76.56 822 CYS A O 1
ATOM 6175 N N . ILE A 1 823 ? -8.418 2.395 -48.808 1.00 81.25 823 ILE A N 1
ATOM 6176 C CA . ILE A 1 823 ? -7.277 1.462 -48.854 1.00 81.25 823 ILE A CA 1
ATOM 6177 C C . ILE A 1 823 ? -6.479 1.538 -50.170 1.00 81.25 823 ILE A C 1
ATOM 6179 O O . ILE A 1 823 ? -6.966 2.006 -51.199 1.00 81.25 823 ILE A O 1
ATOM 6183 N N . ARG A 1 824 ? -5.223 1.066 -50.143 1.00 66.62 824 ARG A N 1
ATOM 6184 C CA . ARG A 1 824 ? -4.378 0.868 -51.337 1.00 66.62 824 ARG A CA 1
ATOM 6185 C C . ARG A 1 824 ? -4.330 -0.616 -51.695 1.00 66.62 824 ARG A C 1
ATOM 6187 O O . ARG A 1 824 ? -3.948 -1.421 -50.849 1.00 66.62 824 ARG A O 1
ATOM 6194 N N . GLU A 1 825 ? -4.635 -0.976 -52.941 1.00 51.84 825 GLU A N 1
ATOM 6195 C CA . GLU A 1 825 ? -4.411 -2.347 -53.410 1.00 51.84 825 GLU A CA 1
ATOM 6196 C C . GLU A 1 825 ? -2.912 -2.669 -53.508 1.00 51.84 825 GLU A C 1
ATOM 6198 O O . GLU A 1 825 ? -2.150 -1.983 -54.191 1.00 51.84 825 GLU A O 1
ATOM 6203 N N . LYS A 1 826 ? -2.501 -3.783 -52.896 1.00 52.66 826 LYS A N 1
ATOM 6204 C CA . LYS A 1 826 ? -1.299 -4.523 -53.295 1.00 52.66 826 LYS A CA 1
ATOM 6205 C C . LYS A 1 826 ? -1.745 -5.772 -54.047 1.00 52.66 826 LYS A C 1
ATOM 6207 O O . LYS A 1 826 ? -2.307 -6.679 -53.441 1.00 52.66 826 LYS A O 1
ATOM 6212 N N . LYS A 1 827 ? -1.443 -5.853 -55.345 1.00 42.25 827 LYS A N 1
ATOM 6213 C CA . LYS A 1 827 ? -1.574 -7.109 -56.098 1.00 42.25 827 LYS A CA 1
ATOM 6214 C C . LYS A 1 827 ? -0.569 -8.122 -55.547 1.00 42.25 827 LYS A C 1
ATOM 6216 O O . LYS A 1 827 ? 0.639 -7.936 -55.696 1.00 42.25 827 LYS A O 1
ATOM 6221 N N . GLY A 1 828 ? -1.065 -9.171 -54.894 1.00 44.88 828 GLY A N 1
ATOM 6222 C CA . GLY A 1 828 ? -0.243 -10.290 -54.438 1.00 44.88 828 GLY A CA 1
ATOM 6223 C C . GLY A 1 828 ? 0.381 -11.012 -55.632 1.00 44.88 828 GLY A C 1
ATOM 6224 O O . GLY A 1 828 ? -0.324 -11.409 -56.556 1.00 44.88 828 GLY A O 1
ATOM 6225 N N . SER A 1 829 ? 1.706 -11.161 -55.629 1.00 54.84 829 SER A N 1
ATOM 6226 C CA . SER A 1 829 ? 2.429 -11.843 -56.703 1.00 54.84 829 SER A CA 1
ATOM 6227 C C . SER A 1 829 ? 2.738 -13.282 -56.302 1.00 54.84 829 SER A C 1
ATOM 6229 O O . SER A 1 829 ? 3.570 -13.527 -55.431 1.00 54.84 829 SER A O 1
ATOM 6231 N N . TYR A 1 830 ? 2.110 -14.247 -56.978 1.00 64.94 830 TYR A N 1
ATOM 6232 C CA . TYR A 1 830 ? 2.327 -15.687 -56.770 1.00 64.94 830 TYR A CA 1
ATOM 6233 C C . TYR A 1 830 ? 3.717 -16.187 -57.232 1.00 64.94 830 TYR A C 1
ATOM 6235 O O . TYR A 1 830 ? 3.977 -17.389 -57.224 1.00 64.94 830 TYR A O 1
ATOM 6243 N N . LEU A 1 831 ? 4.629 -15.282 -57.615 1.00 65.06 831 LEU A N 1
ATOM 6244 C CA . LEU A 1 831 ? 5.975 -15.583 -58.117 1.00 65.06 831 LEU A CA 1
ATOM 6245 C C . LEU A 1 831 ? 6.779 -16.495 -57.171 1.00 65.06 831 LEU A C 1
ATOM 6247 O O . LEU A 1 831 ? 7.490 -17.384 -57.630 1.00 65.06 831 LEU A O 1
ATOM 6251 N N . TRP A 1 832 ? 6.632 -16.310 -55.854 1.00 64.44 832 TRP A N 1
ATOM 6252 C CA . TRP A 1 832 ? 7.344 -17.097 -54.838 1.00 64.44 832 TRP A CA 1
ATOM 6253 C C . TRP A 1 832 ? 6.977 -18.592 -54.877 1.00 64.44 832 TRP A C 1
ATOM 6255 O O . TRP A 1 832 ? 7.863 -19.436 -54.765 1.00 64.44 832 TRP A O 1
ATOM 6265 N N . LEU A 1 833 ? 5.707 -18.932 -55.141 1.00 71.81 833 LEU A N 1
ATOM 6266 C CA . LEU A 1 833 ? 5.257 -20.326 -55.258 1.00 71.81 833 LEU A CA 1
ATOM 6267 C C . LEU A 1 833 ? 5.823 -20.997 -56.516 1.00 71.81 833 LEU A C 1
ATOM 6269 O O . LEU A 1 833 ? 6.241 -22.151 -56.461 1.00 71.81 833 LEU A O 1
ATOM 6273 N N . TRP A 1 834 ? 5.912 -20.264 -57.630 1.00 81.38 834 TRP A N 1
ATOM 6274 C CA . TRP A 1 834 ? 6.535 -20.763 -58.860 1.00 81.38 834 TRP A CA 1
ATOM 6275 C C . TRP A 1 834 ? 8.052 -20.947 -58.722 1.00 81.38 834 TRP A C 1
ATOM 6277 O O . TRP A 1 834 ? 8.596 -21.937 -59.218 1.00 81.38 834 TRP A O 1
ATOM 6287 N N . ILE A 1 835 ? 8.738 -20.052 -58.004 1.00 82.06 835 ILE A N 1
ATOM 6288 C CA . ILE A 1 835 ? 10.168 -20.195 -57.683 1.00 82.06 835 ILE A CA 1
ATOM 6289 C C . ILE A 1 835 ? 10.400 -21.429 -56.796 1.00 82.06 835 ILE A C 1
ATOM 6291 O O . ILE A 1 835 ? 11.291 -22.229 -57.089 1.00 82.06 835 ILE A O 1
ATOM 6295 N N . LEU A 1 836 ? 9.569 -21.631 -55.767 1.00 81.31 836 LEU A N 1
ATOM 6296 C CA . LEU A 1 836 ? 9.649 -22.790 -54.873 1.00 81.31 836 LEU A CA 1
ATOM 6297 C C . LEU A 1 836 ? 9.418 -24.113 -55.626 1.00 81.31 836 LEU A C 1
ATOM 6299 O O . LEU A 1 836 ? 10.218 -25.040 -55.497 1.00 81.31 836 LEU A O 1
ATOM 6303 N N . LEU A 1 837 ? 8.382 -24.182 -56.471 1.00 83.31 837 LEU A N 1
ATOM 6304 C CA . LEU A 1 837 ? 8.095 -25.354 -57.308 1.00 83.31 837 LEU A CA 1
ATOM 6305 C C . LEU A 1 837 ? 9.271 -25.680 -58.247 1.00 83.31 837 LEU A C 1
ATOM 6307 O O . LEU A 1 837 ? 9.673 -26.836 -58.375 1.00 83.31 837 LEU A O 1
ATOM 6311 N N . THR A 1 838 ? 9.862 -24.652 -58.862 1.00 85.00 838 THR A N 1
ATOM 6312 C CA . THR A 1 838 ? 11.004 -24.803 -59.777 1.00 85.00 838 THR A CA 1
ATOM 6313 C C . THR A 1 838 ? 12.247 -25.323 -59.048 1.00 85.00 838 THR A C 1
ATOM 6315 O O . THR A 1 838 ? 12.931 -26.209 -59.561 1.00 85.00 838 THR A O 1
ATOM 6318 N N . LEU A 1 839 ? 12.522 -24.842 -57.830 1.00 85.00 839 LEU A N 1
ATOM 6319 C CA . LEU A 1 839 ? 13.632 -25.332 -57.002 1.00 85.00 839 LEU A CA 1
ATOM 6320 C C . LEU A 1 839 ? 13.462 -26.802 -56.595 1.00 85.00 839 LEU A C 1
ATOM 6322 O O . LEU A 1 839 ? 14.434 -27.556 -56.649 1.00 85.00 839 LEU A O 1
ATOM 6326 N N . ILE A 1 840 ? 12.244 -27.233 -56.253 1.00 89.94 840 ILE A N 1
ATOM 6327 C CA . ILE A 1 840 ? 11.947 -28.640 -55.933 1.00 89.94 840 ILE A CA 1
ATOM 6328 C C . ILE A 1 840 ? 12.206 -29.535 -57.155 1.00 89.94 840 ILE A C 1
ATOM 6330 O O . ILE A 1 840 ? 12.881 -30.559 -57.040 1.00 89.94 840 ILE A O 1
ATOM 6334 N N . ILE A 1 841 ? 11.748 -29.125 -58.343 1.00 87.50 841 ILE A N 1
ATOM 6335 C CA . ILE A 1 841 ? 11.983 -29.859 -59.597 1.00 87.50 841 ILE A CA 1
ATOM 6336 C C . ILE A 1 841 ? 13.487 -29.951 -59.907 1.00 87.50 841 ILE A C 1
ATOM 6338 O O . ILE A 1 841 ? 13.985 -31.033 -60.223 1.00 87.50 841 ILE A O 1
ATOM 6342 N N . LEU A 1 842 ? 14.240 -28.856 -59.757 1.00 85.81 842 LEU A N 1
ATOM 6343 C CA . LEU A 1 842 ? 15.694 -28.848 -59.964 1.00 85.81 842 LEU A CA 1
ATOM 6344 C C . LEU A 1 842 ? 16.444 -29.734 -58.958 1.00 85.81 842 LEU A C 1
ATOM 6346 O O . LEU A 1 842 ? 17.399 -30.407 -59.347 1.00 85.81 842 LEU A O 1
ATOM 6350 N N . ALA A 1 843 ? 16.008 -29.793 -57.697 1.00 86.62 843 ALA A N 1
ATOM 6351 C CA . ALA A 1 843 ? 16.589 -30.686 -56.695 1.00 86.62 843 ALA A CA 1
ATOM 6352 C C . ALA A 1 843 ? 16.365 -32.168 -57.049 1.00 86.62 843 ALA A C 1
ATOM 6354 O O . ALA A 1 843 ? 17.309 -32.960 -57.008 1.00 86.62 843 ALA A O 1
ATOM 6355 N N . VAL A 1 844 ? 15.152 -32.539 -57.475 1.00 87.50 844 VAL A N 1
ATOM 6356 C CA . VAL A 1 844 ? 14.830 -33.908 -57.923 1.00 87.50 844 VAL A CA 1
ATOM 6357 C C . VAL A 1 844 ? 15.641 -34.289 -59.167 1.00 87.50 844 VAL A C 1
ATOM 6359 O O . VAL A 1 844 ? 16.262 -35.353 -59.194 1.00 87.50 844 VAL A O 1
ATOM 6362 N N . ILE A 1 845 ? 15.730 -33.404 -60.166 1.00 83.44 845 ILE A N 1
ATOM 6363 C CA . ILE A 1 845 ? 16.562 -33.615 -61.364 1.00 83.44 845 ILE A CA 1
ATOM 6364 C C . ILE A 1 845 ? 18.048 -33.741 -60.990 1.00 83.44 845 ILE A C 1
ATOM 6366 O O . ILE A 1 845 ? 18.740 -34.612 -61.517 1.00 83.44 845 ILE A O 1
ATOM 6370 N N . GLY A 1 846 ? 18.541 -32.929 -60.050 1.00 80.00 846 GLY A N 1
ATOM 6371 C CA . GLY A 1 846 ? 19.919 -32.988 -59.551 1.00 80.00 846 GLY A CA 1
ATOM 6372 C C . GLY A 1 846 ? 20.257 -34.295 -58.825 1.00 80.00 846 GLY A C 1
ATOM 6373 O O . GLY A 1 846 ? 21.384 -34.781 -58.937 1.00 80.00 846 GLY A O 1
ATOM 6374 N N . ILE A 1 847 ? 19.287 -34.900 -58.134 1.00 81.62 847 ILE A N 1
ATOM 6375 C CA . ILE A 1 847 ? 19.425 -36.223 -57.506 1.00 81.62 847 ILE A CA 1
ATOM 6376 C C . ILE A 1 847 ? 19.438 -37.332 -58.571 1.00 81.62 847 ILE A C 1
ATOM 6378 O O . ILE A 1 847 ? 20.294 -38.213 -58.511 1.00 81.62 847 ILE A O 1
ATOM 6382 N N . ILE A 1 848 ? 18.556 -37.267 -59.574 1.00 81.19 848 ILE A N 1
ATOM 6383 C CA . ILE A 1 848 ? 18.449 -38.278 -60.644 1.00 81.19 848 ILE A CA 1
ATOM 6384 C C . ILE A 1 848 ? 19.660 -38.240 -61.595 1.00 81.19 848 ILE A C 1
ATOM 6386 O O . ILE A 1 848 ? 20.194 -39.282 -61.969 1.00 81.19 848 ILE A O 1
ATOM 6390 N N . LEU A 1 849 ? 20.153 -37.053 -61.965 1.00 73.31 849 LEU A N 1
ATOM 6391 C CA . LEU A 1 849 ? 21.304 -36.881 -62.868 1.00 73.31 849 LEU A CA 1
ATOM 6392 C C . LEU A 1 849 ? 22.664 -36.853 -62.148 1.00 73.31 849 LEU A C 1
ATOM 6394 O O . LEU A 1 849 ? 23.697 -36.611 -62.784 1.00 73.31 849 LEU A O 1
ATOM 6398 N N . ARG A 1 850 ? 22.699 -37.141 -60.839 1.00 70.31 850 ARG A N 1
ATOM 6399 C CA . ARG A 1 850 ? 23.898 -37.063 -59.984 1.00 70.31 850 ARG A CA 1
ATOM 6400 C C . ARG A 1 850 ? 25.094 -37.857 -60.521 1.00 70.31 850 ARG A C 1
ATOM 6402 O O . ARG A 1 850 ? 26.234 -37.418 -60.372 1.00 70.31 850 ARG A O 1
ATOM 6409 N N . GLU A 1 851 ? 24.850 -38.994 -61.171 1.00 71.31 851 GLU A N 1
ATOM 6410 C CA . GLU A 1 851 ? 25.910 -39.829 -61.757 1.00 71.31 851 GLU A CA 1
ATOM 6411 C C . GLU A 1 851 ? 26.377 -39.345 -63.140 1.00 71.31 851 GLU A C 1
ATOM 6413 O O . GLU A 1 851 ? 27.537 -39.537 -63.501 1.00 71.31 851 GLU A O 1
ATOM 6418 N N . ARG A 1 852 ? 25.520 -38.643 -63.895 1.00 69.06 852 ARG A N 1
ATOM 6419 C CA . ARG A 1 852 ? 25.825 -38.111 -65.239 1.00 69.06 852 ARG A CA 1
ATOM 6420 C C . ARG A 1 852 ? 26.528 -36.748 -65.212 1.00 69.06 852 ARG A C 1
ATOM 6422 O O . ARG A 1 852 ? 27.228 -36.416 -66.164 1.00 69.06 852 ARG A O 1
ATOM 6429 N N . LEU A 1 853 ? 26.378 -35.966 -64.138 1.00 60.59 853 LEU A N 1
ATOM 6430 C CA . LEU A 1 853 ? 26.933 -34.604 -64.024 1.00 60.59 853 LEU A CA 1
ATOM 6431 C C . LEU A 1 853 ? 28.405 -34.545 -63.568 1.00 60.59 853 LEU A C 1
ATOM 6433 O O . LEU A 1 853 ? 29.099 -33.568 -63.860 1.00 60.59 853 LEU A O 1
ATOM 6437 N N . ARG A 1 854 ? 28.915 -35.592 -62.902 1.00 59.16 854 ARG A N 1
ATOM 6438 C CA . ARG A 1 854 ? 30.306 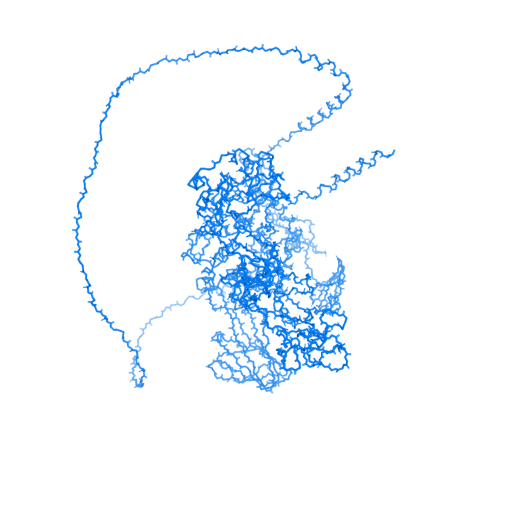-35.664 -62.405 1.00 59.16 854 ARG A CA 1
ATOM 6439 C C . ARG A 1 854 ? 31.399 -35.339 -63.450 1.00 59.16 854 ARG A C 1
ATOM 6441 O O . ARG A 1 854 ? 32.276 -34.547 -63.107 1.00 59.16 854 ARG A O 1
ATOM 6448 N N . PRO A 1 855 ? 31.377 -35.855 -64.698 1.00 60.09 855 PRO A N 1
ATOM 6449 C CA . PRO A 1 855 ? 32.422 -35.547 -65.684 1.00 60.09 855 PRO A CA 1
ATOM 6450 C C . PRO A 1 855 ? 32.345 -34.131 -66.288 1.00 60.09 855 PRO A C 1
ATOM 6452 O O . PRO A 1 855 ? 33.347 -33.645 -66.811 1.00 60.09 855 PRO A O 1
ATOM 6455 N N . LEU A 1 856 ? 31.199 -33.441 -66.220 1.00 61.59 856 LEU A N 1
ATOM 6456 C CA . LEU A 1 856 ? 31.050 -32.083 -66.773 1.00 61.59 856 LEU A CA 1
ATOM 6457 C C . LEU A 1 856 ? 31.636 -31.008 -65.848 1.00 61.59 856 LEU A C 1
ATOM 6459 O O . LEU A 1 856 ? 32.310 -30.089 -66.313 1.00 61.59 856 LEU A O 1
ATOM 6463 N N . ILE A 1 857 ? 31.460 -31.166 -64.533 1.00 59.44 857 ILE A N 1
ATOM 6464 C CA . ILE A 1 857 ? 31.986 -30.236 -63.518 1.00 59.44 857 ILE A CA 1
ATOM 6465 C C . ILE A 1 857 ? 33.527 -30.182 -63.546 1.00 59.44 857 ILE A C 1
ATOM 6467 O O . ILE A 1 857 ? 34.118 -29.140 -63.267 1.00 59.44 857 ILE A O 1
ATOM 6471 N N . MET A 1 858 ? 34.190 -31.268 -63.959 1.00 58.28 858 MET A N 1
ATOM 6472 C CA . MET A 1 858 ? 35.651 -31.314 -64.101 1.00 58.28 858 MET A CA 1
ATOM 6473 C C . MET A 1 858 ? 36.185 -30.560 -65.332 1.00 58.28 858 MET A C 1
ATOM 6475 O O . MET A 1 858 ? 37.331 -30.121 -65.300 1.00 58.28 858 MET A O 1
ATOM 6479 N N . LYS A 1 859 ? 35.378 -30.341 -66.383 1.00 56.53 859 LYS A N 1
ATOM 6480 C CA . LYS A 1 859 ? 35.780 -29.520 -67.545 1.00 56.53 859 LYS A CA 1
ATOM 6481 C C . LYS A 1 859 ? 35.571 -28.021 -67.326 1.00 56.53 859 LYS A C 1
ATOM 6483 O O . LYS A 1 859 ? 36.344 -27.218 -67.834 1.00 56.53 859 LYS A O 1
ATOM 6488 N N . LEU A 1 860 ? 34.568 -27.622 -66.541 1.00 53.00 860 LEU A N 1
ATOM 6489 C CA . LEU A 1 860 ? 34.285 -26.198 -66.312 1.00 53.00 860 LEU A CA 1
ATOM 6490 C C . LEU A 1 860 ? 35.343 -25.501 -65.430 1.00 53.00 860 LEU A C 1
ATOM 6492 O O . LEU A 1 860 ? 35.459 -24.280 -65.445 1.00 53.00 860 LEU A O 1
ATOM 6496 N N . LYS A 1 861 ? 36.155 -26.269 -64.689 1.00 48.38 861 LYS A N 1
ATOM 6497 C CA . LYS A 1 861 ? 37.195 -25.746 -63.788 1.00 48.38 861 LYS A CA 1
ATOM 6498 C C . LYS A 1 861 ? 38.541 -25.437 -64.473 1.00 48.38 861 LYS A C 1
ATOM 6500 O O . LYS A 1 861 ? 39.489 -25.085 -63.780 1.00 48.38 861 LYS A O 1
ATOM 6505 N N . SER A 1 862 ? 38.640 -25.558 -65.804 1.00 48.66 862 SER A N 1
ATOM 6506 C CA . SER A 1 862 ? 39.894 -25.382 -66.563 1.00 48.66 862 SER A CA 1
ATOM 6507 C C . SER A 1 862 ? 39.906 -24.217 -67.568 1.00 48.66 862 SER A C 1
ATOM 6509 O O . SER A 1 862 ? 40.843 -24.125 -68.356 1.00 48.66 862 SER A O 1
ATOM 6511 N N . MET A 1 863 ? 38.894 -23.337 -67.580 1.00 46.59 863 MET A N 1
ATOM 6512 C CA . MET A 1 863 ? 38.749 -22.262 -68.589 1.00 46.59 863 MET A CA 1
ATOM 6513 C C . MET A 1 863 ? 38.772 -20.824 -68.028 1.00 46.59 863 MET A C 1
ATOM 6515 O O . MET A 1 863 ? 38.212 -19.920 -68.640 1.00 46.59 863 MET A O 1
ATOM 6519 N N . LEU A 1 864 ? 39.436 -20.581 -66.891 1.00 43.12 864 LEU A N 1
ATOM 6520 C CA . LEU A 1 864 ? 39.637 -19.225 -66.347 1.00 43.12 864 LEU A CA 1
ATOM 6521 C C . LEU A 1 864 ? 41.134 -18.882 -66.187 1.00 43.12 864 LEU A C 1
ATOM 6523 O O . LEU A 1 864 ? 41.719 -19.165 -65.140 1.00 43.12 864 LEU A O 1
ATOM 6527 N N . PRO A 1 865 ? 41.768 -18.284 -67.216 1.00 43.62 865 PRO A N 1
ATOM 6528 C CA . PRO A 1 865 ? 43.110 -17.705 -67.134 1.00 43.62 865 PRO A CA 1
ATOM 6529 C C . PRO A 1 865 ? 43.086 -16.277 -66.551 1.00 43.62 865 PRO A C 1
ATOM 6531 O O . PRO A 1 865 ? 42.084 -15.572 -66.646 1.00 43.62 865 PRO A O 1
ATOM 6534 N N . GLY A 1 866 ? 44.204 -15.827 -65.969 1.00 44.53 866 GLY A N 1
ATOM 6535 C CA . GLY A 1 866 ? 44.336 -14.486 -65.374 1.00 44.53 866 GLY A CA 1
ATOM 6536 C C . GLY A 1 866 ? 45.049 -13.445 -66.255 1.00 44.53 866 GLY A C 1
ATOM 6537 O O . GLY A 1 866 ? 45.891 -13.789 -67.079 1.00 44.53 866 GLY A O 1
ATOM 6538 N N . SER A 1 867 ? 44.755 -12.158 -66.020 1.00 34.47 867 SER A N 1
ATOM 6539 C CA . SER A 1 867 ? 45.462 -10.959 -66.530 1.00 34.47 867 SER A CA 1
ATOM 6540 C C . SER A 1 867 ? 45.087 -9.765 -65.628 1.00 34.47 867 SER A C 1
ATOM 6542 O O . SER A 1 867 ? 43.909 -9.579 -65.351 1.00 34.47 867 SER A O 1
ATOM 6544 N N . LYS A 1 868 ? 46.010 -9.102 -64.911 1.00 33.66 868 LYS A N 1
ATOM 6545 C CA . LYS A 1 868 ? 46.831 -7.919 -65.293 1.00 33.66 868 LYS A CA 1
ATOM 6546 C C . LYS A 1 868 ? 46.050 -6.685 -65.816 1.00 33.66 868 LYS A C 1
ATOM 6548 O O . LYS A 1 868 ? 45.375 -6.810 -66.825 1.00 33.66 868 LYS A O 1
ATOM 6553 N N . ARG A 1 869 ? 46.263 -5.549 -65.103 1.00 36.56 869 ARG A N 1
ATOM 6554 C CA . ARG A 1 869 ? 46.294 -4.082 -65.434 1.00 36.56 869 ARG A CA 1
ATOM 6555 C C . ARG A 1 869 ? 45.532 -3.574 -66.690 1.00 36.56 869 ARG A C 1
ATOM 6557 O O . ARG A 1 869 ? 45.587 -4.213 -67.723 1.00 36.56 869 ARG A O 1
ATOM 6564 N N . ASP A 1 870 ? 44.854 -2.414 -66.707 1.00 32.38 870 ASP A N 1
ATOM 6565 C CA . ASP A 1 870 ? 45.397 -1.048 -66.498 1.00 32.38 870 ASP A CA 1
ATOM 6566 C C . ASP A 1 870 ? 44.301 0.058 -66.353 1.00 32.38 870 ASP A C 1
ATOM 6568 O O . ASP A 1 870 ? 43.111 -0.209 -66.504 1.00 32.38 870 ASP A O 1
ATOM 6572 N N . MET A 1 871 ? 44.702 1.313 -66.069 1.00 38.25 871 MET A N 1
ATOM 6573 C CA . MET A 1 871 ? 43.829 2.514 -65.975 1.00 38.25 871 MET A CA 1
ATOM 6574 C C . MET A 1 871 ? 43.597 3.251 -67.317 1.00 38.25 871 MET A C 1
ATOM 6576 O O . MET A 1 871 ? 44.491 3.258 -68.163 1.00 38.25 871 MET A O 1
ATOM 6580 N N . PRO A 1 872 ? 42.529 4.074 -67.429 1.00 41.62 872 PRO A N 1
ATOM 6581 C CA . PRO A 1 872 ? 42.493 5.278 -68.275 1.00 41.62 872 PRO A CA 1
ATOM 6582 C C . PRO A 1 872 ? 42.596 6.599 -67.471 1.00 41.62 872 PRO A C 1
ATOM 6584 O O . PRO A 1 872 ? 42.241 6.664 -66.295 1.00 41.62 872 PRO A O 1
ATOM 6587 N N . ARG A 1 873 ? 43.076 7.678 -68.114 1.00 33.69 873 ARG A N 1
ATOM 6588 C CA . ARG A 1 873 ? 43.346 9.008 -67.511 1.00 33.69 873 ARG A CA 1
ATOM 6589 C C . ARG A 1 873 ? 42.291 10.088 -67.845 1.00 33.69 873 ARG A C 1
ATOM 6591 O O . ARG A 1 873 ? 41.560 9.982 -68.821 1.00 33.69 873 ARG A O 1
ATOM 6598 N N . ARG A 1 874 ? 42.324 11.164 -67.039 1.00 37.12 874 ARG A N 1
ATOM 6599 C CA . ARG A 1 874 ? 41.714 12.513 -67.194 1.00 37.12 874 ARG A CA 1
ATOM 6600 C C . ARG A 1 874 ? 41.868 13.169 -68.585 1.00 37.12 874 ARG A C 1
ATOM 6602 O O . ARG A 1 874 ? 42.849 12.896 -69.273 1.00 37.12 874 ARG A O 1
ATOM 6609 N N . PRO A 1 875 ? 41.001 14.148 -68.918 1.00 41.59 875 PRO A N 1
ATOM 6610 C CA . PRO A 1 875 ? 41.274 15.597 -68.710 1.00 41.59 875 PRO A CA 1
ATOM 6611 C C . PRO A 1 875 ? 40.569 16.172 -67.449 1.00 41.59 875 PRO A C 1
ATOM 6613 O O . PRO A 1 875 ? 39.901 15.423 -66.744 1.00 41.59 875 PRO A O 1
ATOM 6616 N N . GLY A 1 876 ? 40.710 17.441 -67.028 1.00 31.95 876 GLY A N 1
ATOM 6617 C CA . GLY A 1 876 ? 41.523 18.585 -67.498 1.00 31.95 876 GLY A CA 1
ATOM 6618 C C . GLY A 1 876 ? 41.422 19.793 -66.525 1.00 31.95 876 GLY A C 1
ATOM 6619 O O . GLY A 1 876 ? 40.688 19.706 -65.547 1.00 31.95 876 GLY A O 1
ATOM 6620 N N . PHE A 1 877 ? 42.169 20.883 -66.766 1.00 38.25 877 PHE A N 1
ATOM 6621 C CA . PHE A 1 877 ? 42.138 22.210 -66.081 1.00 38.25 877 PHE A CA 1
ATOM 6622 C C . PHE A 1 877 ? 42.812 23.253 -67.014 1.00 38.25 877 PHE A C 1
ATOM 6624 O O . PHE A 1 877 ? 43.631 22.803 -67.823 1.00 38.25 877 PHE A O 1
ATOM 6631 N N . PRO A 1 878 ? 42.507 24.582 -66.987 1.00 51.00 878 PRO A N 1
ATOM 6632 C CA . PRO A 1 878 ? 43.033 25.544 -65.972 1.00 51.00 878 PRO A CA 1
ATOM 6633 C C . PRO A 1 878 ? 42.136 26.822 -65.780 1.00 51.00 878 PRO A C 1
ATOM 6635 O O . PRO A 1 878 ? 40.996 26.784 -66.242 1.00 51.00 878 PRO A O 1
ATOM 6638 N N . PRO A 1 879 ? 42.580 27.981 -65.208 1.00 45.72 879 PRO A N 1
ATOM 6639 C CA . PRO A 1 879 ? 43.709 28.299 -64.300 1.00 45.72 879 PRO A CA 1
ATOM 6640 C C . PRO A 1 879 ? 43.307 29.014 -62.970 1.00 45.72 879 PRO A C 1
ATOM 6642 O O . PRO A 1 879 ? 42.185 29.481 -62.805 1.00 45.72 879 PRO A O 1
ATOM 6645 N N . MET A 1 880 ? 44.272 29.182 -62.047 1.00 41.97 880 MET A N 1
ATOM 6646 C CA . MET A 1 880 ? 44.247 30.176 -60.943 1.00 41.97 880 MET A CA 1
ATOM 6647 C C . MET A 1 880 ? 45.088 31.422 -61.289 1.00 41.97 880 MET A C 1
ATOM 6649 O O . MET A 1 880 ? 45.984 31.334 -62.131 1.00 41.97 880 MET A O 1
ATOM 6653 N N . PRO A 1 881 ? 44.889 32.542 -60.569 1.00 42.94 881 PRO A N 1
ATOM 6654 C CA . PRO A 1 881 ? 46.006 33.186 -59.845 1.00 42.94 881 PRO A CA 1
ATOM 6655 C C . PRO A 1 881 ? 45.604 33.653 -58.418 1.00 42.94 881 PRO A C 1
ATOM 6657 O O . PRO A 1 881 ? 44.435 33.917 -58.169 1.00 42.94 881 PRO A O 1
ATOM 6660 N N . GLY A 1 882 ? 46.494 33.798 -57.425 1.00 31.92 882 GLY A N 1
ATOM 6661 C CA . GLY A 1 882 ? 47.955 33.645 -57.403 1.00 31.92 882 GLY A CA 1
ATOM 6662 C C . GLY A 1 882 ? 48.531 33.561 -55.968 1.00 31.92 882 GLY A C 1
ATOM 6663 O O . GLY A 1 882 ? 47.791 33.500 -54.992 1.00 31.92 882 GLY A O 1
ATOM 6664 N N . MET A 1 883 ? 49.864 33.504 -55.861 1.00 39.34 883 MET A N 1
ATOM 6665 C CA . MET A 1 883 ? 50.661 33.291 -54.627 1.00 39.34 883 MET A CA 1
ATOM 6666 C C . MET A 1 883 ? 50.732 34.591 -53.765 1.00 39.34 883 MET A C 1
ATOM 6668 O O . MET A 1 883 ? 50.323 35.639 -54.250 1.00 39.34 883 MET A O 1
ATOM 6672 N N . MET A 1 884 ? 51.208 34.649 -52.505 1.00 34.56 884 MET A N 1
ATOM 6673 C CA . MET A 1 884 ? 52.596 34.379 -52.067 1.00 34.56 884 MET A CA 1
ATOM 6674 C C . MET A 1 884 ? 52.815 34.530 -50.530 1.00 34.56 884 MET A C 1
ATOM 6676 O O . MET A 1 884 ? 52.041 35.188 -49.845 1.00 34.56 884 MET A O 1
ATOM 6680 N N . SER A 1 885 ? 53.961 34.009 -50.053 1.00 32.59 885 SER A N 1
ATOM 6681 C CA . SER A 1 885 ? 54.773 34.424 -48.873 1.00 32.59 885 SER A CA 1
ATOM 6682 C C . SER A 1 885 ? 54.260 34.321 -47.412 1.00 32.59 885 SER A C 1
ATOM 6684 O O . SER A 1 885 ? 53.437 35.100 -46.947 1.00 32.59 885 SER A O 1
ATOM 6686 N N . GLN A 1 886 ? 54.945 33.462 -46.640 1.00 38.88 886 GLN A N 1
ATOM 6687 C CA . GLN A 1 886 ? 55.346 33.675 -45.228 1.00 38.88 886 GLN A CA 1
ATOM 6688 C C . GLN A 1 886 ? 56.462 34.758 -45.152 1.00 38.88 886 GLN A C 1
ATOM 6690 O O . GLN A 1 886 ? 57.172 34.884 -46.156 1.00 38.88 886 GLN A O 1
ATOM 6695 N N . PRO A 1 887 ? 56.680 35.511 -44.035 1.00 41.75 887 PRO A N 1
ATOM 6696 C CA . PRO A 1 887 ? 57.334 34.943 -42.832 1.00 41.75 887 PRO A CA 1
ATOM 6697 C C . PRO A 1 887 ? 57.034 35.558 -41.431 1.00 41.75 887 PRO A C 1
ATOM 6699 O O . PRO A 1 887 ? 56.604 36.691 -41.292 1.00 41.75 887 PRO A O 1
ATOM 6702 N N . GLN A 1 888 ? 57.399 34.773 -40.402 1.00 36.28 888 GLN A N 1
ATOM 6703 C CA . GLN A 1 888 ? 57.925 35.133 -39.060 1.00 36.28 888 GLN A CA 1
ATOM 6704 C C . GLN A 1 888 ? 57.247 36.159 -38.110 1.00 36.28 888 GLN A C 1
ATOM 6706 O O . GLN A 1 888 ? 57.201 37.343 -38.397 1.00 36.28 888 GLN A O 1
ATOM 6711 N N . MET A 1 889 ? 57.073 35.697 -36.849 1.00 29.81 889 MET A N 1
ATOM 6712 C CA . MET A 1 889 ? 57.281 36.427 -35.565 1.00 29.81 889 MET A CA 1
ATOM 6713 C C . MET A 1 889 ? 56.366 37.644 -35.251 1.00 29.81 889 MET A C 1
ATOM 6715 O O . MET A 1 889 ? 55.883 38.319 -36.140 1.00 29.81 889 MET A O 1
ATOM 6719 N N . ARG A 1 890 ? 56.055 38.025 -33.998 1.00 32.59 890 ARG A N 1
ATOM 6720 C CA . ARG A 1 890 ? 56.404 37.578 -32.621 1.00 32.59 890 ARG A CA 1
ATOM 6721 C C . ARG A 1 890 ? 55.250 38.002 -31.656 1.00 32.59 890 ARG A C 1
ATOM 6723 O O . ARG A 1 890 ? 54.339 38.693 -32.100 1.00 32.59 890 ARG A O 1
ATOM 6730 N N . PRO A 1 891 ? 55.248 37.612 -30.362 1.00 54.78 891 PRO A N 1
ATOM 6731 C CA . PRO A 1 891 ? 54.105 37.788 -29.453 1.00 54.78 891 PRO A CA 1
ATOM 6732 C C . PRO A 1 891 ? 54.175 39.061 -28.592 1.00 54.78 891 PRO A C 1
ATOM 6734 O O . PRO A 1 891 ? 55.269 39.545 -28.309 1.00 54.78 891 PRO A O 1
ATOM 6737 N N . MET A 1 892 ? 53.029 39.510 -28.065 1.00 39.03 892 MET A N 1
ATOM 6738 C CA . MET A 1 892 ? 52.894 40.394 -26.889 1.00 39.03 892 MET A CA 1
ATOM 6739 C C . MET A 1 892 ? 51.455 40.341 -26.321 1.00 39.03 892 MET A C 1
ATOM 6741 O O . MET A 1 892 ? 50.541 40.029 -27.081 1.00 39.03 892 MET A O 1
ATOM 6745 N N . PRO A 1 893 ? 51.207 40.741 -25.054 1.00 46.19 893 PRO A N 1
ATOM 6746 C CA . PRO A 1 893 ? 52.104 40.685 -23.897 1.00 46.19 893 PRO A CA 1
ATOM 6747 C C . PRO A 1 893 ? 51.444 40.070 -22.637 1.00 46.19 893 PRO A C 1
ATOM 6749 O O . PRO A 1 893 ? 50.247 39.807 -22.571 1.00 46.19 893 PRO A O 1
ATOM 6752 N N . SER A 1 894 ? 52.247 39.879 -21.590 1.00 35.72 894 SER A N 1
ATOM 6753 C CA . SER A 1 894 ? 51.809 39.516 -20.231 1.00 35.72 894 SER A CA 1
ATOM 6754 C C . SER A 1 894 ? 52.324 40.541 -19.206 1.00 35.72 894 SER A C 1
ATOM 6756 O O . SER A 1 894 ? 53.244 41.288 -19.535 1.00 35.72 894 SER A O 1
ATOM 6758 N N . ARG A 1 895 ? 51.876 40.414 -17.936 1.00 37.75 895 ARG A N 1
ATOM 6759 C CA . ARG A 1 895 ? 52.455 40.977 -16.675 1.00 37.75 895 ARG A CA 1
ATOM 6760 C C . ARG A 1 895 ? 52.129 42.447 -16.333 1.00 37.75 895 ARG A C 1
ATOM 6762 O O . ARG A 1 895 ? 51.690 43.165 -17.225 1.00 37.75 895 ARG A O 1
ATOM 6769 N N . PRO A 1 896 ? 52.443 42.920 -15.093 1.00 45.56 896 PRO A N 1
ATOM 6770 C CA . PRO A 1 896 ? 52.864 42.231 -13.834 1.00 45.56 896 PRO A CA 1
ATOM 6771 C C . PRO A 1 896 ? 51.846 42.440 -12.669 1.00 45.56 896 PRO A C 1
ATOM 6773 O O . PRO A 1 896 ? 50.900 43.190 -12.851 1.00 45.56 896 PRO A O 1
ATOM 6776 N N . ARG A 1 897 ? 51.835 41.800 -11.477 1.00 36.50 897 ARG A N 1
ATOM 6777 C CA . ARG A 1 897 ? 52.769 41.060 -10.570 1.00 36.50 897 ARG A CA 1
ATOM 6778 C C . ARG A 1 897 ? 53.537 41.914 -9.521 1.00 36.50 897 ARG A C 1
ATOM 6780 O O . ARG A 1 897 ? 54.084 42.945 -9.884 1.00 36.50 897 ARG A O 1
ATOM 6787 N N . SER A 1 898 ? 53.702 41.347 -8.301 1.00 30.11 898 SER A N 1
ATOM 6788 C CA . SER A 1 898 ? 54.568 41.757 -7.146 1.00 30.11 898 SER A CA 1
ATOM 6789 C C . SER A 1 898 ? 53.957 42.780 -6.143 1.00 30.11 898 SER A C 1
ATOM 6791 O O . SER A 1 898 ? 53.175 43.607 -6.588 1.00 30.11 898 SER A O 1
ATOM 6793 N N . ILE A 1 899 ? 54.195 42.800 -4.804 1.00 35.03 899 ILE A N 1
ATOM 6794 C CA . ILE A 1 899 ? 55.161 42.138 -3.864 1.00 35.03 899 ILE A CA 1
ATOM 6795 C C . ILE A 1 899 ? 54.480 41.825 -2.476 1.00 35.03 899 ILE A C 1
ATOM 6797 O O . ILE A 1 899 ? 53.479 42.445 -2.139 1.00 35.03 899 ILE A O 1
ATOM 6801 N N . LEU A 1 900 ? 55.026 40.881 -1.677 1.00 39.38 900 LEU A N 1
ATOM 6802 C CA . LEU A 1 900 ? 54.778 40.583 -0.226 1.00 39.38 900 LEU A CA 1
ATOM 6803 C C . LEU A 1 900 ? 55.462 41.621 0.738 1.00 39.38 900 LEU A C 1
ATOM 6805 O O . LEU A 1 900 ? 56.052 42.562 0.211 1.00 39.38 900 LEU A O 1
ATOM 6809 N N . PRO A 1 901 ? 55.619 41.431 2.085 1.00 57.28 901 PRO A N 1
ATOM 6810 C CA . PRO A 1 901 ? 54.793 40.837 3.178 1.00 57.28 901 PRO A CA 1
ATOM 6811 C C . PRO A 1 901 ? 54.644 41.769 4.432 1.00 57.28 901 PRO A C 1
ATOM 6813 O O . PRO A 1 901 ? 55.341 42.773 4.519 1.00 57.28 901 PRO A O 1
ATOM 6816 N N . SER A 1 902 ? 53.867 41.394 5.475 1.00 31.59 902 SER A N 1
ATOM 6817 C CA . SER A 1 902 ? 54.217 41.637 6.910 1.00 31.59 902 SER A CA 1
ATOM 6818 C C . SER A 1 902 ? 53.288 40.907 7.915 1.00 31.59 902 SER A C 1
ATOM 6820 O O . SER A 1 902 ? 52.237 40.397 7.539 1.00 31.59 902 SER A O 1
ATOM 6822 N N . GLN A 1 903 ? 53.695 40.848 9.191 1.00 41.34 903 GLN A N 1
ATOM 6823 C CA . GLN A 1 903 ? 53.047 40.182 10.341 1.00 41.34 903 GLN A CA 1
ATOM 6824 C C . GLN A 1 903 ? 52.159 41.140 11.176 1.00 41.34 903 GLN A C 1
ATOM 6826 O O . GLN A 1 903 ? 52.414 42.341 11.171 1.00 41.34 903 GLN A O 1
ATOM 6831 N N . GLY A 1 904 ? 51.241 40.621 12.021 1.00 31.81 904 GLY A N 1
ATOM 6832 C CA . GLY A 1 904 ? 50.825 41.359 13.240 1.00 31.81 904 GLY A CA 1
ATOM 6833 C C . GLY A 1 904 ? 49.415 41.154 13.839 1.00 31.81 904 GLY A C 1
ATOM 6834 O O . GLY A 1 904 ? 48.516 41.919 13.540 1.00 31.81 904 GLY A O 1
ATOM 6835 N N . ARG A 1 905 ? 49.296 40.211 14.792 1.00 35.22 905 ARG A N 1
ATOM 6836 C CA . ARG A 1 905 ? 48.509 40.235 16.064 1.00 35.22 905 ARG A CA 1
ATOM 6837 C C . ARG A 1 905 ? 47.040 40.755 16.191 1.00 35.22 905 ARG A C 1
ATOM 6839 O O . ARG A 1 905 ? 46.728 41.912 15.952 1.00 35.22 905 ARG A O 1
ATOM 6846 N N . SER A 1 906 ? 46.299 39.954 16.980 1.00 32.06 906 SER A N 1
ATOM 6847 C CA . SER A 1 906 ? 45.339 40.291 18.073 1.00 32.06 906 SER A CA 1
ATOM 6848 C C . SER A 1 906 ? 43.851 40.625 17.813 1.00 32.06 906 SER A C 1
ATOM 6850 O O . SER A 1 906 ? 43.474 41.219 16.814 1.00 32.06 906 SER A O 1
ATOM 6852 N N . MET A 1 907 ? 43.024 40.184 18.781 1.00 41.28 907 MET A N 1
ATOM 6853 C CA . MET A 1 907 ? 41.551 40.281 18.879 1.00 41.28 907 MET A CA 1
ATOM 6854 C C . MET A 1 907 ? 41.038 41.722 19.091 1.00 41.28 907 MET A C 1
ATOM 6856 O O . MET A 1 907 ? 41.818 42.581 19.506 1.00 41.28 907 MET A O 1
ATOM 6860 N N . PRO A 1 908 ? 39.717 41.966 18.937 1.00 39.53 908 PRO A N 1
ATOM 6861 C CA . PRO A 1 908 ? 38.888 42.062 20.157 1.00 39.53 908 PRO A CA 1
ATOM 6862 C C . PRO A 1 908 ? 37.440 41.501 20.078 1.00 39.53 908 PRO A C 1
ATOM 6864 O O . PRO A 1 908 ? 36.809 41.448 19.028 1.00 39.53 908 PRO A O 1
ATOM 6867 N N . GLN A 1 909 ? 36.914 41.130 21.253 1.00 39.28 909 GLN A N 1
ATOM 6868 C CA . GLN A 1 909 ? 35.486 40.975 21.625 1.00 39.28 909 GLN A CA 1
ATOM 6869 C C . GLN A 1 909 ? 34.870 42.349 22.029 1.00 39.28 909 GLN A C 1
ATOM 6871 O O . GLN A 1 909 ? 35.643 43.295 22.186 1.00 39.28 909 GLN A O 1
ATOM 6876 N N . PRO A 1 910 ? 33.587 42.465 22.466 1.00 54.22 910 PRO A N 1
ATOM 6877 C CA . PRO A 1 910 ? 32.299 41.898 22.012 1.00 54.22 910 PRO A CA 1
ATOM 6878 C C . PRO A 1 910 ? 31.316 43.087 21.686 1.00 54.22 910 PRO A C 1
ATOM 6880 O O . PRO A 1 910 ? 31.847 44.051 21.134 1.00 54.22 910 PRO A O 1
ATOM 6883 N N . PRO A 1 911 ? 29.963 43.128 21.918 1.00 45.28 911 PRO A N 1
ATOM 6884 C CA . PRO A 1 911 ? 29.188 42.695 23.102 1.00 45.28 911 PRO A CA 1
ATOM 6885 C C . PRO A 1 911 ? 27.927 41.831 22.835 1.00 45.28 911 PRO A C 1
ATOM 6887 O O . PRO A 1 911 ? 27.367 41.792 21.744 1.00 45.28 911 PRO A O 1
ATOM 6890 N N . MET A 1 912 ? 27.441 41.171 23.894 1.00 39.25 912 MET A N 1
ATOM 6891 C CA . MET A 1 912 ? 26.138 40.487 23.941 1.00 39.25 912 MET A CA 1
ATOM 6892 C C . MET A 1 912 ? 24.976 41.473 24.162 1.00 39.25 912 MET A C 1
ATOM 6894 O O . MET A 1 912 ? 25.154 42.486 24.837 1.00 39.25 912 MET A O 1
ATOM 6898 N N . SER A 1 913 ? 23.758 41.112 23.737 1.00 38.88 913 SER A N 1
ATOM 6899 C CA . SER A 1 913 ? 22.516 41.690 24.280 1.00 38.88 913 SER A CA 1
ATOM 6900 C C . SER A 1 913 ? 21.467 40.608 24.574 1.00 38.88 913 SER A C 1
ATOM 6902 O O . SER A 1 913 ? 21.562 39.485 24.082 1.00 38.88 913 SER A O 1
ATOM 6904 N N . ARG A 1 914 ? 20.537 40.916 25.485 1.00 36.09 914 ARG A N 1
ATOM 6905 C CA . ARG A 1 914 ? 19.839 39.941 26.346 1.00 36.09 914 ARG A CA 1
ATOM 6906 C C . ARG A 1 914 ? 18.521 39.393 25.788 1.00 36.09 914 ARG A C 1
ATOM 6908 O O . ARG A 1 914 ? 17.716 40.126 25.228 1.00 36.09 914 ARG A O 1
ATOM 6915 N N . VAL A 1 915 ? 18.252 38.134 26.136 1.00 41.66 915 VAL A N 1
ATOM 6916 C CA . VAL A 1 915 ? 16.924 37.495 26.108 1.00 41.66 915 VAL A CA 1
ATOM 6917 C C . VAL A 1 915 ? 16.070 37.968 27.302 1.00 41.66 915 VAL A C 1
ATOM 6919 O O . VAL A 1 915 ? 16.561 37.922 28.434 1.00 41.66 915 VAL A O 1
ATOM 6922 N N . PRO A 1 916 ? 14.797 38.363 27.105 1.00 45.66 916 PRO A N 1
ATOM 6923 C CA . PRO A 1 916 ? 13.822 38.523 28.188 1.00 45.66 916 PRO A CA 1
ATOM 6924 C C . PRO A 1 916 ? 13.131 37.200 28.567 1.00 45.66 916 PRO A C 1
ATOM 6926 O O . PRO A 1 916 ? 12.716 36.421 27.712 1.00 45.66 916 PRO A O 1
ATOM 6929 N N . ARG A 1 917 ? 12.971 36.973 29.874 1.00 40.56 917 ARG A N 1
ATOM 6930 C CA . ARG A 1 917 ? 12.250 35.844 30.492 1.00 40.56 917 ARG A CA 1
ATOM 6931 C C . ARG A 1 917 ? 10.728 36.122 30.531 1.00 40.56 917 ARG A C 1
ATOM 6933 O O . ARG A 1 917 ? 10.367 37.235 30.908 1.00 40.56 917 ARG A O 1
ATOM 6940 N N . PRO A 1 918 ? 9.838 35.137 30.285 1.00 40.75 918 PRO A N 1
ATOM 6941 C CA . PRO A 1 918 ? 8.406 35.263 30.583 1.00 40.75 918 PRO A CA 1
ATOM 6942 C C . PRO A 1 918 ? 8.107 35.155 32.090 1.00 40.75 918 PRO A C 1
ATOM 6944 O O . PRO A 1 918 ? 8.721 34.352 32.794 1.00 40.75 918 PRO A O 1
ATOM 6947 N N . GLN A 1 919 ? 7.127 35.919 32.578 1.00 41.59 919 GLN A N 1
ATOM 6948 C CA . GLN A 1 919 ? 6.543 35.794 33.924 1.00 41.59 919 GLN A CA 1
ATOM 6949 C C . GLN A 1 919 ? 5.002 35.674 33.840 1.00 41.59 919 GLN A C 1
ATOM 6951 O O . GLN A 1 919 ? 4.437 35.977 32.788 1.00 41.59 919 GLN A O 1
ATOM 6956 N N . PRO A 1 920 ? 4.333 35.143 34.884 1.00 42.69 920 PRO A N 1
ATOM 6957 C CA . PRO A 1 920 ? 3.014 34.514 34.759 1.00 42.69 920 PRO A CA 1
ATOM 6958 C C . PRO A 1 920 ? 1.825 35.494 34.814 1.00 42.69 920 PRO A C 1
ATOM 6960 O O . PRO A 1 920 ? 1.961 36.597 35.345 1.00 42.69 920 PRO A O 1
ATOM 6963 N N . PRO A 1 921 ? 0.636 35.084 34.327 1.00 40.97 921 PRO A N 1
ATOM 6964 C CA . PRO A 1 921 ? -0.576 35.896 34.384 1.00 40.97 921 PRO A CA 1
ATOM 6965 C C . PRO A 1 921 ? -1.252 35.868 35.768 1.00 40.97 921 PRO A C 1
ATOM 6967 O O . PRO A 1 921 ? -1.364 34.822 36.406 1.00 40.97 921 PRO A O 1
ATOM 6970 N N . GLN A 1 922 ? -1.780 37.021 36.185 1.00 38.78 922 GLN A N 1
ATOM 6971 C CA . GLN A 1 922 ? -2.732 37.179 37.291 1.00 38.78 922 GLN A CA 1
ATOM 6972 C C . GLN A 1 922 ? -3.911 38.092 36.863 1.00 38.78 922 GLN A C 1
ATOM 6974 O O . GLN A 1 922 ? -3.836 38.693 35.789 1.00 38.78 922 GLN A O 1
ATOM 6979 N N . PRO A 1 923 ? -5.048 38.101 37.595 1.00 51.81 923 PRO A N 1
ATOM 6980 C CA . PRO A 1 923 ? -6.362 38.042 36.938 1.00 51.81 923 PRO A CA 1
ATOM 6981 C C . PRO A 1 923 ? -7.268 39.285 37.093 1.00 51.81 923 PRO A C 1
ATOM 6983 O O . PRO A 1 923 ? -6.964 40.204 37.842 1.00 51.81 923 PRO A O 1
ATOM 6986 N N . LEU A 1 924 ? -8.461 39.181 36.475 1.00 36.03 924 LEU A N 1
ATOM 6987 C CA . LEU A 1 924 ? -9.719 39.910 36.752 1.00 36.03 924 LEU A CA 1
ATOM 6988 C C . LEU A 1 924 ? -9.801 41.416 36.414 1.00 36.03 924 LEU A C 1
ATOM 6990 O O . LEU A 1 924 ? -9.184 42.247 37.063 1.00 36.03 924 LEU A O 1
ATOM 6994 N N . SER A 1 925 ? -10.766 41.775 35.550 1.00 33.84 925 SER A N 1
ATOM 6995 C CA . SER A 1 925 ? -11.957 42.533 35.993 1.00 33.84 925 SER A CA 1
ATOM 6996 C C . SER A 1 925 ? -13.099 42.523 34.955 1.00 33.84 925 SER A C 1
ATOM 6998 O O . SER A 1 925 ? -12.864 42.458 33.751 1.00 33.84 925 SER A O 1
ATOM 7000 N N . ARG A 1 926 ? -14.345 42.623 35.444 1.00 39.06 926 ARG A N 1
ATOM 7001 C CA . ARG A 1 926 ? -15.543 43.083 34.697 1.00 39.06 926 ARG A CA 1
ATOM 7002 C C . ARG A 1 926 ? -15.466 44.632 34.580 1.00 39.06 926 ARG A C 1
ATOM 7004 O O . ARG A 1 926 ? -14.681 45.230 35.310 1.00 39.06 926 ARG A O 1
ATOM 7011 N N . GLU A 1 927 ? -16.120 45.355 33.665 1.00 31.77 927 GLU A N 1
ATOM 7012 C CA . GLU A 1 927 ? -17.575 45.598 33.539 1.00 31.77 927 GLU A CA 1
ATOM 7013 C C . GLU A 1 927 ? -17.919 46.420 32.242 1.00 31.77 927 GLU A C 1
ATOM 7015 O O . GLU A 1 927 ? -17.004 46.711 31.470 1.00 31.77 927 GLU A O 1
ATOM 7020 N N . PRO A 1 928 ? -19.204 46.740 31.927 1.00 43.75 928 PRO A N 1
ATOM 7021 C CA . PRO A 1 928 ? -19.685 47.155 30.584 1.00 43.75 928 PRO A CA 1
ATOM 7022 C C . PRO A 1 928 ? -19.920 48.697 30.489 1.00 43.75 928 PRO A C 1
ATOM 7024 O O . PRO A 1 928 ? -19.315 49.421 31.278 1.00 43.75 928 PRO A O 1
ATOM 7027 N N . PRO A 1 929 ? -20.817 49.283 29.644 1.00 47.00 929 PRO A N 1
ATOM 7028 C CA . PRO A 1 929 ? -21.462 48.869 28.378 1.00 47.00 929 PRO A CA 1
ATOM 7029 C C . PRO A 1 929 ? -21.283 49.909 27.229 1.00 47.00 929 PRO A C 1
ATOM 7031 O O . PRO A 1 929 ? -20.770 51.004 27.453 1.00 47.00 929 PRO A O 1
ATOM 7034 N N . LYS A 1 930 ? -21.843 49.656 26.024 1.00 32.00 930 LYS A N 1
ATOM 7035 C CA . LYS A 1 930 ? -22.508 50.712 25.210 1.00 32.00 930 LYS A CA 1
ATOM 7036 C C . LYS A 1 930 ? -23.359 50.185 24.043 1.00 32.00 930 LYS A C 1
ATOM 7038 O O . LYS A 1 930 ? -22.931 49.337 23.272 1.00 32.00 930 LYS A O 1
ATOM 7043 N N . LYS A 1 931 ? -24.555 50.764 23.907 1.00 40.84 931 LYS A N 1
ATOM 7044 C CA . LYS A 1 931 ? -25.525 50.602 22.808 1.00 40.84 931 LYS A CA 1
ATOM 7045 C C . LYS A 1 931 ? -25.458 51.846 21.906 1.00 40.84 931 LYS A C 1
ATOM 7047 O O . LYS A 1 931 ? -25.305 52.940 22.449 1.00 40.84 931 LYS A O 1
ATOM 7052 N N . PRO A 1 932 ? -25.610 51.714 20.579 1.00 39.03 932 PRO A N 1
ATOM 7053 C CA . PRO A 1 932 ? -26.336 52.743 19.828 1.00 39.03 932 PRO A CA 1
ATOM 7054 C C . PRO A 1 932 ? -27.325 52.180 18.789 1.00 39.03 932 PRO A C 1
ATOM 7056 O O . PRO A 1 932 ? -27.371 50.984 18.508 1.00 39.03 932 PRO A O 1
ATOM 7059 N N . GLU A 1 933 ? -28.164 53.069 18.261 1.00 33.50 933 GLU A N 1
ATOM 7060 C CA . GLU A 1 933 ? -29.347 52.760 17.452 1.00 33.50 933 GLU A CA 1
ATOM 7061 C C . GLU A 1 933 ? -29.117 52.803 15.929 1.00 33.50 933 GLU A C 1
ATOM 7063 O O . GLU A 1 933 ? -28.425 53.669 15.403 1.00 33.50 933 GLU A O 1
ATOM 7068 N N . ILE A 1 934 ? -29.806 51.891 15.236 1.00 41.00 934 ILE A N 1
ATOM 7069 C CA . ILE A 1 934 ? -30.615 52.080 14.014 1.00 41.00 934 ILE A CA 1
ATOM 7070 C C . ILE A 1 934 ? -30.342 53.339 13.153 1.00 41.00 934 ILE A C 1
ATOM 7072 O O . ILE A 1 934 ? -30.724 54.449 13.527 1.00 41.00 934 ILE A O 1
ATOM 7076 N N . LYS A 1 935 ? -29.980 53.125 11.874 1.00 32.28 935 LYS A N 1
ATOM 7077 C CA . LYS A 1 935 ? -30.680 53.766 10.735 1.00 32.28 935 LYS A CA 1
ATOM 7078 C C . LYS A 1 93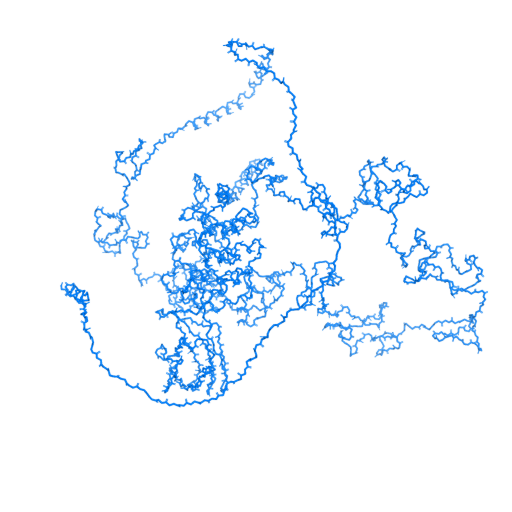5 ? -30.569 52.978 9.419 1.00 32.28 935 LYS A C 1
ATOM 7080 O O . LYS A 1 935 ? -29.628 52.232 9.196 1.00 32.28 935 LYS A O 1
ATOM 7085 N N . LYS A 1 936 ? -31.624 53.125 8.607 1.00 38.31 936 LYS A N 1
ATOM 7086 C CA . LYS A 1 936 ? -32.009 52.350 7.410 1.00 38.31 936 LYS A CA 1
ATOM 7087 C C . LYS A 1 936 ? -30.978 52.337 6.268 1.00 38.31 936 LYS A C 1
ATOM 7089 O O . LYS A 1 936 ? -30.396 53.377 5.984 1.00 38.31 936 LYS A O 1
ATOM 7094 N N . GLN A 1 937 ? -30.970 51.245 5.496 1.00 33.16 937 GLN A N 1
ATOM 7095 C CA . GLN A 1 937 ? -30.729 51.249 4.042 1.00 33.16 937 GLN A CA 1
ATOM 7096 C C . GLN A 1 937 ? -31.555 50.143 3.343 1.00 33.16 937 GLN A C 1
ATOM 7098 O O . GLN A 1 937 ? -32.286 49.409 4.009 1.00 33.16 937 GLN A O 1
ATOM 7103 N N . GLU A 1 938 ? -31.575 50.140 2.008 1.00 35.91 938 GLU A N 1
ATOM 7104 C CA . GLU A 1 938 ? -32.736 49.733 1.191 1.00 35.91 938 GLU A CA 1
ATOM 7105 C C . GLU A 1 938 ? -32.727 48.276 0.672 1.00 35.91 938 GLU A C 1
ATOM 7107 O O . GLU A 1 938 ? -31.700 47.605 0.648 1.00 35.91 938 GLU A O 1
ATOM 7112 N N . LYS A 1 939 ? -33.901 47.791 0.229 1.00 36.62 939 LYS A N 1
ATOM 7113 C CA . LYS A 1 939 ? -34.110 46.451 -0.361 1.00 36.62 939 LYS A CA 1
ATOM 7114 C C . LYS A 1 939 ? -33.544 46.324 -1.789 1.00 36.62 939 LYS A C 1
ATOM 7116 O O . LYS A 1 939 ? -33.964 47.093 -2.655 1.00 36.62 939 LYS A O 1
ATOM 7121 N N . PRO A 1 940 ? -32.815 45.240 -2.102 1.00 34.94 940 PRO A N 1
ATOM 7122 C CA . PRO A 1 940 ? -32.764 44.644 -3.439 1.00 34.94 940 PRO A CA 1
ATOM 7123 C C . PRO A 1 940 ? -33.852 43.565 -3.619 1.00 34.94 940 PRO A C 1
ATOM 7125 O O . PRO A 1 940 ? -34.388 43.036 -2.646 1.00 34.94 940 PRO A O 1
ATOM 7128 N N . LYS A 1 941 ? -34.200 43.252 -4.874 1.00 33.06 941 LYS A N 1
ATOM 7129 C CA . LYS A 1 941 ? -35.243 42.277 -5.250 1.00 33.06 941 LYS A CA 1
ATOM 7130 C C . LYS A 1 941 ? -34.651 40.892 -5.522 1.00 33.06 941 LYS A C 1
ATOM 7132 O O . LYS A 1 941 ? -33.654 40.794 -6.232 1.00 33.06 941 LYS A O 1
ATOM 7137 N N . GLU A 1 942 ? -35.331 39.844 -5.069 1.00 35.88 942 GLU A N 1
ATOM 7138 C CA . GLU A 1 942 ? -35.084 38.466 -5.506 1.00 35.88 942 GLU A CA 1
ATOM 7139 C C . GLU A 1 942 ? -35.629 38.217 -6.924 1.00 35.88 942 GLU A C 1
ATOM 7141 O O . GLU A 1 942 ? -36.637 38.800 -7.335 1.00 35.88 942 GLU A O 1
ATOM 7146 N N . LYS A 1 943 ? -34.977 37.308 -7.656 1.00 37.31 943 LYS A N 1
ATOM 7147 C CA . LYS A 1 943 ? -35.530 36.624 -8.831 1.00 37.31 943 LYS A CA 1
ATOM 7148 C C . LYS A 1 943 ? -35.555 35.125 -8.534 1.00 37.31 943 LYS A C 1
ATOM 7150 O O . LYS A 1 943 ? -34.513 34.484 -8.595 1.00 37.31 943 LYS A O 1
ATOM 7155 N N . GLY A 1 944 ? -36.733 34.590 -8.232 1.00 36.16 944 GLY A N 1
ATOM 7156 C CA . GLY A 1 944 ? -37.017 33.156 -8.310 1.00 36.16 944 GLY A CA 1
ATOM 7157 C C . GLY A 1 944 ? -37.809 32.869 -9.586 1.00 36.16 944 GLY A C 1
ATOM 7158 O O . GLY A 1 944 ? -38.662 33.675 -9.959 1.00 36.16 944 GLY A O 1
ATOM 7159 N N . GLY A 1 945 ? -37.509 31.765 -10.270 1.00 47.34 945 GLY A N 1
ATOM 7160 C CA . GLY A 1 945 ? -38.188 31.397 -11.515 1.00 47.34 945 GLY A CA 1
ATOM 7161 C C . GLY A 1 945 ? -37.413 30.373 -12.335 1.00 47.34 945 GLY A C 1
ATOM 7162 O O . GLY A 1 945 ? -36.836 30.730 -13.354 1.00 47.34 945 GLY A O 1
ATOM 7163 N N . GLU A 1 946 ? -37.406 29.119 -11.876 1.00 45.69 946 GLU A N 1
ATOM 7164 C CA . GLU A 1 946 ? -36.939 27.965 -12.670 1.00 45.69 946 GLU A CA 1
ATOM 7165 C C . GLU A 1 946 ? -37.618 26.650 -12.226 1.00 45.69 946 GLU A C 1
ATOM 7167 O O . GLU A 1 946 ? -37.912 25.789 -13.050 1.00 45.69 946 GLU A O 1
ATOM 7172 N N . LEU A 1 947 ? -37.982 26.528 -10.940 1.00 52.84 947 LEU A N 1
ATOM 7173 C CA . LEU A 1 947 ? -38.638 25.331 -10.391 1.00 52.84 947 LEU A CA 1
ATOM 7174 C C . LEU A 1 947 ? -40.094 25.125 -10.875 1.00 52.84 947 LEU A C 1
ATOM 7176 O O . LEU A 1 947 ? -40.518 23.987 -11.087 1.00 52.84 947 LEU A O 1
ATOM 7180 N N . ASP A 1 948 ? -40.850 26.206 -11.095 1.00 53.44 948 ASP A N 1
ATOM 7181 C CA . ASP A 1 948 ? -42.272 26.128 -11.476 1.00 53.44 948 ASP A CA 1
ATOM 7182 C C . ASP A 1 948 ? -42.498 25.643 -12.923 1.00 53.44 948 ASP A C 1
ATOM 7184 O O . ASP A 1 948 ? -43.497 24.974 -13.201 1.00 53.44 948 ASP A O 1
ATOM 7188 N N . ASP A 1 949 ? -41.562 25.901 -13.845 1.00 59.59 949 ASP A N 1
ATOM 7189 C CA . ASP A 1 949 ? -41.658 25.420 -15.235 1.00 59.59 949 ASP A CA 1
ATOM 7190 C C . ASP A 1 949 ? -41.360 23.913 -15.358 1.00 59.59 949 ASP A C 1
ATOM 7192 O O . ASP A 1 949 ? -41.913 23.234 -16.231 1.00 59.59 949 ASP A O 1
ATOM 7196 N N . VAL A 1 950 ? -40.553 23.352 -14.449 1.00 61.62 950 VAL A N 1
ATOM 7197 C CA . VAL A 1 950 ? -40.311 21.899 -14.363 1.00 61.62 950 VAL A CA 1
ATOM 7198 C C . VAL A 1 950 ? -41.556 21.182 -13.830 1.00 61.62 950 VAL A C 1
ATOM 7200 O O . VAL A 1 950 ? -42.016 20.202 -14.423 1.00 61.62 950 VAL A O 1
ATOM 7203 N N . LEU A 1 951 ? -42.167 21.717 -12.768 1.00 59.22 951 LEU A N 1
ATOM 7204 C CA . LEU A 1 951 ? -43.417 21.204 -12.191 1.00 59.22 951 LEU A CA 1
ATOM 7205 C C . LEU A 1 951 ? -44.605 21.263 -13.163 1.00 59.22 951 LEU A C 1
ATOM 7207 O O . LEU A 1 951 ? -45.519 20.440 -13.069 1.00 59.22 951 LEU A O 1
ATOM 7211 N N . LYS A 1 952 ? -44.591 22.199 -14.118 1.00 56.38 952 LYS A N 1
ATOM 7212 C CA . LYS A 1 952 ? -45.620 22.298 -15.158 1.00 56.38 952 LYS A CA 1
ATOM 7213 C C . LYS A 1 952 ? -45.473 21.221 -16.238 1.00 56.38 952 LYS A C 1
ATOM 7215 O O . LYS A 1 952 ? -46.470 20.594 -16.586 1.00 56.38 952 LYS A O 1
ATOM 7220 N N . LYS A 1 953 ? -44.250 20.935 -16.705 1.00 58.81 953 LYS A N 1
ATOM 7221 C CA . LYS A 1 953 ? -43.994 19.884 -17.715 1.00 58.81 953 LYS A CA 1
ATOM 7222 C C . LYS A 1 953 ? -44.296 18.471 -17.210 1.00 58.81 953 LYS A C 1
ATOM 7224 O O . LYS A 1 953 ? -44.838 17.664 -17.957 1.00 58.81 953 LYS A O 1
ATOM 7229 N N . LEU A 1 954 ? -44.029 18.183 -15.934 1.00 58.59 954 LEU A N 1
ATOM 7230 C CA . LEU A 1 954 ? -44.341 16.875 -15.338 1.00 58.59 954 LEU A CA 1
ATOM 7231 C C . LEU A 1 954 ? -45.852 16.589 -15.232 1.00 58.59 954 LEU A C 1
ATOM 7233 O O . LEU A 1 954 ? -46.244 15.431 -15.122 1.00 58.59 954 LEU A O 1
ATOM 7237 N N . LYS A 1 955 ? -46.714 17.613 -15.306 1.00 56.81 955 LYS A N 1
ATOM 7238 C CA . LYS A 1 955 ? -48.180 17.457 -15.270 1.00 56.81 955 LYS A CA 1
ATOM 7239 C C . LYS A 1 955 ? -48.839 17.216 -16.630 1.00 56.81 955 LYS A C 1
ATOM 7241 O O . LYS A 1 955 ? -50.018 16.870 -16.654 1.00 56.81 955 LYS A O 1
ATOM 7246 N N . GLU A 1 956 ? -48.110 17.372 -17.733 1.00 60.00 956 GLU A N 1
ATOM 7247 C CA . GLU A 1 956 ? -48.624 17.136 -19.095 1.00 60.00 956 GLU A CA 1
ATOM 7248 C C . GLU A 1 956 ? -48.212 15.767 -19.668 1.00 60.00 956 GLU A C 1
ATOM 7250 O O . GLU A 1 956 ? -48.765 15.345 -20.674 1.00 60.00 956 GLU A O 1
ATOM 7255 N N . ILE A 1 957 ? -47.318 15.034 -18.991 1.00 59.34 957 ILE A N 1
ATOM 7256 C CA . ILE A 1 957 ? -46.898 13.662 -19.353 1.00 59.34 957 ILE A CA 1
ATOM 7257 C C . ILE A 1 957 ? -47.801 12.590 -18.684 1.00 59.34 957 ILE A C 1
ATOM 7259 O O . ILE A 1 957 ? -47.673 11.399 -18.938 1.00 59.34 957 ILE A O 1
ATOM 7263 N N . GLY A 1 958 ? -48.750 13.010 -17.836 1.00 57.03 958 GLY A N 1
ATOM 7264 C CA . GLY A 1 958 ? -49.683 12.142 -17.102 1.00 57.03 958 GLY A CA 1
ATOM 7265 C C . GLY A 1 958 ? -51.132 12.176 -17.607 1.00 57.03 958 GLY A C 1
ATOM 7266 O O . GLY A 1 958 ? -52.045 12.199 -16.777 1.00 57.03 958 GLY A O 1
ATOM 7267 N N . LYS A 1 959 ? -51.352 12.246 -18.926 1.00 42.16 959 LYS A N 1
ATOM 7268 C CA . LYS A 1 959 ? -52.676 12.193 -19.574 1.00 42.16 959 LYS A CA 1
ATOM 7269 C C . LYS A 1 959 ? -52.640 11.455 -20.906 1.00 42.16 959 LYS A C 1
ATOM 7271 O O . LYS A 1 959 ? -51.662 11.676 -21.647 1.00 42.16 959 LYS A O 1
#

Sequence (959 aa):
MKKGGVVFLVLFLTLLAFVSADESSDVQDGYNCLLSKINSQNCAFATTEQKAFSLLALDDNAICKTKLLADKKNDLCWGKTSSLGCDIKTTAQAILALYKEGEDVSKQADWLYSQQMVPEGIDWFLQIESSDPVTCTVTPYDLSPITISIGADKKISAGNLGSCFTFGQQNYWLQINRACYNKEFQIQCDSGFLTNLLYKEGSSPTIFVSSETHSAAKDGKTFENIKSLCFKQGTSCDYEGGLWSAMVLGYISPNYNIAPFVPYLQAGSTKTENEKYLPAAFLYSITASNDFYLQILGHKNFFFNEYWSVSGDKYYDTALAVYTLEQGASQKTKDWFRKMQTKSGADKGCWREGDTIRNTAFVLHSVWPESAPVSPECTNNQTCVSLYNSSYYCSADGNCLRKPQPECTSNAWCQSNYGSNYICSPQGNCVLQQPQCSASNPCPNTQDCVDGVCVPKNITQQGCTSSTQCVALFGANWICLQNGTCARQPTQPPRCGDGNIDLTLNETCDGANWGAITSCSSLQQGFNNGTLSCYSSGASKQCTFNTTGCFTSPRDECNSTKPCPSGMQCNLATNRCAPINATSLCGNGQVDPGEDCDGTVKNITCSYFSYDGGTISCYPKNSSNACKFDVSQCRKDSVECLLNKECVAVYGAGFICGADNKCKKEGAALKCVDSGFFCRSREGCRLDSGNEKSGYSCPGTFVCCDEDLTTDNSCSGMNGDICESNEFCQDGLIISADNLTSSQVCCVGGTCEKSGTGGSYTDCEWYVSGTCKSSCDSTIEEKVSQGCEDGSSDVCCISKSTPACTSNSGCTDGRICKDGKCIREKKGSYLWLWILLTLIILAVIGIILRERLRPLIMKLKSMLPGSKRDMPRRPGFPPMPGMMSQPQMRPMPSRPRSILPSQGRSMPQPPMSRVPRPQPPQPLSREPPKKPEIKKQEKPKEKGGELDDVLKKLKEIGK

Foldseek 3Di:
DVPPVVVVVVVVVVVVVPPPPPLQPLLVLLVLLLVLVCVVCLLQDFFLLLLLLSLLLPAPPVSSLVNNCQLDDPVAAHDRGSPDDHDLQSRLSSLLSVVSNVDPCPRNLVSQLVQKDFAPQKKKWKAKDDPAWKKKWKDKPPDDIFIWTQHPVQAIDGPDPPDQFDQPDNRNTTTGDPVRQQIKIKMAIQAKMKIWMWMARNPDPDIDTDLDMDIDGGRDIDIDHQLAMARDDPPHGDQLSRLSSLLSSVVNDPVRPSSSHLRVLVRCCRDLVCVLSLSLLSNCSRPVDVVSVCVLCVAPCCVPPVFDARVNQGLVRRLSNQQSDLVHRDPSNSVSLSVQADCDDSSGSFRDDDDRSSSSSSSSSRRPNDPDDQADFAPWQVVLCVSPHPQWTADPRRGTHGQPDQCDPFQVSLCVPPNNQWTQDPSRDTDGDDAQDDPVRADDPQFHADPRHTHGPVVQPQFAPWQVVLCVVPNPQWTHDPVRDIDGHDDDQDDAAPQDQDVVNVAQAHFPRRDPQDALCSDPPQFDHFHKGADDPPDPRGRYIDCPRTHNDDDFFADPVRADPPQWHQDHVVRGTDGDDDLPCAQPPDADVPAPARQADDPDALVVVPAPDFGKGAPPSPDPRGRYIDCVGTHHDWDFADFQVVLCVVPNPQWTQDPVRTIDGHPQQDALVVVVWDWDAPSVLVVVVWDFDPSHDDPRRTTTTHDDPPQQLALVSLVWDKAFLQWDWDPFDWDDGPPDDPRITTTHPTDTDGPDDDDDDFCLCPPPVWDWDLDEDPPFWDFDPGDDPPPDNTTTIDGDDQACDDFQVSDPPNFTQDPSDTHDDDDDDCVVVVVVVVVVVVVVVCVVCVVVCVVVVVVVVPPDDDDDDDDDDDDDDDDDDDDDDDDDDDDDDDDDDDDDDDDDDDDDDDDDDDDDDDDDDDDDDDDDDDDDDDDDDDDDDDDDDDVVVVVVVVVVVPD

Radius of gyration: 46.31 Å; chains: 1; bounding box: 131×107×127 Å